Protein 4XAQ (pdb70)

InterPro domains:
  IPR000162 GPCR, family 3, metabotropic glutamate receptor [PR00593] (233-244)
  IPR000162 GPCR, family 3, metabotropic glutamate receptor [PR00593] (250-262)
  IPR000162 GPCR, family 3, metabotropic glutamate receptor [PR00593] (313-328)
  IPR000162 GPCR, family 3, metabotropic glutamate receptor [PR00593] (373-384)
  IPR000162 GPCR, family 3, metabotropic glutamate receptor [PR00593] (636-650)
  IPR000162 GPCR, family 3, metabotropic glutamate receptor [PR00593] (793-807)
  IPR000337 GPCR, family 3 [PR00248] (29-41)
  IPR000337 GPCR, family 3 [PR00248] (58-73)
  IPR000337 GPCR, family 3 [PR00248] (73-92)
  IPR000337 GPCR, family 3 [PR00248] (139-165)
  IPR000337 GPCR, family 3 [PR00248] (172-191)
  IPR000337 GPCR, family 3 [PR00248] (191-207)
  IPR000337 GPCR, family 3 [PR00248] (207-224)
  IPR000337 GPCR, family 3 [PR00248] (595-617)
  IPR000337 GPCR, family 3 [PR00248] (640-661)
  IPR000337 GPCR, family 3 [PR00248] (679-702)
  IPR000337 GPCR, family 3 [PR00248] (734-757)
  IPR000337 GPCR, family 3 [PR00248] (757-778)
  IPR001458 GPCR, family 3, metabotropic glutamate receptor 2 [PR01052] (3-19)
  IPR001458 GPCR, family 3, metabotropic glutamate receptor 2 [PR01052] (19-29)

Sequence (885 aa):
AKKVLTLEGDLVLGGLFPVHQKGGPAEDCGPVNEHRGIQRLEAMLFALDRINRDPHLLPGVRLGAHILDSCSKDTHALEQALDFVRASLTAITGVIGGSYSDVSIQVANLLRLFQIPQISYASTSAKLSDKSRYDYFARTVPPDFFQAKAMAEILRFFNWTYVSTVASEGDYGETGIEAFELEARARNISVATSEKVGRAMSRAAFEGVVRALLQKPSARVAVLFTRSEDARELLAASQRLNASFTWVASDGWGALEEVVAGSEGAAEGAITIELASYPISDFASYFQSLDPWNNSRNPWFREFWEQRFRCSFRQRDCAAHSLRAVPFEQESKIMFVVNAVYAMAHALHNMHRALCPNTTRLCDAMRPVNGRRLYKDFVLNVKFDAPFRPADTHNEVRFDRFGDGIGRYNIFTYLRAGSGRYRYQKVGYWAEGLTLDTSLIPWKKVLTLEGDLVLGGLFPVHQQKGGPAEDCGPVNEHRGIQRLEAMLFALDRRINRDPHLLPGVRLGAHILDSCSKDTHALEQALDFVRASLTAITGVIGGSYSDVSIQVANLLRLFQIPQISYASTSAKLSDKSRYDYFARTVPPDFFQAKAMAEILRFFNWTYVSTVASEGDYGETGIEAFELEARARNISVATSEKVGRAMSRAAFEGVVRALLQKPSARVAVLFTRSEDARELLAASQRLNASFTWVASDGWGALEEVVAGSEGAAEGAITIEELASYPISDFASYFQSLDPWNNNSRNPWFREFWEQRFRCSFRQRDCAAHSLRAVPFEQESKIMFVVNAVYAMAHALHNMHRALCPNTTRLCDAMRPVNGRRLYKDFVLNVKFDAPFRPAHNEVRFDRFGDGIGRYNIFTYLRAGSGRYRYQKVGYWAEGLTLDTSLIPWAS

CATH classification: 3.40.50.2300 (+1 more: 3.40.50.2300)

Foldseek 3Di:
DDDKQKFDWQAEEEEEFQQFAQPAPVDRGDAGDVARHVLLVVLLVVLLVVLCVDCLFLPATRYMYTYDHCSNPLVSLLVSLVVQCVVLCVHHQAYEDDAEQSNVLSSLQVCVVSLHAYEYLHYQFPVCLPCVRRVRYFYQAHHLLLVLLQLLVVCLVVVLAEAEEEFEPDRQGPRNVVSNQVNNVVSNHHYPYYYYHYPNDDLVNLLVVLVVRVVCVVHQEYEYRYALVSLLSNLVSCQVVVHAHAYEYEQNNAFDPSSCVPSLVNQANYKYKHFDDDQFPPSQVVVQQDAPPVPVSDVCVQSVLCVVQVHHCVVNPSRVDTSVPPDDDHRRSSLRSSLRSVLLSQLVRVVCVVQVVPDSHDDPCPVPDRSSCSRVVRSQPDWAQRPRGDPPDRDIGHADPSNRHASKMWIWGWHQDPVRRIGIDGAWIDHPDTDGDCVVRPD/DDKFKFDWQAEEEEEEQQFAQDAPPDRGDAGDVARGVLLVLLLVVLLVCLCVDCLFLPATRYMYIYDHCSNPQVSLLVRLVCACVVPCVHHQAYEDDAEQSNCLSSLQVCVVVLHAYEYLHYQQPVLLDCVRNVRYFYQAYHLLLVLLQLLVVCLVVVQQEAEEEFEPDRQGVSNVVSNQVNNVVSNRDYPYYHYDYPRDDLVVLLVRLVVRVVRVVHQEYEGSYALVSLQSNLVSCQVVVHEHAYEYEQNNAFDPSSCVPNLVNQALHKYKHFDDDDQVVSLVVVQQDDPVPPVSDVCVVSVQCVVVVDDVVVVPRVVDGSVPDDDDRRRSSLRSSLRSVLLSQLVRVVCCVQPVPDSHQDVSPVPPRSSCSRVPRSQADWAFRPSDPVGDIGHADPSSHHASKMWMWTWHQDPVRDIGIHTAWMDHPDTDGNQVPRVPRD

GO terms:
  GO:0005515 protein binding (F, IPI)
  GO:0008066 glutamate receptor activity (F, IDA)
  GO:0005886 plasma membrane (C, IDA)
  GO:0007216 G protein-coupled glutamate receptor signaling pathway (P, IDA)
  GO:0005886 plasma membrane (C, TAS)
  GO:0007194 negative regulation of adenylate cyclase activity (P, TAS)
  GO:0007268 chemical synaptic transmission (P, TAS)
  GO:0004930 G protein-coupled receptor activity (F, TAS)
  GO:0008066 glutamate receptor activity (F, TAS)

Radius of gyration: 29.21 Å; Cα contacts (8 Å, |Δi|>4): 1896; chains: 2; bounding box: 83×78×71 Å

Secondary structure (DSSP, 8-state):
----EEE--SEEEEEEE--EEE--TT-SEEEE-IIIIIIHHHHHHHHHHHHHH-TTSSTT--EEEEEEE-TT-HHHHHHHHHHHHTTT-----EEE--SSHHHHHHHHHHHGGGT--EEESS---GGGG-TTT-TTEEESS--HHHHHHHHHHHHHHHT--EEEEEEESSTTHHHHHHHHHHHHHHTT-EEEEEEEE-TT--HHHHHHHHHHHHT-TT--EEEEE--HHHHHHHHHHHHHTT---EEEE-TTTTT-HHHHTT-HHHHTT-EEEEES--PPTTHHHHHHT--TTT--S-TTHHHHHHHHTT--SSS---SS--TTTS-----TTHHHHHHHHHHHHHHHHHHHHHH--S-SS--GGGSS--HHHIIIIIGGG--EEPTTPPSS---EE---TTS-----EEEEEEEE-TTS-EEEEEEEEESSSEEE-GGGS--/---EEE--SEEEEEEE--EEE--SS-SEEEE-IIIIIIHHHHHHHHHHHHTT-TTS-TT--EEEEEEE-TT-HHHHHHHHGGGTGGG-----EEE--SSHHHHHHHHHHHGGGT--EEESS---GGGG-TTT-TTEEESS--HHHHHHHHHHHHHHHT--EEEEEEESSHHHHHHHHHHHHHHHTTTPEEEEEEEE-TT--HHHHHHHHHHHHT-TT--EEEEE--HHHHHHHHHHHHHTT---EEEE-TTTTT-HHHHTT-HHHHTT-EEEEES----HHHHHHHHT--TTT-TT-TTHHHHHHHHTT--TTTT-STT--SSSS-----TTHHHHHHHHHHHHHHHHHHHHHH-TT-SS--GGGSS--HHHIIIIIGGG-EEE-TT-----EEE--TTS-----EEEEEEEE-TTS-EEEEEEEEESSSEEE-GGGSTT--

Organism: Homo sapiens (NCBI:txid9606)

Nearest PDB structures (foldseek):
  4xaq-assembly1_A  TM=1.002E+00  e=2.263E-96  Homo sapiens
  4xaq-assembly1_B  TM=9.995E-01  e=1.687E-88  Homo sapiens
  5cnj-assembly1_B  TM=9.857E-01  e=2.260E-88  Homo sapiens
  8jd2-assembly1_2  TM=9.922E-01  e=3.685E-81  Homo sapiens
  7e9g-assembly1_S  TM=9.900E-01  e=4.554E-80  Homo sapiens

Structure (mmCIF, N/CA/C/O backbone):
data_4XAQ
#
_entry.id   4XAQ
#
_cell.length_a   81.644
_cell.length_b   159.652
_cell.length_c   93.880
_cell.angle_alpha   90.000
_cell.angle_beta   90.000
_cell.angle_gamma   90.000
#
_symmetry.space_group_name_H-M   'P 21 21 2'
#
loop_
_entity.id
_entity.type
_entity.pdbx_description
1 polymer 'Metabotropic glutamate receptor 2'
2 non-polymer '(1S,2S,5R,6S)-2-aminobicyclo[3.1.0]hexane-2,6-dicarboxylic acid'
3 non-polymer 'SULFATE ION'
4 non-polymer 'CHLORIDE ION'
5 water water
#
loop_
_atom_site.group_PDB
_atom_site.id
_atom_site.type_symbol
_atom_site.label_atom_id
_atom_site.label_alt_id
_atom_site.label_comp_id
_atom_site.label_asym_id
_atom_site.label_entity_id
_atom_site.label_seq_id
_atom_site.pdbx_PDB_ins_code
_atom_site.Cartn_x
_atom_site.Cartn_y
_atom_site.Cartn_z
_atom_site.occupancy
_atom_site.B_iso_or_equiv
_atom_site.auth_seq_id
_atom_site.auth_comp_id
_atom_site.auth_asym_id
_atom_site.auth_atom_id
_atom_site.pdbx_PDB_model_num
ATOM 1 N N . ALA A 1 24 ? 4.466 23.117 40.231 1.00 71.60 22 ALA A N 1
ATOM 2 C CA . ALA A 1 24 ? 4.026 21.762 40.550 1.00 71.34 22 ALA A CA 1
ATOM 3 C C . ALA A 1 24 ? 4.255 20.752 39.395 1.00 74.35 22 ALA A C 1
ATOM 4 O O . ALA A 1 24 ? 4.587 21.175 38.286 1.00 73.85 22 ALA A O 1
ATOM 6 N N . LYS A 1 25 ? 4.124 19.422 39.658 1.00 69.90 23 LYS A N 1
ATOM 7 C CA . LYS A 1 25 ? 4.444 18.414 38.633 1.00 68.51 23 LYS A CA 1
ATOM 8 C C . LYS A 1 25 ? 3.373 17.301 38.375 1.00 68.73 23 LYS A C 1
ATOM 9 O O . LYS A 1 25 ? 3.737 16.243 37.852 1.00 68.35 23 LYS A O 1
ATOM 15 N N . LYS A 1 26 ? 2.070 17.552 38.649 1.00 62.52 24 LYS A N 1
ATOM 16 C CA . LYS A 1 26 ? 1.028 16.558 38.322 1.00 60.88 24 LYS A CA 1
ATOM 17 C C . LYS A 1 26 ? 0.652 16.723 36.848 1.00 62.45 24 LYS A C 1
ATOM 18 O O . LYS A 1 26 ? 0.576 17.855 36.358 1.00 62.10 24 LYS A O 1
ATOM 24 N N . VAL A 1 27 ? 0.414 15.596 36.157 1.00 57.26 25 VAL A N 1
ATOM 25 C CA . VAL A 1 27 ? -0.014 15.505 34.750 1.00 56.21 25 VAL A CA 1
ATOM 26 C C . VAL A 1 27 ? -1.274 14.617 34.662 1.00 55.75 25 VAL A C 1
ATOM 27 O O . VAL A 1 27 ? -1.316 13.543 35.271 1.00 56.17 25 VAL A O 1
ATOM 31 N N . LEU A 1 28 ? -2.297 15.079 33.929 1.00 47.07 26 LEU A N 1
ATOM 32 C CA . LEU A 1 28 ? -3.500 14.303 33.725 1.00 44.88 26 LEU A CA 1
ATOM 33 C C . LEU A 1 28 ? -3.276 13.454 32.470 1.00 49.24 26 LEU A C 1
ATOM 34 O O . LEU A 1 28 ? -3.208 13.986 31.364 1.00 48.52 26 LEU A O 1
ATOM 39 N N . THR A 1 29 ? -3.152 12.134 32.654 1.00 46.83 27 THR A N 1
ATOM 40 C CA . THR A 1 29 ? -2.934 11.169 31.578 1.00 47.01 27 THR A CA 1
ATOM 41 C C . THR A 1 29 ? -4.126 10.220 31.424 1.00 51.88 27 THR A C 1
ATOM 42 O O . THR A 1 29 ? -4.664 9.734 32.422 1.00 51.98 27 THR A O 1
ATOM 46 N N . LEU A 1 30 ? -4.526 9.971 30.159 1.00 48.25 28 LEU A N 1
ATOM 47 C CA . LEU A 1 30 ? -5.545 9.015 29.720 1.00 46.70 28 LEU A CA 1
ATOM 48 C C . LEU A 1 30 ? -4.975 8.332 28.488 1.00 50.68 28 LEU A C 1
ATOM 49 O O . LEU A 1 30 ? -4.434 9.007 27.605 1.00 49.20 28 LEU A O 1
ATOM 54 N N . GLU A 1 31 ? -5.044 6.990 28.448 1.00 48.38 29 GLU A N 1
ATOM 55 C CA . GLU A 1 31 ? -4.534 6.184 27.335 1.00 47.96 29 GLU A CA 1
ATOM 56 C C . GLU A 1 31 ? -5.433 6.275 26.099 1.00 47.82 29 GLU A C 1
ATOM 57 O O . GLU A 1 31 ? -6.631 6.546 26.210 1.00 47.82 29 GLU A O 1
ATOM 63 N N . GLY A 1 32 ? -4.837 6.075 24.933 1.00 41.75 30 GLY A N 1
ATOM 64 C CA . GLY A 1 32 ? -5.547 6.104 23.663 1.00 40.63 30 GLY A CA 1
ATOM 65 C C . GLY A 1 32 ? -4.643 5.762 22.509 1.00 43.64 30 GLY A C 1
ATOM 66 O O . GLY A 1 32 ? -3.427 5.719 22.681 1.00 43.05 30 GLY A O 1
ATOM 67 N N . ASP A 1 33 ? -5.223 5.535 21.322 1.00 42.21 31 ASP A N 1
ATOM 68 C CA . ASP A 1 33 ? -4.460 5.230 20.100 1.00 43.53 31 ASP A CA 1
ATOM 69 C C . ASP A 1 33 ? -3.742 6.485 19.581 1.00 48.11 31 ASP A C 1
ATOM 70 O O . ASP A 1 33 ? -2.676 6.396 18.981 1.00 47.45 31 ASP A O 1
ATOM 75 N N . LEU A 1 34 ? -4.377 7.648 19.776 1.00 45.47 32 LEU A N 1
ATOM 76 C CA . LEU A 1 34 ? -3.841 8.960 19.426 1.00 44.49 32 LEU A CA 1
ATOM 77 C C . LEU A 1 34 ? -4.017 9.781 20.678 1.00 47.73 32 LEU A C 1
ATOM 78 O O . LEU A 1 34 ? -5.043 9.638 21.353 1.00 47.52 32 LEU A O 1
ATOM 83 N N . VAL A 1 35 ? -2.984 10.546 21.061 1.00 41.88 33 VAL A N 1
ATOM 84 C CA . VAL A 1 35 ? -3.059 11.330 22.297 1.00 40.20 33 VAL A CA 1
ATOM 85 C C . VAL A 1 35 ? -3.136 12.808 21.986 1.00 40.31 33 VAL A C 1
ATOM 86 O O . VAL A 1 35 ? -2.312 13.335 21.241 1.00 39.83 33 VAL A O 1
ATOM 90 N N . LEU A 1 36 ? -4.090 13.476 22.607 1.00 35.72 34 LEU A N 1
ATOM 91 C CA . LEU A 1 36 ? -4.251 14.901 22.475 1.00 35.22 34 LEU A CA 1
ATOM 92 C C . LEU A 1 36 ? -3.708 15.589 23.720 1.00 37.44 34 LEU A C 1
ATOM 93 O O . LEU A 1 36 ? -4.075 15.239 24.854 1.00 36.30 34 LEU A O 1
ATOM 98 N N . GLY A 1 37 ? -2.851 16.577 23.495 1.00 30.80 35 GLY A N 1
ATOM 99 C CA . GLY A 1 37 ? -2.337 17.392 24.581 1.00 29.50 35 GLY A CA 1
ATOM 100 C C . GLY A 1 37 ? -3.408 18.367 25.004 1.00 30.68 35 GLY A C 1
ATOM 101 O O . GLY A 1 37 ? -4.290 18.701 24.206 1.00 29.47 35 GLY A O 1
ATOM 102 N N . GLY A 1 38 ? -3.346 18.788 26.260 1.00 27.45 36 GLY A N 1
ATOM 103 C CA . GLY A 1 38 ? -4.276 19.752 26.830 1.00 26.80 36 GLY A CA 1
ATOM 104 C C . GLY A 1 38 ? -3.548 20.741 27.712 1.00 31.75 36 GLY A C 1
ATOM 105 O O . GLY A 1 38 ? -2.512 20.401 28.289 1.00 31.75 36 GLY A O 1
ATOM 106 N N . LEU A 1 39 ? -4.071 21.979 27.823 1.00 29.50 37 LEU A N 1
ATOM 107 C CA . LEU A 1 39 ? -3.416 23.030 28.606 1.00 29.64 37 LEU A CA 1
ATOM 108 C C . LEU A 1 39 ? -4.440 23.974 29.181 1.00 30.87 37 LEU A C 1
ATOM 109 O O . LEU A 1 39 ? -5.144 24.638 28.427 1.00 29.76 37 LEU A O 1
ATOM 114 N N . PHE A 1 40 ? -4.563 23.999 30.521 1.00 27.05 38 PHE A N 1
ATOM 115 C CA . PHE A 1 40 ? -5.563 24.807 31.221 1.00 25.91 38 PHE A CA 1
ATOM 116 C C . PHE A 1 40 ? -4.950 25.561 32.380 1.00 29.82 38 PHE A C 1
ATOM 117 O O . PHE A 1 40 ? -4.020 25.052 33.011 1.00 29.59 38 PHE A O 1
ATOM 125 N N . PRO A 1 41 ? -5.460 26.767 32.728 1.00 27.47 39 PRO A N 1
ATOM 126 C CA . PRO A 1 41 ? -4.937 27.444 33.927 1.00 28.09 39 PRO A CA 1
ATOM 127 C C . PRO A 1 41 ? -5.629 26.819 35.163 1.00 35.56 39 PRO A C 1
ATOM 128 O O . PRO A 1 41 ? -6.431 27.466 35.825 1.00 36.32 39 PRO A O 1
ATOM 132 N N . VAL A 1 42 ? -5.337 25.531 35.437 1.00 34.48 40 VAL A N 1
ATOM 133 C CA . VAL A 1 42 ? -5.899 24.756 36.553 1.00 34.70 40 VAL A CA 1
ATOM 134 C C . VAL A 1 42 ? -5.615 25.445 37.911 1.00 42.43 40 VAL A C 1
ATOM 135 O O . VAL A 1 42 ? -6.447 25.385 38.822 1.00 43.32 40 VAL A O 1
ATOM 139 N N . HIS A 1 43 ? -4.496 26.183 37.995 1.00 38.33 41 HIS A N 1
ATOM 140 C CA . HIS A 1 43 ? -4.177 27.004 39.148 1.00 37.46 41 HIS A CA 1
ATOM 141 C C . HIS A 1 43 ? -3.956 28.434 38.690 1.00 41.37 41 HIS A C 1
ATOM 142 O O . HIS A 1 43 ? -3.529 28.669 37.558 1.00 41.09 41 HIS A O 1
ATOM 149 N N . GLN A 1 44 ? -4.187 29.386 39.605 1.00 37.83 42 GLN A N 1
ATOM 150 C CA . GLN A 1 44 ? -3.878 30.798 39.445 1.00 38.01 42 GLN A CA 1
ATOM 151 C C . GLN A 1 44 ? -2.354 30.925 39.526 1.00 43.98 42 GLN A C 1
ATOM 152 O O . GLN A 1 44 ? -1.667 29.966 39.948 1.00 42.03 42 GLN A O 1
ATOM 158 N N . LYS A 1 45 ? -1.809 32.093 39.120 1.00 42.86 43 LYS A N 1
ATOM 159 C CA . LYS A 1 45 ? -0.371 32.305 39.263 1.00 43.89 43 LYS A CA 1
ATOM 160 C C . LYS A 1 45 ? -0.036 32.459 40.775 1.00 50.15 43 LYS A C 1
ATOM 161 O O . LYS A 1 45 ? -0.887 32.894 41.566 1.00 49.38 43 LYS A O 1
ATOM 167 N N . GLY A 1 46 ? 1.148 32.006 41.166 1.00 49.22 44 GLY A N 1
ATOM 168 C CA . GLY A 1 46 ? 1.572 32.073 42.558 1.00 50.30 44 GLY A CA 1
ATOM 169 C C . GLY A 1 46 ? 2.163 33.421 42.890 1.00 58.66 44 GLY A C 1
ATOM 170 O O . GLY A 1 46 ? 2.019 34.380 42.130 1.00 58.83 44 GLY A O 1
ATOM 171 N N . GLY A 1 47 ? 2.853 33.488 44.013 1.00 58.94 45 GLY A N 1
ATOM 172 C CA . GLY A 1 47 ? 3.545 34.699 44.430 1.00 60.00 45 GLY A CA 1
ATOM 173 C C . GLY A 1 47 ? 4.927 34.769 43.810 1.00 65.93 45 GLY A C 1
ATOM 174 O O . GLY A 1 47 ? 5.254 33.964 42.932 1.00 65.15 45 GLY A O 1
ATOM 175 N N . PRO A 1 48 ? 5.805 35.681 44.271 1.00 65.15 46 PRO A N 1
ATOM 176 C CA . PRO A 1 48 ? 7.159 35.745 43.689 1.00 65.59 46 PRO A CA 1
ATOM 177 C C . PRO A 1 48 ? 8.055 34.530 43.992 1.00 69.96 46 PRO A C 1
ATOM 178 O O . PRO A 1 48 ? 9.090 34.377 43.347 1.00 68.96 46 PRO A O 1
ATOM 182 N N . ALA A 1 49 ? 7.648 33.652 44.939 1.00 67.72 47 ALA A N 1
ATOM 183 C CA . ALA A 1 49 ? 8.428 32.461 45.318 1.00 68.02 47 ALA A CA 1
ATOM 184 C C . ALA A 1 49 ? 7.852 31.110 44.815 1.00 70.33 47 ALA A C 1
ATOM 185 O O . ALA A 1 49 ? 8.550 30.091 44.883 1.00 70.18 47 ALA A O 1
ATOM 187 N N . GLU A 1 50 ? 6.598 31.100 44.309 1.00 64.65 48 GLU A N 1
ATOM 188 C CA . GLU A 1 50 ? 5.975 29.878 43.799 1.00 63.52 48 GLU A CA 1
ATOM 189 C C . GLU A 1 50 ? 5.317 30.105 42.436 1.00 63.47 48 GLU A C 1
ATOM 190 O O . GLU A 1 50 ? 4.687 31.142 42.233 1.00 63.70 48 GLU A O 1
ATOM 196 N N . ASP A 1 51 ? 5.470 29.139 41.503 1.00 55.91 49 ASP A N 1
ATOM 197 C CA . ASP A 1 51 ? 4.894 29.230 40.150 1.00 53.47 49 ASP A CA 1
ATOM 198 C C . ASP A 1 51 ? 3.389 29.137 40.161 1.00 52.42 49 ASP A C 1
ATOM 199 O O . ASP A 1 51 ? 2.725 29.808 39.363 1.00 52.97 49 ASP A O 1
ATOM 204 N N . CYS A 1 52 ? 2.852 28.311 41.078 1.00 43.90 50 CYS A N 1
ATOM 205 C CA . CYS A 1 52 ? 1.430 28.010 41.168 1.00 40.94 50 CYS A CA 1
ATOM 206 C C . CYS A 1 52 ? 0.799 28.457 42.446 1.00 43.72 50 CYS A C 1
ATOM 207 O O . CYS A 1 52 ? 1.308 28.181 43.538 1.00 42.09 50 CYS A O 1
ATOM 210 N N . GLY A 1 53 ? -0.345 29.108 42.283 1.00 40.12 51 GLY A N 1
ATOM 211 C CA . GLY A 1 53 ? -1.158 29.621 43.364 1.00 39.03 51 GLY A CA 1
ATOM 212 C C . GLY A 1 53 ? -2.381 28.759 43.581 1.00 42.75 51 GLY A C 1
ATOM 213 O O . GLY A 1 53 ? -2.359 27.550 43.303 1.00 38.95 51 GLY A O 1
ATOM 214 N N . PRO A 1 54 ? -3.459 29.381 44.108 1.00 42.31 52 PRO A N 1
ATOM 215 C CA . PRO A 1 54 ? -4.695 28.620 44.372 1.00 43.22 52 PRO A CA 1
ATOM 216 C C . PRO A 1 54 ? -5.342 28.015 43.130 1.00 48.52 52 PRO A C 1
ATOM 217 O O . PRO A 1 54 ? -5.252 28.592 42.040 1.00 47.87 52 PRO A O 1
ATOM 221 N N . VAL A 1 55 ? -6.016 26.859 43.310 1.00 44.75 53 VAL A N 1
ATOM 222 C CA . VAL A 1 55 ? -6.786 26.162 42.278 1.00 44.07 53 VAL A CA 1
ATOM 223 C C . VAL A 1 55 ? -7.846 27.141 41.663 1.00 47.84 53 VAL A C 1
ATOM 224 O O . VAL A 1 55 ? -8.400 28.004 42.371 1.00 46.79 53 VAL A O 1
ATOM 228 N N . ASN A 1 56 ? -7.992 27.098 40.327 1.00 44.84 54 ASN A N 1
ATOM 229 C CA . ASN A 1 56 ? -8.860 27.986 39.535 1.00 44.38 54 ASN A CA 1
ATOM 230 C C . ASN A 1 56 ? -10.103 27.231 39.057 1.00 47.30 54 ASN A C 1
ATOM 231 O O . ASN A 1 56 ? -10.037 26.486 38.087 1.00 46.63 54 A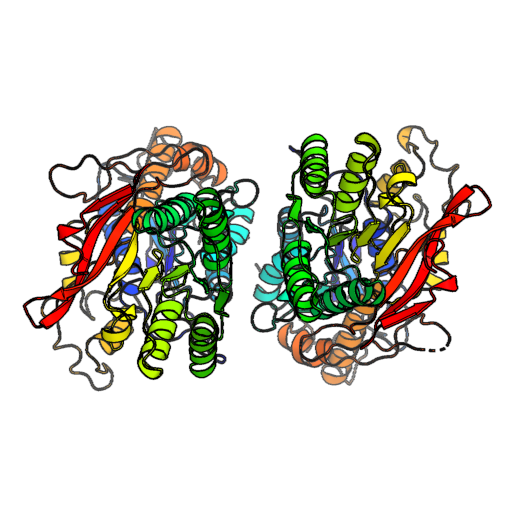SN A O 1
ATOM 236 N N . GLU A 1 57 ? -11.229 27.402 39.786 1.00 43.07 55 GLU A N 1
ATOM 237 C CA . GLU A 1 57 ? -12.498 26.699 39.562 1.00 42.22 55 GLU A CA 1
ATOM 238 C C . GLU A 1 57 ? -13.133 26.860 38.156 1.00 42.64 55 GLU A C 1
ATOM 239 O O . GLU A 1 57 ? -13.448 25.859 37.508 1.00 41.79 55 GLU A O 1
ATOM 245 N N . HIS A 1 58 ? -13.405 28.092 37.741 1.00 38.28 56 HIS A N 1
ATOM 246 C CA . HIS A 1 58 ? -14.181 28.366 36.529 1.00 38.70 56 HIS A CA 1
ATOM 247 C C . HIS A 1 58 ? -13.382 28.269 35.226 1.00 41.62 56 HIS A C 1
ATOM 248 O O . HIS A 1 58 ? -13.678 27.393 34.417 1.00 42.33 56 HIS A O 1
ATOM 255 N N . ARG A 1 59 ? -12.353 29.095 35.023 1.00 37.40 57 ARG A N 1
ATOM 256 C CA . ARG A 1 59 ? -11.572 28.973 33.780 1.00 36.30 57 ARG A CA 1
ATOM 257 C C . ARG A 1 59 ? -10.489 27.878 33.884 1.00 40.05 57 ARG A C 1
ATOM 258 O O . ARG A 1 59 ? -9.817 27.586 32.898 1.00 39.34 57 ARG A O 1
ATOM 266 N N . GLY A 1 60 ? -10.365 27.252 35.057 1.00 36.82 58 GLY A N 1
ATOM 267 C CA . GLY A 1 60 ? -9.421 26.162 35.270 1.00 36.55 58 GLY A CA 1
ATOM 268 C C . GLY A 1 60 ? -10.061 24.789 35.254 1.00 38.46 58 GLY A C 1
ATOM 269 O O . GLY A 1 60 ? -10.087 24.134 34.212 1.00 37.42 58 GLY A O 1
ATOM 270 N N . ILE A 1 61 ? -10.603 24.354 36.413 1.00 35.45 59 ILE A N 1
ATOM 271 C CA . ILE A 1 61 ? -11.269 23.047 36.635 1.00 34.96 59 ILE A CA 1
ATOM 272 C C . ILE A 1 61 ? -12.397 22.732 35.619 1.00 36.20 59 ILE A C 1
ATOM 273 O O . ILE A 1 61 ? -12.428 21.646 35.043 1.00 35.80 59 ILE A O 1
ATOM 278 N N . GLN A 1 62 ? -13.330 23.654 35.442 1.00 32.49 60 GLN A N 1
ATOM 279 C CA . GLN A 1 62 ? -14.462 23.448 34.556 1.00 33.58 60 GLN A CA 1
ATOM 280 C C . GLN A 1 62 ? -14.059 23.212 33.088 1.00 35.56 60 GLN A C 1
ATOM 281 O O . GLN A 1 62 ? -14.622 22.322 32.442 1.00 35.13 60 GLN A O 1
ATOM 287 N N . ARG A 1 63 ? -13.078 23.987 32.571 1.00 31.05 61 ARG A N 1
ATOM 288 C CA . ARG A 1 63 ? -12.600 23.842 31.172 1.00 30.47 61 ARG A CA 1
ATOM 289 C C . ARG A 1 63 ? -11.866 22.542 30.970 1.00 34.07 61 ARG A C 1
ATOM 290 O O . ARG A 1 63 ? -12.046 21.880 29.939 1.00 33.13 61 ARG A O 1
ATOM 298 N N . LEU A 1 64 ? -11.037 22.165 31.969 1.00 31.69 62 LEU A N 1
ATOM 299 C CA . LEU A 1 64 ? -10.312 20.902 31.975 1.00 32.09 62 LEU A CA 1
ATOM 300 C C . LEU A 1 64 ? -11.343 19.760 31.931 1.00 37.84 62 LEU A C 1
ATOM 301 O O . LEU A 1 64 ? -11.241 18.879 31.088 1.00 38.03 62 LEU A O 1
ATOM 306 N N . GLU A 1 65 ? -12.359 19.814 32.819 1.00 36.74 63 GLU A N 1
ATOM 307 C CA . GLU A 1 65 ? -13.425 18.821 32.880 1.00 37.06 63 GLU A CA 1
ATOM 308 C C . GLU A 1 65 ? -14.227 18.792 31.595 1.00 39.74 63 GLU A C 1
ATOM 309 O O . GLU A 1 65 ? -14.601 17.704 31.158 1.00 40.11 63 GLU A O 1
ATOM 315 N N . ALA A 1 66 ? -14.445 19.971 30.963 1.00 34.36 64 ALA A N 1
ATOM 316 C CA . ALA A 1 66 ? -15.144 20.063 29.671 1.00 34.22 64 ALA A CA 1
ATOM 317 C C . ALA A 1 66 ? -14.387 19.312 28.569 1.00 37.86 64 ALA A C 1
ATOM 318 O O . ALA A 1 66 ? -15.033 18.615 27.770 1.00 38.36 64 ALA A O 1
ATOM 320 N N . MET A 1 67 ? -13.026 19.357 28.585 1.00 33.12 65 MET A N 1
ATOM 321 C CA . MET A 1 67 ? -12.215 18.577 27.619 1.00 33.06 65 MET A CA 1
ATOM 322 C C . MET A 1 67 ? -12.390 17.066 27.885 1.00 40.54 65 MET A C 1
ATOM 323 O O . MET A 1 67 ? -12.586 16.297 26.941 1.00 41.58 65 MET A O 1
ATOM 328 N N . LEU A 1 68 ? -12.298 16.651 29.165 1.00 38.71 66 LEU A N 1
ATOM 329 C CA . LEU A 1 68 ? -12.491 15.249 29.578 1.00 38.57 66 LEU A CA 1
ATOM 330 C C . LEU A 1 68 ? -13.916 14.757 29.164 1.00 40.65 66 LEU A C 1
ATOM 331 O O . LEU A 1 68 ? -14.037 13.664 28.609 1.00 39.66 66 LEU A O 1
ATOM 336 N N . PHE A 1 69 ? -14.954 15.608 29.369 1.00 36.47 67 PHE A N 1
ATOM 337 C CA . PHE A 1 69 ? -16.342 15.381 28.964 1.00 37.72 67 PHE A CA 1
ATOM 338 C C . PHE A 1 69 ? -16.396 15.179 27.446 1.00 46.21 67 PHE A C 1
ATOM 339 O O . PHE A 1 69 ? -16.999 14.201 26.998 1.00 46.98 67 PHE A O 1
ATOM 347 N N . ALA A 1 70 ? -15.747 16.084 26.648 1.00 43.13 68 ALA A N 1
ATOM 348 C CA . ALA A 1 70 ? -15.731 15.948 25.185 1.00 42.28 68 ALA A CA 1
ATOM 349 C C . ALA A 1 70 ? -15.061 14.637 24.757 1.00 45.31 68 ALA A C 1
ATOM 350 O O . ALA A 1 70 ? -15.635 13.922 23.941 1.00 46.14 68 ALA A O 1
ATOM 352 N N . LEU A 1 71 ? -13.888 14.293 25.343 1.00 41.08 69 LEU A N 1
ATOM 353 C CA . LEU A 1 71 ? -13.160 13.056 25.019 1.00 40.93 69 LEU A CA 1
ATOM 354 C C . LEU A 1 71 ? -13.981 11.785 25.262 1.00 47.52 69 LEU A C 1
ATOM 355 O O . LEU A 1 71 ? -13.980 10.903 24.403 1.00 47.24 69 LEU A O 1
ATOM 360 N N . ASP A 1 72 ? -14.722 11.717 26.396 1.00 45.61 70 ASP A N 1
ATOM 361 C CA . ASP A 1 72 ? -15.589 10.573 26.710 1.00 44.98 70 ASP A CA 1
ATOM 362 C C . ASP A 1 72 ? -16.658 10.424 25.638 1.00 49.23 70 ASP A C 1
ATOM 363 O O . ASP A 1 72 ? -16.835 9.326 25.103 1.00 49.20 70 ASP A O 1
ATOM 368 N N . ARG A 1 73 ? -17.318 11.545 25.284 1.00 45.83 71 ARG A N 1
ATOM 369 C CA . ARG A 1 73 ? -18.375 11.565 24.283 1.00 45.74 71 ARG A CA 1
ATOM 370 C C . ARG A 1 73 ? -17.866 11.291 22.880 1.00 50.48 71 ARG A C 1
ATOM 371 O O . ARG A 1 73 ? -18.573 10.639 22.118 1.00 51.52 71 ARG A O 1
ATOM 379 N N . ILE A 1 74 ? -16.630 11.709 22.544 1.00 46.22 72 ILE A N 1
ATOM 380 C CA . ILE A 1 74 ? -16.068 11.384 21.230 1.00 44.67 72 ILE A CA 1
ATOM 381 C C . ILE A 1 74 ? -15.756 9.886 21.231 1.00 46.85 72 ILE A C 1
ATOM 382 O O . ILE A 1 74 ? -16.025 9.215 20.236 1.00 45.11 72 ILE A O 1
ATOM 387 N N . ASN A 1 75 ? -15.210 9.365 22.354 1.00 43.82 73 ASN A N 1
ATOM 388 C CA . ASN A 1 75 ? -14.804 7.960 22.450 1.00 44.82 73 ASN A CA 1
ATOM 389 C C . ASN A 1 75 ? -15.982 6.955 22.456 1.00 52.09 73 ASN A C 1
ATOM 390 O O . ASN A 1 75 ? -15.748 5.769 22.230 1.00 50.54 73 ASN A O 1
ATOM 395 N N . ARG A 1 76 ? -17.234 7.441 22.642 1.00 51.82 74 ARG A N 1
ATOM 396 C CA . ARG A 1 76 ? -18.463 6.638 22.571 1.00 53.39 74 ARG A CA 1
ATOM 397 C C . ARG A 1 76 ? -19.128 6.796 21.179 1.00 59.66 74 ARG A C 1
ATOM 398 O O . ARG A 1 76 ? -19.856 5.902 20.760 1.00 61.04 74 ARG A O 1
ATOM 406 N N . ASP A 1 77 ? -18.875 7.924 20.476 1.00 55.41 75 ASP A N 1
ATOM 407 C CA . ASP A 1 77 ? -19.431 8.253 19.152 1.00 54.50 75 ASP A CA 1
ATOM 408 C C . ASP A 1 77 ? -19.058 7.236 18.035 1.00 59.43 75 ASP A C 1
ATOM 409 O O . ASP A 1 77 ? -17.875 7.079 17.716 1.00 58.63 75 ASP A O 1
ATOM 414 N N . PRO A 1 78 ? -20.057 6.571 17.397 1.00 57.22 76 PRO A N 1
ATOM 415 C CA . PRO A 1 78 ? -19.732 5.609 16.320 1.00 57.15 76 PRO A CA 1
ATOM 416 C C . PRO A 1 78 ? -19.472 6.237 14.948 1.00 60.68 76 PRO A C 1
ATOM 417 O O . PRO A 1 78 ? -19.050 5.530 14.028 1.00 59.61 76 PRO A O 1
ATOM 421 N N . HIS A 1 79 ? -19.751 7.547 14.799 1.00 58.17 77 HIS A N 1
ATOM 422 C CA . HIS A 1 79 ? -19.557 8.270 13.537 1.00 58.81 77 HIS A CA 1
ATOM 423 C C . HIS A 1 79 ? -18.321 9.196 13.539 1.00 58.91 77 HIS A C 1
ATOM 424 O O . HIS A 1 79 ? -18.049 9.871 12.550 1.00 59.32 77 HIS A O 1
ATOM 431 N N . LEU A 1 80 ? -17.558 9.185 14.630 1.00 51.93 78 LEU A N 1
ATOM 432 C CA . LEU A 1 80 ? -16.356 9.985 14.801 1.00 50.02 78 LEU A CA 1
ATOM 433 C C . LEU A 1 80 ? -15.277 9.091 15.389 1.00 52.47 78 LEU A C 1
ATOM 434 O O . LEU A 1 80 ? -15.372 8.721 16.558 1.00 53.04 78 LEU A O 1
ATOM 439 N N . LEU A 1 81 ? -14.285 8.701 14.572 1.00 47.43 79 LEU A N 1
ATOM 440 C CA . LEU A 1 81 ? -13.175 7.805 14.936 1.00 47.62 79 LEU A CA 1
ATOM 441 C C . LEU A 1 81 ? -13.665 6.535 15.688 1.00 54.62 79 LEU A C 1
ATOM 442 O O . LEU A 1 81 ? -13.308 6.341 16.863 1.00 54.09 79 LEU A O 1
ATOM 447 N N . PRO A 1 82 ? -14.515 5.678 15.044 1.00 53.22 80 PRO A N 1
ATOM 448 C CA . PRO A 1 82 ? -15.058 4.504 15.761 1.00 52.69 80 PRO A CA 1
ATOM 449 C C . PRO A 1 82 ? -14.009 3.479 16.235 1.00 55.43 80 PRO A C 1
ATOM 450 O O . PRO A 1 82 ? -14.137 2.944 17.338 1.00 54.74 80 PRO A O 1
ATOM 454 N N . GLY A 1 83 ? -12.966 3.265 15.434 1.00 51.43 81 GLY A N 1
ATOM 455 C CA . GLY A 1 83 ? -11.874 2.355 15.762 1.00 51.22 81 GLY A CA 1
ATOM 456 C C . GLY A 1 83 ? -10.586 3.030 16.216 1.00 55.84 81 GLY A C 1
ATOM 457 O O . GLY A 1 83 ? -9.522 2.399 16.178 1.00 55.39 81 GLY A O 1
ATOM 458 N N . VAL A 1 84 ? -10.658 4.334 16.639 1.00 50.84 82 VAL A N 1
ATOM 459 C CA . VAL A 1 84 ? -9.497 5.107 17.113 1.00 49.04 82 VAL A CA 1
ATOM 460 C C . VAL A 1 84 ? -9.812 5.834 18.441 1.00 48.73 82 VAL A C 1
ATOM 461 O O . VAL A 1 84 ? -10.506 6.854 18.443 1.00 47.76 82 VAL A O 1
ATOM 465 N N . ARG A 1 85 ? -9.306 5.302 19.566 1.00 43.58 83 ARG A N 1
ATOM 466 C CA . ARG A 1 85 ? -9.491 5.916 20.887 1.00 43.76 83 ARG A CA 1
ATOM 467 C C . ARG A 1 85 ? -8.573 7.155 21.024 1.00 47.64 83 ARG A C 1
ATOM 468 O O . ARG A 1 85 ? -7.392 7.099 20.652 1.00 46.81 83 ARG A O 1
ATOM 476 N N . LEU A 1 86 ? -9.114 8.250 21.571 1.00 44.55 84 LEU A N 1
ATOM 477 C CA . LEU A 1 86 ? -8.319 9.452 21.775 1.00 44.78 84 LEU A CA 1
ATOM 478 C C . LEU A 1 86 ? -7.949 9.590 23.225 1.00 47.53 84 LEU A C 1
ATOM 479 O O . LEU A 1 86 ? -8.831 9.692 24.077 1.00 47.38 84 LEU A O 1
ATOM 484 N N . GLY A 1 87 ? -6.646 9.581 23.489 1.00 43.29 85 GLY A N 1
ATOM 485 C CA . GLY A 1 87 ? -6.086 9.792 24.817 1.00 42.46 85 GLY A CA 1
ATOM 486 C C . GLY A 1 87 ? -5.811 11.262 25.104 1.00 44.30 85 GLY A C 1
ATOM 487 O O . GLY A 1 87 ? -6.039 12.129 24.251 1.00 41.91 85 GLY A O 1
ATOM 488 N N . ALA A 1 88 ? -5.358 11.549 26.329 1.00 41.29 86 ALA A N 1
ATOM 489 C CA . ALA A 1 88 ? -5.043 12.893 26.795 1.00 41.05 86 ALA A CA 1
ATOM 490 C C . ALA A 1 88 ? -3.766 12.952 27.604 1.00 45.76 86 ALA A C 1
ATOM 491 O O . ALA A 1 88 ? -3.415 11.994 28.298 1.00 44.26 86 ALA A O 1
ATOM 493 N N . HIS A 1 89 ? -3.077 14.108 27.507 1.00 42.29 87 HIS A N 1
ATOM 494 C CA . HIS A 1 89 ? -1.884 14.467 28.248 1.00 41.21 87 HIS A CA 1
ATOM 495 C C . HIS A 1 89 ? -2.121 15.934 28.575 1.00 42.30 87 HIS A C 1
ATOM 496 O O . HIS A 1 89 ? -1.772 16.829 27.804 1.00 42.31 87 HIS A O 1
ATOM 503 N N . ILE A 1 90 ? -2.859 16.167 29.652 1.00 36.27 88 ILE A N 1
ATOM 504 C CA . ILE A 1 90 ? -3.293 17.499 30.019 1.00 34.33 88 ILE A CA 1
ATOM 505 C C . ILE A 1 90 ? -2.406 18.097 31.087 1.00 38.04 88 ILE A C 1
ATOM 506 O O . ILE A 1 90 ? -2.206 17.507 32.147 1.00 38.13 88 ILE A O 1
ATOM 511 N N . LEU A 1 91 ? -1.907 19.302 30.802 1.00 33.92 89 LEU A N 1
ATOM 512 C CA . LEU A 1 91 ? -1.010 20.033 31.675 1.00 33.08 89 LEU A CA 1
ATOM 513 C C . LEU A 1 91 ? -1.651 21.271 32.269 1.00 34.95 89 LEU A C 1
ATOM 514 O O . LEU A 1 91 ? -2.639 21.803 31.739 1.00 33.67 89 LEU A O 1
ATOM 519 N N . ASP A 1 92 ? -1.048 21.756 33.353 1.00 30.91 90 ASP A N 1
ATOM 520 C CA . ASP A 1 92 ? -1.507 22.949 34.040 1.00 31.15 90 ASP A CA 1
ATOM 521 C C . ASP A 1 92 ? -0.539 24.087 33.750 1.00 35.64 90 ASP A C 1
ATOM 522 O O . ASP A 1 92 ? 0.639 23.992 34.083 1.00 34.77 90 ASP A O 1
ATOM 527 N N . SER A 1 93 ? -1.048 25.186 33.183 1.00 32.47 91 SER A N 1
ATOM 528 C CA . SER A 1 93 ? -0.229 26.355 32.875 1.00 31.24 91 SER A CA 1
ATOM 529 C C . SER A 1 93 ? 0.114 27.176 34.113 1.00 36.03 91 SER A C 1
ATOM 530 O O . SER A 1 93 ? 1.016 28.018 34.043 1.00 34.60 91 SER A O 1
ATOM 533 N N . CYS A 1 94 ? -0.676 27.020 35.215 1.00 33.79 92 CYS A N 1
ATOM 534 C CA . CYS A 1 94 ? -0.575 27.845 36.419 1.00 35.17 92 CYS A CA 1
ATOM 535 C C . CYS A 1 94 ? -0.690 29.347 36.076 1.00 35.86 92 CYS A C 1
ATOM 536 O O . CYS A 1 94 ? -0.120 30.183 36.784 1.00 36.34 92 CYS A O 1
ATOM 539 N N . SER A 1 95 ? -1.428 29.681 34.960 1.00 28.67 93 SER A N 1
ATOM 540 C CA . SER A 1 95 ? -1.682 31.054 34.481 1.00 27.88 93 SER A CA 1
ATOM 541 C C . SER A 1 95 ? -0.390 31.852 34.233 1.00 32.06 93 SER A C 1
ATOM 542 O O . SER A 1 95 ? -0.382 33.078 34.376 1.00 32.44 93 SER A O 1
ATOM 545 N N . LYS A 1 96 ? 0.697 31.148 33.844 1.00 28.11 94 LYS A N 1
ATOM 546 C CA . LYS A 1 96 ? 2.024 31.713 33.673 1.00 27.86 94 LYS A CA 1
ATOM 547 C C . LYS A 1 96 ? 2.651 31.142 32.435 1.00 33.42 94 LYS A C 1
ATOM 548 O O . LYS A 1 96 ? 2.734 29.915 32.281 1.00 32.02 94 LYS A O 1
ATOM 554 N N . ASP A 1 97 ? 3.076 32.030 31.523 1.00 31.81 95 ASP A N 1
ATOM 555 C CA . ASP A 1 97 ? 3.635 31.579 30.246 1.00 31.87 95 ASP A CA 1
ATOM 556 C C . ASP A 1 97 ? 4.946 30.778 30.417 1.00 35.15 95 ASP A C 1
ATOM 557 O O . ASP A 1 97 ? 5.092 29.754 29.772 1.00 35.49 95 ASP A O 1
ATOM 562 N N . THR A 1 98 ? 5.823 31.158 31.354 1.00 32.27 96 THR A N 1
ATOM 563 C CA . THR A 1 98 ? 7.065 30.410 31.612 1.00 31.62 96 THR A CA 1
ATOM 564 C C . THR A 1 98 ? 6.770 29.019 32.153 1.00 34.73 96 THR A C 1
ATOM 565 O O . THR A 1 98 ? 7.414 28.065 31.730 1.00 34.30 96 THR A O 1
ATOM 569 N N . HIS A 1 99 ? 5.807 28.898 33.091 1.00 32.34 97 HIS A N 1
ATOM 570 C CA . HIS A 1 99 ? 5.420 27.599 33.663 1.00 32.57 97 HIS A CA 1
ATOM 571 C C . HIS A 1 99 ? 4.807 26.696 32.594 1.00 35.83 97 HIS A C 1
ATOM 572 O O . HIS A 1 99 ? 5.212 25.535 32.469 1.00 36.56 97 HIS A O 1
ATOM 579 N N . ALA A 1 100 ? 3.839 27.235 31.816 1.00 31.33 98 ALA A N 1
ATOM 580 C CA . ALA A 1 100 ? 3.191 26.519 30.709 1.00 29.90 98 ALA A CA 1
ATOM 581 C C . ALA A 1 100 ? 4.220 25.907 29.753 1.00 32.60 98 ALA A C 1
ATOM 582 O O . ALA A 1 100 ? 4.086 24.732 29.403 1.00 32.06 98 ALA A O 1
ATOM 584 N N . LEU A 1 101 ? 5.248 26.690 29.352 1.00 28.13 99 LEU A N 1
ATOM 585 C CA . LEU A 1 101 ? 6.280 26.237 28.420 1.00 28.96 99 LEU A CA 1
ATOM 586 C C . LEU A 1 101 ? 7.166 25.119 29.008 1.00 32.69 99 LEU A C 1
ATOM 587 O O . LEU A 1 101 ? 7.520 24.195 28.273 1.00 28.85 99 LEU A O 1
ATOM 592 N N . GLU A 1 102 ? 7.489 25.184 30.337 1.00 31.86 100 GLU A N 1
ATOM 593 C CA . GLU A 1 102 ? 8.262 24.118 31.005 1.00 32.03 100 GLU A CA 1
ATOM 594 C C . GLU A 1 102 ? 7.464 22.827 30.889 1.00 36.46 100 GLU A C 1
ATOM 595 O O . GLU A 1 102 ? 8.006 21.802 30.490 1.00 36.10 100 GLU A O 1
ATOM 601 N N . GLN A 1 103 ? 6.143 22.916 31.167 1.00 33.47 101 GLN A N 1
ATOM 602 C CA . GLN A 1 103 ? 5.195 21.806 31.091 1.00 32.20 101 GLN A CA 1
ATOM 603 C C . GLN A 1 103 ? 5.058 21.290 29.685 1.00 36.12 101 GLN A C 1
ATOM 604 O O . GLN A 1 103 ? 5.098 20.070 29.496 1.00 36.64 101 GLN A O 1
ATOM 610 N N . ALA A 1 104 ? 4.974 22.204 28.685 1.00 30.54 102 ALA A N 1
ATOM 611 C CA . ALA A 1 104 ? 4.776 21.853 27.267 1.00 29.50 102 ALA A CA 1
ATOM 612 C C . ALA A 1 104 ? 5.912 21.041 26.646 1.00 34.92 102 ALA A C 1
ATOM 613 O O . ALA A 1 104 ? 5.696 20.432 25.595 1.00 34.92 102 ALA A O 1
ATOM 615 N N . LEU A 1 105 ? 7.099 20.994 27.285 1.00 33.38 103 LEU A N 1
ATOM 616 C CA . LEU A 1 105 ? 8.221 20.158 26.812 1.00 34.25 103 LEU A CA 1
ATOM 617 C C . LEU A 1 105 ? 7.765 18.698 26.722 1.00 39.69 103 LEU A C 1
ATOM 618 O O . LEU A 1 105 ? 8.195 17.982 25.818 1.00 40.73 103 LEU A O 1
ATOM 623 N N . ASP A 1 106 ? 6.811 18.289 27.596 1.00 36.36 104 ASP A N 1
ATOM 624 C CA . ASP A 1 106 ? 6.214 16.965 27.558 1.00 36.56 104 ASP A CA 1
ATOM 625 C C . ASP A 1 106 ? 5.629 16.680 26.209 1.00 40.16 104 ASP A C 1
ATOM 626 O O . ASP A 1 106 ? 5.730 15.543 25.755 1.00 41.19 104 ASP A O 1
ATOM 631 N N . PHE A 1 107 ? 5.018 17.702 25.554 1.00 34.88 105 PHE A N 1
ATOM 632 C CA . PHE A 1 107 ? 4.409 17.509 24.240 1.00 34.19 105 PHE A CA 1
ATOM 633 C C . PHE A 1 107 ? 5.407 17.239 23.142 1.00 36.15 105 PHE A C 1
ATOM 634 O O . PHE A 1 107 ? 5.027 16.701 22.121 1.00 37.04 105 PHE A O 1
ATOM 642 N N . VAL A 1 108 ? 6.662 17.655 23.311 1.00 33.67 106 VAL A N 1
ATOM 643 C CA . VAL A 1 108 ? 7.672 17.525 22.258 1.00 34.07 106 VAL A CA 1
ATOM 644 C C . VAL A 1 108 ? 8.823 16.570 22.601 1.00 44.66 106 VAL A C 1
ATOM 645 O O . VAL A 1 108 ? 9.634 16.301 21.708 1.00 45.67 106 VAL A O 1
ATOM 649 N N . ARG A 1 109 ? 8.913 16.077 23.862 1.00 46.01 107 ARG A N 1
ATOM 650 C CA . ARG A 1 109 ? 10.023 15.210 24.299 1.00 48.88 107 ARG A CA 1
ATOM 651 C C . ARG A 1 109 ? 10.123 13.900 23.508 1.00 58.46 107 ARG A C 1
ATOM 652 O O . ARG A 1 109 ? 11.237 13.417 23.300 1.00 59.22 107 ARG A O 1
ATOM 660 N N . ALA A 1 110 ? 8.998 13.370 22.998 1.00 59.06 108 ALA A N 1
ATOM 661 C CA . ALA A 1 110 ? 9.067 12.181 22.155 1.00 61.55 108 ALA A CA 1
ATOM 662 C C . ALA A 1 110 ? 9.707 12.584 20.814 1.00 70.81 108 ALA A C 1
ATOM 663 O O . ALA A 1 110 ? 10.829 12.153 20.528 1.00 71.39 108 ALA A O 1
ATOM 665 N N . SER A 1 111 ? 9.045 13.515 20.075 1.00 69.28 109 SER A N 1
ATOM 666 C CA . SER A 1 111 ? 9.423 14.061 18.761 1.00 70.18 109 SER A CA 1
ATOM 667 C C . SER A 1 111 ? 10.853 14.662 18.665 1.00 75.67 109 SER A C 1
ATOM 668 O O . SER A 1 111 ? 11.313 14.934 17.548 1.00 75.62 109 SER A O 1
ATOM 671 N N . LEU A 1 112 ? 11.540 14.863 19.825 1.00 72.94 110 LEU A N 1
ATOM 672 C CA . LEU A 1 112 ? 12.887 15.443 19.986 1.00 94.70 110 LEU A CA 1
ATOM 673 C C . LEU A 1 112 ? 13.934 14.950 18.990 1.00 122.71 110 LEU A C 1
ATOM 674 O O . LEU A 1 112 ? 14.788 15.729 18.566 1.00 83.49 110 LEU A O 1
ATOM 676 N N . THR A 1 136 ? 5.501 9.705 25.333 1.00 59.46 134 THR A N 1
ATOM 677 C CA . THR A 1 136 ? 4.624 9.278 24.229 1.00 59.30 134 THR A CA 1
ATOM 678 C C . THR A 1 136 ? 4.308 10.436 23.259 1.00 59.88 134 THR A C 1
ATOM 679 O O . THR A 1 136 ? 4.313 11.602 23.668 1.00 59.17 134 THR A O 1
ATOM 683 N N . ALA A 1 137 ? 3.997 10.086 21.986 1.00 53.03 135 ALA A N 1
ATOM 684 C CA . ALA A 1 137 ? 3.679 10.995 20.884 1.00 50.31 135 ALA A CA 1
ATOM 685 C C . ALA A 1 137 ? 2.360 11.750 21.065 1.00 49.61 135 ALA A C 1
ATOM 686 O O . ALA A 1 137 ? 1.325 11.147 21.386 1.00 48.72 135 ALA A O 1
ATOM 688 N N . ILE A 1 138 ? 2.411 13.085 20.856 1.00 41.69 136 ILE A N 1
ATOM 689 C CA . ILE A 1 138 ? 1.255 13.986 20.923 1.00 39.48 136 ILE A CA 1
ATOM 690 C C . ILE A 1 138 ? 0.875 14.317 19.480 1.00 41.09 136 ILE A C 1
ATOM 691 O O . ILE A 1 138 ? 1.747 14.682 18.686 1.00 40.53 136 ILE A O 1
ATOM 696 N N . THR A 1 139 ? -0.406 14.106 19.118 1.00 35.96 137 THR A N 1
ATOM 697 C CA . THR A 1 139 ? -0.870 14.334 17.746 1.00 34.86 137 THR A CA 1
ATOM 698 C C . THR A 1 139 ? -1.260 15.801 17.531 1.00 35.47 137 THR A C 1
ATOM 699 O O . THR A 1 139 ? -0.980 16.359 16.482 1.00 35.18 137 THR A O 1
ATOM 703 N N . GLY A 1 140 ? -1.877 16.394 18.537 1.00 29.95 138 GLY A N 1
ATOM 704 C CA . GLY A 1 140 ? -2.324 17.774 18.516 1.00 29.44 138 GLY A CA 1
ATOM 705 C C . GLY A 1 140 ? -2.528 18.229 19.934 1.00 33.19 138 GLY A C 1
ATOM 706 O O . GLY A 1 140 ? -2.530 17.404 20.856 1.00 35.17 138 GLY A O 1
ATOM 707 N N . VAL A 1 141 ? -2.707 19.538 20.116 1.00 26.37 139 VAL A N 1
ATOM 708 C CA . VAL A 1 141 ? -2.828 20.162 21.423 1.00 24.58 139 VAL A CA 1
ATOM 709 C C . VAL A 1 141 ? -4.039 21.080 21.472 1.00 29.41 139 VAL A C 1
ATOM 710 O O . VAL A 1 141 ? -4.276 21.835 20.531 1.00 30.57 139 VAL A O 1
ATOM 714 N N . ILE A 1 142 ? -4.778 21.038 22.591 1.00 25.65 140 ILE A N 1
ATOM 715 C CA . ILE A 1 142 ? -5.950 21.867 22.866 1.00 25.67 140 ILE A CA 1
ATOM 716 C C . ILE A 1 142 ? -5.539 22.878 23.940 1.00 32.54 140 ILE A C 1
ATOM 717 O O . ILE A 1 142 ? -5.189 22.488 25.054 1.00 32.90 140 ILE A O 1
ATOM 722 N N . GLY A 1 143 ? -5.584 24.159 23.600 1.00 29.90 141 GLY A N 1
ATOM 723 C CA . GLY A 1 143 ? -5.248 25.224 24.539 1.00 29.10 141 GLY A CA 1
ATOM 724 C C . GLY A 1 143 ? -4.187 26.187 24.027 1.00 31.08 141 GLY A C 1
ATOM 725 O O . GLY A 1 143 ? -3.824 26.131 22.852 1.00 29.75 141 GLY A O 1
ATOM 726 N N . GLY A 1 144 ? -3.666 27.050 24.899 1.00 25.89 142 GLY A N 1
ATOM 727 C CA . GLY A 1 144 ? -4.113 27.225 26.276 1.00 24.12 142 GLY A CA 1
ATOM 728 C C . GLY A 1 144 ? -5.221 28.263 26.331 1.00 27.98 142 GLY A C 1
ATOM 729 O O . GLY A 1 144 ? -5.965 28.438 25.350 1.00 28.24 142 GLY A O 1
ATOM 730 N N . SER A 1 145 ? -5.324 28.971 27.467 1.00 22.76 143 SER A N 1
ATOM 731 C CA . SER A 1 145 ? -6.337 29.988 27.721 1.00 23.38 143 SER A CA 1
ATOM 732 C C . SER A 1 145 ? -5.776 31.382 27.426 1.00 29.48 143 SER A C 1
ATOM 733 O O . SER A 1 145 ? -6.206 32.049 26.480 1.00 27.93 143 SER A O 1
ATOM 736 N N . TYR A 1 146 ? -4.778 31.787 28.211 1.00 27.64 144 TYR A N 1
ATOM 737 C CA . TYR A 1 146 ? -4.099 33.066 28.043 1.00 27.67 144 TYR A CA 1
ATOM 738 C C . TYR A 1 146 ? -3.319 33.118 26.755 1.00 29.55 144 TYR A C 1
ATOM 739 O O . TYR A 1 146 ? -2.672 32.138 26.389 1.00 29.53 144 TYR A O 1
ATOM 748 N N . SER A 1 147 ? -3.369 34.270 26.082 1.00 23.79 145 SER A N 1
ATOM 749 C CA . SER A 1 147 ? -2.684 34.473 24.809 1.00 23.01 145 SER A CA 1
ATOM 750 C C . SER A 1 147 ? -1.179 34.260 24.886 1.00 27.57 145 SER A C 1
ATOM 751 O O . SER A 1 147 ? -0.603 33.607 23.995 1.00 27.08 145 SER A O 1
ATOM 754 N N . ASP A 1 148 ? -0.551 34.781 25.975 1.00 25.23 146 ASP A N 1
ATOM 755 C CA . ASP A 1 148 ? 0.889 34.690 26.220 1.00 24.51 146 ASP A CA 1
ATOM 756 C C . ASP A 1 148 ? 1.319 33.243 26.372 1.00 26.48 146 ASP A C 1
ATOM 757 O O . ASP A 1 148 ? 2.312 32.857 25.777 1.00 28.22 146 ASP A O 1
ATOM 762 N N . VAL A 1 149 ? 0.514 32.424 27.053 1.00 22.83 147 VAL A N 1
ATOM 763 C CA . VAL A 1 149 ? 0.715 30.974 27.197 1.00 23.01 147 VAL A CA 1
ATOM 764 C C . VAL A 1 149 ? 0.653 30.338 25.807 1.00 28.76 147 VAL A C 1
ATOM 765 O O . VAL A 1 149 ? 1.547 29.568 25.437 1.00 28.12 147 VAL A O 1
ATOM 769 N N . SER A 1 150 ? -0.432 30.633 25.047 1.00 26.20 148 SER A N 1
ATOM 770 C CA . SER A 1 150 ? -0.656 30.064 23.712 1.00 25.16 148 SER A CA 1
ATOM 771 C C . SER A 1 150 ? 0.436 30.393 22.722 1.00 25.45 148 SER A C 1
ATOM 772 O O . SER A 1 150 ? 0.856 29.519 21.991 1.00 24.51 148 SER A O 1
ATOM 775 N N . ILE A 1 151 ? 0.897 31.646 22.705 1.00 23.20 149 ILE A N 1
ATOM 776 C CA . ILE A 1 151 ? 1.997 32.089 21.850 1.00 23.82 149 ILE A CA 1
ATOM 777 C C . ILE A 1 151 ? 3.302 31.338 22.210 1.00 27.57 149 ILE A C 1
ATOM 778 O O . ILE A 1 151 ? 3.972 30.841 21.318 1.00 26.00 149 ILE A O 1
ATOM 783 N N . GLN A 1 152 ? 3.649 31.272 23.504 1.00 25.96 150 GLN A N 1
ATOM 784 C CA . GLN A 1 152 ? 4.881 30.627 23.968 1.00 26.35 150 GLN A CA 1
ATOM 785 C C . GLN A 1 152 ? 4.927 29.158 23.566 1.00 29.61 150 GLN A C 1
ATOM 786 O O . GLN A 1 152 ? 5.952 28.667 23.075 1.00 30.12 150 GLN A O 1
ATOM 792 N N . VAL A 1 153 ? 3.791 28.483 23.715 1.00 24.75 151 VAL A N 1
ATOM 793 C CA . VAL A 1 153 ? 3.637 27.068 23.352 1.00 23.92 151 VAL A CA 1
ATOM 794 C C . VAL A 1 153 ? 3.627 26.910 21.841 1.00 26.96 151 VAL A C 1
ATOM 795 O O . VAL A 1 153 ? 4.317 26.017 21.344 1.00 28.86 151 VAL A O 1
ATOM 799 N N . ALA A 1 154 ? 2.914 27.789 21.097 1.00 21.98 152 ALA A N 1
ATOM 800 C CA . ALA A 1 154 ? 2.909 27.712 19.634 1.00 21.72 152 ALA A CA 1
ATOM 801 C C . ALA A 1 154 ? 4.332 27.838 19.065 1.00 25.05 152 ALA A C 1
ATOM 802 O O . ALA A 1 154 ? 4.659 27.126 18.129 1.00 24.64 152 ALA A O 1
ATOM 804 N N . ASN A 1 155 ? 5.177 28.708 19.638 1.00 23.61 153 ASN A N 1
ATOM 805 C CA . ASN A 1 155 ? 6.582 28.886 19.199 1.00 24.16 153 ASN A CA 1
ATOM 806 C C . ASN A 1 155 ? 7.337 27.566 19.262 1.00 28.96 153 ASN A C 1
ATOM 807 O O . ASN A 1 155 ? 8.041 27.218 18.321 1.00 27.69 153 ASN A O 1
ATOM 812 N N . LEU A 1 156 ? 7.100 26.794 20.337 1.00 27.87 154 LEU A N 1
ATOM 813 C CA . LEU A 1 156 ? 7.687 25.468 20.548 1.00 27.99 154 LEU A CA 1
ATOM 814 C C . LEU A 1 156 ? 7.071 24.391 19.639 1.00 30.28 154 LEU A C 1
ATOM 815 O O . LEU A 1 156 ? 7.803 23.687 18.946 1.00 29.83 154 LEU A O 1
ATOM 820 N N . LEU A 1 157 ? 5.733 24.274 19.633 1.00 26.45 155 LEU A N 1
ATOM 821 C CA . LEU A 1 157 ? 5.015 23.239 18.853 1.00 24.44 155 LEU A CA 1
ATOM 822 C C . LEU A 1 157 ? 5.246 23.290 17.356 1.00 30.15 155 LEU A C 1
ATOM 823 O O . LEU A 1 157 ? 5.304 22.224 16.711 1.00 29.94 155 LEU A O 1
ATOM 828 N N . ARG A 1 158 ? 5.400 24.511 16.786 1.00 26.88 156 ARG A N 1
ATOM 829 C CA . ARG A 1 158 ? 5.624 24.604 15.352 1.00 26.85 156 ARG A CA 1
ATOM 830 C C . ARG A 1 158 ? 6.954 23.963 14.937 1.00 29.89 156 ARG A C 1
ATOM 831 O O . ARG A 1 158 ? 7.041 23.487 13.802 1.00 30.77 156 ARG A O 1
ATOM 839 N N . LEU A 1 159 ? 7.959 23.931 15.847 1.00 26.29 157 LEU A N 1
ATOM 840 C CA . LEU A 1 159 ? 9.291 23.330 15.608 1.00 26.38 157 LEU A CA 1
ATOM 841 C C . LEU A 1 159 ? 9.192 21.819 15.367 1.00 33.04 157 LEU A C 1
ATOM 842 O O . LEU A 1 159 ? 10.103 21.218 14.805 1.00 32.84 157 LEU A O 1
ATOM 847 N N . PHE A 1 160 ? 8.077 21.213 15.813 1.00 31.80 158 PHE A N 1
ATOM 848 C CA . PHE A 1 160 ? 7.805 19.778 15.749 1.00 30.59 158 PHE A CA 1
ATOM 849 C C . PHE A 1 160 ? 6.526 19.521 14.959 1.00 34.71 158 PHE A C 1
ATOM 850 O O . PHE A 1 160 ? 6.046 18.390 14.903 1.00 36.19 158 PHE A O 1
ATOM 858 N N . GLN A 1 161 ? 6.038 20.549 14.238 1.00 30.53 159 GLN A N 1
ATOM 859 C CA . GLN A 1 161 ? 4.852 20.460 13.379 1.00 28.96 159 GLN A CA 1
ATOM 860 C C . GLN A 1 161 ? 3.626 19.881 14.164 1.00 33.56 159 GLN A C 1
ATOM 861 O O . GLN A 1 161 ? 2.930 18.970 13.691 1.00 34.21 159 GLN A O 1
ATOM 867 N N . ILE A 1 162 ? 3.421 20.381 15.385 1.00 27.39 160 ILE A N 1
ATOM 868 C CA . ILE A 1 162 ? 2.327 19.941 16.226 1.00 27.40 160 ILE A CA 1
ATOM 869 C C . ILE A 1 162 ? 1.145 20.922 16.154 1.00 30.86 160 ILE A C 1
ATOM 870 O O . ILE A 1 162 ? 1.226 22.007 16.726 1.00 29.58 160 ILE A O 1
ATOM 875 N N . PRO A 1 163 ? 0.008 20.514 15.531 1.00 27.29 161 PRO A N 1
ATOM 876 C CA . PRO A 1 163 ? -1.176 21.392 15.505 1.00 25.46 161 PRO A CA 1
ATOM 877 C C . PRO A 1 163 ? -1.718 21.719 16.898 1.00 29.01 161 PRO A C 1
ATOM 878 O O . PRO A 1 163 ? -1.690 20.910 17.813 1.00 31.18 161 PRO A O 1
ATOM 882 N N . GLN A 1 164 ? -2.158 22.947 17.058 1.00 23.11 162 GLN A N 1
ATOM 883 C CA . GLN A 1 164 ? -2.646 23.478 18.295 1.00 23.09 162 GLN A CA 1
ATOM 884 C C . GLN A 1 164 ? -3.934 24.225 18.022 1.00 28.04 162 GLN A C 1
ATOM 885 O O . GLN A 1 164 ? -4.046 24.918 17.009 1.00 27.19 162 GLN A O 1
ATOM 891 N N . ILE A 1 165 ? -4.910 24.082 18.886 1.00 26.16 163 ILE A N 1
ATOM 892 C CA . ILE A 1 165 ? -6.163 24.787 18.788 1.00 26.02 163 ILE A CA 1
ATOM 893 C C . ILE A 1 165 ? -6.520 25.369 20.132 1.00 31.35 163 ILE A C 1
ATOM 894 O O . ILE A 1 165 ? -6.725 24.646 21.061 1.00 31.73 163 ILE A O 1
ATOM 899 N N . SER A 1 166 ? -6.578 26.682 20.220 1.00 27.02 164 SER A N 1
ATOM 900 C CA . SER A 1 166 ? -6.973 27.356 21.457 1.00 26.07 164 SER A CA 1
ATOM 901 C C . SER A 1 166 ? -8.478 27.558 21.522 1.00 30.93 164 SER A C 1
ATOM 902 O O . SER A 1 166 ? -9.135 27.713 20.490 1.00 29.95 164 SER A O 1
ATOM 905 N N . TYR A 1 167 ? -9.022 27.591 22.751 1.00 28.54 165 TYR A N 1
ATOM 906 C CA . TYR A 1 167 ? -10.453 27.753 23.008 1.00 28.73 165 TYR A CA 1
ATOM 907 C C . TYR A 1 167 ? -10.692 29.087 23.700 1.00 33.23 165 TYR A C 1
ATOM 908 O O . TYR A 1 167 ? -11.824 29.348 24.085 1.00 34.35 165 TYR A O 1
ATOM 917 N N . ALA A 1 168 ? -9.639 29.908 23.918 1.00 28.55 166 ALA A N 1
ATOM 918 C CA . ALA A 1 168 ? -9.797 31.192 24.621 1.00 28.21 166 ALA A CA 1
ATOM 919 C C . ALA A 1 168 ? -8.811 32.292 24.233 1.00 30.51 166 ALA A C 1
ATOM 920 O O . ALA A 1 168 ? -9.074 33.429 24.574 1.00 29.43 166 ALA A O 1
ATOM 922 N N . SER A 1 169 ? -7.671 31.977 23.588 1.00 27.44 167 SER A N 1
ATOM 923 C CA . SER A 1 169 ? -6.651 32.997 23.246 1.00 26.66 167 SER A CA 1
ATOM 924 C C . SER A 1 169 ? -7.107 33.784 22.047 1.00 29.67 167 SER A C 1
ATOM 925 O O . SER A 1 169 ? -7.203 33.246 20.955 1.00 27.77 167 SER A O 1
ATOM 928 N N . THR A 1 170 ? -7.360 35.066 22.258 1.00 27.39 168 THR A N 1
ATOM 929 C CA . THR A 1 170 ? -7.966 35.956 21.287 1.00 27.25 168 THR A CA 1
ATOM 930 C C . THR A 1 170 ? -7.022 36.995 20.692 1.00 29.33 168 THR A C 1
ATOM 931 O O . THR A 1 170 ? -7.462 37.750 19.833 1.00 28.37 168 THR A O 1
ATOM 935 N N . SER A 1 171 ? -5.750 37.036 21.123 1.00 25.63 169 SER A N 1
ATOM 936 C CA . SER A 1 171 ? -4.771 37.996 20.602 1.00 26.46 169 SER A CA 1
ATOM 937 C C . SER A 1 171 ? -4.661 37.975 19.087 1.00 31.48 169 SER A C 1
ATOM 938 O O . SER A 1 171 ? -4.512 36.900 18.497 1.00 32.06 169 SER A O 1
ATOM 941 N N . ALA A 1 172 ? -4.669 39.161 18.464 1.00 29.23 170 ALA A N 1
ATOM 942 C CA . ALA A 1 172 ? -4.507 39.274 17.003 1.00 29.34 170 ALA A CA 1
ATOM 943 C C . ALA A 1 172 ? -3.168 38.694 16.518 1.00 29.93 170 ALA A C 1
ATOM 944 O O . ALA A 1 172 ? -3.125 38.219 15.395 1.00 28.06 170 ALA A O 1
ATOM 946 N N . LYS A 1 173 ? -2.092 38.727 17.340 1.00 27.38 171 LYS A N 1
ATOM 947 C CA . LYS A 1 173 ? -0.750 38.201 16.960 1.00 27.65 171 LYS A CA 1
ATOM 948 C C . LYS A 1 173 ? -0.827 36.748 16.451 1.00 29.14 171 LYS A C 1
ATOM 949 O O . LYS A 1 173 ? -0.140 36.376 15.503 1.00 27.04 171 LYS A O 1
ATOM 955 N N . LEU A 1 174 ? -1.685 35.939 17.082 1.00 24.90 172 LEU A N 1
ATOM 956 C CA . LEU A 1 174 ? -1.846 34.524 16.760 1.00 23.64 172 LEU A CA 1
ATOM 957 C C . LEU A 1 174 ? -2.375 34.265 15.345 1.00 27.68 172 LEU A C 1
ATOM 958 O O . LEU A 1 174 ? -2.176 33.180 14.830 1.00 27.81 172 LEU A O 1
ATOM 963 N N . SER A 1 175 ? -2.973 35.274 14.698 1.00 23.74 173 SER A N 1
ATOM 964 C CA . SER A 1 175 ? -3.424 35.201 13.303 1.00 22.90 173 SER A CA 1
ATOM 965 C C . SER A 1 175 ? -2.253 35.177 12.300 1.00 26.85 173 SER A C 1
ATOM 966 O O . SER A 1 175 ? -2.449 34.856 11.122 1.00 25.10 173 SER A O 1
ATOM 969 N N . ASP A 1 176 ? -1.064 35.589 12.733 1.00 27.08 174 ASP A N 1
ATOM 970 C CA . ASP A 1 176 ? 0.096 35.638 11.841 1.00 28.00 174 ASP A CA 1
ATOM 971 C C . ASP A 1 176 ? 0.635 34.229 11.569 1.00 30.62 174 ASP A C 1
ATOM 972 O O . ASP A 1 176 ? 1.339 33.654 12.402 1.00 30.15 174 ASP A O 1
ATOM 977 N N . LYS A 1 177 ? 0.296 33.678 10.398 1.00 27.85 175 LYS A N 1
ATOM 978 C CA . LYS A 1 177 ? 0.720 32.321 10.023 1.00 27.57 175 LYS A CA 1
ATOM 979 C C . LYS A 1 177 ? 2.184 32.214 9.598 1.00 33.76 175 LYS A C 1
ATOM 980 O O . LYS A 1 177 ? 2.643 31.103 9.395 1.00 34.56 175 LYS A O 1
ATOM 986 N N . SER A 1 178 ? 2.938 33.325 9.535 1.00 31.31 176 SER A N 1
ATOM 987 C CA . SER A 1 178 ? 4.374 33.246 9.247 1.00 31.42 176 SER A CA 1
ATOM 988 C C . SER A 1 178 ? 5.066 32.851 10.539 1.00 33.84 176 SER A C 1
ATOM 989 O O . SER A 1 178 ? 6.145 32.284 10.513 1.00 35.32 176 SER A O 1
ATOM 992 N N . ARG A 1 179 ? 4.419 33.131 11.668 1.00 29.58 177 ARG A N 1
ATOM 993 C CA . ARG A 1 179 ? 4.928 32.822 13.000 1.00 28.96 177 ARG A CA 1
ATOM 994 C C . ARG A 1 179 ? 4.187 31.676 13.704 1.00 30.02 177 ARG A C 1
ATOM 995 O O . ARG A 1 179 ? 4.811 30.943 14.471 1.00 27.28 177 ARG A O 1
ATOM 1003 N N . TYR A 1 180 ? 2.856 31.539 13.479 1.00 26.52 178 TYR A N 1
ATOM 1004 C CA . TYR A 1 180 ? 2.024 30.522 14.161 1.00 24.66 178 TYR A CA 1
ATOM 1005 C C . TYR A 1 180 ? 1.282 29.662 13.150 1.00 30.05 178 TYR A C 1
ATOM 1006 O O . TYR A 1 180 ? 0.065 29.520 13.148 1.00 28.52 178 TYR A O 1
ATOM 1015 N N . ASP A 1 181 ? 2.072 29.035 12.303 1.00 30.77 179 ASP A N 1
ATOM 1016 C CA . ASP A 1 181 ? 1.589 28.234 11.197 1.00 30.72 179 ASP A CA 1
ATOM 1017 C C . ASP A 1 181 ? 0.948 26.908 11.628 1.00 30.78 179 ASP A C 1
ATOM 1018 O O . ASP A 1 181 ? 0.292 26.307 10.818 1.00 29.63 179 ASP A O 1
ATOM 1023 N N . TYR A 1 182 ? 1.044 26.504 12.893 1.00 29.12 180 TYR A N 1
ATOM 1024 C CA . TYR A 1 182 ? 0.402 25.251 13.366 1.00 29.00 180 TYR A CA 1
ATOM 1025 C C . TYR A 1 182 ? -0.750 25.532 14.341 1.00 30.98 180 TYR A C 1
ATOM 1026 O O . TYR A 1 182 ? -1.364 24.609 14.861 1.00 30.43 180 TYR A O 1
ATOM 1035 N N . PHE A 1 183 ? -1.072 26.815 14.523 1.00 24.53 181 PHE A N 1
ATOM 1036 C CA . PHE A 1 183 ? -2.098 27.272 15.427 1.00 23.20 181 PHE A CA 1
ATOM 1037 C C . PHE A 1 183 ? -3.415 27.599 14.715 1.00 26.74 181 PHE A C 1
ATOM 1038 O O . PHE A 1 183 ? -3.426 28.203 13.651 1.00 24.61 181 PHE A O 1
ATOM 1046 N N . ALA A 1 184 ? -4.521 27.220 15.353 1.00 25.02 182 ALA A N 1
ATOM 1047 C CA . ALA A 1 184 ? -5.889 27.572 14.991 1.00 25.79 182 ALA A CA 1
ATOM 1048 C C . ALA A 1 184 ? -6.609 27.805 16.311 1.00 29.24 182 ALA A C 1
ATOM 1049 O O . ALA A 1 184 ? -6.041 27.554 17.375 1.00 28.26 182 ALA A O 1
ATOM 1051 N N . ARG A 1 185 ? -7.825 28.331 16.253 1.00 26.20 183 ARG A N 1
ATOM 1052 C CA . ARG A 1 185 ? -8.629 28.635 17.428 1.00 25.95 183 ARG A CA 1
ATOM 1053 C C . ARG A 1 185 ? -10.133 28.664 17.093 1.00 29.85 183 ARG A C 1
ATOM 1054 O O . ARG A 1 185 ? -10.518 29.015 15.960 1.00 26.16 183 ARG A O 1
ATOM 1062 N N . THR A 1 186 ? -10.978 28.326 18.114 1.00 26.54 184 THR A N 1
ATOM 1063 C CA . THR A 1 186 ? -12.449 28.311 17.991 1.00 26.39 184 THR A CA 1
ATOM 1064 C C . THR A 1 186 ? -13.029 29.671 18.338 1.00 32.30 184 THR A C 1
ATOM 1065 O O . THR A 1 186 ? -14.243 29.866 18.297 1.00 34.18 184 THR A O 1
ATOM 1069 N N . VAL A 1 187 ? -12.141 30.631 18.630 1.00 27.10 185 VAL A N 1
ATOM 1070 C CA . VAL A 1 187 ? -12.487 31.984 19.038 1.00 26.85 185 VAL A CA 1
ATOM 1071 C C . VAL A 1 187 ? -11.973 33.033 18.014 1.00 28.87 185 VAL A C 1
ATOM 1072 O O . VAL A 1 187 ? -10.970 32.789 17.348 1.00 27.22 185 VAL A O 1
ATOM 1076 N N . PRO A 1 188 ? -12.632 34.208 17.899 1.00 26.50 186 PRO A N 1
ATOM 1077 C CA . PRO A 1 188 ? -12.153 35.216 16.937 1.00 25.60 186 PRO A CA 1
ATOM 1078 C C . PRO A 1 188 ? -10.952 36.014 17.430 1.00 30.97 186 PRO A C 1
ATOM 1079 O O . PRO A 1 188 ? -10.756 36.103 18.638 1.00 29.72 186 PRO A O 1
ATOM 1083 N N . PRO A 1 189 ? -10.198 36.687 16.522 1.00 29.46 187 PRO A N 1
ATOM 1084 C CA . PRO A 1 189 ? -9.118 37.569 16.986 1.00 29.72 187 PRO A CA 1
ATOM 1085 C C . PRO A 1 189 ? -9.691 38.893 17.529 1.00 35.43 187 PRO A C 1
ATOM 1086 O O . PRO A 1 189 ? -10.814 39.287 17.174 1.00 33.50 187 PRO A O 1
ATOM 1090 N N . ASP A 1 190 ? -8.922 39.586 18.392 1.00 33.01 188 ASP A N 1
ATOM 1091 C CA . ASP A 1 190 ? -9.402 40.765 19.108 1.00 32.67 188 ASP A CA 1
ATOM 1092 C C . ASP A 1 190 ? -9.578 42.035 18.296 1.00 39.40 188 ASP A C 1
ATOM 1093 O O . ASP A 1 190 ? -10.047 43.003 18.880 1.00 39.32 188 ASP A O 1
ATOM 1098 N N . PHE A 1 191 ? -9.348 42.044 16.975 1.00 39.09 189 PHE A N 1
ATOM 1099 C CA . PHE A 1 191 ? -9.697 43.247 16.200 1.00 39.98 189 PHE A CA 1
ATOM 1100 C C . PHE A 1 191 ? -11.194 43.523 16.383 1.00 41.71 189 PHE A C 1
ATOM 1101 O O . PHE A 1 191 ? -11.588 44.671 16.593 1.00 41.97 189 PHE A O 1
ATOM 1109 N N . PHE A 1 192 ? -12.019 42.458 16.299 1.00 36.20 190 PHE A N 1
ATOM 1110 C CA . PHE A 1 192 ? -13.463 42.549 16.384 1.00 35.80 190 PHE A CA 1
ATOM 1111 C C . PHE A 1 192 ? -13.938 43.000 17.759 1.00 42.84 190 PHE A C 1
ATOM 1112 O O . PHE A 1 192 ? -14.811 43.873 17.854 1.00 43.48 190 PHE A O 1
ATOM 1120 N N . GLN A 1 193 ? -13.332 42.455 18.823 1.00 39.50 191 GLN A N 1
ATOM 1121 C CA . GLN A 1 193 ? -13.663 42.842 20.196 1.00 38.28 191 GLN A CA 1
ATOM 1122 C C . GLN A 1 193 ? -13.328 44.323 20.412 1.00 40.90 191 GLN A C 1
ATOM 1123 O O . GLN A 1 193 ? -14.143 45.053 20.969 1.00 41.02 191 GLN A O 1
ATOM 1129 N N . ALA A 1 194 ? -12.165 44.757 19.933 1.00 36.46 192 ALA A N 1
ATOM 1130 C CA . ALA A 1 194 ? -11.702 46.133 20.079 1.00 36.72 192 ALA A CA 1
ATOM 1131 C C . ALA A 1 194 ? -12.591 47.123 19.285 1.00 43.64 192 ALA A C 1
ATOM 1132 O O . ALA A 1 194 ? -12.845 48.223 19.775 1.00 43.00 192 ALA A O 1
ATOM 1134 N N . LYS A 1 195 ? -13.080 46.714 18.081 1.00 41.52 193 LYS A N 1
ATOM 1135 C CA . LYS A 1 195 ? -13.978 47.511 17.236 1.00 40.60 193 LYS A CA 1
ATOM 1136 C C . LYS A 1 195 ? -15.326 47.622 17.928 1.00 43.94 193 LYS A C 1
ATOM 1137 O O . LYS A 1 195 ? -15.875 48.715 18.000 1.00 44.05 193 LYS A O 1
ATOM 1143 N N . ALA A 1 196 ? -15.840 46.498 18.463 1.00 40.41 194 ALA A N 1
ATOM 1144 C CA . ALA A 1 196 ? -17.088 46.462 19.214 1.00 40.88 194 ALA A CA 1
ATOM 1145 C C . ALA A 1 196 ? -17.051 47.440 20.418 1.00 46.82 194 ALA A C 1
ATOM 1146 O O . ALA A 1 196 ? -18.036 48.149 20.673 1.00 47.07 194 ALA A O 1
ATOM 1148 N N . MET A 1 197 ? -15.908 47.495 21.123 1.00 41.40 195 MET A N 1
ATOM 1149 C CA . MET A 1 197 ? -15.734 48.359 22.289 1.00 40.76 195 MET A CA 1
ATOM 1150 C C . MET A 1 197 ? -15.742 49.857 21.929 1.00 44.45 195 MET A C 1
ATOM 1151 O O . MET A 1 197 ? -16.391 50.637 22.626 1.00 41.55 195 MET A O 1
ATOM 1156 N N . ALA A 1 198 ? -15.055 50.236 20.818 1.00 42.26 196 ALA A N 1
ATOM 1157 C CA . ALA A 1 198 ? -14.992 51.607 20.319 1.00 42.87 196 ALA A CA 1
ATOM 1158 C C . ALA A 1 198 ? -16.355 52.068 19.802 1.00 51.49 196 ALA A C 1
ATOM 1159 O O . ALA A 1 198 ? -16.650 53.267 19.851 1.00 52.26 196 ALA A O 1
ATOM 1161 N N . GLU A 1 199 ? -17.189 51.109 19.343 1.00 48.85 197 GLU A N 1
ATOM 1162 C CA . GLU A 1 199 ? -18.532 51.362 18.839 1.00 48.89 197 GLU A CA 1
ATOM 1163 C C . GLU A 1 199 ? -19.484 51.579 19.977 1.00 55.85 197 GLU A C 1
ATOM 1164 O O . GLU A 1 199 ? -20.408 52.381 19.819 1.00 57.73 197 GLU A O 1
ATOM 1170 N N . ILE A 1 200 ? -19.283 50.861 21.121 1.00 52.00 198 ILE A N 1
ATOM 1171 C CA . ILE A 1 200 ? -20.118 51.005 22.325 1.00 50.50 198 ILE A CA 1
ATOM 1172 C C . ILE A 1 200 ? -19.964 52.431 22.841 1.00 54.78 198 ILE A C 1
ATOM 1173 O O . ILE A 1 200 ? -20.972 53.080 23.117 1.00 55.91 198 ILE A O 1
ATOM 1178 N N . LEU A 1 201 ? -18.710 52.929 22.908 1.00 49.66 199 LEU A N 1
ATOM 1179 C CA . LEU A 1 201 ? -18.383 54.281 23.370 1.00 48.93 199 LEU A CA 1
ATOM 1180 C C . LEU A 1 201 ? -19.042 55.319 22.480 1.00 55.46 199 LEU A C 1
ATOM 1181 O O . LEU A 1 201 ? -19.713 56.206 23.000 1.00 55.27 199 LEU A O 1
ATOM 1186 N N . ARG A 1 202 ? -18.827 55.208 21.144 1.00 53.26 200 ARG A N 1
ATOM 1187 C CA . ARG A 1 202 ? -19.360 56.100 20.109 1.00 52.78 200 ARG A CA 1
ATOM 1188 C C . ARG A 1 202 ? -20.882 56.193 20.145 1.00 55.71 200 ARG A C 1
ATOM 1189 O O . ARG A 1 202 ? -21.427 57.261 19.871 1.00 55.96 200 ARG A O 1
ATOM 1197 N N . PHE A 1 203 ? -21.549 55.086 20.494 1.00 51.21 201 PHE A N 1
ATOM 1198 C CA . PHE A 1 203 ? -22.995 54.993 20.642 1.00 51.55 201 PHE A CA 1
ATOM 1199 C C . PHE A 1 203 ? -23.485 55.934 21.776 1.00 57.75 201 PHE A C 1
ATOM 1200 O O . PHE A 1 203 ? -24.494 56.620 21.591 1.00 58.57 201 PHE A O 1
ATOM 1208 N N . PHE A 1 204 ? -22.790 55.933 22.950 1.00 52.77 202 PHE A N 1
ATOM 1209 C CA . PHE A 1 204 ? -23.126 56.752 24.124 1.00 51.80 202 PHE A CA 1
ATOM 1210 C C . PHE A 1 204 ? -22.412 58.110 24.126 1.00 58.20 202 PHE A C 1
ATOM 1211 O O . PHE A 1 204 ? -22.590 58.895 25.064 1.00 59.43 202 PHE A O 1
ATOM 1219 N N . ASN A 1 205 ? -21.633 58.393 23.064 1.00 54.23 203 ASN A N 1
ATOM 1220 C CA . ASN A 1 205 ? -20.872 59.632 22.849 1.00 54.52 203 ASN A CA 1
ATOM 1221 C C . ASN A 1 205 ? -19.776 59.851 23.911 1.00 58.92 203 ASN A C 1
ATOM 1222 O O . ASN A 1 205 ? -19.359 60.992 24.161 1.00 58.92 203 ASN A O 1
ATOM 1227 N N . TRP A 1 206 ? -19.251 58.724 24.461 1.00 53.65 204 TRP A N 1
ATOM 1228 C CA . TRP A 1 206 ? -18.139 58.674 25.414 1.00 51.02 204 TRP A CA 1
ATOM 1229 C C . TRP A 1 206 ? -16.868 58.942 24.596 1.00 53.54 204 TRP A C 1
ATOM 1230 O O . TRP A 1 206 ? -16.265 58.020 24.051 1.00 54.99 204 TRP A O 1
ATOM 1241 N N . THR A 1 207 ? -16.499 60.227 24.480 1.00 48.53 205 THR A N 1
ATOM 1242 C CA . THR A 1 207 ? -15.454 60.771 23.609 1.00 48.53 205 THR A CA 1
ATOM 1243 C C . THR A 1 207 ? -14.093 61.104 24.286 1.00 51.81 205 THR A C 1
ATOM 1244 O O . THR A 1 207 ? -13.124 61.358 23.568 1.00 51.23 205 THR A O 1
ATOM 1248 N N . TYR A 1 208 ? -14.023 61.158 25.634 1.00 48.57 206 TYR A N 1
ATOM 1249 C CA . TYR A 1 208 ? -12.772 61.425 26.373 1.00 47.79 206 TYR A CA 1
ATOM 1250 C C . TYR A 1 208 ? -12.691 60.305 27.395 1.00 53.20 206 TYR A C 1
ATOM 1251 O O . TYR A 1 208 ? -13.459 60.303 28.375 1.00 54.83 206 TYR A O 1
ATOM 1260 N N . VAL A 1 209 ? -11.872 59.270 27.084 1.00 46.54 207 VAL A N 1
ATOM 1261 C CA . VAL A 1 209 ? -11.823 58.052 27.896 1.00 44.84 207 VAL A CA 1
ATOM 1262 C C . VAL A 1 209 ? -10.407 57.656 28.338 1.00 45.52 207 VAL A C 1
ATOM 1263 O O . VAL A 1 209 ? -9.414 58.210 27.877 1.00 45.10 207 VAL A O 1
ATOM 1267 N N . SER A 1 210 ? -10.338 56.694 29.250 1.00 40.21 208 SER A N 1
ATOM 1268 C CA . SER A 1 210 ? -9.076 56.192 29.752 1.00 39.88 208 SER A CA 1
ATOM 1269 C C . SER A 1 210 ? -8.955 54.736 29.386 1.00 42.38 208 SER A C 1
ATOM 1270 O O . SER A 1 210 ? -9.964 54.070 29.211 1.00 39.80 208 SER A O 1
ATOM 1273 N N . THR A 1 211 ? -7.728 54.235 29.262 1.00 40.39 209 THR A N 1
ATOM 1274 C CA . THR A 1 211 ? -7.525 52.821 28.953 1.00 39.79 209 THR A CA 1
ATOM 1275 C C . THR A 1 211 ? -6.625 52.155 30.000 1.00 43.14 209 THR A C 1
ATOM 1276 O O . THR A 1 211 ? -5.673 52.769 30.510 1.00 43.18 209 THR A O 1
ATOM 1280 N N . VAL A 1 212 ? -6.924 50.890 30.302 1.00 37.92 210 VAL A N 1
ATOM 1281 C CA . VAL A 1 212 ? -6.110 50.087 31.203 1.00 36.62 210 VAL A CA 1
ATOM 1282 C C . VAL A 1 212 ? -5.865 48.750 30.502 1.00 38.23 210 VAL A C 1
ATOM 1283 O O . VAL A 1 212 ? -6.810 48.055 30.138 1.00 36.74 210 VAL A O 1
ATOM 1287 N N . ALA A 1 213 ? -4.589 48.398 30.315 1.00 33.58 211 ALA A N 1
ATOM 1288 C CA . ALA A 1 213 ? -4.238 47.144 29.663 1.00 32.43 211 ALA A CA 1
ATOM 1289 C C . ALA A 1 213 ? -3.385 46.257 30.554 1.00 34.85 211 ALA A C 1
ATOM 1290 O O . ALA A 1 213 ? -2.438 46.744 31.178 1.00 33.83 211 ALA A O 1
ATOM 1292 N N . SER A 1 214 ? -3.658 44.939 30.553 1.00 30.58 212 SER A N 1
ATOM 1293 C CA . SER A 1 214 ? -2.748 43.988 31.195 1.00 29.58 212 SER A CA 1
ATOM 1294 C C . SER A 1 214 ? -1.533 43.945 30.248 1.00 34.57 212 SER A C 1
ATOM 1295 O O . SER A 1 214 ? -1.709 43.845 29.033 1.00 33.12 212 SER A O 1
ATOM 1298 N N . GLU A 1 215 ? -0.317 44.042 30.783 1.00 33.09 213 GLU A N 1
ATOM 1299 C CA . GLU A 1 215 ? 0.929 43.961 29.999 1.00 33.25 213 GLU A CA 1
ATOM 1300 C C . GLU A 1 215 ? 0.934 42.662 29.141 1.00 35.26 213 GLU A C 1
ATOM 1301 O O . GLU A 1 215 ? 0.356 41.658 29.550 1.00 33.96 213 GLU A O 1
ATOM 1307 N N . GLY A 1 216 ? 1.513 42.715 27.951 1.00 32.89 214 GLY A N 1
ATOM 1308 C CA . GLY A 1 216 ? 1.599 41.547 27.075 1.00 33.12 214 GLY A CA 1
ATOM 1309 C C . GLY A 1 216 ? 0.747 41.605 25.824 1.00 38.09 214 GLY A C 1
ATOM 1310 O O . GLY A 1 216 ? 0.057 42.599 25.587 1.00 36.57 214 GLY A O 1
ATOM 1311 N N . ASP A 1 217 ? 0.753 40.495 25.043 1.00 36.16 215 ASP A N 1
ATOM 1312 C CA . ASP A 1 217 ? 0.091 40.403 23.730 1.00 36.70 215 ASP A CA 1
ATOM 1313 C C . ASP A 1 217 ? -1.432 40.378 23.716 1.00 40.50 215 ASP A C 1
ATOM 1314 O O . ASP A 1 217 ? -2.007 40.395 22.630 1.00 43.79 215 ASP A O 1
ATOM 1319 N N . TYR A 1 218 ? -2.083 40.317 24.863 1.00 31.96 216 TYR A N 1
ATOM 1320 C CA . TYR A 1 218 ? -3.540 40.350 24.879 1.00 29.16 216 TYR A CA 1
ATOM 1321 C C . TYR A 1 218 ? -3.996 41.778 25.184 1.00 31.93 216 TYR A C 1
ATOM 1322 O O . TYR A 1 218 ? -4.801 42.327 24.449 1.00 29.88 216 TYR A O 1
ATOM 1331 N N . GLY A 1 219 ? -3.477 42.347 26.269 1.00 29.42 217 GLY A N 1
ATOM 1332 C CA . GLY A 1 219 ? -3.885 43.658 26.744 1.00 30.64 217 GLY A CA 1
ATOM 1333 C C . GLY A 1 219 ? -3.443 44.832 25.913 1.00 37.90 217 GLY A C 1
ATOM 1334 O O . GLY A 1 219 ? -4.271 45.659 25.509 1.00 38.60 217 GLY A O 1
ATOM 1335 N N . GLU A 1 220 ? -2.135 44.924 25.691 1.00 35.49 218 GLU A N 1
ATOM 1336 C CA . GLU A 1 220 ? -1.508 46.030 24.979 1.00 36.08 218 GLU A CA 1
ATOM 1337 C C . GLU A 1 220 ? -1.944 46.127 23.519 1.00 39.62 218 GLU A C 1
ATOM 1338 O O . GLU A 1 220 ? -2.308 47.220 23.067 1.00 40.68 218 GLU A O 1
ATOM 1344 N N . THR A 1 221 ? -1.967 44.995 22.809 1.00 34.94 219 THR A N 1
ATOM 1345 C CA . THR A 1 221 ? -2.395 44.953 21.409 1.00 34.30 219 THR A CA 1
ATOM 1346 C C . THR A 1 221 ? -3.917 45.129 21.281 1.00 37.46 219 THR A C 1
ATOM 1347 O O . THR A 1 221 ? -4.371 45.721 20.310 1.00 39.46 219 THR A O 1
ATOM 1351 N N . GLY A 1 222 ? -4.676 44.688 22.278 1.00 33.12 220 GLY A N 1
ATOM 1352 C CA . GLY A 1 222 ? -6.122 44.878 22.322 1.00 33.36 220 GLY A CA 1
ATOM 1353 C C . GLY A 1 222 ? -6.489 46.352 22.428 1.00 37.56 220 GLY A C 1
ATOM 1354 O O . GLY A 1 222 ? -7.282 46.858 21.631 1.00 38.01 220 GLY A O 1
ATOM 1355 N N . ILE A 1 223 ? -5.857 47.061 23.368 1.00 34.06 221 ILE A N 1
ATOM 1356 C CA . ILE A 1 223 ? -6.019 48.499 23.593 1.00 34.26 221 ILE A CA 1
ATOM 1357 C C . ILE A 1 223 ? -5.505 49.302 22.391 1.00 36.25 221 ILE A C 1
ATOM 1358 O O . ILE A 1 223 ? -6.154 50.269 21.997 1.00 35.65 221 ILE A O 1
ATOM 1363 N N . GLU A 1 224 ? -4.342 48.920 21.840 1.00 32.48 222 GLU A N 1
ATOM 1364 C CA . GLU A 1 224 ? -3.772 49.556 20.644 1.00 33.51 222 GLU A CA 1
ATOM 1365 C C . GLU A 1 224 ? -4.763 49.473 19.453 1.00 39.77 222 GLU A C 1
ATOM 1366 O O . GLU A 1 224 ? -4.900 50.443 18.717 1.00 40.02 222 GLU A O 1
ATOM 1372 N N . ALA A 1 225 ? -5.465 48.332 19.289 1.00 36.24 223 ALA A N 1
ATOM 1373 C CA . ALA A 1 225 ? -6.430 48.182 18.197 1.00 34.36 223 ALA A CA 1
ATOM 1374 C C . ALA A 1 225 ? -7.657 49.032 18.502 1.00 40.88 223 ALA A C 1
ATOM 1375 O O . ALA A 1 225 ? -8.152 49.727 17.605 1.00 40.48 223 ALA A O 1
ATOM 1377 N N . PHE A 1 226 ? -8.124 49.001 19.781 1.00 38.68 224 PHE A N 1
ATOM 1378 C CA . PHE A 1 226 ? -9.295 49.746 20.259 1.00 38.26 224 PHE A CA 1
ATOM 1379 C C . PHE A 1 226 ? -9.170 51.249 20.002 1.00 43.79 224 PHE A C 1
ATOM 1380 O O . PHE A 1 226 ? -10.154 51.895 19.652 1.00 44.74 224 PHE A O 1
ATOM 1388 N N . GLU A 1 227 ? -7.976 51.783 20.264 1.00 40.70 225 GLU A N 1
ATOM 1389 C CA . GLU A 1 227 ? -7.564 53.170 20.174 1.00 42.26 225 GLU A CA 1
ATOM 1390 C C . GLU A 1 227 ? -7.617 53.694 18.736 1.00 46.43 225 GLU A C 1
ATOM 1391 O O . GLU A 1 227 ? -8.017 54.836 18.531 1.00 44.62 225 GLU A O 1
ATOM 1397 N N . LEU A 1 228 ? -7.188 52.874 17.757 1.00 43.90 226 LEU A N 1
ATOM 1398 C CA . LEU A 1 228 ? -7.221 53.234 16.337 1.00 43.96 226 LEU A CA 1
ATOM 1399 C C . LEU A 1 228 ? -8.660 53.315 15.844 1.00 48.73 226 LEU A C 1
ATOM 1400 O O . LEU A 1 228 ? -8.976 54.190 15.046 1.00 50.26 226 LEU A O 1
ATOM 1405 N N . GLU A 1 229 ? -9.535 52.447 16.368 1.00 44.74 227 GLU A N 1
ATOM 1406 C CA . GLU A 1 229 ? -10.953 52.412 16.042 1.00 44.86 227 GLU A CA 1
ATOM 1407 C C . GLU A 1 229 ? -11.700 53.559 16.685 1.00 51.58 227 GLU A C 1
ATOM 1408 O O . GLU A 1 229 ? -12.627 54.108 16.075 1.00 52.74 227 GLU A O 1
ATOM 1414 N N . ALA A 1 230 ? -11.305 53.908 17.928 1.00 47.93 228 ALA A N 1
ATOM 1415 C CA . ALA A 1 230 ? -11.857 55.005 18.712 1.00 46.70 228 ALA A CA 1
ATOM 1416 C C . ALA A 1 230 ? -11.460 56.340 18.075 1.00 49.71 228 ALA A C 1
ATOM 1417 O O . ALA A 1 230 ? -12.320 57.211 17.936 1.00 50.00 228 ALA A O 1
ATOM 1419 N N . ARG A 1 231 ? -10.189 56.481 17.633 1.00 45.66 229 ARG A N 1
ATOM 1420 C CA . ARG A 1 231 ? -9.678 57.697 16.988 1.00 46.22 229 ARG A CA 1
ATOM 1421 C C . ARG A 1 231 ? -10.524 58.083 15.774 1.00 55.18 229 ARG A C 1
ATOM 1422 O O . ARG A 1 231 ? -11.040 59.201 15.729 1.00 56.61 229 ARG A O 1
ATOM 1430 N N . ALA A 1 232 ? -10.730 57.132 14.840 1.00 52.74 230 ALA A N 1
ATOM 1431 C CA . ALA A 1 232 ? -11.547 57.291 13.636 1.00 52.40 230 ALA A CA 1
ATOM 1432 C C . ALA A 1 232 ? -12.988 57.677 13.977 1.00 56.73 230 ALA A C 1
ATOM 1433 O O . ALA A 1 232 ? -13.653 58.339 13.170 1.00 58.52 230 ALA A O 1
ATOM 1435 N N . ARG A 1 233 ? -13.460 57.296 15.178 1.00 50.64 231 ARG A N 1
ATOM 1436 C CA . ARG A 1 233 ? -14.803 57.645 15.637 1.00 49.89 231 ARG A CA 1
ATOM 1437 C C . ARG A 1 233 ? -14.783 58.895 16.556 1.00 52.93 231 ARG A C 1
ATOM 1438 O O . ARG A 1 233 ? -15.710 59.120 17.340 1.00 52.08 231 ARG A O 1
ATOM 1446 N N . ASN A 1 234 ? -13.723 59.710 16.423 1.00 50.70 232 ASN A N 1
ATOM 1447 C CA . ASN A 1 234 ? -13.471 60.960 17.157 1.00 51.74 232 ASN A CA 1
ATOM 1448 C C . ASN A 1 234 ? -13.470 60.777 18.702 1.00 54.54 232 ASN A C 1
ATOM 1449 O O . ASN A 1 234 ? -13.966 61.639 19.425 1.00 56.09 232 ASN A O 1
ATOM 1454 N N . ILE A 1 235 ? -12.889 59.660 19.192 1.00 47.82 233 ILE A N 1
ATOM 1455 C CA . ILE A 1 235 ? -12.743 59.346 20.619 1.00 45.83 233 ILE A CA 1
ATOM 1456 C C . ILE A 1 235 ? -11.277 59.560 21.039 1.00 51.76 233 ILE A C 1
ATOM 1457 O O . ILE A 1 235 ? -10.350 59.002 20.434 1.00 51.20 233 ILE A O 1
ATOM 1462 N N . SER A 1 236 ? -11.082 60.428 22.041 1.00 49.33 234 SER A N 1
ATOM 1463 C CA . SER A 1 236 ? -9.772 60.774 22.570 1.00 49.78 234 SER A CA 1
ATOM 1464 C C . SER A 1 236 ? -9.452 59.940 23.809 1.00 51.26 234 SER A C 1
ATOM 1465 O O . SER A 1 236 ? -10.362 59.461 24.501 1.00 49.32 234 SER A O 1
ATOM 1468 N N . VAL A 1 237 ? -8.154 59.778 24.073 1.00 47.93 235 VAL A N 1
ATOM 1469 C CA . VAL A 1 237 ? -7.635 59.036 25.217 1.00 47.90 235 VAL A CA 1
ATOM 1470 C C . VAL A 1 237 ? -6.978 60.024 26.184 1.00 50.84 235 VAL A C 1
ATOM 1471 O O . VAL A 1 237 ? -5.994 60.676 25.837 1.00 49.21 235 VAL A O 1
ATOM 1475 N N . ALA A 1 238 ? -7.531 60.106 27.408 1.00 47.74 236 ALA A N 1
ATOM 1476 C CA . ALA A 1 238 ? -7.042 60.948 28.503 1.00 46.42 236 ALA A CA 1
ATOM 1477 C C . ALA A 1 238 ? -5.741 60.387 29.020 1.00 50.05 236 ALA A C 1
ATOM 1478 O O . ALA A 1 238 ? -4.713 61.070 28.964 1.00 51.46 236 ALA A O 1
ATOM 1480 N N . THR A 1 239 ? -5.771 59.124 29.493 1.00 44.37 237 THR A N 1
ATOM 1481 C CA . THR A 1 239 ? -4.585 58.436 30.012 1.00 43.53 237 THR A CA 1
ATOM 1482 C C . THR A 1 239 ? -4.607 56.936 29.670 1.00 44.13 237 THR A C 1
ATOM 1483 O O . THR A 1 239 ? -5.686 56.321 29.588 1.00 42.20 237 THR A O 1
ATOM 1487 N N . SER A 1 240 ? -3.406 56.362 29.489 1.00 40.06 238 SER A N 1
ATOM 1488 C CA . SER A 1 240 ? -3.224 54.939 29.208 1.00 40.68 238 SER A CA 1
ATOM 1489 C C . SER A 1 240 ? -2.321 54.309 30.255 1.00 42.52 238 SER A C 1
ATOM 1490 O O . SER A 1 240 ? -1.133 54.631 30.351 1.00 41.84 238 SER A O 1
ATOM 1493 N N . GLU A 1 241 ? -2.905 53.419 31.053 1.00 38.56 239 GLU A N 1
ATOM 1494 C CA . GLU A 1 241 ? -2.198 52.744 32.135 1.00 37.98 239 GLU A CA 1
ATOM 1495 C C . GLU A 1 241 ? -1.945 51.282 31.799 1.00 40.08 239 GLU A C 1
ATOM 1496 O O . GLU A 1 241 ? -2.765 50.650 31.132 1.00 39.41 239 GLU A O 1
ATOM 1502 N N . LYS A 1 242 ? -0.811 50.753 32.268 1.00 36.48 240 LYS A N 1
ATOM 1503 C CA . LYS A 1 242 ? -0.439 49.354 32.089 1.00 37.01 240 LYS A CA 1
ATOM 1504 C C . LYS A 1 242 ? -0.445 48.641 33.446 1.00 42.32 240 LYS A C 1
ATOM 1505 O O . LYS A 1 242 ? -0.014 49.222 34.448 1.00 41.56 240 LYS A O 1
ATOM 1511 N N . VAL A 1 243 ? -0.958 47.397 33.480 1.00 37.89 241 VAL A N 1
ATOM 1512 C CA . VAL A 1 243 ? -0.927 46.542 34.657 1.00 36.79 241 VAL A CA 1
ATOM 1513 C C . VAL A 1 243 ? 0.206 45.540 34.415 1.00 42.83 241 VAL A C 1
ATOM 1514 O O . VAL A 1 243 ? 0.094 44.669 33.540 1.00 42.24 241 VAL A O 1
ATOM 1518 N N . GLY A 1 244 ? 1.272 45.652 35.211 1.00 39.93 242 GLY A N 1
ATOM 1519 C CA . GLY A 1 244 ? 2.422 44.752 35.134 1.00 38.77 242 GLY A CA 1
ATOM 1520 C C . GLY A 1 244 ? 2.084 43.357 35.607 1.00 43.52 242 GLY A C 1
ATOM 1521 O O . GLY A 1 244 ? 1.065 43.174 36.263 1.00 41.94 242 GLY A O 1
ATOM 1522 N N . ARG A 1 245 ? 2.926 42.359 35.294 1.00 43.36 243 ARG A N 1
ATOM 1523 C CA . ARG A 1 245 ? 2.684 40.959 35.694 1.00 44.82 243 ARG A CA 1
ATOM 1524 C C . ARG A 1 245 ? 2.783 40.712 37.203 1.00 49.66 243 ARG A C 1
ATOM 1525 O O . ARG A 1 245 ? 2.245 39.710 37.671 1.00 49.44 243 ARG A O 1
ATOM 1533 N N . ALA A 1 246 ? 3.525 41.552 37.946 1.00 47.07 244 ALA A N 1
ATOM 1534 C CA . ALA A 1 246 ? 3.735 41.331 39.388 1.00 47.80 244 ALA A CA 1
ATOM 1535 C C . ALA A 1 246 ? 3.329 42.551 40.216 1.00 53.32 244 ALA A C 1
ATOM 1536 O O . ALA A 1 246 ? 4.079 43.018 41.078 1.00 53.76 244 ALA A O 1
ATOM 1538 N N . MET A 1 247 ? 2.131 43.063 39.938 1.00 50.05 245 MET A N 1
ATOM 1539 C CA . MET A 1 247 ? 1.547 44.238 40.588 1.00 50.08 245 MET A CA 1
ATOM 1540 C C . MET A 1 247 ? 1.136 43.960 42.018 1.00 52.52 245 MET A C 1
ATOM 1541 O O . MET A 1 247 ? 0.558 42.903 42.281 1.00 53.42 245 MET A O 1
ATOM 1546 N N . SER A 1 248 ? 1.368 44.928 42.929 1.00 47.45 246 SER A N 1
ATOM 1547 C CA . SER A 1 248 ? 0.926 44.842 44.336 1.00 46.03 246 SER A CA 1
ATOM 1548 C C . SER A 1 248 ? -0.402 45.620 44.522 1.00 48.34 246 SER A C 1
ATOM 1549 O O . SER A 1 248 ? -0.803 46.344 43.609 1.00 48.21 246 SER A O 1
ATOM 1552 N N . ARG A 1 249 ? -1.075 45.468 45.690 1.00 44.56 247 ARG A N 1
ATOM 1553 C CA . ARG A 1 249 ? -2.327 46.155 46.070 1.00 44.03 247 ARG A CA 1
ATOM 1554 C C . ARG A 1 249 ? -2.142 47.687 45.974 1.00 48.35 247 ARG A C 1
ATOM 1555 O O . ARG A 1 249 ? -3.042 48.401 45.518 1.00 48.86 247 ARG A O 1
ATOM 1563 N N . ALA A 1 250 ? -0.958 48.172 46.405 1.00 44.10 248 ALA A N 1
ATOM 1564 C CA . ALA A 1 250 ? -0.558 49.577 46.379 1.00 43.63 248 ALA A CA 1
ATOM 1565 C C . ALA A 1 250 ? -0.404 50.058 44.936 1.00 45.69 248 ALA A C 1
ATOM 1566 O O . ALA A 1 250 ? -0.823 51.180 44.622 1.00 44.80 248 ALA A O 1
ATOM 1568 N N . ALA A 1 251 ? 0.221 49.215 44.071 1.00 40.13 249 ALA A N 1
ATOM 1569 C CA . ALA A 1 251 ? 0.418 49.525 42.646 1.00 38.83 249 ALA A CA 1
ATOM 1570 C C . ALA A 1 251 ? -0.942 49.633 41.912 1.00 40.74 249 ALA A C 1
ATOM 1571 O O . ALA A 1 251 ? -1.083 50.521 41.072 1.00 41.35 249 ALA A O 1
ATOM 1573 N N . PHE A 1 252 ? -1.956 48.796 42.280 1.00 34.99 250 PHE A N 1
ATOM 1574 C CA . PHE A 1 252 ? -3.290 48.896 41.680 1.00 35.37 250 PHE A CA 1
ATOM 1575 C C . PHE A 1 252 ? -3.944 50.212 42.064 1.00 42.78 250 PHE A C 1
ATOM 1576 O O . PHE A 1 252 ? -4.528 50.862 41.197 1.00 42.55 250 PHE A O 1
ATOM 1584 N N . GLU A 1 253 ? -3.779 50.636 43.350 1.00 40.87 251 GLU A N 1
ATOM 1585 C CA . GLU A 1 253 ? -4.257 51.917 43.899 1.00 40.80 251 GLU A CA 1
ATOM 1586 C C . GLU A 1 253 ? -3.625 53.101 43.135 1.00 44.40 251 GLU A C 1
ATOM 1587 O O . GLU A 1 253 ? -4.294 54.112 42.892 1.00 43.52 251 GLU A O 1
ATOM 1593 N N . GLY A 1 254 ? -2.347 52.949 42.767 1.00 41.79 252 GLY A N 1
ATOM 1594 C CA . GLY A 1 254 ? -1.599 53.919 41.972 1.00 41.65 252 GLY A CA 1
ATOM 1595 C C . GLY A 1 254 ? -2.213 54.094 40.589 1.00 47.08 252 GLY A C 1
ATOM 1596 O O . GLY A 1 254 ? -2.278 55.218 40.078 1.00 46.92 252 GLY A O 1
ATOM 1597 N N . VAL A 1 255 ? -2.715 52.980 39.986 1.00 43.40 253 VAL A N 1
ATOM 1598 C CA . VAL A 1 255 ? -3.389 52.992 38.676 1.00 42.87 253 VAL A CA 1
ATOM 1599 C C . VAL A 1 255 ? -4.706 53.751 38.803 1.00 45.48 253 VAL A C 1
ATOM 1600 O O . VAL A 1 255 ? -4.984 54.621 37.981 1.00 44.49 253 VAL A O 1
ATOM 1604 N N . VAL A 1 256 ? -5.484 53.454 39.863 1.00 41.47 254 VAL A N 1
ATOM 1605 C CA . VAL A 1 256 ? -6.743 54.138 40.140 1.00 40.96 254 VAL A CA 1
ATOM 1606 C C . VAL A 1 256 ? -6.499 55.659 40.287 1.00 46.24 254 VAL A C 1
ATOM 1607 O O . VAL A 1 256 ? -7.220 56.441 39.663 1.00 46.81 254 VAL A O 1
ATOM 1611 N N . ARG A 1 257 ? -5.440 56.069 41.028 1.00 41.50 255 ARG A N 1
ATOM 1612 C CA . ARG A 1 257 ? -5.118 57.491 41.185 1.00 40.97 255 ARG A CA 1
ATOM 1613 C C . ARG A 1 257 ? -4.653 58.120 39.881 1.00 45.30 255 ARG A C 1
ATOM 1614 O O . ARG A 1 257 ? -4.911 59.308 39.666 1.00 45.83 255 ARG A O 1
ATOM 1622 N N . ALA A 1 258 ? -3.977 57.336 39.008 1.00 40.49 256 ALA A N 1
ATOM 1623 C CA . ALA A 1 258 ? -3.532 57.839 37.706 1.00 39.92 256 ALA A CA 1
ATOM 1624 C C . ALA A 1 258 ? -4.768 58.172 36.860 1.00 43.74 256 ALA A C 1
ATOM 1625 O O . ALA A 1 258 ? -4.811 59.241 36.251 1.00 43.39 256 ALA A O 1
ATOM 1627 N N . LEU A 1 259 ? -5.817 57.318 36.937 1.00 40.15 257 LEU A N 1
ATOM 1628 C CA . LEU A 1 259 ? -7.100 57.521 36.262 1.00 40.16 257 LEU A CA 1
ATOM 1629 C C . LEU A 1 259 ? -7.860 58.702 36.855 1.00 47.38 257 LEU A C 1
ATOM 1630 O O . LEU A 1 259 ? -8.590 59.384 36.134 1.00 48.10 257 LEU A O 1
ATOM 1635 N N . LEU A 1 260 ? -7.713 58.937 38.177 1.00 44.98 258 LEU A N 1
ATOM 1636 C CA . LEU A 1 260 ? -8.392 60.045 38.846 1.00 43.89 258 LEU A CA 1
ATOM 1637 C C . LEU A 1 260 ? -7.777 61.394 38.500 1.00 52.59 258 LEU A C 1
ATOM 1638 O O . LEU A 1 260 ? -8.502 62.387 38.505 1.00 53.25 258 LEU A O 1
ATOM 1643 N N . GLN A 1 261 ? -6.474 61.424 38.109 1.00 51.78 259 GLN A N 1
ATOM 1644 C CA . GLN A 1 261 ? -5.766 62.635 37.676 1.00 53.14 259 GLN A CA 1
ATOM 1645 C C . GLN A 1 261 ? -6.419 63.300 36.423 1.00 62.98 259 GLN A C 1
ATOM 1646 O O . GLN A 1 261 ? -6.039 64.410 36.030 1.00 63.59 259 GLN A O 1
ATOM 1649 N N . LYS A 1 262 ? -7.400 62.609 35.813 1.00 61.99 260 LYS A N 1
ATOM 1650 C CA . LYS A 1 262 ? -8.198 63.070 34.674 1.00 62.68 260 LYS A CA 1
ATOM 1651 C C . LYS A 1 262 ? -9.688 62.923 35.063 1.00 68.23 260 LYS A C 1
ATOM 1652 O O . LYS A 1 262 ? -10.321 61.915 34.727 1.00 67.94 260 LYS A O 1
ATOM 1658 N N . PRO A 1 263 ? -10.244 63.889 35.843 1.00 66.31 261 PRO A N 1
ATOM 1659 C CA . PRO A 1 263 ? -11.652 63.762 36.284 1.00 66.68 261 PRO A CA 1
ATOM 1660 C C . PRO A 1 263 ? -12.697 63.853 35.173 1.00 70.75 261 PRO A C 1
ATOM 1661 O O . PRO A 1 263 ? -13.826 63.387 35.359 1.00 69.96 261 PRO A O 1
ATOM 1665 N N . SER A 1 264 ? -12.317 64.454 34.024 1.00 68.34 262 SER A N 1
ATOM 1666 C CA . SER A 1 264 ? -13.170 64.621 32.844 1.00 68.78 262 SER A CA 1
ATOM 1667 C C . SER A 1 264 ? -13.469 63.256 32.187 1.00 72.71 262 SER A C 1
ATOM 1668 O O . SER A 1 264 ? -14.565 63.070 31.640 1.00 73.38 262 SER A O 1
ATOM 1671 N N . ALA A 1 265 ? -12.503 62.297 32.270 1.00 66.79 263 ALA A N 1
ATOM 1672 C CA . ALA A 1 265 ? -12.643 60.941 31.726 1.00 64.52 263 ALA A CA 1
ATOM 1673 C C . ALA A 1 265 ? -13.117 59.943 32.787 1.00 62.75 263 ALA A C 1
ATOM 1674 O O . ALA A 1 265 ? -12.311 59.398 33.544 1.00 60.47 263 ALA A O 1
ATOM 1676 N N . ARG A 1 266 ? -14.441 59.733 32.846 1.00 57.63 264 ARG A N 1
ATOM 1677 C CA . ARG A 1 266 ? -15.099 58.813 33.772 1.00 57.25 264 ARG A CA 1
ATOM 1678 C C . ARG A 1 266 ? -15.203 57.409 33.188 1.00 59.74 264 ARG A C 1
ATOM 1679 O O . ARG A 1 266 ? -15.458 56.458 33.928 1.00 59.21 264 ARG A O 1
ATOM 1687 N N . VAL A 1 267 ? -15.048 57.278 31.853 1.00 55.36 265 VAL A N 1
ATOM 1688 C CA . VAL A 1 267 ? -15.095 55.979 31.179 1.00 53.35 265 VAL A CA 1
ATOM 1689 C C . VAL A 1 267 ? -13.660 55.437 31.059 1.00 52.49 265 VAL A C 1
ATOM 1690 O O . VAL A 1 267 ? -12.755 56.138 30.588 1.00 51.05 265 VAL A O 1
ATOM 1694 N N . ALA A 1 268 ? -13.463 54.206 31.565 1.00 46.67 266 ALA A N 1
ATOM 1695 C CA . ALA A 1 268 ? -12.190 53.479 31.560 1.00 44.70 266 ALA A CA 1
ATOM 1696 C C . ALA A 1 268 ? -12.389 52.202 30.773 1.00 42.15 266 ALA A C 1
ATOM 1697 O O . ALA A 1 268 ? -13.258 51.384 31.105 1.00 38.07 266 ALA A O 1
ATOM 1699 N N . VAL A 1 269 ? -11.625 52.078 29.682 1.00 38.26 267 VAL A N 1
ATOM 1700 C CA . VAL A 1 269 ? -11.666 50.931 28.772 1.00 37.78 267 VAL A CA 1
ATOM 1701 C C . VAL A 1 269 ? -10.615 49.920 29.193 1.00 39.14 267 VAL A C 1
ATOM 1702 O O . VAL A 1 269 ? -9.421 50.237 29.178 1.00 38.49 267 VAL A O 1
ATOM 1706 N N . LEU A 1 270 ? -11.067 48.704 29.581 1.00 34.02 268 LEU A N 1
ATOM 1707 C CA . LEU A 1 270 ? -10.160 47.638 30.023 1.00 33.77 268 LEU A CA 1
ATOM 1708 C C . LEU A 1 270 ? -10.000 46.497 29.043 1.00 35.50 268 LEU A C 1
ATOM 1709 O O . LEU A 1 270 ? -10.989 45.875 28.631 1.00 34.80 268 LEU A O 1
ATOM 1714 N N . PHE A 1 271 ? -8.735 46.195 28.713 1.00 31.34 269 PHE A N 1
ATOM 1715 C CA . PHE A 1 271 ? -8.337 44.992 27.984 1.00 29.97 269 PHE A CA 1
ATOM 1716 C C . PHE A 1 271 ? -7.442 44.293 29.003 1.00 32.63 269 PHE A C 1
ATOM 1717 O O . PHE A 1 271 ? -6.224 44.457 29.000 1.00 31.64 269 PHE A O 1
ATOM 1725 N N . THR A 1 272 ? -8.069 43.648 29.989 1.00 30.92 270 THR A N 1
ATOM 1726 C CA . THR A 1 272 ? -7.315 43.072 31.111 1.00 29.98 270 THR A CA 1
ATOM 1727 C C . THR A 1 272 ? -7.639 41.626 31.374 1.00 32.94 270 THR A C 1
ATOM 1728 O O . THR A 1 272 ? -8.774 41.210 31.173 1.00 32.71 270 THR A O 1
ATOM 1732 N N . ARG A 1 273 ? -6.647 40.877 31.901 1.00 30.00 271 ARG A N 1
ATOM 1733 C CA . ARG A 1 273 ? -6.777 39.503 32.403 1.00 30.48 271 ARG A CA 1
ATOM 1734 C C . ARG A 1 273 ? -7.760 39.600 33.598 1.00 32.29 271 ARG A C 1
ATOM 1735 O O . ARG A 1 273 ? -7.843 40.668 34.230 1.00 30.18 271 ARG A O 1
ATOM 1743 N N . SER A 1 274 ? -8.508 38.522 33.888 1.00 28.61 272 SER A N 1
ATOM 1744 C CA . SER A 1 274 ? -9.498 38.546 34.983 1.00 29.29 272 SER A CA 1
ATOM 1745 C C . SER A 1 274 ? -8.961 39.005 36.349 1.00 36.84 272 SER A C 1
ATOM 1746 O O . SER A 1 274 ? -9.666 39.729 37.061 1.00 36.94 272 SER A O 1
ATOM 1749 N N . GLU A 1 275 ? -7.724 38.610 36.709 1.00 33.27 273 GLU A N 1
ATOM 1750 C CA . GLU A 1 275 ? -7.178 38.992 38.005 1.00 32.61 273 GLU A CA 1
ATOM 1751 C C . GLU A 1 275 ? -6.835 40.439 38.072 1.00 36.35 273 GLU A C 1
ATOM 1752 O O . GLU A 1 275 ? -6.983 41.035 39.134 1.00 35.54 273 GLU A O 1
ATOM 1758 N N . ASP A 1 276 ? -6.399 41.025 36.940 1.00 33.78 274 ASP A N 1
ATOM 1759 C CA . ASP A 1 276 ? -6.049 42.449 36.889 1.00 32.71 274 ASP A CA 1
ATOM 1760 C C . ASP A 1 276 ? -7.303 43.296 37.065 1.00 38.54 274 ASP A C 1
ATOM 1761 O O . ASP A 1 276 ? -7.310 44.196 37.904 1.00 39.98 274 ASP A O 1
ATOM 1766 N N . ALA A 1 277 ? -8.399 42.918 36.379 1.00 34.77 275 ALA A N 1
ATOM 1767 C CA . ALA A 1 277 ? -9.691 43.582 36.513 1.00 34.37 275 ALA A CA 1
ATOM 1768 C C . ALA A 1 277 ? -10.217 43.415 37.943 1.00 40.02 275 ALA A C 1
ATOM 1769 O O . ALA A 1 277 ? -10.687 44.397 38.514 1.00 40.66 275 ALA A O 1
ATOM 1771 N N . ARG A 1 278 ? -10.072 42.203 38.542 1.00 36.47 276 ARG A N 1
ATOM 1772 C CA . ARG A 1 278 ? -10.517 41.925 39.915 1.00 36.03 276 ARG A CA 1
ATOM 1773 C C . ARG A 1 278 ? -9.809 42.844 40.907 1.00 37.58 276 ARG A C 1
ATOM 1774 O O . ARG A 1 278 ? -10.457 43.473 41.751 1.00 37.32 276 ARG A O 1
ATOM 1782 N N . GLU A 1 279 ? -8.500 42.979 40.741 1.00 33.02 277 GLU A N 1
ATOM 1783 C CA . GLU A 1 279 ? -7.672 43.810 41.609 1.00 32.73 277 GLU A CA 1
ATOM 1784 C C . GLU A 1 279 ? -7.862 45.292 41.378 1.00 40.75 277 GLU A C 1
ATOM 1785 O O . GLU A 1 279 ? -7.749 46.063 42.332 1.00 41.22 277 GLU A O 1
ATOM 1791 N N . LEU A 1 280 ? -8.156 45.703 40.125 1.00 39.37 278 LEU A N 1
ATOM 1792 C CA . LEU A 1 280 ? -8.389 47.104 39.825 1.00 39.90 278 LEU A CA 1
ATOM 1793 C C . LEU A 1 280 ? -9.732 47.559 40.450 1.00 42.50 278 LEU A C 1
ATOM 1794 O O . LEU A 1 280 ? -9.815 48.665 40.976 1.00 41.98 278 LEU A O 1
ATOM 1799 N N . LEU A 1 281 ? -10.754 46.690 40.422 1.00 39.85 279 LEU A N 1
ATOM 1800 C CA . LEU A 1 281 ? -12.066 46.946 41.012 1.00 40.62 279 LEU A CA 1
ATOM 1801 C C . LEU A 1 281 ? -11.953 47.030 42.539 1.00 43.89 279 LEU A C 1
ATOM 1802 O O . LEU A 1 281 ? -12.605 47.867 43.163 1.00 43.00 279 LEU A O 1
ATOM 1807 N N . ALA A 1 282 ? -11.124 46.145 43.129 1.00 40.89 280 ALA A N 1
ATOM 1808 C CA . ALA A 1 282 ? -10.874 46.057 44.568 1.00 39.75 280 ALA A CA 1
ATOM 1809 C C . ALA A 1 282 ? -10.223 47.332 45.073 1.00 41.49 280 ALA A C 1
ATOM 1810 O O . ALA A 1 282 ? -10.633 47.847 46.105 1.00 41.65 280 ALA A O 1
ATOM 1812 N N . ALA A 1 283 ? -9.261 47.865 44.310 1.00 37.42 281 ALA A N 1
ATOM 1813 C CA . ALA A 1 283 ? -8.545 49.115 44.583 1.00 36.99 281 ALA A CA 1
ATOM 1814 C C . ALA A 1 283 ? -9.477 50.330 44.437 1.00 42.24 281 ALA A C 1
ATOM 1815 O O . ALA A 1 283 ? -9.315 51.317 45.157 1.00 43.87 281 ALA A O 1
ATOM 1817 N N . SER A 1 284 ? -10.419 50.266 43.474 1.00 36.04 282 SER A N 1
ATOM 1818 C CA . SER A 1 284 ? -11.383 51.321 43.199 1.00 34.70 282 SER A CA 1
ATOM 1819 C C . SER A 1 284 ? -12.358 51.340 44.340 1.00 36.80 282 SER A C 1
ATOM 1820 O O . SER A 1 284 ? -12.717 52.416 44.786 1.00 36.83 282 SER A O 1
ATOM 1823 N N . GLN A 1 285 ? -12.757 50.156 44.840 1.00 33.35 283 GLN A N 1
ATOM 1824 C CA . GLN A 1 285 ? -13.670 50.047 45.969 1.00 33.29 283 GLN A CA 1
ATOM 1825 C C . GLN A 1 285 ? -13.021 50.665 47.223 1.00 40.48 283 GLN A C 1
ATOM 1826 O O . GLN A 1 285 ? -13.666 51.457 47.912 1.00 40.54 283 GLN A O 1
ATOM 1832 N N . ARG A 1 286 ? -11.725 50.359 47.456 1.00 37.07 284 ARG A N 1
ATOM 1833 C CA . ARG A 1 286 ? -10.948 50.884 48.571 1.00 36.37 284 ARG A CA 1
ATOM 1834 C C . ARG A 1 286 ? -10.805 52.405 48.530 1.00 41.76 284 ARG A C 1
ATOM 1835 O O . ARG A 1 286 ? -10.816 53.038 49.591 1.00 40.89 284 ARG A O 1
ATOM 1843 N N . LEU A 1 287 ? -10.656 52.988 47.315 1.00 37.88 285 LEU A N 1
ATOM 1844 C CA . LEU A 1 287 ? -10.446 54.424 47.156 1.00 37.78 285 LEU A CA 1
ATOM 1845 C C . LEU A 1 287 ? -11.742 55.177 46.908 1.00 42.37 285 LEU A C 1
ATOM 1846 O O . LEU A 1 287 ? -11.691 56.383 46.659 1.00 41.64 285 LEU A O 1
ATOM 1851 N N . ASN A 1 288 ? -12.905 54.483 47.006 1.00 40.03 286 ASN A N 1
ATOM 1852 C CA . ASN A 1 288 ? -14.227 55.059 46.749 1.00 41.30 286 ASN A CA 1
ATOM 1853 C C . ASN A 1 288 ? -14.225 55.756 45.355 1.00 46.84 286 ASN A C 1
ATOM 1854 O O . ASN A 1 288 ? -14.766 56.858 45.192 1.00 45.97 286 ASN A O 1
ATOM 1859 N N . ALA A 1 289 ? -13.544 55.123 44.368 1.00 44.30 287 ALA A N 1
ATOM 1860 C CA . ALA A 1 289 ? -13.420 55.638 43.006 1.00 43.97 287 ALA A CA 1
ATOM 1861 C C . ALA A 1 289 ? -14.601 55.170 42.157 1.00 48.46 287 ALA A C 1
ATOM 1862 O O . ALA A 1 289 ? -14.973 53.996 42.222 1.00 48.14 287 ALA A O 1
ATOM 1864 N N . SER A 1 290 ? -15.223 56.098 41.417 1.00 46.12 288 SER A N 1
ATOM 1865 C CA . SER A 1 290 ? -16.365 55.805 40.534 1.00 46.74 288 SER A CA 1
ATOM 1866 C C . SER A 1 290 ? -15.972 55.904 39.069 1.00 50.25 288 SER A C 1
ATOM 1867 O O . SER A 1 290 ? -15.506 56.959 38.610 1.00 50.11 288 SER A O 1
ATOM 1870 N N . PHE A 1 291 ? -16.123 54.778 38.344 1.00 45.56 289 PHE A N 1
ATOM 1871 C CA . PHE A 1 291 ? -15.811 54.698 36.919 1.00 43.09 289 PHE A CA 1
ATOM 1872 C C . PHE A 1 291 ? -16.858 53.961 36.148 1.00 45.72 289 PHE A C 1
ATOM 1873 O O . PHE A 1 291 ? -17.454 53.011 36.664 1.00 45.14 289 PHE A O 1
ATOM 1881 N N . THR A 1 292 ? -17.034 54.352 34.870 1.00 43.50 290 THR A N 1
ATOM 1882 C CA . THR A 1 292 ? -17.900 53.626 33.934 1.00 43.84 290 THR A CA 1
ATOM 1883 C C . THR A 1 292 ? -16.956 52.633 33.206 1.00 44.21 290 THR A C 1
ATOM 1884 O O . THR A 1 292 ? -16.126 53.050 32.389 1.00 40.09 290 THR A O 1
ATOM 1888 N N . TRP A 1 293 ? -17.013 51.347 33.610 1.00 42.46 291 TRP A N 1
ATOM 1889 C CA . TRP A 1 293 ? -16.111 50.318 33.084 1.00 42.96 291 TRP A CA 1
ATOM 1890 C C . TRP A 1 293 ? -16.593 49.756 31.770 1.00 48.09 291 TRP A C 1
ATOM 1891 O O . TRP A 1 293 ? -17.748 49.351 31.670 1.00 49.15 291 TRP A O 1
ATOM 1902 N N . VAL A 1 294 ? -15.709 49.710 30.767 1.00 43.59 292 VAL A N 1
ATOM 1903 C CA . VAL A 1 294 ? -15.991 49.061 29.485 1.00 43.11 292 VAL A CA 1
ATOM 1904 C C . VAL A 1 294 ? -14.894 47.993 29.351 1.00 41.59 292 VAL A C 1
ATOM 1905 O O . VAL A 1 294 ? -13.757 48.330 29.069 1.00 40.35 292 VAL A O 1
ATOM 1909 N N . ALA A 1 295 ? -15.232 46.729 29.634 1.00 36.02 293 ALA A N 1
ATOM 1910 C CA . ALA A 1 295 ? -14.244 45.661 29.713 1.00 36.06 293 ALA A CA 1
ATOM 1911 C C . ALA A 1 295 ? -14.369 44.525 28.714 1.00 40.47 293 ALA A C 1
ATOM 1912 O O . ALA A 1 295 ? -15.454 44.001 28.485 1.00 41.36 293 ALA A O 1
ATOM 1914 N N . SER A 1 296 ? -13.198 44.062 28.233 1.00 35.67 294 SER A N 1
ATOM 1915 C CA . SER A 1 296 ? -13.048 42.931 27.314 1.00 33.71 294 SER A CA 1
ATOM 1916 C C . SER A 1 296 ? -13.366 41.598 27.993 1.00 34.39 294 SER A C 1
ATOM 1917 O O . SER A 1 296 ? -13.672 41.565 29.182 1.00 35.07 294 SER A O 1
ATOM 1920 N N . ASP A 1 297 ? -13.308 40.499 27.229 1.00 29.10 295 ASP A N 1
ATOM 1921 C CA . ASP A 1 297 ? -13.659 39.136 27.653 1.00 27.83 295 ASP A CA 1
ATOM 1922 C C . ASP A 1 297 ? -12.876 38.605 28.884 1.00 30.70 295 ASP A C 1
ATOM 1923 O O . ASP A 1 297 ? -13.317 37.637 29.509 1.00 29.62 295 ASP A O 1
ATOM 1928 N N . GLY A 1 298 ? -11.717 39.208 29.165 1.00 29.78 296 GLY A N 1
ATOM 1929 C CA . GLY A 1 298 ? -10.850 38.889 30.297 1.00 31.80 296 GLY A CA 1
ATOM 1930 C C . GLY A 1 298 ? -11.627 38.996 31.588 1.00 36.99 296 GLY A C 1
ATOM 1931 O O . GLY A 1 298 ? -11.610 38.070 32.411 1.00 35.32 296 GLY A O 1
ATOM 1932 N N . TRP A 1 299 ? -12.410 40.091 31.706 1.00 35.03 297 TRP A N 1
ATOM 1933 C CA . TRP A 1 299 ? -13.353 40.291 32.816 1.00 35.32 297 TRP A CA 1
ATOM 1934 C C . TRP A 1 299 ? -14.619 39.505 32.441 1.00 39.00 297 TRP A C 1
ATOM 1935 O O . TRP A 1 299 ? -15.017 38.618 33.190 1.00 39.09 297 TRP A O 1
ATOM 1946 N N . GLY A 1 300 ? -15.192 39.782 31.261 1.00 36.39 298 GLY A N 1
ATOM 1947 C CA . GLY A 1 300 ? -16.398 39.112 30.763 1.00 35.56 298 GLY A CA 1
ATOM 1948 C C . GLY A 1 300 ? -17.561 39.152 31.743 1.00 38.54 298 GLY A C 1
ATOM 1949 O O . GLY A 1 300 ? -17.877 40.209 32.283 1.00 38.68 298 GLY A O 1
ATOM 1950 N N . ALA A 1 301 ? -18.183 38.004 32.002 1.00 33.64 299 ALA A N 1
ATOM 1951 C CA . ALA A 1 301 ? -19.280 37.905 32.955 1.00 34.37 299 ALA A CA 1
ATOM 1952 C C . ALA A 1 301 ? -18.843 37.017 34.123 1.00 37.50 299 ALA A C 1
ATOM 1953 O O . ALA A 1 301 ? -19.631 36.213 34.624 1.00 37.17 299 ALA A O 1
ATOM 1955 N N . LEU A 1 302 ? -17.576 37.139 34.544 1.00 34.90 300 LEU A N 1
ATOM 1956 C CA . LEU A 1 302 ? -17.066 36.346 35.670 1.00 35.24 300 LEU A CA 1
ATOM 1957 C C . LEU A 1 302 ? -17.581 36.906 36.998 1.00 39.67 300 LEU A C 1
ATOM 1958 O O . LEU A 1 302 ? -17.495 38.115 37.200 1.00 38.21 300 LEU A O 1
ATOM 1963 N N . GLU A 1 303 ? -18.082 36.034 37.913 1.00 38.67 301 GLU A N 1
ATOM 1964 C CA . GLU A 1 303 ? -18.489 36.457 39.266 1.00 39.76 301 GLU A CA 1
ATOM 1965 C C . GLU A 1 303 ? -17.267 36.858 40.114 1.00 45.15 301 GLU A C 1
ATOM 1966 O O . GLU A 1 303 ? -17.306 37.884 40.792 1.00 46.70 301 GLU A O 1
ATOM 1972 N N . GLU A 1 304 ? -16.166 36.075 40.039 1.00 39.98 302 GLU A N 1
ATOM 1973 C CA . GLU A 1 304 ? -14.939 36.282 40.834 1.00 38.86 302 GLU A CA 1
ATOM 1974 C C . GLU A 1 304 ? -14.333 37.661 40.699 1.00 41.29 302 GLU A C 1
ATOM 1975 O O . GLU A 1 304 ? -13.678 38.125 41.633 1.00 42.09 302 GLU A O 1
ATOM 1981 N N . VAL A 1 305 ? -14.537 38.314 39.541 1.00 35.17 303 VAL A N 1
ATOM 1982 C CA . VAL A 1 305 ? -13.985 39.647 39.238 1.00 32.89 303 VAL A CA 1
ATOM 1983 C C . VAL A 1 305 ? -14.747 40.706 40.042 1.00 38.45 303 VAL A C 1
ATOM 1984 O O . VAL A 1 305 ? -14.171 41.726 40.449 1.00 38.02 303 VAL A O 1
ATOM 1988 N N . VAL A 1 306 ? -16.061 40.483 40.214 1.00 37.02 304 VAL A N 1
ATOM 1989 C CA . VAL A 1 306 ? -16.938 41.451 40.879 1.00 37.02 304 VAL A CA 1
ATOM 1990 C C . VAL A 1 306 ? -17.122 41.190 42.401 1.00 40.79 304 VAL A C 1
ATOM 1991 O O . VAL A 1 306 ? -17.264 42.166 43.142 1.00 41.37 304 VAL A O 1
ATOM 1995 N N . ALA A 1 307 ? -17.071 39.920 42.854 1.00 37.18 305 ALA A N 1
ATOM 1996 C CA . ALA A 1 307 ? -17.224 39.530 44.269 1.00 38.40 305 ALA A CA 1
ATOM 1997 C C . ALA A 1 307 ? -16.462 40.439 45.274 1.00 43.26 305 ALA A C 1
ATOM 1998 O O . ALA A 1 307 ? -15.243 40.527 45.219 1.00 42.52 305 ALA A O 1
ATOM 2000 N N . GLY A 1 308 ? -17.207 41.152 46.122 1.00 41.61 306 GLY A N 1
ATOM 2001 C CA . GLY A 1 308 ? -16.644 42.068 47.116 1.00 41.76 306 GLY A CA 1
ATOM 2002 C C . GLY A 1 308 ? -16.417 43.492 46.634 1.00 48.28 306 GLY A C 1
ATOM 2003 O O . GLY A 1 308 ? -16.076 44.373 47.431 1.00 49.21 306 GLY A O 1
ATOM 2004 N N . SER A 1 309 ? -16.575 43.740 45.322 1.00 45.09 307 SER A N 1
ATOM 2005 C CA . SER A 1 309 ? -16.378 45.078 44.759 1.00 44.26 307 SER A CA 1
ATOM 2006 C C . SER A 1 309 ? -17.570 45.501 43.891 1.00 49.03 307 SER A C 1
ATOM 2007 O O . SER A 1 309 ? -17.424 46.360 43.020 1.00 49.39 307 SER A O 1
ATOM 2010 N N . GLU A 1 310 ? -18.751 44.920 44.161 1.00 47.72 308 GLU A N 1
ATOM 2011 C CA . GLU A 1 310 ? -20.053 45.157 43.482 1.00 48.51 308 GLU A CA 1
ATOM 2012 C C . GLU A 1 310 ? -20.368 46.640 43.276 1.00 55.80 308 GLU A C 1
ATOM 2013 O O . GLU A 1 310 ? -20.757 47.024 42.177 1.00 57.29 308 GLU A O 1
ATOM 2019 N N . GLY A 1 311 ? -20.151 47.449 44.318 1.00 52.58 309 GLY A N 1
ATOM 2020 C CA . GLY A 1 311 ? -20.363 48.893 44.308 1.00 52.06 309 GLY A CA 1
ATOM 2021 C C . GLY A 1 311 ? -19.476 49.638 43.336 1.00 55.04 309 GLY A C 1
ATOM 2022 O O . GLY A 1 311 ? -19.957 50.511 42.608 1.00 54.77 309 GLY A O 1
ATOM 2023 N N . ALA A 1 312 ? -18.174 49.291 43.299 1.00 51.47 310 ALA A N 1
ATOM 2024 C CA . ALA A 1 312 ? -17.228 49.908 42.369 1.00 51.15 310 ALA A CA 1
ATOM 2025 C C . ALA A 1 312 ? -17.476 49.406 40.918 1.00 55.49 310 ALA A C 1
ATOM 2026 O O . ALA A 1 312 ? -17.148 50.114 39.963 1.00 55.76 310 ALA A O 1
ATOM 2028 N N . ALA A 1 313 ? -18.091 48.211 40.781 1.00 50.95 311 ALA A N 1
ATOM 2029 C CA . ALA A 1 313 ? -18.394 47.540 39.523 1.00 51.26 311 ALA A CA 1
ATOM 2030 C C . ALA A 1 313 ? -19.718 47.952 38.869 1.00 57.80 311 ALA A C 1
ATOM 2031 O O . ALA A 1 313 ? -19.794 47.950 37.642 1.00 56.32 311 ALA A O 1
ATOM 2033 N N . GLU A 1 314 ? -20.765 48.271 39.674 1.00 56.58 312 GLU A N 1
ATOM 2034 C CA . GLU A 1 314 ? -22.116 48.641 39.204 1.00 56.03 312 GLU A CA 1
ATOM 2035 C C . GLU A 1 314 ? -22.110 49.606 38.008 1.00 57.15 312 GLU A C 1
ATOM 2036 O O . GLU A 1 314 ? -21.442 50.642 38.051 1.00 56.28 312 GLU A O 1
ATOM 2042 N N . GLY A 1 315 ? -22.833 49.223 36.953 1.00 53.62 313 GLY A N 1
ATOM 2043 C CA . GLY A 1 315 ? -22.962 50.001 35.722 1.00 53.44 313 GLY A CA 1
ATOM 2044 C C . GLY A 1 315 ? -21.946 49.667 34.641 1.00 56.70 313 GLY A C 1
ATOM 2045 O O . GLY A 1 315 ? -21.889 50.352 33.612 1.00 56.31 313 GLY A O 1
ATOM 2046 N N . ALA A 1 316 ? -21.137 48.607 34.868 1.00 51.38 314 ALA A N 1
ATOM 2047 C CA . ALA A 1 316 ? -20.090 48.158 33.947 1.00 49.66 314 ALA A CA 1
ATOM 2048 C C . ALA A 1 316 ? -20.620 47.546 32.654 1.00 48.94 314 ALA A C 1
ATOM 2049 O O . ALA A 1 316 ? -21.503 46.688 32.683 1.00 46.18 314 ALA A O 1
ATOM 2051 N N . ILE A 1 317 ? -20.023 47.936 31.533 1.00 45.25 315 ILE A N 1
ATOM 2052 C CA . ILE A 1 317 ? -20.308 47.290 30.250 1.00 45.27 315 ILE A CA 1
ATOM 2053 C C . ILE A 1 317 ? -19.161 46.284 30.019 1.00 46.34 315 ILE A C 1
ATOM 2054 O O . ILE A 1 317 ? -18.002 46.685 29.924 1.00 45.23 315 ILE A O 1
ATOM 2059 N N . THR A 1 318 ? -19.487 44.983 30.011 1.00 42.63 316 THR A N 1
ATOM 2060 C CA . THR A 1 318 ? -18.498 43.937 29.754 1.00 42.64 316 THR A CA 1
ATOM 2061 C C . THR A 1 318 ? -18.829 43.150 28.465 1.00 46.71 316 THR A C 1
ATOM 2062 O O . THR A 1 318 ? -19.989 43.084 28.045 1.00 46.99 316 THR A O 1
ATOM 2066 N N . ILE A 1 319 ? -17.827 42.574 27.848 1.00 41.78 317 ILE A N 1
ATOM 2067 C CA . ILE A 1 319 ? -18.019 41.772 26.672 1.00 41.45 317 ILE A CA 1
ATOM 2068 C C . ILE A 1 319 ? -17.616 40.331 26.922 1.00 44.72 317 ILE A C 1
ATOM 2069 O O . ILE A 1 319 ? -16.686 40.071 27.651 1.00 43.90 317 ILE A O 1
ATOM 2074 N N . GLU A 1 320 ? -18.330 39.403 26.318 1.00 40.17 318 GLU A N 1
ATOM 2075 C CA . GLU A 1 320 ? -17.882 38.018 26.182 1.00 38.96 318 GLU A CA 1
ATOM 2076 C C . GLU A 1 320 ? -18.157 37.499 24.787 1.00 43.04 318 GLU A C 1
ATOM 2077 O O . GLU A 1 320 ? -19.036 37.957 24.127 1.00 41.41 318 GLU A O 1
ATOM 2083 N N . LEU A 1 321 ? -17.360 36.540 24.355 1.00 39.44 319 LEU A N 1
ATOM 2084 C CA . LEU A 1 321 ? -17.489 35.931 23.029 1.00 37.89 319 LEU A CA 1
ATOM 2085 C C . LEU A 1 321 ? -18.848 35.211 23.046 1.00 41.43 319 LEU A C 1
ATOM 2086 O O . LEU A 1 321 ? -19.219 34.635 24.082 1.00 40.32 319 LEU A O 1
ATOM 2091 N N . ALA A 1 322 ? -19.625 35.333 21.942 1.00 37.24 320 ALA A N 1
ATOM 2092 C CA . ALA A 1 322 ? -20.982 34.765 21.830 1.00 36.02 320 ALA A CA 1
ATOM 2093 C C . ALA A 1 322 ? -20.965 33.246 22.005 1.00 38.39 320 ALA A C 1
ATOM 2094 O O . ALA A 1 322 ? -20.209 32.547 21.336 1.00 35.86 320 ALA A O 1
ATOM 2096 N N . SER A 1 323 ? -21.729 32.759 22.975 1.00 36.33 321 SER A N 1
ATOM 2097 C CA . SER A 1 323 ? -21.783 31.336 23.283 1.00 36.75 321 SER A CA 1
ATOM 2098 C C . SER A 1 323 ? -23.063 30.973 24.018 1.00 42.62 321 SER A C 1
ATOM 2099 O O . SER A 1 323 ? -23.840 31.845 24.411 1.00 41.46 321 SER A O 1
ATOM 2102 N N . TYR A 1 324 ? -23.243 29.680 24.235 1.00 41.79 322 TYR A N 1
ATOM 2103 C CA . TYR A 1 324 ? -24.372 29.141 24.960 1.00 42.83 322 TYR A CA 1
ATOM 2104 C C . TYR A 1 324 ? -23.872 28.118 25.957 1.00 49.22 322 TYR A C 1
ATOM 2105 O O . TYR A 1 324 ? -22.893 27.435 25.670 1.00 47.23 322 TYR A O 1
ATOM 2114 N N . PRO A 1 325 ? -24.555 27.913 27.098 1.00 49.97 323 PRO A N 1
ATOM 2115 C CA . PRO A 1 325 ? -24.164 26.796 27.965 1.00 50.64 323 PRO A CA 1
ATOM 2116 C C . PRO A 1 325 ? -24.481 25.520 27.174 1.00 55.79 323 PRO A C 1
ATOM 2117 O O . PRO A 1 325 ? -25.509 25.456 26.500 1.00 53.88 323 PRO A O 1
ATOM 2121 N N . ILE A 1 326 ? -23.554 24.559 27.159 1.00 54.90 324 ILE A N 1
ATOM 2122 C CA . ILE A 1 326 ? -23.764 23.326 26.406 1.00 54.99 324 ILE A CA 1
ATOM 2123 C C . ILE A 1 326 ? -24.574 22.336 27.214 1.00 60.56 324 ILE A C 1
ATOM 2124 O O . ILE A 1 326 ? -24.538 22.356 28.450 1.00 60.40 324 ILE A O 1
ATOM 2129 N N . SER A 1 327 ? -25.294 21.459 26.504 1.00 58.33 325 SER A N 1
ATOM 2130 C CA . SER A 1 327 ? -26.117 20.401 27.080 1.00 58.31 325 SER A CA 1
ATOM 2131 C C . SER A 1 327 ? -25.214 19.307 27.663 1.00 62.02 325 SER A C 1
ATOM 2132 O O . SER A 1 327 ? -24.045 19.195 27.261 1.00 62.64 325 SER A O 1
ATOM 2135 N N . ASP A 1 328 ? -25.754 18.522 28.625 1.00 55.60 326 ASP A N 1
ATOM 2136 C CA . ASP A 1 328 ? -25.118 17.366 29.258 1.00 53.95 326 ASP A CA 1
ATOM 2137 C C . ASP A 1 328 ? -23.904 17.667 30.157 1.00 55.87 326 ASP A C 1
ATOM 2138 O O . ASP A 1 328 ? -23.624 16.854 31.040 1.00 56.12 326 ASP A O 1
ATOM 2143 N N . PHE A 1 329 ? -23.166 18.782 29.925 1.00 48.99 327 PHE A N 1
ATOM 2144 C CA . PHE A 1 329 ? -21.993 19.110 30.738 1.00 46.60 327 PHE A CA 1
ATOM 2145 C C . PHE A 1 329 ? -22.365 19.542 32.152 1.00 51.16 327 PHE A C 1
ATOM 2146 O O . PHE A 1 329 ? -21.656 19.157 33.068 1.00 50.84 327 PHE A O 1
ATOM 2154 N N . ALA A 1 330 ? -23.465 20.310 32.341 1.00 50.21 328 ALA A N 1
ATOM 2155 C CA . ALA A 1 330 ? -23.954 20.748 33.669 1.00 50.54 328 ALA A CA 1
ATOM 2156 C C . ALA A 1 330 ? -24.242 19.553 34.566 1.00 53.70 328 ALA A C 1
ATOM 2157 O O . ALA A 1 330 ? -23.846 19.542 35.735 1.00 51.87 328 ALA A O 1
ATOM 2159 N N . SER A 1 331 ? -24.855 18.511 33.979 1.00 51.94 329 SER A N 1
ATOM 2160 C CA . SER A 1 331 ? -25.176 17.252 34.639 1.00 52.53 329 SER A CA 1
ATOM 2161 C C . SER A 1 331 ? -23.882 16.481 34.894 1.00 55.62 329 SER A C 1
ATOM 2162 O O . SER A 1 331 ? -23.696 15.954 35.995 1.00 55.34 329 SER A O 1
ATOM 2165 N N . TYR A 1 332 ? -22.962 16.472 33.904 1.00 51.41 330 TYR A N 1
ATOM 2166 C CA . TYR A 1 332 ? -21.658 15.808 34.019 1.00 50.97 330 TYR A CA 1
ATOM 2167 C C . TYR A 1 332 ? -20.833 16.386 35.192 1.00 54.70 330 TYR A C 1
ATOM 2168 O O . TYR A 1 332 ? -20.362 15.623 36.051 1.00 53.74 330 TYR A O 1
ATOM 2177 N N . PHE A 1 333 ? -20.680 17.740 35.222 1.00 50.94 331 PHE A N 1
ATOM 2178 C CA . PHE A 1 333 ? -19.898 18.453 36.230 1.00 50.08 331 PHE A CA 1
ATOM 2179 C C . PHE A 1 333 ? -20.451 18.306 37.654 1.00 55.77 331 PHE A C 1
ATOM 2180 O O . PHE A 1 333 ? -19.666 18.056 38.569 1.00 55.13 331 PHE A O 1
ATOM 2188 N N . GLN A 1 334 ? -21.775 18.475 37.840 1.00 54.16 332 GLN A N 1
ATOM 2189 C CA . GLN A 1 334 ? -22.456 18.380 39.142 1.00 54.30 332 GLN A CA 1
ATOM 2190 C C . GLN A 1 334 ? -22.384 16.987 39.793 1.00 59.59 332 GLN A C 1
ATOM 2191 O O . GLN A 1 334 ? -22.401 16.886 41.024 1.00 59.64 332 GLN A O 1
ATOM 2197 N N . SER A 1 335 ? -22.263 15.928 38.968 1.00 56.53 333 SER A N 1
ATOM 2198 C CA . SER A 1 335 ? -22.172 14.538 39.413 1.00 56.53 333 SER A CA 1
ATOM 2199 C C . SER A 1 335 ? -20.741 14.126 39.800 1.00 62.32 333 SER A C 1
ATOM 2200 O O . SER A 1 335 ? -20.513 12.957 40.150 1.00 62.24 333 SER A O 1
ATOM 2203 N N . LEU A 1 336 ? -19.773 15.068 39.723 1.00 59.16 334 LEU A N 1
ATOM 2204 C CA . LEU A 1 336 ? -18.380 14.761 40.056 1.00 59.22 334 LEU A CA 1
ATOM 2205 C C . LEU A 1 336 ? -18.175 14.705 41.564 1.00 65.15 334 LEU A C 1
ATOM 2206 O O . LEU A 1 336 ? -18.593 15.622 42.282 1.00 65.14 334 LEU A O 1
ATOM 2211 N N . ASP A 1 337 ? -17.546 13.617 42.040 1.00 62.99 335 ASP A N 1
ATOM 2212 C CA . ASP A 1 337 ? -17.281 13.374 43.461 1.00 63.87 335 ASP A CA 1
ATOM 2213 C C . ASP A 1 337 ? -15.798 13.025 43.733 1.00 68.73 335 ASP A C 1
ATOM 2214 O O . ASP A 1 337 ? -15.155 12.428 42.869 1.00 67.11 335 ASP A O 1
ATOM 2219 N N . PRO A 1 338 ? -15.259 13.297 44.949 1.00 68.03 336 PRO A N 1
ATOM 2220 C CA . PRO A 1 338 ? -13.838 12.978 45.206 1.00 68.69 336 PRO A CA 1
ATOM 2221 C C . PRO A 1 338 ? -13.444 11.487 45.194 1.00 74.40 336 PRO A C 1
ATOM 2222 O O . PRO A 1 338 ? -12.270 11.191 45.438 1.00 74.55 336 PRO A O 1
ATOM 2226 N N . TRP A 1 339 ? -14.377 10.559 44.853 1.00 71.79 337 TRP A N 1
ATOM 2227 C CA . TRP A 1 339 ? -14.097 9.116 44.752 1.00 71.76 337 TRP A CA 1
ATOM 2228 C C . TRP A 1 339 ? -14.243 8.555 43.350 1.00 70.83 337 TRP A C 1
ATOM 2229 O O . TRP A 1 339 ? -13.525 7.619 42.992 1.00 70.25 337 TRP A O 1
ATOM 2240 N N . ASN A 1 340 ? -15.174 9.105 42.564 1.00 64.62 338 ASN A N 1
ATOM 2241 C CA . ASN A 1 340 ? -15.373 8.671 41.187 1.00 63.63 338 ASN A CA 1
ATOM 2242 C C . ASN A 1 340 ? -14.408 9.377 40.222 1.00 65.44 338 ASN A C 1
ATOM 2243 O O . ASN A 1 340 ? -14.020 8.794 39.202 1.00 65.32 338 ASN A O 1
ATOM 2248 N N . ASN A 1 341 ? -14.022 10.635 40.560 1.00 59.14 339 ASN A N 1
ATOM 2249 C CA . ASN A 1 341 ? -13.156 11.485 39.748 1.00 57.36 339 ASN A CA 1
ATOM 2250 C C . ASN A 1 341 ? -11.666 11.426 40.146 1.00 57.93 339 ASN A C 1
ATOM 2251 O O . ASN A 1 341 ? -11.057 12.448 40.497 1.00 56.88 339 ASN A O 1
ATOM 2256 N N . SER A 1 342 ? -11.069 10.224 40.035 1.00 51.85 340 SER A N 1
ATOM 2257 C CA . SER A 1 342 ? -9.663 10.029 40.363 1.00 50.20 340 SER A CA 1
ATOM 2258 C C . SER A 1 342 ? -8.776 10.384 39.174 1.00 51.44 340 SER A C 1
ATOM 2259 O O . SER A 1 342 ? -7.576 10.631 39.361 1.00 50.52 340 SER A O 1
ATOM 2262 N N . ARG A 1 343 ? -9.364 10.402 37.948 1.00 45.96 341 ARG A N 1
ATOM 2263 C CA . ARG A 1 343 ? -8.633 10.705 36.715 1.00 44.79 341 ARG A CA 1
ATOM 2264 C C . ARG A 1 343 ? -8.083 12.140 36.678 1.00 47.54 341 ARG A C 1
ATOM 2265 O O . ARG A 1 343 ? -7.037 12.348 36.080 1.00 47.82 341 ARG A O 1
ATOM 2273 N N . ASN A 1 344 ? -8.748 13.086 37.370 1.00 43.07 342 ASN A N 1
ATOM 2274 C CA . ASN A 1 344 ? -8.346 14.482 37.502 1.00 42.35 342 ASN A CA 1
ATOM 2275 C C . ASN A 1 344 ? -7.576 14.656 38.838 1.00 46.04 342 ASN A C 1
ATOM 2276 O O . ASN A 1 344 ? -8.209 14.707 39.894 1.00 45.33 342 ASN A O 1
ATOM 2281 N N . PRO A 1 345 ? -6.219 14.778 38.797 1.00 42.11 343 PRO A N 1
ATOM 2282 C CA . PRO A 1 345 ? -5.442 14.887 40.053 1.00 41.28 343 PRO A CA 1
ATOM 2283 C C . PRO A 1 345 ? -5.617 16.183 40.843 1.00 46.35 343 PRO A C 1
ATOM 2284 O O . PRO A 1 345 ? -5.151 16.279 41.987 1.00 47.60 343 PRO A O 1
ATOM 2288 N N . TRP A 1 346 ? -6.304 17.162 40.261 1.00 41.85 344 TRP A N 1
ATOM 2289 C CA . TRP A 1 346 ? -6.528 18.457 40.896 1.00 41.44 344 TRP A CA 1
ATOM 2290 C C . TRP A 1 346 ? -7.928 18.607 41.489 1.00 44.95 344 TRP A C 1
ATOM 2291 O O . TRP A 1 346 ? -8.195 19.614 42.149 1.00 44.51 344 TRP A O 1
ATOM 2302 N N . PHE A 1 347 ? -8.803 17.605 41.299 1.00 43.74 345 PHE A N 1
ATOM 2303 C CA . PHE A 1 347 ? -10.190 17.672 41.774 1.00 45.37 345 PHE A CA 1
ATOM 2304 C C . PHE A 1 347 ? -10.341 17.747 43.311 1.00 48.65 345 PHE A C 1
ATOM 2305 O O . PHE A 1 347 ? -11.135 18.561 43.797 1.00 46.03 345 PHE A O 1
ATOM 2313 N N . ARG A 1 348 ? -9.564 16.936 44.062 1.00 48.46 346 ARG A N 1
ATOM 2314 C CA . ARG A 1 348 ? -9.586 16.926 45.544 1.00 48.91 346 ARG A CA 1
ATOM 2315 C C . ARG A 1 348 ? -9.250 18.306 46.094 1.00 53.21 346 ARG A C 1
ATOM 2316 O O . ARG A 1 348 ? -9.971 18.798 46.962 1.00 53.50 346 ARG A O 1
ATOM 2324 N N . GLU A 1 349 ? -8.238 18.973 45.499 1.00 49.70 347 GLU A N 1
ATOM 2325 C CA . GLU A 1 349 ? -7.837 20.337 45.847 1.00 49.19 347 GLU A CA 1
ATOM 2326 C C . GLU A 1 349 ? -8.923 21.364 45.482 1.00 52.18 347 GLU A C 1
ATOM 2327 O O . GLU A 1 349 ? -9.105 22.343 46.212 1.00 52.26 347 GLU A O 1
ATOM 2333 N N . PHE A 1 350 ? -9.643 21.142 44.362 1.00 47.02 348 PHE A N 1
ATOM 2334 C CA . PHE A 1 350 ? -10.747 22.013 43.970 1.00 46.23 348 PHE A CA 1
ATOM 2335 C C . PHE A 1 350 ? -11.877 21.871 45.023 1.00 52.37 348 PHE A C 1
ATOM 2336 O O . PHE A 1 350 ? -12.393 22.890 45.500 1.00 50.97 348 PHE A O 1
ATOM 2344 N N . TRP A 1 351 ? -12.233 20.611 45.378 1.00 51.95 349 TRP A N 1
ATOM 2345 C CA . TRP A 1 351 ? -13.247 20.275 46.392 1.00 54.20 349 TRP A CA 1
ATOM 2346 C C . TRP A 1 351 ? -12.949 20.964 47.724 1.00 57.59 349 TRP A C 1
ATOM 2347 O O . TRP A 1 351 ? -13.841 21.592 48.298 1.00 57.91 349 TRP A O 1
ATOM 2358 N N . GLU A 1 352 ? -11.697 20.849 48.202 1.00 53.27 350 GLU A N 1
ATOM 2359 C CA . GLU A 1 352 ? -11.239 21.453 49.453 1.00 53.38 350 GLU A CA 1
ATOM 2360 C C . GLU A 1 352 ? -11.470 22.959 49.445 1.00 59.96 350 GLU A C 1
ATOM 2361 O O . GLU A 1 352 ? -12.000 23.503 50.421 1.00 60.28 350 GLU A O 1
ATOM 2367 N N . GLN A 1 353 ? -11.132 23.622 48.315 1.00 56.73 351 GLN A N 1
ATOM 2368 C CA . GLN A 1 353 ? -11.334 25.055 48.149 1.00 55.99 351 GLN A CA 1
ATOM 2369 C C . GLN A 1 353 ? -12.820 25.399 48.091 1.00 58.54 351 GLN A C 1
ATOM 2370 O O . GLN A 1 353 ? -13.241 26.343 48.760 1.00 58.26 351 GLN A O 1
ATOM 2376 N N . ARG A 1 354 ? -13.605 24.640 47.296 1.00 54.56 352 ARG A N 1
ATOM 2377 C CA . ARG A 1 354 ? -15.035 24.887 47.097 1.00 54.70 352 ARG A CA 1
ATOM 2378 C C . ARG A 1 354 ? -15.863 24.829 48.400 1.00 60.76 352 ARG A C 1
ATOM 2379 O O . ARG A 1 354 ? -16.634 25.757 48.673 1.00 60.36 352 ARG A O 1
ATOM 2387 N N . PHE A 1 355 ? -15.690 23.763 49.193 1.00 58.08 353 PHE A N 1
ATOM 2388 C CA . PHE A 1 355 ? -16.465 23.577 50.411 1.00 58.81 353 PHE A CA 1
ATOM 2389 C C . PHE A 1 355 ? -15.736 24.067 51.684 1.00 68.62 353 PHE A C 1
ATOM 2390 O O . PHE A 1 355 ? -16.235 23.858 52.794 1.00 68.73 353 PHE A O 1
ATOM 2398 N N . ARG A 1 356 ? -14.616 24.817 51.502 1.00 68.49 354 ARG A N 1
ATOM 2399 C CA . ARG A 1 356 ? -13.817 25.462 52.556 1.00 69.63 354 ARG A CA 1
ATOM 2400 C C . ARG A 1 356 ? -13.484 24.484 53.696 1.00 77.91 354 ARG A C 1
ATOM 2401 O O . ARG A 1 356 ? -13.586 24.829 54.879 1.00 78.21 354 ARG A O 1
ATOM 2409 N N . CYS A 1 357 ? -13.089 23.256 53.320 1.00 77.30 355 CYS A N 1
ATOM 2410 C CA . CYS A 1 357 ? -12.786 22.164 54.240 1.00 78.57 355 CYS A CA 1
ATOM 2411 C C . CYS A 1 357 ? -11.510 21.382 53.851 1.00 82.13 355 CYS A C 1
ATOM 2412 O O . CYS A 1 357 ? -10.895 21.693 52.831 1.00 80.53 355 CYS A O 1
ATOM 2415 N N . SER A 1 358 ? -11.116 20.371 54.664 1.00 80.16 356 SER A N 1
ATOM 2416 C CA . SER A 1 358 ? -9.934 19.534 54.410 1.00 80.73 356 SER A CA 1
ATOM 2417 C C . SER A 1 358 ? -10.273 18.040 54.491 1.00 87.65 356 SER A C 1
ATOM 2418 O O . SER A 1 358 ? -11.061 17.642 55.352 1.00 87.33 356 SER A O 1
ATOM 2421 N N . PHE A 1 359 ? -9.700 17.226 53.575 1.00 86.63 357 PHE A N 1
ATOM 2422 C CA . PHE A 1 359 ? -9.901 15.774 53.524 1.00 87.96 357 PHE A CA 1
ATOM 2423 C C . PHE A 1 359 ? -9.102 15.060 54.598 1.00 96.47 357 PHE A C 1
ATOM 2424 O O . PHE A 1 359 ? -9.512 13.982 55.034 1.00 96.33 357 PHE A O 1
ATOM 2432 N N . ARG A 1 360 ? -7.946 15.646 55.007 1.00 96.30 358 ARG A N 1
ATOM 2433 C CA . ARG A 1 360 ? -7.065 15.133 56.069 1.00 97.56 358 ARG A CA 1
ATOM 2434 C C . ARG A 1 360 ? -7.859 15.104 57.388 1.00 102.65 358 ARG A C 1
ATOM 2435 O O . ARG A 1 360 ? -7.804 14.120 58.129 1.00 103.11 358 ARG A O 1
ATOM 2443 N N . GLN A 1 361 ? -8.649 16.165 57.622 1.00 98.96 359 GLN A N 1
ATOM 2444 C CA . GLN A 1 361 ? -9.541 16.339 58.764 1.00 98.76 359 GLN A CA 1
ATOM 2445 C C . GLN A 1 361 ? -10.893 15.639 58.504 1.00 101.98 359 GLN A C 1
ATOM 2446 O O . GLN A 1 361 ? -11.694 15.504 59.429 1.00 101.98 359 GLN A O 1
ATOM 2452 N N . ARG A 1 362 ? -11.140 15.209 57.239 1.00 97.88 360 ARG A N 1
ATOM 2453 C CA . ARG A 1 362 ? -12.341 14.508 56.738 1.00 97.14 360 ARG A CA 1
ATOM 2454 C C . ARG A 1 362 ? -13.633 15.370 56.822 1.00 98.66 360 ARG A C 1
ATOM 2455 O O . ARG A 1 362 ? -13.558 16.554 57.169 1.00 98.20 360 ARG A O 1
ATOM 2463 N N . ASP A 1 363 ? -14.802 14.775 56.437 1.00 93.32 361 ASP A N 1
ATOM 2464 C CA . ASP A 1 363 ? -16.165 15.353 56.379 1.00 91.75 361 ASP A CA 1
ATOM 2465 C C . ASP A 1 363 ? -16.349 16.368 55.198 1.00 90.95 361 ASP A C 1
ATOM 2466 O O . ASP A 1 363 ? -17.395 17.026 55.092 1.00 89.34 361 ASP A O 1
ATOM 2471 N N . CYS A 1 364 ? -15.354 16.428 54.275 1.00 84.72 362 CYS A N 1
ATOM 2472 C CA . CYS A 1 364 ? -15.426 17.213 53.033 1.00 82.89 362 CYS A CA 1
ATOM 2473 C C . CYS A 1 364 ? -16.375 16.440 52.125 1.00 86.69 362 CYS A C 1
ATOM 2474 O O . CYS A 1 364 ? -17.131 17.029 51.357 1.00 86.09 362 CYS A O 1
ATOM 2477 N N . ALA A 1 365 ? -16.303 15.098 52.232 1.00 83.26 363 ALA A N 1
ATOM 2478 C CA . ALA A 1 365 ? -17.090 14.088 51.543 1.00 83.21 363 ALA A CA 1
ATOM 2479 C C . ALA A 1 365 ? -18.591 14.405 51.547 1.00 86.43 363 ALA A C 1
ATOM 2480 O O . ALA A 1 365 ? -19.243 14.281 50.505 1.00 86.63 363 ALA A O 1
ATOM 2482 N N . ALA A 1 366 ? -19.130 14.817 52.723 1.00 81.48 364 ALA A N 1
ATOM 2483 C CA . ALA A 1 366 ? -20.538 15.162 52.946 1.00 80.25 364 ALA A CA 1
ATOM 2484 C C . ALA A 1 366 ? -20.908 16.530 52.345 1.00 81.08 364 ALA A C 1
ATOM 2485 O O . ALA A 1 366 ? -21.416 17.432 53.026 1.00 81.23 364 ALA A O 1
ATOM 2487 N N . HIS A 1 367 ? -20.628 16.659 51.049 1.00 74.15 365 HIS A N 1
ATOM 2488 C CA . HIS A 1 367 ? -20.925 17.804 50.204 1.00 72.02 365 HIS A CA 1
ATOM 2489 C C . HIS A 1 367 ? -21.223 17.252 48.812 1.00 72.74 365 HIS A C 1
ATOM 2490 O O . HIS A 1 367 ? -20.842 16.116 48.503 1.00 70.65 365 HIS A O 1
ATOM 2497 N N . SER A 1 368 ? -21.939 18.034 47.992 1.00 69.27 366 SER A N 1
ATOM 2498 C CA . SER A 1 368 ? -22.275 17.656 46.621 1.00 69.27 366 SER A CA 1
ATOM 2499 C C . SER A 1 368 ? -22.368 18.883 45.724 1.00 72.91 366 SER A C 1
ATOM 2500 O O . SER A 1 368 ? -22.981 19.889 46.109 1.00 72.75 366 SER A O 1
ATOM 2503 N N . LEU A 1 369 ? -21.768 18.794 44.517 1.00 68.17 367 LEU A N 1
ATOM 2504 C CA . LEU A 1 369 ? -21.808 19.869 43.515 1.00 67.38 367 LEU A CA 1
ATOM 2505 C C . LEU A 1 369 ? -23.245 20.072 43.007 1.00 71.50 367 LEU A C 1
ATOM 2506 O O . LEU A 1 369 ? -23.580 21.153 42.524 1.00 71.28 367 LEU A O 1
ATOM 2511 N N . ARG A 1 370 ? -24.098 19.038 43.175 1.00 68.53 368 ARG A N 1
ATOM 2512 C CA . ARG A 1 370 ? -25.526 19.036 42.851 1.00 68.37 368 ARG A CA 1
ATOM 2513 C C . ARG A 1 370 ? -26.287 19.985 43.791 1.00 72.27 368 ARG A C 1
ATOM 2514 O O . ARG A 1 370 ? -27.250 20.622 43.358 1.00 71.96 368 ARG A O 1
ATOM 2522 N N . ALA A 1 371 ? -25.851 20.076 45.072 1.00 69.05 369 ALA A N 1
ATOM 2523 C CA . ALA A 1 371 ? -26.472 20.921 46.103 1.00 68.77 369 ALA A CA 1
ATOM 2524 C C . ALA A 1 371 ? -26.208 22.404 45.857 1.00 72.97 369 ALA A C 1
ATOM 2525 O O . ALA A 1 371 ? -27.120 23.225 45.987 1.00 73.99 369 ALA A O 1
ATOM 2527 N N . VAL A 1 372 ? -24.970 22.740 45.479 1.00 67.63 370 VAL A N 1
ATOM 2528 C CA . VAL A 1 372 ? -24.559 24.108 45.192 1.00 66.31 370 VAL A CA 1
ATOM 2529 C C . VAL A 1 372 ? -25.041 24.519 43.784 1.00 68.08 370 VAL A C 1
ATOM 2530 O O . VAL A 1 372 ? -25.268 23.635 42.946 1.00 67.42 370 VAL A O 1
ATOM 2532 N N . PRO A 1 373 ? -25.202 25.834 43.484 1.00 63.77 371 PRO A N 1
ATOM 2533 C CA . PRO A 1 373 ? -25.595 26.227 42.111 1.00 63.68 371 PRO A CA 1
ATOM 2534 C C . PRO A 1 373 ? -24.473 25.978 41.080 1.00 65.97 371 PRO A C 1
ATOM 2535 O O . PRO A 1 373 ? -23.308 25.776 41.454 1.00 64.67 371 PRO A O 1
ATOM 2539 N N . PHE A 1 374 ? -24.831 25.972 39.785 1.00 61.48 372 PHE A N 1
ATOM 2540 C CA . PHE A 1 374 ? -23.876 25.743 38.702 1.00 60.14 372 PHE A CA 1
ATOM 2541 C C . PHE A 1 374 ? -24.017 26.755 37.576 1.00 60.88 372 PHE A C 1
ATOM 2542 O O . PHE A 1 374 ? -25.002 26.736 36.832 1.00 61.55 372 PHE A O 1
ATOM 2550 N N . GLU A 1 375 ? -23.017 27.631 37.450 1.00 53.84 373 GLU A N 1
ATOM 2551 C CA . GLU A 1 375 ? -22.945 28.617 36.386 1.00 52.33 373 GLU A CA 1
ATOM 2552 C C . GLU A 1 375 ? -21.805 28.166 35.470 1.00 52.91 373 GLU A C 1
ATOM 2553 O O . GLU A 1 375 ? -20.638 28.153 35.876 1.00 52.28 373 GLU A O 1
ATOM 2555 N N . GLN A 1 376 ? -22.175 27.682 34.275 1.00 46.85 374 GLN A N 1
ATOM 2556 C CA . GLN A 1 376 ? -21.256 27.181 33.265 1.00 44.81 374 GLN A CA 1
ATOM 2557 C C . GLN A 1 376 ? -20.421 28.314 32.703 1.00 43.81 374 GLN A C 1
ATOM 2558 O O . GLN A 1 376 ? -20.963 29.317 32.229 1.00 42.62 374 GLN A O 1
ATOM 2564 N N . GLU A 1 377 ? -19.091 28.167 32.807 1.00 38.82 375 GLU A N 1
ATOM 2565 C CA . GLU A 1 377 ? -18.132 29.155 32.310 1.00 36.73 375 GLU A CA 1
ATOM 2566 C C . GLU A 1 377 ? -18.432 29.442 30.845 1.00 36.12 375 GLU A C 1
ATOM 2567 O O . GLU A 1 377 ? -18.636 28.533 30.042 1.00 33.23 375 GLU A O 1
ATOM 2573 N N . SER A 1 378 ? -18.501 30.723 30.534 1.00 34.33 376 SER A N 1
ATOM 2574 C CA . SER A 1 378 ? -18.823 31.267 29.227 1.00 35.43 376 SER A CA 1
ATOM 2575 C C . SER A 1 378 ? -18.091 30.581 28.046 1.00 41.02 376 SER A C 1
ATOM 2576 O O . SER A 1 378 ? -18.689 30.421 26.988 1.00 42.12 376 SER A O 1
ATOM 2579 N N . LYS A 1 379 ? -16.831 30.149 28.217 1.00 35.67 377 LYS A N 1
ATOM 2580 C CA . LYS A 1 379 ? -16.114 29.572 27.069 1.00 34.66 377 LYS A CA 1
ATOM 2581 C C . LYS A 1 379 ? -16.109 28.043 27.013 1.00 38.29 377 LYS A C 1
ATOM 2582 O O . LYS A 1 379 ? -15.405 27.477 26.171 1.00 37.72 377 LYS A O 1
ATOM 2588 N N . ILE A 1 380 ? -16.946 27.372 27.828 1.00 35.40 378 ILE A N 1
ATOM 2589 C CA . ILE A 1 380 ? -17.009 25.888 27.835 1.00 34.91 378 ILE A CA 1
ATOM 2590 C C . ILE A 1 380 ? -17.301 25.337 26.427 1.00 36.57 378 ILE A C 1
ATOM 2591 O O . ILE A 1 380 ? -16.678 24.342 26.016 1.00 36.41 378 ILE A O 1
ATOM 2596 N N . MET A 1 381 ? -18.216 26.008 25.688 1.00 31.50 379 MET A N 1
ATOM 2597 C CA . MET A 1 381 ? -18.576 25.679 24.306 1.00 31.46 379 MET A CA 1
ATOM 2598 C C . MET A 1 381 ? -17.327 25.711 23.391 1.00 33.05 379 MET A C 1
ATOM 2599 O O . MET A 1 381 ? -17.147 24.829 22.548 1.00 31.48 379 MET A O 1
ATOM 2604 N N . PHE A 1 382 ? -16.456 26.713 23.587 1.00 31.39 380 PHE A N 1
ATOM 2605 C CA . PHE A 1 382 ? -15.230 26.835 22.775 1.00 31.23 380 PHE A CA 1
ATOM 2606 C C . PHE A 1 382 ? -14.272 25.688 23.029 1.00 32.30 380 PHE A C 1
ATOM 2607 O O . PHE A 1 382 ? -13.659 25.204 22.086 1.00 31.19 380 PHE A O 1
ATOM 2615 N N . VAL A 1 383 ? -14.243 25.172 24.282 1.00 28.57 381 VAL A N 1
ATOM 2616 C CA . VAL A 1 383 ? -13.401 24.031 24.679 1.00 29.07 381 VAL A CA 1
ATOM 2617 C C . VAL A 1 383 ? -13.846 22.784 23.948 1.00 34.90 381 VAL A C 1
ATOM 2618 O O . VAL A 1 383 ? -13.051 22.157 23.251 1.00 34.25 381 VAL A O 1
ATOM 2622 N N . VAL A 1 384 ? -15.148 22.465 24.064 1.00 34.49 382 VAL A N 1
ATOM 2623 C CA . VAL A 1 384 ? -15.790 21.305 23.424 1.00 33.19 382 VAL A CA 1
ATOM 2624 C C . VAL A 1 384 ? -15.645 21.397 21.901 1.00 33.32 382 VAL A C 1
ATOM 2625 O O . VAL A 1 384 ? -15.228 20.414 21.293 1.00 31.13 382 VAL A O 1
ATOM 2629 N N . ASN A 1 385 ? -15.891 22.604 21.305 1.00 30.06 383 ASN A N 1
ATOM 2630 C CA . ASN A 1 385 ? -15.708 22.846 19.860 1.00 29.39 383 ASN A CA 1
ATOM 2631 C C . ASN A 1 385 ? -14.280 22.566 19.433 1.00 34.07 383 ASN A C 1
ATOM 2632 O O . ASN A 1 385 ? -14.093 21.881 18.430 1.00 34.86 383 ASN A O 1
ATOM 2637 N N . ALA A 1 386 ? -13.276 23.032 20.217 1.00 29.78 384 ALA A N 1
ATOM 2638 C CA . ALA A 1 386 ? -11.847 22.793 19.920 1.00 28.89 384 ALA A CA 1
ATOM 2639 C C . ALA A 1 386 ? -11.493 21.312 19.921 1.00 30.61 384 ALA A C 1
ATOM 2640 O O . ALA A 1 386 ? -10.790 20.862 19.030 1.00 28.72 384 ALA A O 1
ATOM 2642 N N . VAL A 1 387 ? -11.985 20.552 20.914 1.00 30.31 385 VAL A N 1
ATOM 2643 C CA . VAL A 1 387 ? -11.713 19.104 21.014 1.00 30.70 385 VAL A CA 1
ATOM 2644 C C . VAL A 1 387 ? -12.354 18.381 19.840 1.00 35.61 385 VAL A C 1
ATOM 2645 O O . VAL A 1 387 ? -11.673 17.616 19.158 1.00 35.02 385 VAL A O 1
ATOM 2649 N N . TYR A 1 388 ? -13.632 18.705 19.545 1.00 34.77 386 TYR A N 1
ATOM 2650 C CA . TYR A 1 388 ? -14.361 18.129 18.407 1.00 35.83 386 TYR A CA 1
ATOM 2651 C C . TYR A 1 388 ? -13.733 18.490 17.067 1.00 36.11 386 TYR A C 1
ATOM 2652 O O . TYR A 1 388 ? -13.667 17.652 16.178 1.00 34.09 386 TYR A O 1
ATOM 2661 N N . ALA A 1 389 ? -13.206 19.709 16.944 1.00 33.22 387 ALA A N 1
ATOM 2662 C CA . ALA A 1 389 ? -12.530 20.147 15.714 1.00 32.40 387 ALA A CA 1
ATOM 2663 C C . ALA A 1 389 ? -11.341 19.236 15.389 1.00 34.41 387 ALA A C 1
ATOM 2664 O O . ALA A 1 389 ? -11.182 18.833 14.242 1.00 33.41 387 ALA A O 1
ATOM 2666 N N . MET A 1 390 ? -10.558 18.857 16.416 1.00 32.06 388 MET A N 1
ATOM 2667 C CA . MET A 1 390 ? -9.400 17.984 16.283 1.00 31.67 388 MET A CA 1
ATOM 2668 C C . MET A 1 390 ? -9.844 16.566 15.922 1.00 37.31 388 MET A C 1
ATOM 2669 O O . MET A 1 390 ? -9.310 15.990 14.973 1.00 37.13 388 MET A O 1
ATOM 2674 N N . ALA A 1 391 ? -10.861 16.023 16.639 1.00 35.85 389 ALA A N 1
ATOM 2675 C CA . ALA A 1 391 ? -11.402 14.685 16.357 1.00 36.16 389 ALA A CA 1
ATOM 2676 C C . ALA A 1 391 ? -11.914 14.581 14.930 1.00 37.90 389 ALA A C 1
ATOM 2677 O O . ALA A 1 391 ? -11.534 13.637 14.244 1.00 37.31 389 ALA A O 1
ATOM 2679 N N . HIS A 1 392 ? -12.699 15.585 14.454 1.00 34.43 390 HIS A N 1
ATOM 2680 C CA . HIS A 1 392 ? -13.221 15.639 13.082 1.00 35.73 390 HIS A CA 1
ATOM 2681 C C . HIS A 1 392 ? -12.097 15.721 12.047 1.00 38.53 390 HIS A C 1
ATOM 2682 O O . HIS A 1 392 ? -12.160 15.023 11.038 1.00 37.61 390 HIS A O 1
ATOM 2689 N N . ALA A 1 393 ? -11.050 16.547 12.304 1.00 34.45 391 ALA A N 1
ATOM 2690 C CA . ALA A 1 393 ? -9.895 16.655 11.401 1.00 34.12 391 ALA A CA 1
ATOM 2691 C C . ALA A 1 393 ? -9.180 15.299 11.338 1.00 37.23 391 ALA A C 1
ATOM 2692 O O . ALA A 1 393 ? -8.802 14.861 10.252 1.00 35.87 391 ALA A O 1
ATOM 2694 N N . LEU A 1 394 ? -9.014 14.632 12.510 1.00 34.81 392 LEU A N 1
ATOM 2695 C CA . LEU A 1 394 ? -8.418 13.290 12.581 1.00 35.08 392 LEU A CA 1
ATOM 2696 C C . LEU A 1 394 ? -9.283 12.254 11.858 1.00 41.10 392 LEU A C 1
ATOM 2697 O O . LEU A 1 394 ? -8.747 11.462 11.086 1.00 40.34 392 LEU A O 1
ATOM 2702 N N . HIS A 1 395 ? -10.619 12.350 12.020 1.00 39.58 393 HIS A N 1
ATOM 2703 C CA . HIS A 1 395 ? -11.613 11.479 11.382 1.00 40.69 393 HIS A CA 1
ATOM 2704 C C . HIS A 1 395 ? -11.543 11.616 9.865 1.00 44.75 393 HIS A C 1
ATOM 2705 O O . HIS A 1 395 ? -11.391 10.610 9.175 1.00 45.21 393 HIS A O 1
ATOM 2712 N N . ASN A 1 396 ? -11.571 12.864 9.355 1.00 40.32 394 ASN A N 1
ATOM 2713 C CA . ASN A 1 396 ? -11.485 13.158 7.923 1.00 39.44 394 ASN A CA 1
ATOM 2714 C C . ASN A 1 396 ? -10.165 12.714 7.307 1.00 42.25 394 ASN A C 1
ATOM 2715 O O . ASN A 1 396 ? -10.143 12.290 6.154 1.00 42.78 394 ASN A O 1
ATOM 2720 N N . MET A 1 397 ? -9.070 12.804 8.069 1.00 37.32 395 MET A N 1
ATOM 2721 C CA . MET A 1 397 ? -7.757 12.382 7.598 1.00 36.12 395 MET A CA 1
ATOM 2722 C C . MET A 1 397 ? -7.746 10.859 7.543 1.00 40.19 395 MET A C 1
ATOM 2723 O O . MET A 1 397 ? -7.213 10.288 6.603 1.00 38.90 395 MET A O 1
ATOM 2728 N N . HIS A 1 398 ? -8.341 10.217 8.555 1.00 39.37 396 HIS A N 1
ATOM 2729 C CA . HIS A 1 398 ? -8.443 8.770 8.625 1.00 40.35 396 HIS A CA 1
ATOM 2730 C C . HIS A 1 398 ? -9.231 8.222 7.411 1.00 44.87 396 HIS A C 1
ATOM 2731 O O . HIS A 1 398 ? -8.745 7.315 6.744 1.00 44.43 396 HIS A O 1
ATOM 2738 N N . ARG A 1 399 ? -10.372 8.841 7.084 1.00 42.62 397 ARG A N 1
ATOM 2739 C CA . ARG A 1 399 ? -11.231 8.516 5.936 1.00 43.90 397 ARG A CA 1
ATOM 2740 C C . ARG A 1 399 ? -10.451 8.546 4.600 1.00 49.89 397 ARG A C 1
ATOM 2741 O O . ARG A 1 399 ? -10.653 7.679 3.749 1.00 50.18 397 ARG A O 1
ATOM 2749 N N . ALA A 1 400 ? -9.523 9.512 4.449 1.00 46.53 398 ALA A N 1
ATOM 2750 C CA . ALA A 1 400 ? -8.718 9.681 3.237 1.00 45.57 398 ALA A CA 1
ATOM 2751 C C . ALA A 1 400 ? -7.489 8.791 3.176 1.00 48.65 398 ALA A C 1
ATOM 2752 O O . ALA A 1 400 ? -7.214 8.223 2.121 1.00 48.71 398 ALA A O 1
ATOM 2754 N N . LEU A 1 401 ? -6.723 8.703 4.289 1.00 44.25 399 LEU A N 1
ATOM 2755 C CA . LEU A 1 401 ? -5.445 7.991 4.325 1.00 44.01 399 LEU A CA 1
ATOM 2756 C C . LEU A 1 401 ? -5.542 6.505 4.730 1.00 47.92 399 LEU A C 1
ATOM 2757 O O . LEU A 1 401 ? -4.674 5.715 4.349 1.00 45.99 399 LEU A O 1
ATOM 2762 N N . CYS A 1 402 ? -6.585 6.133 5.489 1.00 46.10 400 CYS A N 1
ATOM 2763 C CA . CYS A 1 402 ? -6.794 4.749 5.949 1.00 46.46 400 CYS A CA 1
ATOM 2764 C C . CYS A 1 402 ? -8.175 4.272 5.453 1.00 51.06 400 CYS A C 1
ATOM 2765 O O . CYS A 1 402 ? -9.112 4.168 6.252 1.00 50.58 400 CYS A O 1
ATOM 2768 N N . PRO A 1 403 ? -8.363 4.073 4.126 1.00 48.65 401 PRO A N 1
ATOM 2769 C CA . PRO A 1 403 ? -9.703 3.711 3.650 1.00 50.38 401 PRO A CA 1
ATOM 2770 C C . PRO A 1 403 ? -10.092 2.251 3.891 1.00 59.39 401 PRO A C 1
ATOM 2771 O O . PRO A 1 403 ? -11.282 1.956 4.026 1.00 60.21 401 PRO A O 1
ATOM 2775 N N . ASN A 1 404 ? -9.096 1.352 3.963 1.00 57.97 402 ASN A N 1
ATOM 277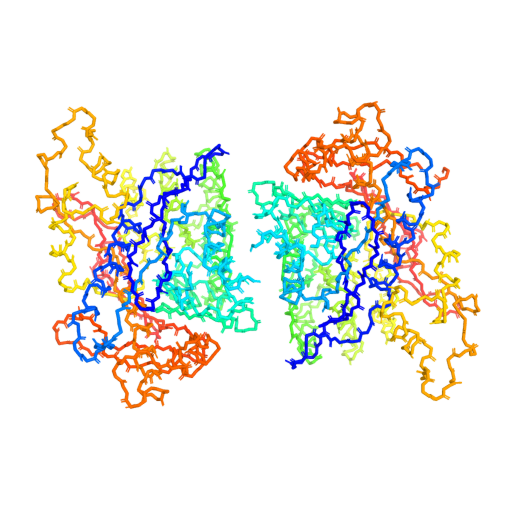6 C CA . ASN A 1 404 ? -9.301 -0.091 4.112 1.00 59.36 402 ASN A CA 1
ATOM 2777 C C . ASN A 1 404 ? -9.561 -0.584 5.559 1.00 64.08 402 ASN A C 1
ATOM 2778 O O . ASN A 1 404 ? -9.885 -1.761 5.739 1.00 64.29 402 ASN A O 1
ATOM 2783 N N . THR A 1 405 ? -9.443 0.298 6.572 1.00 59.19 403 THR A N 1
ATOM 2784 C CA . THR A 1 405 ? -9.627 -0.080 7.974 1.00 58.25 403 THR A CA 1
ATOM 2785 C C . THR A 1 405 ? -10.192 1.042 8.844 1.00 61.86 403 THR A C 1
ATOM 2786 O O . THR A 1 405 ? -9.961 2.211 8.538 1.00 62.43 403 THR A O 1
ATOM 2790 N N . THR A 1 406 ? -10.873 0.678 9.964 1.00 55.96 404 THR A N 1
ATOM 2791 C CA . THR A 1 406 ? -11.409 1.627 10.951 1.00 55.10 404 THR A CA 1
ATOM 2792 C C . THR A 1 406 ? -10.306 1.947 11.976 1.00 56.34 404 THR A C 1
ATOM 2793 O O . THR A 1 406 ? -10.464 2.840 12.808 1.00 56.75 404 THR A O 1
ATOM 2797 N N . ARG A 1 407 ? -9.217 1.179 11.925 1.00 49.94 405 ARG A N 1
ATOM 2798 C CA . ARG A 1 407 ? -8.062 1.273 12.804 1.00 49.55 405 ARG A CA 1
ATOM 2799 C C . ARG A 1 407 ? -7.005 2.206 12.197 1.00 52.10 405 ARG A C 1
ATOM 2800 O O . ARG A 1 407 ? -7.088 2.532 11.009 1.00 50.95 405 ARG A O 1
ATOM 2808 N N . LEU A 1 408 ? -6.001 2.608 13.002 1.00 47.82 406 LEU A N 1
ATOM 2809 C CA . LEU A 1 408 ? -4.915 3.472 12.544 1.00 47.28 406 LEU A CA 1
ATOM 2810 C C . LEU A 1 408 ? -3.978 2.759 11.589 1.00 49.06 406 LEU A C 1
ATOM 2811 O O . LEU A 1 408 ? -3.189 1.920 12.013 1.00 49.46 406 LEU A O 1
ATOM 2816 N N . CYS A 1 409 ? -4.011 3.141 10.319 1.00 44.14 407 CYS A N 1
ATOM 2817 C CA . CYS A 1 409 ? -3.123 2.564 9.318 1.00 44.57 407 CYS A CA 1
ATOM 2818 C C . CYS A 1 409 ? -1.715 3.192 9.376 1.00 46.62 407 CYS A C 1
ATOM 2819 O O . CYS A 1 409 ? -1.474 4.105 10.174 1.00 44.73 407 CYS A O 1
ATOM 2822 N N . ASP A 1 410 ? -0.792 2.694 8.543 1.00 44.42 408 ASP A N 1
ATOM 2823 C CA . ASP A 1 410 ? 0.599 3.148 8.467 1.00 45.70 408 ASP A CA 1
ATOM 2824 C C . ASP A 1 410 ? 0.762 4.622 8.111 1.00 50.00 408 ASP A C 1
ATOM 2825 O O . ASP A 1 410 ? 1.652 5.282 8.659 1.00 50.34 408 ASP A O 1
ATOM 2830 N N . ALA A 1 411 ? -0.072 5.118 7.169 1.00 45.62 409 ALA A N 1
ATOM 2831 C CA . ALA A 1 411 ? -0.089 6.498 6.672 1.00 45.12 409 ALA A CA 1
ATOM 2832 C C . ALA A 1 411 ? -0.237 7.526 7.803 1.00 46.99 409 ALA A C 1
ATOM 2833 O O . ALA A 1 411 ? 0.162 8.673 7.632 1.00 46.94 409 ALA A O 1
ATOM 2835 N N . MET A 1 412 ? -0.798 7.097 8.954 1.00 40.94 410 MET A N 1
ATOM 2836 C CA . MET A 1 412 ? -0.993 7.875 10.173 1.00 38.36 410 MET A CA 1
ATOM 2837 C C . MET A 1 412 ? -0.222 7.270 11.328 1.00 41.64 410 MET A C 1
ATOM 2838 O O . MET A 1 412 ? -0.635 7.391 12.474 1.00 40.14 410 MET A O 1
ATOM 2843 N N . ARG A 1 413 ? 0.905 6.614 11.030 1.00 41.73 411 ARG A N 1
ATOM 2844 C CA . ARG A 1 413 ? 1.803 6.023 12.035 1.00 42.95 411 ARG A CA 1
ATOM 2845 C C . ARG A 1 413 ? 3.219 6.538 11.769 1.00 47.31 411 ARG A C 1
ATOM 2846 O O . ARG A 1 413 ? 3.987 5.828 11.124 1.00 47.99 411 ARG A O 1
ATOM 2854 N N . PRO A 1 414 ? 3.583 7.781 12.202 1.00 43.86 412 PRO A N 1
ATOM 2855 C CA . PRO A 1 414 ? 2.774 8.746 12.968 1.00 43.07 412 PRO A CA 1
ATOM 2856 C C . PRO A 1 414 ? 1.925 9.636 12.066 1.00 44.77 412 PRO A C 1
ATOM 2857 O O . PRO A 1 414 ? 2.088 9.627 10.834 1.00 44.07 412 PRO A O 1
ATOM 2861 N N . VAL A 1 415 ? 1.045 10.434 12.685 1.00 40.27 413 VAL A N 1
ATOM 2862 C CA . VAL A 1 415 ? 0.235 11.417 11.958 1.00 39.10 413 VAL A CA 1
ATOM 2863 C C . VAL A 1 415 ? 1.167 12.559 11.517 1.00 43.89 413 VAL A C 1
ATOM 2864 O O . VAL A 1 415 ? 1.934 13.095 12.332 1.00 45.05 413 VAL A O 1
ATOM 2868 N N . ASN A 1 416 ? 1.122 12.906 10.236 1.00 39.21 414 ASN A N 1
ATOM 2869 C CA . ASN A 1 416 ? 1.898 14.029 9.715 1.00 38.71 414 ASN A CA 1
ATOM 2870 C C . ASN A 1 416 ? 1.155 15.343 10.126 1.00 39.06 414 ASN A C 1
ATOM 2871 O O . ASN A 1 416 ? 0.083 15.627 9.595 1.00 36.57 414 ASN A O 1
ATOM 2876 N N . GLY A 1 417 ? 1.739 16.088 11.075 1.00 33.47 415 GLY A N 1
ATOM 2877 C CA . GLY A 1 417 ? 1.211 17.348 11.599 1.00 32.74 415 GLY A CA 1
ATOM 2878 C C . GLY A 1 417 ? 0.944 18.428 10.571 1.00 34.91 415 GLY A C 1
ATOM 2879 O O . GLY A 1 417 ? -0.106 19.081 10.617 1.00 34.46 415 GLY A O 1
ATOM 2880 N N . ARG A 1 418 ? 1.865 18.602 9.615 1.00 31.57 416 ARG A N 1
ATOM 2881 C CA . ARG A 1 418 ? 1.690 19.561 8.516 1.00 31.94 416 ARG A CA 1
ATOM 2882 C C . ARG A 1 418 ? 0.418 19.264 7.690 1.00 35.67 416 ARG A C 1
ATOM 2883 O O . ARG A 1 418 ? -0.373 20.173 7.434 1.00 35.94 416 ARG A O 1
ATOM 2891 N N . ARG A 1 419 ? 0.223 18.002 7.284 1.00 32.32 417 ARG A N 1
ATOM 2892 C CA . ARG A 1 419 ? -0.962 17.600 6.516 1.00 31.63 417 ARG A CA 1
ATOM 2893 C C . ARG A 1 419 ? -2.208 17.669 7.392 1.00 34.26 417 ARG A C 1
ATOM 2894 O O . ARG A 1 419 ? -3.258 18.112 6.924 1.00 34.31 417 ARG A O 1
ATOM 2902 N N . LEU A 1 420 ? -2.083 17.277 8.681 1.00 30.45 418 LEU A N 1
ATOM 2903 C CA . LEU A 1 420 ? -3.205 17.334 9.611 1.00 30.44 418 LEU A CA 1
ATOM 2904 C C . LEU A 1 420 ? -3.746 18.767 9.693 1.00 35.55 418 LEU A C 1
ATOM 2905 O O . LEU A 1 420 ? -4.928 18.992 9.429 1.00 35.72 418 LEU A O 1
ATOM 2910 N N . TYR A 1 421 ? -2.850 19.727 9.965 1.00 31.79 419 TYR A N 1
ATOM 2911 C CA . TYR A 1 421 ? -3.167 21.142 10.056 1.00 29.68 419 TYR A CA 1
ATOM 2912 C C . TYR A 1 421 ? -3.726 21.724 8.764 1.00 32.70 419 TYR A C 1
ATOM 2913 O O . TYR A 1 421 ? -4.873 22.148 8.759 1.00 31.70 419 TYR A O 1
ATOM 2922 N N . LYS A 1 422 ? -2.917 21.752 7.683 1.00 31.85 420 LYS A N 1
ATOM 2923 C CA . LYS A 1 422 ? -3.231 22.375 6.384 1.00 31.62 420 LYS A CA 1
ATOM 2924 C C . LYS A 1 422 ? -4.388 21.763 5.645 1.00 37.05 420 LYS A C 1
ATOM 2925 O O . LYS A 1 422 ? -5.270 22.484 5.165 1.00 37.23 420 LYS A O 1
ATOM 2928 N N . ASP A 1 423 ? -4.392 20.432 5.537 1.00 34.39 421 ASP A N 1
ATOM 2929 C CA . ASP A 1 423 ? -5.403 19.732 4.754 1.00 32.96 421 ASP A CA 1
ATOM 2930 C C . ASP A 1 423 ? -6.656 19.362 5.516 1.00 36.26 421 ASP A C 1
ATOM 2931 O O . ASP A 1 423 ? -7.685 19.201 4.878 1.00 37.85 421 ASP A O 1
ATOM 2936 N N . PHE A 1 424 ? -6.603 19.223 6.847 1.00 32.09 422 PHE A N 1
ATOM 2937 C CA . PHE A 1 424 ? -7.793 18.766 7.570 1.00 31.75 422 PHE A CA 1
ATOM 2938 C C . PHE A 1 424 ? -8.307 19.737 8.631 1.00 35.90 422 PHE A C 1
ATOM 2939 O O . PHE A 1 424 ? -9.492 20.078 8.566 1.00 36.59 422 PHE A O 1
ATOM 2947 N N . VAL A 1 425 ? -7.458 20.191 9.582 1.00 29.98 423 VAL A N 1
ATOM 2948 C CA . VAL A 1 425 ? -7.892 21.143 10.621 1.00 29.06 423 VAL A CA 1
ATOM 2949 C C . VAL A 1 425 ? -8.512 22.406 10.006 1.00 34.68 423 VAL A C 1
ATOM 2950 O O . VAL A 1 425 ? -9.620 22.786 10.386 1.00 35.06 423 VAL A O 1
ATOM 2954 N N . LEU A 1 426 ? -7.837 23.021 9.017 1.00 31.72 424 LEU A N 1
ATOM 2955 C CA . LEU A 1 426 ? -8.354 24.248 8.388 1.00 31.04 424 LEU A CA 1
ATOM 2956 C C . LEU A 1 426 ? -9.659 24.058 7.589 1.00 36.86 424 LEU A C 1
ATOM 2957 O O . LEU A 1 426 ? -10.419 25.018 7.414 1.00 36.70 424 LEU A O 1
ATOM 2962 N N . ASN A 1 427 ? -9.943 22.816 7.169 1.00 34.14 425 ASN A N 1
ATOM 2963 C CA . ASN A 1 427 ? -11.133 22.494 6.380 1.00 34.66 425 ASN A CA 1
ATOM 2964 C C . ASN A 1 427 ? -12.279 21.829 7.162 1.00 38.17 425 ASN A C 1
ATOM 2965 O O . ASN A 1 427 ? -13.287 21.523 6.538 1.00 38.47 425 ASN A O 1
ATOM 2970 N N . VAL A 1 428 ? -12.191 21.677 8.500 1.00 34.22 426 VAL A N 1
ATOM 2971 C CA . VAL A 1 428 ? -13.322 21.106 9.248 1.00 34.35 426 VAL A CA 1
ATOM 2972 C C . VAL A 1 428 ? -14.527 22.022 9.149 1.00 39.67 426 VAL A C 1
ATOM 2973 O O . VAL A 1 428 ? -14.361 23.232 9.130 1.00 41.45 426 VAL A O 1
ATOM 2977 N N . LYS A 1 429 ? -15.729 21.446 9.086 1.00 35.65 427 LYS A N 1
ATOM 2978 C CA . LYS A 1 429 ? -17.001 22.156 9.046 1.00 35.30 427 LYS A CA 1
ATOM 2979 C C . LYS A 1 429 ? -18.058 21.157 9.501 1.00 39.91 427 LYS A C 1
ATOM 2980 O O . LYS A 1 429 ? -18.342 20.174 8.802 1.00 40.24 427 LYS A O 1
ATOM 2986 N N . PHE A 1 430 ? -18.584 21.364 10.702 1.00 36.08 428 PHE A N 1
ATOM 2987 C CA . PHE A 1 430 ? -19.543 20.431 11.297 1.00 36.93 428 PHE A CA 1
ATOM 2988 C C . PHE A 1 430 ? -20.431 21.145 12.258 1.00 44.20 428 PHE A C 1
ATOM 2989 O O . PHE A 1 430 ? -20.074 22.225 12.749 1.00 43.96 428 PHE A O 1
ATOM 2997 N N . ASP A 1 431 ? -21.596 20.546 12.541 1.00 43.19 429 ASP A N 1
ATOM 2998 C CA . ASP A 1 431 ? -22.551 21.126 13.474 1.00 44.65 429 ASP A CA 1
ATOM 2999 C C . ASP A 1 431 ? -21.939 21.071 14.863 1.00 46.94 429 ASP A C 1
ATOM 3000 O O . ASP A 1 431 ? -21.387 20.039 15.256 1.00 46.34 429 ASP A O 1
ATOM 3005 N N . ALA A 1 432 ? -21.962 22.207 15.558 1.00 43.91 430 ALA A N 1
ATOM 3006 C CA . ALA A 1 432 ? -21.408 22.361 16.894 1.00 44.56 430 ALA A CA 1
ATOM 3007 C C . ALA A 1 432 ? -22.047 21.340 17.835 1.00 52.77 430 ALA A C 1
ATOM 3008 O O . ALA A 1 432 ? -23.279 21.296 17.932 1.00 54.17 430 ALA A O 1
ATOM 3010 N N . PRO A 1 433 ? -21.244 20.451 18.469 1.00 50.24 431 PRO A N 1
ATOM 3011 C CA . PRO A 1 433 ? -21.830 19.427 19.358 1.00 49.64 431 PRO A CA 1
ATOM 3012 C C . PRO A 1 433 ? -22.509 20.004 20.597 1.00 51.06 431 PRO A C 1
ATOM 3013 O O . PRO A 1 433 ? -22.107 21.066 21.065 1.00 49.89 431 PRO A O 1
ATOM 3017 N N . PHE A 1 434 ? -23.551 19.304 21.115 1.00 47.57 432 PHE A N 1
ATOM 3018 C CA . PHE A 1 434 ? -24.330 19.688 22.307 1.00 47.18 432 PHE A CA 1
ATOM 3019 C C . PHE A 1 434 ? -24.930 21.098 22.212 1.00 51.73 432 PHE A C 1
ATOM 3020 O O . PHE A 1 434 ? -25.120 21.762 23.238 1.00 51.66 432 PHE A O 1
ATOM 3028 N N . ARG A 1 435 ? -25.240 21.554 20.983 1.00 50.46 433 ARG A N 1
ATOM 3029 C CA . ARG A 1 435 ? -25.813 22.892 20.759 1.00 51.85 433 ARG A CA 1
ATOM 3030 C C . ARG A 1 435 ? -27.263 22.980 21.312 1.00 59.52 433 ARG A C 1
ATOM 3031 O O . ARG A 1 435 ? -27.881 21.929 21.513 1.00 59.37 433 ARG A O 1
ATOM 3039 N N . PRO A 1 436 ? -27.807 24.165 21.678 1.00 59.33 434 PRO A N 1
ATOM 3040 C CA . PRO A 1 436 ? -29.179 24.180 22.224 1.00 60.52 434 PRO A CA 1
ATOM 3041 C C . PRO A 1 436 ? -30.217 23.862 21.158 1.00 68.84 434 PRO A C 1
ATOM 3042 O O . PRO A 1 436 ? -29.880 23.781 19.970 1.00 68.85 434 PRO A O 1
ATOM 3046 N N . ALA A 1 437 ? -31.473 23.635 21.588 1.00 68.03 435 ALA A N 1
ATOM 3047 C CA . ALA A 1 437 ? -32.583 23.325 20.686 1.00 68.32 435 ALA A CA 1
ATOM 3048 C C . ALA A 1 437 ? -32.846 24.486 19.721 1.00 72.02 435 ALA A C 1
ATOM 3049 O O . ALA A 1 437 ? -32.809 25.652 20.135 1.00 70.03 435 ALA A O 1
ATOM 3051 N N . ASP A 1 438 ? -33.079 24.148 18.429 1.00 70.42 436 ASP A N 1
ATOM 3052 C CA . ASP A 1 438 ? -33.376 25.058 17.314 1.00 71.39 436 ASP A CA 1
ATOM 3053 C C . ASP A 1 438 ? -32.280 26.114 17.106 1.00 76.59 436 ASP A C 1
ATOM 3054 O O . ASP A 1 438 ? -32.522 27.320 17.221 1.00 75.97 436 ASP A O 1
ATOM 3056 N N . THR A 1 439 ? -31.053 25.624 16.830 1.00 74.51 437 THR A N 1
ATOM 3057 C CA . THR A 1 439 ? -29.829 26.401 16.557 1.00 74.07 437 THR A CA 1
ATOM 3058 C C . THR A 1 439 ? -29.094 25.747 15.371 1.00 77.52 437 THR A C 1
ATOM 3059 O O . THR A 1 439 ? -29.147 24.522 15.227 1.00 77.08 437 THR A O 1
ATOM 3063 N N . HIS A 1 440 ? -28.422 26.552 14.529 1.00 74.33 438 HIS A N 1
ATOM 3064 C CA . HIS A 1 440 ? -27.689 26.030 13.364 1.00 74.83 438 HIS A CA 1
ATOM 3065 C C . HIS A 1 440 ? -26.172 26.310 13.439 1.00 75.41 438 HIS A C 1
ATOM 3066 O O . HIS A 1 440 ? -25.521 26.454 12.391 1.00 75.63 438 HIS A O 1
ATOM 3073 N N . ASN A 1 441 ? -25.611 26.356 14.678 1.00 67.40 439 ASN A N 1
ATOM 3074 C CA . ASN A 1 441 ? -24.192 26.643 14.933 1.00 65.32 439 ASN A CA 1
ATOM 3075 C C . ASN A 1 441 ? -23.224 25.632 14.332 1.00 63.72 439 ASN A C 1
ATOM 3076 O O . ASN A 1 441 ? -23.314 24.432 14.590 1.00 63.10 439 ASN A O 1
ATOM 3081 N N . GLU A 1 442 ? -22.303 26.132 13.518 1.00 56.50 440 GLU A N 1
ATOM 3082 C CA . GLU A 1 442 ? -21.274 25.311 12.902 1.00 54.67 440 GLU A CA 1
ATOM 3083 C C . GLU A 1 442 ? -19.856 25.672 13.417 1.00 50.94 440 GLU A C 1
ATOM 3084 O O . GLU A 1 442 ? -19.603 26.805 13.839 1.00 49.02 440 GLU A O 1
ATOM 3090 N N . VAL A 1 443 ? -18.959 24.684 13.407 1.00 42.84 441 VAL A N 1
ATOM 3091 C CA . VAL A 1 443 ? -17.560 24.843 13.795 1.00 40.12 441 VAL A CA 1
ATOM 3092 C C . VAL A 1 443 ? -16.710 24.764 12.530 1.00 40.71 441 VAL A C 1
ATOM 3093 O O . VAL A 1 443 ? -16.790 23.804 11.776 1.00 38.81 441 VAL A O 1
ATOM 3097 N N . ARG A 1 444 ? -15.931 25.807 12.286 1.00 38.63 442 ARG A N 1
ATOM 3098 C CA . ARG A 1 444 ? -15.022 25.928 11.146 1.00 38.46 442 ARG A CA 1
ATOM 3099 C C . ARG A 1 444 ? -13.945 26.951 11.471 1.00 40.31 442 ARG A C 1
ATOM 3100 O O . ARG A 1 444 ? -14.027 27.608 12.500 1.00 41.72 442 ARG A O 1
ATOM 3108 N N . PHE A 1 445 ? -12.975 27.122 10.579 1.00 34.88 443 PHE A N 1
ATOM 3109 C CA . PHE A 1 445 ? -11.914 28.121 10.711 1.00 33.45 443 PHE A CA 1
ATOM 3110 C C . PHE A 1 445 ? -11.825 28.902 9.410 1.00 33.41 443 PHE A C 1
ATOM 3111 O O . PHE A 1 445 ? -12.027 28.327 8.337 1.00 31.94 443 PHE A O 1
ATOM 3119 N N . ASP A 1 446 ? -11.421 30.164 9.483 1.00 28.83 444 ASP A N 1
ATOM 3120 C CA . ASP A 1 446 ? -11.158 30.957 8.280 1.00 28.27 444 ASP A CA 1
ATOM 3121 C C . ASP A 1 446 ? -9.746 30.556 7.738 1.00 34.15 444 ASP A C 1
ATOM 3122 O O . ASP A 1 446 ? -9.096 29.694 8.344 1.00 32.51 444 ASP A O 1
ATOM 3127 N N . ARG A 1 447 ? -9.266 31.190 6.637 1.00 34.45 445 ARG A N 1
ATOM 3128 C CA . ARG A 1 447 ? -7.935 30.946 6.020 1.00 35.87 445 ARG A CA 1
ATOM 3129 C C . ARG A 1 447 ? -6.759 30.848 7.034 1.00 36.75 445 ARG A C 1
ATOM 3130 O O . ARG A 1 447 ? -5.795 30.100 6.823 1.00 36.66 445 ARG A O 1
ATOM 3138 N N . PHE A 1 448 ? -6.828 31.666 8.090 1.00 30.01 446 PHE A N 1
ATOM 3139 C CA . PHE A 1 448 ? -5.770 31.848 9.079 1.00 27.74 446 PHE A CA 1
ATOM 3140 C C . PHE A 1 448 ? -5.955 31.062 10.394 1.00 28.87 446 PHE A C 1
ATOM 3141 O O . PHE A 1 448 ? -5.154 31.221 11.316 1.00 26.35 446 PHE A O 1
ATOM 3149 N N . GLY A 1 449 ? -6.969 30.195 10.445 1.00 26.50 447 GLY A N 1
ATOM 3150 C CA . GLY A 1 449 ? -7.283 29.376 11.608 1.00 25.74 447 GLY A CA 1
ATOM 3151 C C . GLY A 1 449 ? -8.071 30.092 12.682 1.00 30.20 447 GLY A C 1
ATOM 3152 O O . GLY A 1 449 ? -8.118 29.632 13.819 1.00 29.48 447 GLY A O 1
ATOM 3153 N N . ASP A 1 450 ? -8.678 31.226 12.358 1.00 27.87 448 ASP A N 1
ATOM 3154 C CA . ASP A 1 450 ? -9.427 32.003 13.364 1.00 27.35 448 ASP A CA 1
ATOM 3155 C C . ASP A 1 450 ? -10.915 31.718 13.374 1.00 30.88 448 ASP A C 1
ATOM 3156 O O . ASP A 1 450 ? -11.457 31.280 12.365 1.00 28.14 448 ASP A O 1
ATOM 3161 N N . GLY A 1 451 ? -11.557 31.972 14.517 1.00 30.86 449 GLY A N 1
ATOM 3162 C CA . GLY A 1 451 ? -13.001 31.860 14.701 1.00 31.40 449 GLY A CA 1
ATOM 3163 C C . GLY A 1 451 ? -13.697 33.117 14.204 1.00 40.03 449 GLY A C 1
ATOM 3164 O O . GLY A 1 451 ? -13.023 34.048 13.745 1.00 39.56 449 GLY A O 1
ATOM 3165 N N . ILE A 1 452 ? -15.045 33.183 14.319 1.00 41.23 450 ILE A N 1
ATOM 3166 C CA . ILE A 1 452 ? -15.859 34.321 13.826 1.00 43.10 450 ILE A CA 1
ATOM 3167 C C . ILE A 1 452 ? -16.159 35.387 14.917 1.00 48.37 450 ILE A C 1
ATOM 3168 O O . ILE A 1 452 ? -16.595 35.054 16.020 1.00 48.93 450 ILE A O 1
ATOM 3173 N N . GLY A 1 453 ? -15.940 36.655 14.560 1.00 44.47 451 GLY A N 1
ATOM 3174 C CA . GLY A 1 453 ? -16.154 37.808 15.431 1.00 44.34 451 GLY A CA 1
ATOM 3175 C C . GLY A 1 453 ? -17.582 38.093 15.877 1.00 47.28 451 GLY A C 1
ATOM 3176 O O . GLY A 1 453 ? -18.165 39.095 15.458 1.00 46.98 451 GLY A O 1
ATOM 3177 N N . ARG A 1 454 ? -18.137 37.254 16.770 1.00 43.15 452 ARG A N 1
ATOM 3178 C CA . ARG A 1 454 ? -19.486 37.444 17.335 1.00 42.77 452 ARG A CA 1
ATOM 3179 C C . ARG A 1 454 ? -19.385 37.590 18.865 1.00 44.56 452 ARG A C 1
ATOM 3180 O O . ARG A 1 454 ? -18.855 36.690 19.528 1.00 43.71 452 ARG A O 1
ATOM 3188 N N . TYR A 1 455 ? -19.901 38.703 19.423 1.00 38.52 453 TYR A N 1
ATOM 3189 C CA . TYR A 1 455 ? -19.818 38.958 20.873 1.00 37.05 453 TYR A CA 1
ATOM 3190 C C . TYR A 1 455 ? -21.131 39.297 21.528 1.00 41.96 453 TYR A C 1
ATOM 3191 O O . TYR A 1 455 ? -21.947 39.965 20.918 1.00 40.22 453 TYR A O 1
ATOM 3200 N N . ASN A 1 456 ? -21.284 38.928 22.815 1.00 41.72 454 ASN A N 1
ATOM 3201 C CA . ASN A 1 456 ? -22.420 39.304 23.663 1.00 42.28 454 ASN A CA 1
ATOM 3202 C C . ASN A 1 456 ? -22.003 40.444 24.576 1.00 46.92 454 ASN A C 1
ATOM 3203 O O . ASN A 1 456 ? -20.839 40.501 25.000 1.00 45.79 454 ASN A O 1
ATOM 3208 N N . ILE A 1 457 ? -22.923 41.415 24.784 1.00 42.89 455 ILE A N 1
ATOM 3209 C CA . ILE A 1 457 ? -22.676 42.596 25.615 1.00 42.30 455 ILE A CA 1
ATOM 3210 C C . ILE A 1 457 ? -23.494 42.512 26.896 1.00 46.10 455 ILE A C 1
ATOM 3211 O O . ILE A 1 457 ? -24.678 42.162 26.866 1.00 44.57 455 ILE A O 1
ATOM 3216 N N . PHE A 1 458 ? -22.830 42.771 28.036 1.00 42.77 456 PHE A N 1
ATOM 3217 C CA . PHE A 1 458 ? -23.450 42.662 29.350 1.00 40.61 456 PHE A CA 1
ATOM 3218 C C . PHE A 1 458 ? -23.313 43.910 30.133 1.00 46.61 456 PHE A C 1
ATOM 3219 O O . PHE A 1 458 ? -22.422 44.727 29.882 1.00 47.93 456 PHE A O 1
ATOM 3227 N N . THR A 1 459 ? -24.202 44.053 31.110 1.00 43.60 457 THR A N 1
ATOM 3228 C CA . THR A 1 459 ? -24.145 45.141 32.069 1.00 43.21 457 THR A CA 1
ATOM 3229 C C . THR A 1 459 ? -24.174 44.522 33.448 1.00 45.84 457 THR A C 1
ATOM 3230 O O . THR A 1 459 ? -24.825 43.484 33.663 1.00 44.36 457 THR A O 1
ATOM 3234 N N . TYR A 1 460 ? -23.419 45.123 34.365 1.00 42.47 458 TYR A N 1
ATOM 3235 C CA . TYR A 1 460 ? -23.417 44.648 35.734 1.00 41.53 458 TYR A CA 1
ATOM 3236 C C . TYR A 1 460 ? -24.367 45.531 36.547 1.00 50.10 458 TYR A C 1
ATOM 3237 O O . TYR A 1 460 ? -24.110 46.732 36.710 1.00 48.84 458 TYR A O 1
ATOM 3246 N N . LEU A 1 461 ? -25.465 44.923 37.039 1.00 51.93 459 LEU A N 1
ATOM 3247 C CA . LEU A 1 461 ? -26.561 45.602 37.757 1.00 53.59 459 LEU A CA 1
ATOM 3248 C C . LEU A 1 461 ? -27.015 44.935 39.059 1.00 62.23 459 LEU A C 1
ATOM 3249 O O . LEU A 1 461 ? -26.848 43.724 39.225 1.00 61.01 459 LEU A O 1
ATOM 3254 N N . ARG A 1 462 ? -27.706 45.715 39.920 1.00 63.65 460 ARG A N 1
ATOM 3255 C CA . ARG A 1 462 ? -28.327 45.197 41.138 1.00 65.51 460 ARG A CA 1
ATOM 3256 C C . ARG A 1 462 ? -29.787 44.835 40.797 1.00 72.18 460 ARG A C 1
ATOM 3257 O O . ARG A 1 462 ? -30.569 45.707 40.388 1.00 71.18 460 ARG A O 1
ATOM 3265 N N . ALA A 1 463 ? -30.123 43.537 40.919 1.00 71.29 461 ALA A N 1
ATOM 3266 C CA . ALA A 1 463 ? -31.452 42.998 40.624 1.00 72.64 461 ALA A CA 1
ATOM 3267 C C . ALA A 1 463 ? -32.454 43.255 41.765 1.00 80.56 461 ALA A C 1
ATOM 3268 O O . ALA A 1 463 ? -32.043 43.569 42.886 1.00 80.29 461 ALA A O 1
ATOM 3270 N N . GLY A 1 464 ? -33.751 43.118 41.456 1.00 79.79 462 GLY A N 1
ATOM 3271 C CA . GLY A 1 464 ? -34.864 43.321 42.386 1.00 80.50 462 GLY A CA 1
ATOM 3272 C C . GLY A 1 464 ? -34.746 42.597 43.716 1.00 85.75 462 GLY A C 1
ATOM 3273 O O . GLY A 1 464 ? -35.177 43.128 44.745 1.00 86.06 462 GLY A O 1
ATOM 3274 N N . SER A 1 465 ? -34.125 41.391 43.709 1.00 81.94 463 SER A N 1
ATOM 3275 C CA . SER A 1 465 ? -33.893 40.574 44.907 1.00 81.41 463 SER A CA 1
ATOM 3276 C C . SER A 1 465 ? -32.733 41.110 45.780 1.00 83.67 463 SER A C 1
ATOM 3277 O O . SER A 1 465 ? -32.399 40.506 46.805 1.00 82.97 463 SER A O 1
ATOM 3280 N N . GLY A 1 466 ? -32.153 42.241 45.368 1.00 79.26 464 GLY A N 1
ATOM 3281 C CA . GLY A 1 466 ? -31.037 42.888 46.049 1.00 78.58 464 GLY A CA 1
ATOM 3282 C C . GLY A 1 466 ? -29.673 42.389 45.604 1.00 80.41 464 GLY A C 1
ATOM 3283 O O . GLY A 1 466 ? -28.666 43.059 45.841 1.00 80.31 464 GLY A O 1
ATOM 3284 N N . ARG A 1 467 ? -29.628 41.195 44.971 1.00 74.49 465 ARG A N 1
ATOM 3285 C CA . ARG A 1 467 ? -28.401 40.563 44.479 1.00 73.23 465 ARG A CA 1
ATOM 3286 C C . ARG A 1 467 ? -27.835 41.280 43.250 1.00 73.04 465 ARG A C 1
ATOM 3287 O O . ARG A 1 467 ? -28.597 41.757 42.404 1.00 73.22 465 ARG A O 1
ATOM 3289 N N . TYR A 1 468 ? -26.498 41.369 43.161 1.00 65.33 466 TYR A N 1
ATOM 3290 C CA . TYR A 1 468 ? -25.840 41.975 42.006 1.00 62.36 466 TYR A CA 1
ATOM 3291 C C . TYR A 1 468 ? -25.646 40.879 40.969 1.00 63.25 466 TYR A C 1
ATOM 3292 O O . TYR A 1 468 ? -25.414 39.724 41.350 1.00 62.23 466 TYR A O 1
ATOM 3301 N N . ARG A 1 469 ? -25.801 41.220 39.661 1.00 58.08 467 ARG A N 1
ATOM 3302 C CA . ARG A 1 469 ? -25.677 40.268 38.536 1.00 56.90 467 ARG A CA 1
ATOM 3303 C C . ARG A 1 469 ? -25.417 40.919 37.144 1.00 55.21 467 ARG A C 1
ATOM 3304 O O . ARG A 1 469 ? -25.604 42.133 36.952 1.00 53.51 467 ARG A O 1
ATOM 3312 N N . TYR A 1 470 ? -24.978 40.072 36.190 1.00 47.96 468 TYR A N 1
ATOM 3313 C CA . TYR A 1 470 ? -24.710 40.432 34.792 1.00 46.51 468 TYR A CA 1
ATOM 3314 C C . TYR A 1 470 ? -25.974 40.177 33.956 1.00 50.92 468 TYR A C 1
ATOM 3315 O O . TYR A 1 470 ? -26.593 39.107 34.088 1.00 49.89 468 TYR A O 1
ATOM 3324 N N . GLN A 1 471 ? -26.323 41.122 33.063 1.00 48.25 469 GLN A N 1
ATOM 3325 C CA . GLN A 1 471 ? -27.483 40.949 32.173 1.00 48.26 469 GLN A CA 1
ATOM 3326 C C . GLN A 1 471 ? -27.093 41.151 30.724 1.00 47.76 469 GLN A C 1
ATOM 3327 O O . GLN A 1 471 ? -26.438 42.143 30.412 1.00 44.36 469 GLN A O 1
ATOM 3333 N N . LYS A 1 472 ? -27.552 40.255 29.831 1.00 46.62 470 LYS A N 1
ATOM 3334 C CA . LYS A 1 472 ? -27.341 40.384 28.383 1.00 47.23 470 LYS A CA 1
ATOM 3335 C C . LYS A 1 472 ? -28.149 41.623 27.899 1.00 52.90 470 LYS A C 1
ATOM 3336 O O . LYS A 1 472 ? -29.365 41.653 28.079 1.00 53.59 470 LYS A O 1
ATOM 3342 N N . VAL A 1 473 ? -27.461 42.678 27.402 1.00 50.45 471 VAL A N 1
ATOM 3343 C CA . VAL A 1 473 ? -28.061 43.958 26.959 1.00 50.70 471 VAL A CA 1
ATOM 3344 C C . VAL A 1 473 ? -27.755 44.316 25.494 1.00 55.02 471 VAL A C 1
ATOM 3345 O O . VAL A 1 473 ? -28.123 45.411 25.028 1.00 55.02 471 VAL A O 1
ATOM 3349 N N . GLY A 1 474 ? -27.041 43.429 24.813 1.00 50.18 472 GLY A N 1
ATOM 3350 C CA . GLY A 1 474 ? -26.641 43.643 23.436 1.00 49.89 472 GLY A CA 1
ATOM 3351 C C . GLY A 1 474 ? -25.737 42.564 22.880 1.00 53.66 472 GLY A C 1
ATOM 3352 O O . GLY A 1 474 ? -25.530 41.513 23.503 1.00 53.09 472 GLY A O 1
ATOM 3353 N N . TYR A 1 475 ? -25.228 42.821 21.674 1.00 49.47 473 TYR A N 1
ATOM 3354 C CA . TYR A 1 475 ? -24.345 41.935 20.926 1.00 49.79 473 TYR A CA 1
ATOM 3355 C C . TYR A 1 475 ? -23.717 42.687 19.776 1.00 49.49 473 TYR A C 1
ATOM 3356 O O . TYR A 1 475 ? -24.186 43.774 19.416 1.00 48.21 473 TYR A O 1
ATOM 3365 N N . TRP A 1 476 ? -22.638 42.115 19.219 1.00 43.50 474 TRP A N 1
ATOM 3366 C CA . TRP A 1 476 ? -21.917 42.664 18.081 1.00 42.92 474 TRP A CA 1
ATOM 3367 C C . TRP A 1 476 ? -21.592 41.500 17.170 1.00 48.79 474 TRP A C 1
ATOM 3368 O O . TRP A 1 476 ? -21.122 40.458 17.635 1.00 48.68 474 TRP A O 1
ATOM 3379 N N . ALA A 1 477 ? -21.911 41.661 15.880 1.00 46.32 475 ALA A N 1
ATOM 3380 C CA . ALA A 1 477 ? -21.684 40.701 14.808 1.00 46.52 475 ALA A CA 1
ATOM 3381 C C . ALA A 1 477 ? -21.781 41.525 13.551 1.00 53.93 475 ALA A C 1
ATOM 3382 O O . ALA A 1 477 ? -22.842 41.598 12.930 1.00 55.63 475 ALA A O 1
ATOM 3384 N N . GLU A 1 478 ? -20.677 42.206 13.212 1.00 51.50 476 GLU A N 1
ATOM 3385 C CA . GLU A 1 478 ? -20.561 43.138 12.084 1.00 52.84 476 GLU A CA 1
ATOM 3386 C C . GLU A 1 478 ? -21.597 44.231 12.269 1.00 57.38 476 GLU A C 1
ATOM 3387 O O . GLU A 1 478 ? -22.535 44.365 11.476 1.00 58.21 476 GLU A O 1
ATOM 3393 N N . GLY A 1 479 ? -21.454 44.933 13.392 1.00 51.39 477 GLY A N 1
ATOM 3394 C CA . GLY A 1 479 ? -22.346 46.000 13.791 1.00 49.63 477 GLY A CA 1
ATOM 3395 C C . GLY A 1 479 ? -22.891 45.805 15.184 1.00 52.72 477 GLY A C 1
ATOM 3396 O O . GLY A 1 479 ? -23.166 44.678 15.628 1.00 50.02 477 GLY A O 1
ATOM 3397 N N . LEU A 1 480 ? -23.082 46.935 15.860 1.00 50.75 478 LEU A N 1
ATOM 3398 C CA . LEU A 1 480 ? -23.572 46.991 17.220 1.00 50.29 478 LEU A CA 1
ATOM 3399 C C . LEU A 1 480 ? -25.093 47.005 17.317 1.00 56.62 478 LEU A C 1
ATOM 3400 O O . LEU A 1 480 ? -25.757 47.799 16.653 1.00 57.79 478 LEU A O 1
ATOM 3405 N N . THR A 1 481 ? -25.625 46.148 18.183 1.00 53.90 479 THR A N 1
ATOM 3406 C CA . THR A 1 481 ? -27.028 46.097 18.525 1.00 54.71 479 THR A CA 1
ATOM 3407 C C . THR A 1 481 ? -27.123 46.039 20.046 1.00 61.80 479 THR A C 1
ATOM 3408 O O . THR A 1 481 ? -26.733 45.037 20.651 1.00 61.89 479 THR A O 1
ATOM 3412 N N . LEU A 1 482 ? -27.629 47.106 20.662 1.00 59.63 480 LEU A N 1
ATOM 3413 C CA . LEU A 1 482 ? -27.864 47.106 22.101 1.00 60.36 480 LEU A CA 1
ATOM 3414 C C . LEU A 1 482 ? -29.202 47.734 22.423 1.00 64.93 480 LEU A C 1
ATOM 3415 O O . LEU A 1 482 ? -29.674 48.589 21.667 1.00 65.08 480 LEU A O 1
ATOM 3420 N N . ASP A 1 483 ? -29.833 47.297 23.512 1.00 61.36 481 ASP A N 1
ATOM 3421 C CA . ASP A 1 483 ? -31.079 47.919 23.897 1.00 61.78 481 ASP A CA 1
ATOM 3422 C C . ASP A 1 483 ? -30.949 48.560 25.265 1.00 64.30 481 ASP A C 1
ATOM 3423 O O . ASP A 1 483 ? -30.789 47.872 26.276 1.00 63.36 481 ASP A O 1
ATOM 3428 N N . THR A 1 484 ? -30.990 49.906 25.264 1.00 61.07 482 THR A N 1
ATOM 3429 C CA . THR A 1 484 ? -30.929 50.809 26.412 1.00 61.11 482 THR A CA 1
ATOM 3430 C C . THR A 1 484 ? -31.888 50.404 27.539 1.00 67.27 482 THR A C 1
ATOM 3431 O O . THR A 1 484 ? -31.555 50.561 28.717 1.00 66.65 482 THR A O 1
ATOM 3433 N N . SER A 1 485 ? -33.063 49.859 27.174 1.00 65.85 483 SER A N 1
ATOM 3434 C CA . SER A 1 485 ? -34.113 49.428 28.095 1.00 66.44 483 SER A CA 1
ATOM 3435 C C . SER A 1 485 ? -33.634 48.529 29.232 1.00 70.14 483 SER A C 1
ATOM 3436 O O . SER A 1 485 ? -34.098 48.701 30.361 1.00 69.81 483 SER A O 1
ATOM 3439 N N . LEU A 1 486 ? -32.734 47.561 28.938 1.00 66.01 484 LEU A N 1
ATOM 3440 C CA . LEU A 1 486 ? -32.244 46.608 29.944 1.00 65.34 484 LEU A CA 1
ATOM 3441 C C . LEU A 1 486 ? -31.086 47.148 30.785 1.00 67.97 484 LEU A C 1
ATOM 3442 O O . LEU A 1 486 ? -30.719 46.530 31.785 1.00 66.86 484 LEU A O 1
ATOM 3447 N N . ILE A 1 487 ? -30.529 48.301 30.382 1.00 64.53 485 ILE A N 1
ATOM 3448 C CA . ILE A 1 487 ? -29.443 48.986 31.078 1.00 64.60 485 ILE A CA 1
ATOM 3449 C C . ILE A 1 487 ? -30.073 49.975 32.107 1.00 68.75 485 ILE A C 1
ATOM 3450 O O . ILE A 1 487 ? -30.613 51.000 31.684 1.00 67.57 485 ILE A O 1
ATOM 3455 N N . PRO A 1 488 ? -29.973 49.713 33.442 1.00 66.31 486 PRO A N 1
ATOM 3456 C CA . PRO A 1 488 ? -30.601 50.618 34.436 1.00 66.19 486 PRO A CA 1
ATOM 3457 C C . PRO A 1 488 ? -30.257 52.107 34.338 1.00 70.06 486 PRO A C 1
ATOM 3458 O O . PRO A 1 488 ? -31.146 52.930 34.567 1.00 70.70 486 PRO A O 1
ATOM 3462 N N . TRP A 1 489 ? -29.012 52.461 33.975 1.00 65.26 487 TRP A N 1
ATOM 3463 C CA . TRP A 1 489 ? -28.605 53.859 33.811 1.00 71.08 487 TRP A CA 1
ATOM 3464 C C . TRP A 1 489 ? -28.956 54.319 32.393 1.00 91.92 487 TRP A C 1
ATOM 3465 O O . TRP A 1 489 ? -28.581 55.407 31.961 1.00 59.88 487 TRP A O 1
ATOM 3476 N N . LYS B 1 25 ? 20.738 23.099 7.349 1.00 54.49 23 LYS B N 1
ATOM 3477 C CA . LYS B 1 25 ? 21.636 24.268 7.336 1.00 52.73 23 LYS B CA 1
ATOM 3478 C C . LYS B 1 25 ? 23.003 23.914 7.907 1.00 54.77 23 LYS B C 1
ATOM 3479 O O . LYS B 1 25 ? 23.106 22.963 8.695 1.00 53.60 23 LYS B O 1
ATOM 3485 N N . LYS B 1 26 ? 24.061 24.670 7.511 1.00 50.15 24 LYS B N 1
ATOM 3486 C CA . LYS B 1 26 ? 25.404 24.371 8.027 1.00 48.22 24 LYS B CA 1
ATOM 3487 C C . LYS B 1 26 ? 25.644 25.008 9.377 1.00 48.68 24 LYS B C 1
ATOM 3488 O O . LYS B 1 26 ? 24.921 25.909 9.809 1.00 47.55 24 LYS B O 1
ATOM 3494 N N . VAL B 1 27 ? 26.606 24.441 10.083 1.00 44.70 25 VAL B N 1
ATOM 3495 C CA . VAL B 1 27 ? 26.976 24.835 11.436 1.00 43.94 25 VAL B CA 1
ATOM 3496 C C . VAL B 1 27 ? 28.514 24.926 11.513 1.00 41.85 25 VAL B C 1
ATOM 3497 O O . VAL B 1 27 ? 29.232 24.271 10.760 1.00 40.86 25 VAL B O 1
ATOM 3501 N N . LEU B 1 28 ? 28.991 25.764 12.425 1.00 34.13 26 LEU B N 1
ATOM 3502 C CA . LEU B 1 28 ? 30.390 25.946 12.699 1.00 30.57 26 LEU B CA 1
ATOM 3503 C C . LEU B 1 28 ? 30.628 25.234 14.017 1.00 34.42 26 LEU B C 1
ATOM 3504 O O . LEU B 1 28 ? 29.988 25.561 15.016 1.00 33.33 26 LEU B O 1
ATOM 3509 N N . THR B 1 29 ? 31.502 24.226 14.019 1.00 33.84 27 THR B N 1
ATOM 3510 C CA . THR B 1 29 ? 31.834 23.473 15.234 1.00 34.11 27 THR B CA 1
ATOM 3511 C C . THR B 1 29 ? 33.317 23.444 15.457 1.00 39.25 27 THR B C 1
ATOM 3512 O O . THR B 1 29 ? 34.069 23.274 14.503 1.00 41.67 27 THR B O 1
ATOM 3516 N N . LEU B 1 30 ? 33.737 23.700 16.702 1.00 34.09 28 LEU B N 1
ATOM 3517 C CA . LEU B 1 30 ? 35.125 23.652 17.162 1.00 33.67 28 LEU B CA 1
ATOM 3518 C C . LEU B 1 30 ? 35.126 22.798 18.386 1.00 39.48 28 LEU B C 1
ATOM 3519 O O . LEU B 1 30 ? 34.249 22.936 19.247 1.00 40.51 28 LEU B O 1
ATOM 3524 N N . GLU B 1 31 ? 36.063 21.871 18.442 1.00 37.65 29 GLU B N 1
ATOM 3525 C CA . GLU B 1 31 ? 36.218 20.928 19.549 1.00 37.05 29 GLU B CA 1
ATOM 3526 C C . GLU B 1 31 ? 36.770 21.617 20.794 1.00 37.16 29 GLU B C 1
ATOM 3527 O O . GLU B 1 31 ? 37.614 22.515 20.710 1.00 36.29 29 GLU B O 1
ATOM 3530 N N . GLY B 1 32 ? 36.287 21.160 21.932 1.00 32.98 30 GLY B N 1
ATOM 3531 C CA . GLY B 1 32 ? 36.746 21.587 23.240 1.00 32.63 30 GLY B CA 1
ATOM 3532 C C . GLY B 1 32 ? 36.235 20.668 24.321 1.00 36.15 30 GLY B C 1
ATOM 3533 O O . GLY B 1 32 ? 35.362 19.829 24.071 1.00 33.25 30 GLY B O 1
ATOM 3534 N N . ASP B 1 33 ? 36.737 20.876 25.558 1.00 34.13 31 ASP B N 1
ATOM 3535 C CA . ASP B 1 33 ? 36.306 20.168 26.767 1.00 32.75 31 ASP B CA 1
ATOM 3536 C C . ASP B 1 33 ? 34.907 20.665 27.150 1.00 35.87 31 ASP B C 1
ATOM 3537 O O . ASP B 1 33 ? 34.066 19.896 27.599 1.00 36.66 31 ASP B O 1
ATOM 3542 N N . LEU B 1 34 ? 34.671 21.955 26.949 1.00 32.03 32 LEU B N 1
ATOM 3543 C CA . LEU B 1 34 ? 33.377 22.601 27.137 1.00 30.92 32 LEU B CA 1
ATOM 3544 C C . LEU B 1 34 ? 33.120 23.363 25.860 1.00 33.25 32 LEU B C 1
ATOM 3545 O O . LEU B 1 34 ? 34.055 23.937 25.282 1.00 32.10 32 LEU B O 1
ATOM 3550 N N . VAL B 1 35 ? 31.876 23.293 25.377 1.00 30.27 33 VAL B N 1
ATOM 3551 C CA . VAL B 1 35 ? 31.468 23.896 24.109 1.00 29.99 33 VAL B CA 1
ATOM 3552 C C . VAL B 1 35 ? 30.518 25.076 24.323 1.00 32.22 33 VAL B C 1
ATOM 3553 O O . VAL B 1 35 ? 29.447 24.905 24.908 1.00 30.27 33 VAL B O 1
ATOM 3557 N N . LEU B 1 36 ? 30.886 26.251 23.761 1.00 28.03 34 LEU B N 1
ATOM 3558 C CA . LEU B 1 36 ? 30.056 27.438 23.822 1.00 26.27 34 LEU B CA 1
ATOM 3559 C C . LEU B 1 36 ? 29.261 27.611 22.562 1.00 29.66 34 LEU B C 1
ATOM 3560 O O . LEU B 1 36 ? 29.817 27.726 21.461 1.00 29.38 34 LEU B O 1
ATOM 3565 N N . GLY B 1 37 ? 27.965 27.721 22.747 1.00 24.58 35 GLY B N 1
ATOM 3566 C CA . GLY B 1 37 ? 27.057 28.035 21.657 1.00 24.58 35 GLY B CA 1
ATOM 3567 C C . GLY B 1 37 ? 27.237 29.483 21.238 1.00 26.21 35 GLY B C 1
ATOM 3568 O O . GLY B 1 37 ? 27.640 30.336 22.034 1.00 25.16 35 GLY B O 1
ATOM 3569 N N . GLY B 1 38 ? 27.019 29.740 19.972 1.00 23.61 36 GLY B N 1
ATOM 3570 C CA . GLY B 1 38 ? 27.129 31.081 19.428 1.00 23.71 36 GLY B CA 1
ATOM 3571 C C . GLY B 1 38 ? 25.954 31.340 18.527 1.00 28.50 36 GLY B C 1
ATOM 3572 O O . GLY B 1 38 ? 25.462 30.401 17.901 1.00 27.83 36 GLY B O 1
ATOM 3573 N N . LEU B 1 39 ? 25.480 32.607 18.459 1.00 25.49 37 LEU B N 1
ATOM 3574 C CA . LEU B 1 39 ? 24.369 32.948 17.587 1.00 23.53 37 LEU B CA 1
ATOM 3575 C C . LEU B 1 39 ? 24.608 34.293 16.922 1.00 24.36 37 LEU B C 1
ATOM 3576 O O . LEU B 1 39 ? 24.816 35.282 17.610 1.00 24.76 37 LEU B O 1
ATOM 3581 N N . PHE B 1 40 ? 24.597 34.339 15.584 1.00 19.24 38 PHE B N 1
ATOM 3582 C CA . PHE B 1 40 ? 24.889 35.591 14.894 1.00 20.15 38 PHE B CA 1
ATOM 3583 C C . PHE B 1 40 ? 24.025 35.764 13.669 1.00 25.43 38 PHE B C 1
ATOM 3584 O O . PHE B 1 40 ? 23.652 34.755 13.080 1.00 23.35 38 PHE B O 1
ATOM 3592 N N . PRO B 1 41 ? 23.773 37.020 13.203 1.00 22.29 39 PRO B N 1
ATOM 3593 C CA . PRO B 1 41 ? 23.006 37.192 11.952 1.00 22.09 39 PRO B CA 1
ATOM 3594 C C . PRO B 1 41 ? 23.949 37.118 10.751 1.00 25.19 39 PRO B C 1
ATOM 3595 O O . PRO B 1 41 ? 24.194 38.127 10.060 1.00 22.86 39 PRO B O 1
ATOM 3599 N N . VAL B 1 42 ? 24.503 35.926 10.518 1.00 22.04 40 VAL B N 1
ATOM 3600 C CA . VAL B 1 42 ? 25.459 35.662 9.427 1.00 22.09 40 VAL B CA 1
ATOM 3601 C C . VAL B 1 42 ? 24.830 36.069 8.077 1.00 25.09 40 VAL B C 1
ATOM 3602 O O . VAL B 1 42 ? 25.485 36.671 7.238 1.00 24.01 40 VAL B O 1
ATOM 3606 N N . HIS B 1 43 ? 23.539 35.841 7.931 1.00 22.39 41 HIS B N 1
ATOM 3607 C CA . HIS B 1 43 ? 22.840 36.294 6.747 1.00 21.97 41 HIS B CA 1
ATOM 3608 C C . HIS B 1 43 ? 21.749 37.237 7.107 1.00 27.25 41 HIS B C 1
ATOM 3609 O O . HIS B 1 43 ? 21.202 37.173 8.220 1.00 25.53 41 HIS B O 1
ATOM 3616 N N A GLN B 1 44 ? 21.362 38.076 6.146 0.50 25.13 42 GLN B N 1
ATOM 3617 N N B GLN B 1 44 ? 21.355 38.071 6.121 0.50 25.07 42 GLN B N 1
ATOM 3618 C CA A GLN B 1 44 ? 20.207 38.955 6.268 0.50 25.44 42 GLN B CA 1
ATOM 3619 C CA B GLN B 1 44 ? 20.188 38.954 6.159 0.50 25.36 42 GLN B CA 1
ATOM 3620 C C A GLN B 1 44 ? 18.947 38.058 6.182 0.50 27.87 42 GLN B C 1
ATOM 3621 C C B GLN B 1 44 ? 18.942 38.042 6.195 0.50 27.80 42 GLN B C 1
ATOM 3622 O O A GLN B 1 44 ? 19.056 36.865 5.858 0.50 25.24 42 GLN B O 1
ATOM 3623 O O B GLN B 1 44 ? 19.044 36.838 5.916 0.50 25.15 42 GLN B O 1
ATOM 3634 N N . LYS B 1 45 ? 17.766 38.642 6.445 1.00 25.80 43 LYS B N 1
ATOM 3635 C CA . LYS B 1 45 ? 16.460 37.975 6.356 1.00 30.04 43 LYS B CA 1
ATOM 3636 C C . LYS B 1 45 ? 16.236 37.729 4.849 1.00 37.16 43 LYS B C 1
ATOM 3637 O O . LYS B 1 45 ? 16.677 38.531 4.017 1.00 37.05 43 LYS B O 1
ATOM 3643 N N . GLY B 1 46 ? 15.590 36.632 4.512 1.00 37.29 44 GLY B N 1
ATOM 3644 C CA . GLY B 1 46 ? 15.333 36.320 3.111 1.00 39.91 44 GLY B CA 1
ATOM 3645 C C . GLY B 1 46 ? 14.110 37.020 2.552 1.00 49.18 44 GLY B C 1
ATOM 3646 O O . GLY B 1 46 ? 13.500 37.864 3.216 1.00 48.01 44 GLY B O 1
ATOM 3647 N N . GLY B 1 47 ? 13.750 36.661 1.331 1.00 51.16 45 GLY B N 1
ATOM 3648 C CA . GLY B 1 47 ? 12.575 37.209 0.663 1.00 53.48 45 GLY B CA 1
ATOM 3649 C C . GLY B 1 47 ? 11.266 36.614 1.164 1.00 62.31 45 GLY B C 1
ATOM 3650 O O . GLY B 1 47 ? 11.177 36.179 2.318 1.00 60.12 45 GLY B O 1
ATOM 3651 N N . PRO B 1 48 ? 10.209 36.580 0.315 1.00 64.23 46 PRO B N 1
ATOM 3652 C CA . PRO B 1 48 ? 8.921 36.024 0.776 1.00 64.80 46 PRO B CA 1
ATOM 3653 C C . PRO B 1 48 ? 8.913 34.502 0.922 1.00 67.57 46 PRO B C 1
ATOM 3654 O O . PRO B 1 48 ? 8.176 33.982 1.764 1.00 67.06 46 PRO B O 1
ATOM 3658 N N . ALA B 1 49 ? 9.750 33.795 0.140 1.00 63.26 47 ALA B N 1
ATOM 3659 C CA . ALA B 1 49 ? 9.829 32.337 0.185 1.00 63.04 47 ALA B CA 1
ATOM 3660 C C . ALA B 1 49 ? 10.852 31.798 1.182 1.00 66.95 47 ALA B C 1
ATOM 3661 O O . ALA B 1 49 ? 10.507 30.930 1.994 1.00 68.05 47 ALA B O 1
ATOM 3663 N N . GLU B 1 50 ? 12.113 32.307 1.101 1.00 60.44 48 GLU B N 1
ATOM 3664 C CA . GLU B 1 50 ? 13.315 31.898 1.855 1.00 57.56 48 GLU B CA 1
ATOM 3665 C C . GLU B 1 50 ? 13.503 32.592 3.201 1.00 53.56 48 GLU B C 1
ATOM 3666 O O . GLU B 1 50 ? 13.217 33.781 3.315 1.00 52.92 48 GLU B O 1
ATOM 3672 N N . ASP B 1 51 ? 14.056 31.871 4.204 1.00 44.73 49 ASP B N 1
ATOM 3673 C CA . ASP B 1 51 ? 14.348 32.456 5.521 1.00 41.76 49 ASP B CA 1
ATOM 3674 C C . ASP B 1 51 ? 15.590 33.331 5.461 1.00 41.37 49 ASP B C 1
ATOM 3675 O O . ASP B 1 51 ? 15.668 34.353 6.154 1.00 40.52 49 ASP B O 1
ATOM 3680 N N . CYS B 1 52 ? 16.569 32.908 4.647 1.00 34.65 50 CYS B N 1
ATOM 3681 C CA . CYS B 1 52 ? 17.887 33.513 4.570 1.00 33.25 50 CYS B CA 1
ATOM 3682 C C . CYS B 1 52 ? 18.168 34.222 3.262 1.00 36.13 50 CYS B C 1
ATOM 3683 O O . CYS B 1 52 ? 17.942 33.665 2.199 1.00 36.52 50 CYS B O 1
ATOM 3686 N N . GLY B 1 53 ? 18.674 35.442 3.372 1.00 31.05 51 GLY B N 1
ATOM 3687 C CA . GLY B 1 53 ? 19.067 36.266 2.247 1.00 29.99 51 GLY B CA 1
ATOM 3688 C C . GLY B 1 53 ? 20.576 36.404 2.141 1.00 31.78 51 GLY B C 1
ATOM 3689 O O . GLY B 1 53 ? 21.317 35.485 2.489 1.00 30.85 51 GLY B O 1
ATOM 3690 N N . PRO B 1 54 ? 21.070 37.550 1.645 1.00 27.51 52 PRO B N 1
ATOM 3691 C CA . PRO B 1 54 ? 22.526 37.709 1.480 1.00 27.42 52 PRO B CA 1
ATOM 3692 C C . PRO B 1 54 ? 23.349 37.702 2.766 1.00 30.43 52 PRO B C 1
ATOM 3693 O O . PRO B 1 54 ? 22.834 37.976 3.846 1.00 28.08 52 PRO B O 1
ATOM 3697 N N . VAL B 1 55 ? 24.648 37.420 2.624 1.00 27.14 53 VAL B N 1
ATOM 3698 C CA . VAL B 1 55 ? 25.627 37.451 3.708 1.00 26.74 53 VAL B CA 1
ATOM 3699 C C . VAL B 1 55 ? 25.657 38.851 4.304 1.00 31.34 53 VAL B C 1
ATOM 3700 O O . VAL B 1 55 ? 25.630 39.860 3.584 1.00 29.82 53 VAL B O 1
ATOM 3704 N N . ASN B 1 56 ? 25.627 38.889 5.623 1.00 29.60 54 ASN B N 1
ATOM 3705 C CA . ASN B 1 56 ? 25.682 40.081 6.440 1.00 29.66 54 ASN B CA 1
ATOM 3706 C C . ASN B 1 56 ? 27.160 40.239 6.915 1.00 32.29 54 ASN B C 1
ATOM 3707 O O . ASN B 1 56 ? 27.593 39.615 7.880 1.00 30.25 54 ASN B O 1
ATOM 3712 N N . GLU B 1 57 ? 27.930 41.021 6.171 1.00 30.25 55 GLU B N 1
ATOM 3713 C CA . GLU B 1 57 ? 29.366 41.238 6.385 1.00 30.22 55 GLU B CA 1
ATOM 3714 C C . GLU B 1 57 ? 29.755 41.826 7.757 1.00 33.49 55 GLU B C 1
ATOM 3715 O O . GLU B 1 57 ? 30.626 41.271 8.401 1.00 33.84 55 GLU B O 1
ATOM 3721 N N . HIS B 1 58 ? 29.205 42.970 8.156 1.00 32.10 56 HIS B N 1
ATOM 3722 C CA . HIS B 1 58 ? 29.671 43.667 9.360 1.00 33.88 56 HIS B CA 1
ATOM 3723 C C . HIS B 1 58 ? 29.146 43.100 10.663 1.00 35.67 56 HIS B C 1
ATOM 3724 O O . HIS B 1 58 ? 29.949 42.635 11.475 1.00 33.96 56 HIS B O 1
ATOM 3731 N N . ARG B 1 59 ? 27.811 43.100 10.855 1.00 29.76 57 ARG B N 1
ATOM 3732 C CA . ARG B 1 59 ? 27.213 42.595 12.087 1.00 28.62 57 ARG B CA 1
ATOM 3733 C C . ARG B 1 59 ? 27.050 41.069 12.102 1.00 30.73 57 ARG B C 1
ATOM 3734 O O . ARG B 1 59 ? 26.638 40.500 13.131 1.00 31.09 57 ARG B O 1
ATOM 3742 N N . GLY B 1 60 ? 27.410 40.415 10.991 1.00 23.83 58 GLY B N 1
ATOM 3743 C CA . GLY B 1 60 ? 27.326 38.968 10.891 1.00 22.91 58 GLY B CA 1
ATOM 3744 C C . GLY B 1 60 ? 28.700 38.337 10.979 1.00 26.14 58 GLY B C 1
ATOM 3745 O O . GLY B 1 60 ? 29.123 37.897 12.057 1.00 24.38 58 GLY B O 1
ATOM 3746 N N . ILE B 1 61 ? 29.410 38.392 9.866 1.00 23.29 59 ILE B N 1
ATOM 3747 C CA . ILE B 1 61 ? 30.728 37.821 9.674 1.00 23.67 59 ILE B CA 1
ATOM 3748 C C . ILE B 1 61 ? 31.808 38.352 10.636 1.00 27.61 59 ILE B C 1
ATOM 3749 O O . ILE B 1 61 ? 32.524 37.605 11.204 1.00 26.01 59 ILE B O 1
ATOM 3754 N N . GLN B 1 62 ? 31.910 39.649 10.777 1.00 25.34 60 GLN B N 1
ATOM 3755 C CA . GLN B 1 62 ? 32.904 40.198 11.701 1.00 26.38 60 GLN B CA 1
ATOM 3756 C C . GLN B 1 62 ? 32.638 39.761 13.148 1.00 28.20 60 GLN B C 1
ATOM 3757 O O . GLN B 1 62 ? 33.572 39.364 13.840 1.00 26.46 60 GLN B O 1
ATOM 3763 N N . ARG B 1 63 ? 31.370 39.844 13.596 1.00 24.15 61 ARG B N 1
ATOM 3764 C CA . ARG B 1 63 ? 31.006 39.453 14.970 1.00 24.45 61 ARG B CA 1
ATOM 3765 C C . ARG B 1 63 ? 31.266 37.977 15.219 1.00 27.87 61 ARG B C 1
ATOM 3766 O O . ARG B 1 63 ? 31.853 37.623 16.243 1.00 28.41 61 ARG B O 1
ATOM 3774 N N . LEU B 1 64 ? 30.935 37.130 14.247 1.00 25.06 62 LEU B N 1
ATOM 3775 C CA . LEU B 1 64 ? 31.204 35.685 14.355 1.00 25.54 62 LEU B CA 1
ATOM 3776 C C . LEU B 1 64 ? 32.732 35.446 14.514 1.00 27.62 62 LEU B C 1
ATOM 3777 O O . LEU B 1 64 ? 33.149 34.628 15.334 1.00 27.60 62 LEU B O 1
ATOM 3782 N N . GLU B 1 65 ? 33.524 36.090 13.658 1.00 23.06 63 GLU B N 1
ATOM 3783 C CA . GLU B 1 65 ? 34.986 35.992 13.658 1.00 22.39 63 GLU B CA 1
ATOM 3784 C C . GLU B 1 65 ? 35.565 36.571 14.938 1.00 27.14 63 GLU B C 1
ATOM 3785 O O . GLU B 1 65 ? 36.614 36.094 15.369 1.00 28.09 63 GLU B O 1
ATOM 3791 N N . ALA B 1 66 ? 34.881 37.575 15.562 1.00 22.39 64 ALA B N 1
ATOM 3792 C CA . ALA B 1 66 ? 35.312 38.128 16.859 1.00 22.16 64 ALA B CA 1
ATOM 3793 C C . ALA B 1 66 ? 35.182 37.072 17.952 1.00 26.01 64 ALA B C 1
ATOM 3794 O O . ALA B 1 66 ? 36.092 36.923 18.762 1.00 27.10 64 ALA B O 1
ATOM 3796 N N . MET B 1 67 ? 34.105 36.262 17.917 1.00 22.08 65 MET B N 1
ATOM 3797 C CA . MET B 1 67 ? 33.936 35.182 18.875 1.00 20.51 65 MET B CA 1
ATOM 3798 C C . MET B 1 67 ? 35.028 34.118 18.678 1.00 26.26 65 MET B C 1
ATOM 3799 O O . MET B 1 67 ? 35.569 33.620 19.661 1.00 27.97 65 MET B O 1
ATOM 3804 N N . LEU B 1 68 ? 35.387 33.818 17.433 1.00 24.61 66 LEU B N 1
ATOM 3805 C CA . LEU B 1 68 ? 36.455 32.852 17.112 1.00 25.23 66 LEU B CA 1
ATOM 3806 C C . LEU B 1 68 ? 37.847 33.358 17.588 1.00 29.54 66 LEU B C 1
ATOM 3807 O O . LEU B 1 68 ? 38.584 32.609 18.228 1.00 27.81 66 LEU B O 1
ATOM 3812 N N . PHE B 1 69 ? 38.140 34.653 17.321 1.00 27.26 67 PHE B N 1
ATOM 3813 C CA . PHE B 1 69 ? 39.337 35.384 17.743 1.00 27.25 67 PHE B CA 1
ATOM 3814 C C . PHE B 1 69 ? 39.455 35.322 19.292 1.00 32.51 67 PHE B C 1
ATOM 3815 O O . PHE B 1 69 ? 40.522 34.992 19.814 1.00 31.37 67 PHE B O 1
ATOM 3823 N N . ALA B 1 70 ? 38.349 35.622 20.010 1.00 29.70 68 ALA B N 1
ATOM 3824 C CA . ALA B 1 70 ? 38.298 35.612 21.486 1.00 29.09 68 ALA B CA 1
ATOM 3825 C C . ALA B 1 70 ? 38.598 34.222 22.034 1.00 31.87 68 ALA B C 1
ATOM 3826 O O . ALA B 1 70 ? 39.377 34.089 22.966 1.00 29.23 68 ALA B O 1
ATOM 3828 N N . LEU B 1 71 ? 37.996 33.190 21.427 1.00 30.82 69 LEU B N 1
ATOM 3829 C CA . LEU B 1 71 ? 38.180 31.784 21.800 1.00 30.04 69 LEU B CA 1
ATOM 3830 C C . LEU B 1 71 ? 39.615 31.353 21.604 1.00 35.46 69 LEU B C 1
ATOM 3831 O O . LEU B 1 71 ? 40.172 30.723 22.499 1.00 36.04 69 LEU B O 1
ATOM 3836 N N . ASP B 1 72 ? 40.240 31.756 20.474 1.00 32.85 70 ASP B N 1
ATOM 3837 C CA . ASP B 1 72 ? 41.654 31.474 20.186 1.00 31.79 70 ASP B CA 1
ATOM 3838 C C . ASP B 1 72 ? 42.569 32.047 21.264 1.00 37.28 70 ASP B C 1
ATOM 3839 O O . ASP B 1 72 ? 43.446 31.333 21.742 1.00 38.44 70 ASP B O 1
ATOM 3844 N N A ARG B 1 73 ? 42.359 33.325 21.647 0.50 33.44 71 ARG B N 1
ATOM 3845 N N B ARG B 1 73 ? 42.349 33.322 21.648 0.50 33.31 71 ARG B N 1
ATOM 3846 C CA A ARG B 1 73 ? 43.147 34.022 22.661 0.50 33.57 71 ARG B CA 1
ATOM 3847 C CA B ARG B 1 73 ? 43.121 34.040 22.658 0.50 33.36 71 ARG B CA 1
ATOM 3848 C C A ARG B 1 73 ? 42.956 33.418 24.069 0.50 37.86 71 ARG B C 1
ATOM 3849 C C B ARG B 1 73 ? 42.947 33.435 24.068 0.50 37.77 71 ARG B C 1
ATOM 3850 O O A ARG B 1 73 ? 43.945 33.214 24.773 0.50 38.22 71 ARG B O 1
ATOM 3851 O O B ARG B 1 73 ? 43.939 33.246 24.770 0.50 38.15 71 ARG B O 1
ATOM 3866 N N . ILE B 1 74 ? 41.706 33.079 24.454 1.00 33.75 72 ILE B N 1
ATOM 3867 C CA . ILE B 1 74 ? 41.389 32.444 25.754 1.00 32.75 72 ILE B CA 1
ATOM 3868 C C . ILE B 1 74 ? 42.127 31.073 25.846 1.00 39.47 72 ILE B C 1
ATOM 3869 O O . ILE B 1 74 ? 42.701 30.741 26.894 1.00 38.52 72 ILE B O 1
ATOM 3874 N N . ASN B 1 75 ? 42.084 30.294 24.725 1.00 36.20 73 ASN B N 1
ATOM 3875 C CA . ASN B 1 75 ? 42.675 28.966 24.595 1.00 36.11 73 ASN B CA 1
ATOM 3876 C C . ASN B 1 75 ? 44.207 28.968 24.643 1.00 42.28 73 ASN B C 1
ATOM 3877 O O . ASN B 1 75 ? 44.784 27.909 24.828 1.00 42.90 73 ASN B O 1
ATOM 3882 N N . ARG B 1 76 ? 44.845 30.141 24.540 1.00 40.71 74 ARG B N 1
ATOM 3883 C CA . ARG B 1 76 ? 46.296 30.327 24.642 1.00 42.03 74 ARG B CA 1
ATOM 3884 C C . ARG B 1 76 ? 46.643 31.142 25.903 1.00 47.38 74 ARG B C 1
ATOM 3885 O O . ARG B 1 76 ? 47.815 31.434 26.134 1.00 46.87 74 ARG B O 1
ATOM 3893 N N . ASP B 1 77 ? 45.620 31.535 26.694 1.00 44.81 75 ASP B N 1
ATOM 3894 C CA . ASP B 1 77 ? 45.790 32.312 27.916 1.00 44.92 75 ASP B CA 1
ATOM 3895 C C . ASP B 1 77 ? 46.163 31.380 29.080 1.00 49.76 75 ASP B C 1
ATOM 3896 O O . ASP B 1 77 ? 45.373 30.503 29.457 1.00 48.43 75 ASP B O 1
ATOM 3901 N N . PRO B 1 78 ? 47.383 31.523 29.646 1.00 47.76 76 PRO B N 1
ATOM 3902 C CA . PRO B 1 78 ? 47.761 30.649 30.781 1.00 48.02 76 PRO B CA 1
ATOM 3903 C C . PRO B 1 78 ? 47.005 30.970 32.085 1.00 52.00 76 PRO B C 1
ATOM 3904 O O . PRO B 1 78 ? 46.867 30.090 32.930 1.00 51.44 76 PRO B O 1
ATOM 3908 N N . HIS B 1 79 ? 46.471 32.207 32.219 1.00 49.26 77 HIS B N 1
ATOM 3909 C CA . HIS B 1 79 ? 45.711 32.691 33.380 1.00 49.81 77 HIS B CA 1
ATOM 3910 C C . HIS B 1 79 ? 44.178 32.511 33.263 1.00 50.36 77 HIS B C 1
ATOM 3911 O O . HIS B 1 79 ? 43.441 32.906 34.174 1.00 50.34 77 HIS B O 1
ATOM 3918 N N . LEU B 1 80 ? 43.699 31.924 32.154 1.00 43.14 78 LEU B N 1
ATOM 3919 C CA . LEU B 1 80 ? 42.275 31.719 31.952 1.00 41.65 78 LEU B CA 1
ATOM 3920 C C . LEU B 1 80 ? 42.029 30.315 31.392 1.00 43.30 78 LEU B C 1
ATOM 3921 O O . LEU B 1 80 ? 42.432 30.029 30.263 1.00 43.75 78 LEU B O 1
ATOM 3926 N N . LEU B 1 81 ? 41.404 29.423 32.204 1.00 36.79 79 LEU B N 1
ATOM 3927 C CA . LEU B 1 81 ? 41.125 28.017 31.844 1.00 35.97 79 LEU B CA 1
ATOM 3928 C C . LEU B 1 81 ? 42.386 27.285 31.226 1.00 40.81 79 LEU B C 1
ATOM 3929 O O . LEU B 1 81 ? 42.281 26.703 30.134 1.00 39.41 79 LEU B O 1
ATOM 3934 N N . PRO B 1 82 ? 43.581 27.294 31.899 1.00 37.90 80 PRO B N 1
ATOM 3935 C CA . PRO B 1 82 ? 44.765 26.627 31.304 1.00 36.67 80 PRO B CA 1
ATOM 3936 C C . PRO B 1 82 ? 44.596 25.153 30.928 1.00 39.42 80 PRO B C 1
ATOM 3937 O O . PRO B 1 82 ? 45.235 24.704 29.975 1.00 39.37 80 PRO B O 1
ATOM 3941 N N . GLY B 1 83 ? 43.738 24.419 31.632 1.00 35.99 81 GLY B N 1
ATOM 3942 C CA . GLY B 1 83 ? 43.528 22.995 31.353 1.00 35.73 81 GLY B CA 1
ATOM 3943 C C . GLY B 1 83 ? 42.194 22.622 30.741 1.00 39.51 81 GLY B C 1
ATOM 3944 O O . GLY B 1 83 ? 41.848 21.435 30.675 1.00 37.63 81 GLY B O 1
ATOM 3945 N N . VAL B 1 84 ? 41.406 23.640 30.326 1.00 37.39 82 VAL B N 1
ATOM 3946 C CA . VAL B 1 84 ? 40.065 23.434 29.761 1.00 35.90 82 VAL B CA 1
ATOM 3947 C C . VAL B 1 84 ? 39.977 24.173 28.441 1.00 37.94 82 VAL B C 1
ATOM 3948 O O . VAL B 1 84 ? 39.891 25.406 28.421 1.00 36.30 82 VAL B O 1
ATOM 3952 N N . ARG B 1 85 ? 39.992 23.415 27.335 1.00 34.98 83 ARG B N 1
ATOM 3953 C CA . ARG B 1 85 ? 39.846 23.978 25.988 1.00 34.31 83 ARG B CA 1
ATOM 3954 C C . ARG B 1 85 ? 38.380 24.374 25.753 1.00 35.84 83 ARG B C 1
ATOM 3955 O O . ARG B 1 85 ? 37.484 23.576 26.031 1.00 34.04 83 ARG B O 1
ATOM 3963 N N . LEU B 1 86 ? 38.156 25.598 25.234 1.00 32.23 84 LEU B N 1
ATOM 3964 C CA . LEU B 1 86 ? 36.814 26.053 24.886 1.00 32.57 84 LEU B CA 1
ATOM 3965 C C . LEU B 1 86 ? 36.507 25.829 23.406 1.00 34.62 84 LEU B C 1
ATOM 3966 O O . LEU B 1 86 ? 37.114 26.479 22.554 1.00 32.70 84 LEU B O 1
ATOM 3971 N N . GLY B 1 87 ? 35.538 24.957 23.132 1.00 29.37 85 GLY B N 1
ATOM 3972 C CA . GLY B 1 87 ? 35.057 24.721 21.784 1.00 28.59 85 GLY B CA 1
ATOM 3973 C C . GLY B 1 87 ? 33.882 25.632 21.476 1.00 33.36 85 GLY B C 1
ATOM 3974 O O . GLY B 1 87 ? 33.487 26.452 22.316 1.00 30.99 85 GLY B O 1
ATOM 3975 N N . ALA B 1 88 ? 33.285 25.465 20.282 1.00 30.24 86 ALA B N 1
ATOM 3976 C CA . ALA B 1 88 ? 32.149 26.264 19.826 1.00 29.64 86 ALA B CA 1
ATOM 3977 C C . ALA B 1 88 ? 31.158 25.491 18.954 1.00 33.42 86 ALA B C 1
ATOM 3978 O O . ALA B 1 88 ? 31.531 24.531 18.278 1.00 32.36 86 ALA B O 1
ATOM 3980 N N . HIS B 1 89 ? 29.882 25.929 18.987 1.00 30.08 87 HIS B N 1
ATOM 3981 C CA . HIS B 1 89 ? 28.774 25.452 18.169 1.00 29.92 87 HIS B CA 1
ATOM 3982 C C . HIS B 1 89 ? 28.040 26.744 17.807 1.00 32.85 87 HIS B C 1
ATOM 3983 O O . HIS B 1 89 ? 27.270 27.290 18.603 1.00 31.70 87 HIS B O 1
ATOM 3990 N N . ILE B 1 90 ? 28.417 27.305 16.654 1.00 28.13 88 ILE B N 1
ATOM 3991 C CA . ILE B 1 90 ? 27.910 28.582 16.194 1.00 26.84 88 ILE B CA 1
ATOM 3992 C C . ILE B 1 90 ? 26.872 28.393 15.101 1.00 30.24 88 ILE B C 1
ATOM 3993 O O . ILE B 1 90 ? 27.116 27.732 14.084 1.00 28.37 88 ILE B O 1
ATOM 3998 N N . LEU B 1 91 ? 25.708 28.998 15.343 1.00 25.58 89 LEU B N 1
ATOM 3999 C CA . LEU B 1 91 ? 24.559 28.969 14.463 1.00 25.35 89 LEU B CA 1
ATOM 4000 C C . LEU B 1 91 ? 24.282 30.365 13.904 1.00 27.04 89 LEU B C 1
ATOM 4001 O O . LEU B 1 91 ? 24.629 31.361 14.534 1.00 24.32 89 LEU B O 1
ATOM 4006 N N . ASP B 1 92 ? 23.580 30.409 12.754 1.00 23.80 90 ASP B N 1
ATOM 4007 C CA . ASP B 1 92 ? 23.152 31.590 12.015 1.00 22.92 90 ASP B CA 1
ATOM 4008 C C . ASP B 1 92 ? 21.662 31.825 12.295 1.00 28.97 90 ASP B C 1
ATOM 4009 O O . ASP B 1 92 ? 20.823 30.923 12.098 1.00 28.71 90 ASP B O 1
ATOM 4014 N N . SER B 1 93 ? 21.327 33.054 12.715 1.00 24.55 91 SER B N 1
ATOM 4015 C CA . SER B 1 93 ? 19.936 33.398 13.012 1.00 24.42 91 SER B CA 1
ATOM 4016 C C . SER B 1 93 ? 19.150 33.813 11.750 1.00 28.60 91 SER B C 1
ATOM 4017 O O . SER B 1 93 ? 17.922 33.925 11.804 1.00 26.15 91 SER B O 1
ATOM 4020 N N . CYS B 1 94 ? 19.876 34.119 10.641 1.00 27.06 92 CYS B N 1
ATOM 4021 C CA . CYS B 1 94 ? 19.331 34.678 9.394 1.00 27.52 92 CYS B CA 1
ATOM 4022 C C . CYS B 1 94 ? 18.487 35.916 9.682 1.00 27.69 92 CYS B C 1
ATOM 4023 O O . CYS B 1 94 ? 17.569 36.241 8.923 1.00 24.38 92 CYS B O 1
ATOM 4026 N N . SER B 1 95 ? 18.854 36.630 10.795 1.00 22.15 93 SER B N 1
ATOM 4027 C CA . SER B 1 95 ? 18.224 37.881 11.220 1.00 22.48 93 SER B CA 1
ATOM 4028 C C . SER B 1 95 ? 16.704 37.706 11.484 1.00 24.02 93 SER B C 1
ATOM 4029 O O . SER B 1 95 ? 15.930 38.635 11.351 1.00 22.48 93 SER B O 1
ATOM 4032 N N . LYS B 1 96 ? 16.302 36.512 11.858 1.00 21.56 94 LYS B N 1
ATOM 4033 C CA . LYS B 1 96 ? 14.893 36.193 11.996 1.00 22.33 94 LYS B CA 1
ATOM 4034 C C . LYS B 1 96 ? 14.707 35.305 13.206 1.00 26.64 94 LYS B C 1
ATOM 4035 O O . LYS B 1 96 ? 15.347 34.258 13.316 1.00 27.84 94 LYS B O 1
ATOM 4041 N N . ASP B 1 97 ? 13.862 35.734 14.134 1.00 23.86 95 ASP B N 1
ATOM 4042 C CA . ASP B 1 97 ? 13.667 35.004 15.384 1.00 24.58 95 ASP B CA 1
ATOM 4043 C C . ASP B 1 97 ? 13.179 33.565 15.205 1.00 30.15 95 ASP B C 1
ATOM 4044 O O . ASP B 1 97 ? 13.711 32.692 15.895 1.00 30.07 95 ASP B O 1
ATOM 4049 N N . THR B 1 98 ? 12.212 33.304 14.271 1.00 27.06 96 THR B N 1
ATOM 4050 C CA . THR B 1 98 ? 11.718 31.937 14.030 1.00 26.59 96 THR B CA 1
ATOM 4051 C C . THR B 1 98 ? 12.827 31.055 13.477 1.00 26.61 96 THR B C 1
ATOM 4052 O O . THR B 1 98 ? 12.948 29.901 13.878 1.00 26.67 96 THR B O 1
ATOM 4056 N N . HIS B 1 99 ? 13.654 31.596 12.588 1.00 22.15 97 HIS B N 1
ATOM 4057 C CA . HIS B 1 99 ? 14.769 30.820 12.047 1.00 21.61 97 HIS B CA 1
ATOM 4058 C C . HIS B 1 99 ? 15.815 30.540 13.171 1.00 26.54 97 HIS B C 1
ATOM 4059 O O . HIS B 1 99 ? 16.316 29.421 13.288 1.00 26.23 97 HIS B O 1
ATOM 4066 N N . ALA B 1 100 ? 16.068 31.535 14.031 1.00 24.83 98 ALA B N 1
ATOM 4067 C CA . ALA B 1 100 ? 17.003 31.392 15.159 1.00 25.99 98 ALA B CA 1
ATOM 4068 C C . ALA B 1 100 ? 16.525 30.298 16.119 1.00 26.97 98 ALA B C 1
ATOM 4069 O O . ALA B 1 100 ? 17.338 29.531 16.617 1.00 25.29 98 ALA B O 1
ATOM 4071 N N . LEU B 1 101 ? 15.220 30.251 16.386 1.00 23.43 99 LEU B N 1
ATOM 4072 C CA . LEU B 1 101 ? 14.649 29.255 17.287 1.00 24.14 99 LEU B CA 1
ATOM 4073 C C . LEU B 1 101 ? 14.796 27.837 16.745 1.00 26.94 99 LEU B C 1
ATOM 4074 O O . LEU B 1 101 ? 15.181 26.952 17.495 1.00 25.02 99 LEU B O 1
ATOM 4079 N N . GLU B 1 102 ? 14.550 27.645 15.437 1.00 27.64 100 GLU B N 1
ATOM 4080 C CA . GLU B 1 102 ? 14.729 26.369 14.735 1.00 27.99 100 GLU B CA 1
ATOM 4081 C C . GLU B 1 102 ? 16.175 25.909 14.851 1.00 32.00 100 GLU B C 1
ATOM 4082 O O . GLU B 1 102 ? 16.422 24.730 15.120 1.00 31.90 100 GLU B O 1
ATOM 4088 N N . GLN B 1 103 ? 17.143 26.839 14.637 1.00 27.65 101 GLN B N 1
ATOM 4089 C CA . GLN B 1 103 ? 18.579 26.516 14.758 1.00 25.61 101 GLN B CA 1
ATOM 4090 C C . GLN B 1 103 ? 18.948 26.205 16.198 1.00 31.21 101 GLN B C 1
ATOM 4091 O O . GLN B 1 103 ? 19.689 25.242 16.454 1.00 29.29 101 GLN B O 1
ATOM 4097 N N . ALA B 1 104 ? 18.384 26.993 17.148 1.00 29.91 102 ALA B N 1
ATOM 4098 C CA . ALA B 1 104 ? 18.653 26.882 18.590 1.00 30.62 102 ALA B CA 1
ATOM 4099 C C . ALA B 1 104 ? 18.279 25.535 19.200 1.00 33.62 102 ALA B C 1
ATOM 4100 O O . ALA B 1 104 ? 18.787 25.233 20.283 1.00 32.24 102 ALA B O 1
ATOM 4102 N N . LEU B 1 105 ? 17.493 24.684 18.468 1.00 30.92 103 LEU B N 1
ATOM 4103 C CA . LEU B 1 105 ? 17.195 23.299 18.874 1.00 31.21 103 LEU B CA 1
ATOM 4104 C C . LEU B 1 105 ? 18.459 22.454 19.004 1.00 36.14 103 LEU B C 1
ATOM 4105 O O . LEU B 1 105 ? 18.504 21.564 19.862 1.00 36.84 103 LEU B O 1
ATOM 4110 N N . ASP B 1 106 ? 19.496 22.741 18.192 1.00 32.68 104 ASP B N 1
ATOM 4111 C CA . ASP B 1 106 ? 20.791 22.040 18.317 1.00 34.04 104 ASP B CA 1
ATOM 4112 C C . ASP B 1 106 ? 21.396 22.218 19.701 1.00 38.08 104 ASP B C 1
ATOM 4113 O O . ASP B 1 106 ? 22.184 21.370 20.134 1.00 39.93 104 ASP B O 1
ATOM 4118 N N . PHE B 1 107 ? 21.077 23.346 20.380 1.00 32.05 105 PHE B N 1
ATOM 4119 C CA . PHE B 1 107 ? 21.664 23.654 21.693 1.00 31.23 105 PHE B CA 1
ATOM 4120 C C . PHE B 1 107 ? 21.067 22.824 22.806 1.00 38.55 105 PHE B C 1
ATOM 4121 O O . PHE B 1 107 ? 21.698 22.650 23.847 1.00 40.39 105 PHE B O 1
ATOM 4129 N N . VAL B 1 108 ? 19.850 22.325 22.594 1.00 35.65 106 VAL B N 1
ATOM 4130 C CA . VAL B 1 108 ? 19.083 21.628 23.614 1.00 36.36 106 VAL B CA 1
ATOM 4131 C C . VAL B 1 108 ? 18.839 20.145 23.306 1.00 46.42 106 VAL B C 1
ATOM 4132 O O . VAL B 1 108 ? 18.457 19.429 24.224 1.00 46.65 106 VAL B O 1
ATOM 4136 N N . ARG B 1 109 ? 19.001 19.690 22.036 1.00 47.14 107 ARG B N 1
ATOM 4137 C CA . ARG B 1 109 ? 18.677 18.299 21.675 1.00 49.22 107 ARG B CA 1
ATOM 4138 C C . ARG B 1 109 ? 19.548 17.274 22.461 1.00 60.77 107 ARG B C 1
ATOM 4139 O O . ARG B 1 109 ? 19.052 16.197 22.799 1.00 61.43 107 ARG B O 1
ATOM 4147 N N . ALA B 1 110 ? 20.765 17.677 22.895 1.00 61.49 108 ALA B N 1
ATOM 4148 C CA . ALA B 1 110 ? 21.644 16.856 23.739 1.00 62.70 108 ALA B CA 1
ATOM 4149 C C . ALA B 1 110 ? 21.142 16.836 25.203 1.00 68.56 108 ALA B C 1
ATOM 4150 O O . ALA B 1 110 ? 21.953 16.756 26.130 1.00 68.51 108 ALA B O 1
ATOM 4152 N N . SER B 1 111 ? 19.800 16.921 25.395 1.00 66.30 109 SER B N 1
ATOM 4153 C CA . SER B 1 111 ? 19.086 16.937 26.679 1.00 66.61 109 SER B CA 1
ATOM 4154 C C . SER B 1 111 ? 17.566 16.694 26.515 1.00 71.41 109 SER B C 1
ATOM 4155 O O . SER B 1 111 ? 16.866 16.553 27.522 1.00 71.68 109 SER B O 1
ATOM 4158 N N . LEU B 1 112 ? 17.073 16.618 25.247 1.00 67.77 110 LEU B N 1
ATOM 4159 C CA . LEU B 1 112 ? 15.679 16.393 24.828 1.00 89.77 110 LEU B CA 1
ATOM 4160 C C . LEU B 1 112 ? 14.757 17.574 25.126 1.00 115.73 110 LEU B C 1
ATOM 4161 O O . LEU B 1 112 ? 13.925 17.932 24.290 1.00 75.76 110 LEU B O 1
ATOM 4163 N N . THR B 1 136 ? 25.914 16.503 22.041 1.00 66.47 134 THR B N 1
ATOM 4164 C CA . THR B 1 136 ? 26.424 17.837 21.705 1.00 65.79 134 THR B CA 1
ATOM 4165 C C . THR B 1 136 ? 26.971 18.590 22.930 1.00 65.90 134 THR B C 1
ATOM 4166 O O . THR B 1 136 ? 28.121 19.035 22.903 1.00 66.27 134 THR B O 1
ATOM 4168 N N . ALA B 1 137 ? 26.145 18.706 23.995 1.00 58.57 135 ALA B N 1
ATOM 4169 C CA . ALA B 1 137 ? 26.392 19.380 25.290 1.00 55.96 135 ALA B CA 1
ATOM 4170 C C . ALA B 1 137 ? 26.873 20.857 25.160 1.00 53.29 135 ALA B C 1
ATOM 4171 O O . ALA B 1 137 ? 28.032 21.126 24.834 1.00 51.88 135 ALA B O 1
ATOM 4173 N N . ILE B 1 138 ? 25.945 21.803 25.389 1.00 45.32 136 ILE B N 1
ATOM 4174 C CA . ILE B 1 138 ? 26.219 23.239 25.316 1.00 42.52 136 ILE B CA 1
ATOM 4175 C C . ILE B 1 138 ? 26.273 23.804 26.718 1.00 42.94 136 ILE B C 1
ATOM 4176 O O . ILE B 1 138 ? 25.300 23.710 27.457 1.00 42.10 136 ILE B O 1
ATOM 4181 N N . THR B 1 139 ? 27.419 24.391 27.084 1.00 38.14 137 THR B N 1
ATOM 4182 C CA . THR B 1 139 ? 27.632 24.946 28.426 1.00 36.82 137 THR B CA 1
ATOM 4183 C C . THR B 1 139 ? 26.954 26.334 28.587 1.00 39.73 137 THR B C 1
ATOM 4184 O O . THR B 1 139 ? 26.372 26.624 29.637 1.00 40.73 137 THR B O 1
ATOM 4188 N N . GLY B 1 140 ? 27.091 27.179 27.573 1.00 32.11 138 GLY B N 1
ATOM 4189 C CA . GLY B 1 140 ? 26.493 28.507 27.547 1.00 29.74 138 GLY B CA 1
ATOM 4190 C C . GLY B 1 140 ? 26.360 28.968 26.114 1.00 29.44 138 GLY B C 1
ATOM 4191 O O . GLY B 1 140 ? 26.947 28.354 25.214 1.00 26.47 138 GLY B O 1
ATOM 4192 N N . VAL B 1 141 ? 25.541 30.009 25.885 1.00 25.05 139 VAL B N 1
ATOM 4193 C CA . VAL B 1 141 ? 25.332 30.564 24.542 1.00 23.71 139 VAL B CA 1
ATOM 4194 C C . VAL B 1 141 ? 25.698 32.066 24.517 1.00 26.43 139 VAL B C 1
ATOM 4195 O O . VAL B 1 141 ? 25.300 32.815 25.403 1.00 25.46 139 VAL B O 1
ATOM 4199 N N . ILE B 1 142 ? 26.422 32.483 23.469 1.00 22.70 140 ILE B N 1
ATOM 4200 C CA . ILE B 1 142 ? 26.811 33.863 23.178 1.00 20.88 140 ILE B CA 1
ATOM 4201 C C . ILE B 1 142 ? 25.915 34.291 22.001 1.00 25.45 140 ILE B C 1
ATOM 4202 O O . ILE B 1 142 ? 26.020 33.735 20.917 1.00 25.35 140 ILE B O 1
ATOM 4207 N N . GLY B 1 143 ? 25.033 35.252 22.239 1.00 21.72 141 GLY B N 1
ATOM 4208 C CA . GLY B 1 143 ? 24.122 35.769 21.233 1.00 20.66 141 GLY B CA 1
ATOM 4209 C C . GLY B 1 143 ? 22.713 35.956 21.768 1.00 25.03 141 GLY B C 1
ATOM 4210 O O . GLY B 1 143 ? 22.461 35.730 22.956 1.00 24.81 141 GLY B O 1
ATOM 4211 N N . GLY B 1 144 ? 21.788 36.372 20.909 1.00 21.61 142 GLY B N 1
ATOM 4212 C CA . GLY B 1 144 ? 22.046 36.747 19.519 1.00 21.84 142 GLY B CA 1
ATOM 4213 C C . GLY B 1 144 ? 22.303 38.237 19.427 1.00 24.14 142 GLY B C 1
ATOM 4214 O O . GLY B 1 144 ? 22.728 38.855 20.410 1.00 21.44 142 GLY B O 1
ATOM 4215 N N . SER B 1 145 ? 22.092 38.806 18.243 1.00 23.04 143 SER B N 1
ATOM 4216 C CA . SER B 1 145 ? 22.235 40.252 17.991 1.00 22.46 143 SER B CA 1
ATOM 4217 C C . SER B 1 145 ? 20.921 40.956 18.201 1.00 25.87 143 SER B C 1
ATOM 4218 O O . SER B 1 145 ? 20.824 41.777 19.101 1.00 26.70 143 SER B O 1
ATOM 4221 N N . TYR B 1 146 ? 19.906 40.634 17.378 1.00 22.00 144 TYR B N 1
ATOM 4222 C CA . TYR B 1 146 ? 18.577 41.243 17.446 1.00 21.91 144 TYR B CA 1
ATOM 4223 C C . TYR B 1 146 ? 17.853 40.861 18.720 1.00 24.84 144 TYR B C 1
ATOM 4224 O O . TYR B 1 146 ? 17.881 39.705 19.097 1.00 27.05 144 TYR B O 1
ATOM 4233 N N . SER B 1 147 ? 17.206 41.825 19.370 1.00 21.60 145 SER B N 1
ATOM 4234 C CA . SER B 1 147 ? 16.449 41.611 20.612 1.00 21.62 145 SER B CA 1
ATOM 4235 C C . SER B 1 147 ? 15.364 40.536 20.487 1.00 26.05 145 SER B C 1
ATOM 4236 O O . SER B 1 147 ? 15.262 39.710 21.379 1.00 24.74 145 SER B O 1
ATOM 4239 N N . ASP B 1 148 ? 14.602 40.513 19.369 1.00 24.39 146 ASP B N 1
ATOM 4240 C CA . ASP B 1 148 ? 13.558 39.507 19.121 1.00 25.33 146 ASP B CA 1
ATOM 4241 C C . ASP B 1 148 ? 14.151 38.089 19.043 1.00 28.06 146 ASP B C 1
ATOM 4242 O O . ASP B 1 148 ? 13.623 37.169 19.661 1.00 29.46 146 ASP B O 1
ATOM 4247 N N . VAL B 1 149 ? 15.328 37.950 18.431 1.00 24.00 147 VAL B N 1
ATOM 4248 C CA . VAL B 1 149 ? 16.048 36.665 18.353 1.00 21.51 147 VAL B CA 1
ATOM 4249 C C . VAL B 1 149 ? 16.454 36.239 19.790 1.00 26.51 147 VAL B C 1
ATOM 4250 O O . VAL B 1 149 ? 16.164 35.116 20.183 1.00 26.79 147 VAL B O 1
ATOM 4254 N N . SER B 1 150 ? 17.087 37.148 20.575 1.00 23.17 148 SER B N 1
ATOM 4255 C CA . SER B 1 150 ? 17.552 36.848 21.933 1.00 23.08 148 SER B CA 1
ATOM 4256 C C . SER B 1 150 ? 16.420 36.466 22.865 1.00 25.54 148 SER B C 1
ATOM 4257 O O . SER B 1 150 ? 16.596 35.522 23.628 1.00 24.62 148 SER B O 1
ATOM 4260 N N . ILE B 1 151 ? 15.268 37.165 22.782 1.00 20.45 149 ILE B N 1
ATOM 4261 C CA . ILE B 1 151 ? 14.062 36.844 23.570 1.00 22.04 149 ILE B CA 1
ATOM 4262 C C . ILE B 1 151 ? 13.513 35.448 23.203 1.00 28.55 149 ILE B C 1
ATOM 4263 O O . ILE B 1 151 ? 13.304 34.638 24.104 1.00 30.36 149 ILE B O 1
ATOM 4268 N N . GLN B 1 152 ? 13.307 35.156 21.893 1.00 27.53 150 GLN B N 1
ATOM 4269 C CA . GLN B 1 152 ? 12.792 33.849 21.418 1.00 27.21 150 GLN B CA 1
ATOM 4270 C C . GLN B 1 152 ? 13.716 32.712 21.860 1.00 30.32 150 GLN B C 1
ATOM 4271 O O . GLN B 1 152 ? 13.240 31.669 22.314 1.00 31.24 150 GLN B O 1
ATOM 4277 N N . VAL B 1 153 ? 15.038 32.927 21.721 1.00 23.95 151 VAL B N 1
ATOM 4278 C CA . VAL B 1 153 ? 16.058 31.942 22.093 1.00 22.63 151 VAL B CA 1
ATOM 4279 C C . VAL B 1 153 ? 16.131 31.779 23.601 1.00 26.97 151 VAL B C 1
ATOM 4280 O O . VAL B 1 153 ? 16.179 30.636 24.086 1.00 27.71 151 VAL B O 1
ATOM 4284 N N . ALA B 1 154 ? 16.085 32.894 24.345 1.00 24.21 152 ALA B N 1
ATOM 4285 C CA . ALA B 1 154 ? 16.114 32.856 25.822 1.00 25.86 152 ALA B CA 1
ATOM 4286 C C . ALA B 1 154 ? 14.987 31.997 26.382 1.00 31.24 152 ALA B C 1
ATOM 4287 O O . ALA B 1 154 ? 15.225 31.254 27.326 1.00 32.87 152 ALA B O 1
ATOM 4289 N N . ASN B 1 155 ? 13.778 32.063 25.776 1.00 27.84 153 ASN B N 1
ATOM 4290 C CA . ASN B 1 155 ? 12.616 31.313 26.269 1.00 27.13 153 ASN B CA 1
ATOM 4291 C C . ASN B 1 155 ? 12.761 29.820 26.086 1.00 32.85 153 ASN B C 1
ATOM 4292 O O . ASN B 1 155 ? 12.171 29.062 26.854 1.00 33.58 153 ASN B O 1
ATOM 4297 N N . LEU B 1 156 ? 13.602 29.393 25.125 1.00 29.76 154 LEU B N 1
ATOM 4298 C CA . LEU B 1 156 ? 13.935 27.995 24.914 1.00 28.92 154 LEU B CA 1
ATOM 4299 C C . LEU B 1 156 ? 15.115 27.589 25.842 1.00 32.07 154 LEU B C 1
ATOM 4300 O O . LEU B 1 156 ? 15.051 26.533 26.470 1.00 31.53 154 LEU B O 1
ATOM 4305 N N . LEU B 1 157 ? 16.188 28.402 25.902 1.00 28.42 155 LEU B N 1
ATOM 4306 C CA . LEU B 1 157 ? 17.394 28.068 26.679 1.00 27.73 155 LEU B CA 1
ATOM 4307 C C . LEU B 1 157 ? 17.152 27.887 28.183 1.00 32.52 155 LEU B C 1
ATOM 4308 O O . LEU B 1 157 ? 17.696 26.956 28.775 1.00 31.55 155 LEU B O 1
ATOM 4313 N N . ARG B 1 158 ? 16.309 28.751 28.782 1.00 29.02 156 ARG B N 1
ATOM 4314 C CA . ARG B 1 158 ? 15.981 28.712 30.208 1.00 28.24 156 ARG B CA 1
ATOM 4315 C C . ARG B 1 158 ? 15.320 27.392 30.626 1.00 31.86 156 ARG B C 1
ATOM 4316 O O . ARG B 1 158 ? 15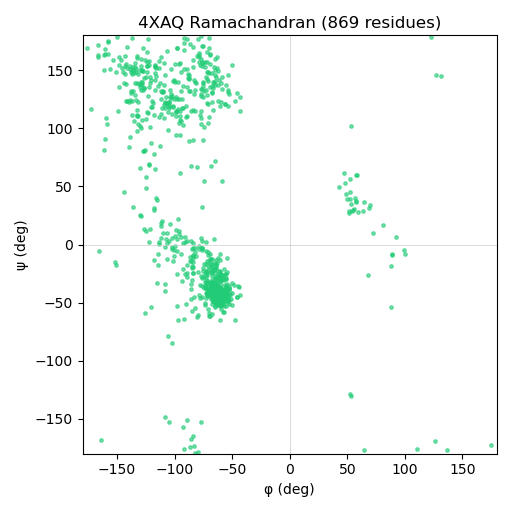.457 26.991 31.779 1.00 32.31 156 ARG B O 1
ATOM 4324 N N . LEU B 1 159 ? 14.670 26.701 29.680 1.00 28.39 157 LEU B N 1
ATOM 4325 C CA . LEU B 1 159 ? 14.002 25.418 29.910 1.00 29.01 157 LEU B CA 1
ATOM 4326 C C . LEU B 1 159 ? 14.994 24.302 30.177 1.00 35.95 157 LEU B C 1
ATOM 4327 O O . LEU B 1 159 ? 14.592 23.233 30.630 1.00 38.44 157 LEU B O 1
ATOM 4332 N N . PHE B 1 160 ? 16.270 24.525 29.831 1.00 31.08 158 PHE B N 1
ATOM 4333 C CA . PHE B 1 160 ? 17.346 23.543 29.958 1.00 30.11 158 PHE B CA 1
ATOM 4334 C C . PHE B 1 160 ? 18.451 24.155 30.782 1.00 33.49 158 PHE B C 1
ATOM 4335 O O . PHE B 1 160 ? 19.516 23.588 30.857 1.00 33.24 158 PHE B O 1
ATOM 4343 N N . GLN B 1 161 ? 18.179 25.309 31.429 1.00 31.05 159 GLN B N 1
ATOM 4344 C CA . GLN B 1 161 ? 19.100 26.027 32.324 1.00 30.75 159 GLN B CA 1
ATOM 4345 C C . GLN B 1 161 ? 20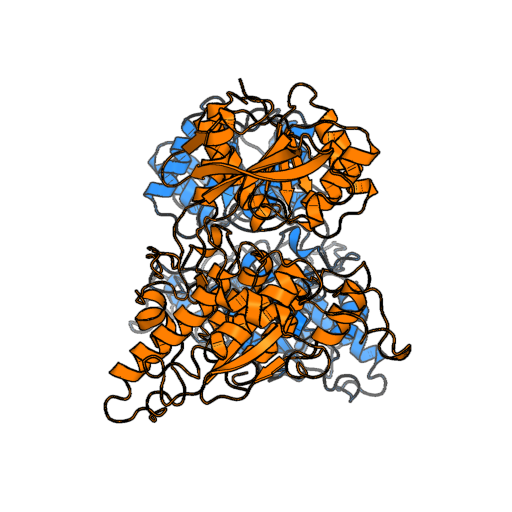.414 26.401 31.625 1.00 33.92 159 GLN B C 1
ATOM 4346 O O . GLN B 1 161 ? 21.486 26.358 32.259 1.00 33.99 159 GLN B O 1
ATOM 4352 N N . ILE B 1 162 ? 20.348 26.766 30.326 1.00 26.97 160 ILE B N 1
ATOM 4353 C CA . ILE B 1 162 ? 21.573 27.136 29.622 1.00 24.65 160 ILE B CA 1
ATOM 4354 C C . ILE B 1 162 ? 21.795 28.641 29.767 1.00 27.12 160 ILE B C 1
ATOM 4355 O O . ILE B 1 162 ? 21.000 29.405 29.229 1.00 26.78 160 ILE B O 1
ATOM 4360 N N . PRO B 1 163 ? 22.918 29.093 30.384 1.00 24.12 161 PRO B N 1
ATOM 4361 C CA . PRO B 1 163 ? 23.178 30.531 30.487 1.00 23.78 161 PRO B CA 1
ATOM 4362 C C . PRO B 1 163 ? 23.397 31.188 29.119 1.00 27.75 161 PRO B C 1
ATOM 4363 O O . PRO B 1 163 ? 23.922 30.572 28.205 1.00 27.62 161 PRO B O 1
ATOM 4367 N N . GLN B 1 164 ? 22.956 32.436 28.970 1.00 24.62 162 GLN B N 1
ATOM 4368 C CA . GLN B 1 164 ? 23.050 33.137 27.704 1.00 23.58 162 GLN B CA 1
ATOM 4369 C C . GLN B 1 164 ? 23.531 34.544 27.917 1.00 28.58 162 GLN B C 1
ATOM 4370 O O . GLN B 1 164 ? 23.014 35.241 28.792 1.00 29.81 162 GLN B O 1
ATOM 4376 N N . ILE B 1 165 ? 24.530 34.965 27.123 1.00 23.69 163 ILE B N 1
ATOM 4377 C CA . ILE B 1 165 ? 25.067 36.341 27.180 1.00 21.97 163 ILE B CA 1
ATOM 4378 C C . ILE B 1 165 ? 24.976 36.987 25.788 1.00 25.73 163 ILE B C 1
ATOM 4379 O O . ILE B 1 165 ? 25.708 36.584 24.870 1.00 25.54 163 ILE B O 1
ATOM 4384 N N . SER B 1 166 ? 24.142 38.041 25.649 1.00 22.18 164 SER B N 1
ATOM 4385 C CA . SER B 1 166 ? 24.059 38.788 24.379 1.00 21.45 164 SER B CA 1
ATOM 4386 C C . SER B 1 166 ? 25.069 39.913 24.334 1.00 27.06 164 SER B C 1
ATOM 4387 O O . SER B 1 166 ? 25.360 40.545 25.352 1.00 27.17 164 SER B O 1
ATOM 4390 N N . TYR B 1 167 ? 25.577 40.189 23.139 1.00 23.30 165 TYR B N 1
ATOM 4391 C CA . TYR B 1 167 ? 26.557 41.245 22.896 1.00 22.64 165 TYR B CA 1
ATOM 4392 C C . TYR B 1 167 ? 25.901 42.440 22.167 1.00 25.28 165 TYR B C 1
ATOM 4393 O O . TYR B 1 167 ? 26.626 43.346 21.784 1.00 24.72 165 TYR B O 1
ATOM 4402 N N . ALA B 1 168 ? 24.566 42.406 21.878 1.00 22.39 166 ALA B N 1
ATOM 4403 C CA . ALA B 1 168 ? 23.936 43.468 21.089 1.00 23.24 166 ALA B CA 1
ATOM 4404 C C . ALA B 1 168 ? 22.458 43.724 21.371 1.00 25.11 166 ALA B C 1
ATOM 4405 O O . ALA B 1 168 ? 21.954 44.749 20.927 1.00 24.09 166 ALA B O 1
ATOM 4407 N N . SER B 1 169 ? 21.761 42.806 22.051 1.00 20.25 167 SER B N 1
ATOM 4408 C CA . SER B 1 169 ? 20.330 42.959 22.305 1.00 20.66 167 SER B CA 1
ATOM 4409 C C . SER B 1 169 ? 20.097 43.948 23.436 1.00 26.33 167 SER B C 1
ATOM 4410 O O . SER B 1 169 ? 20.387 43.641 24.587 1.00 24.13 167 SER B O 1
ATOM 4413 N N . THR B 1 170 ? 19.531 45.112 23.096 1.00 25.69 168 THR B N 1
ATOM 4414 C CA . THR B 1 170 ? 19.326 46.243 24.007 1.00 26.72 168 THR B CA 1
ATOM 4415 C C . THR B 1 170 ? 17.883 46.414 24.551 1.00 30.98 168 THR B C 1
ATOM 4416 O O . THR B 1 170 ? 17.670 47.265 25.426 1.00 30.90 168 THR B O 1
ATOM 4420 N N . SER B 1 171 ? 16.926 45.570 24.130 1.00 27.74 169 SER B N 1
ATOM 4421 C CA . SER B 1 171 ? 15.548 45.670 24.628 1.00 28.24 169 SER B CA 1
ATOM 4422 C C . SER B 1 171 ? 15.470 45.677 26.153 1.00 31.91 169 SER B C 1
ATOM 4423 O O . SER B 1 171 ? 16.041 44.809 26.821 1.00 28.56 169 SER B O 1
ATOM 4426 N N . ALA B 1 172 ? 14.746 46.660 26.696 1.00 31.95 170 ALA B N 1
ATOM 4427 C CA . ALA B 1 172 ? 14.533 46.819 28.151 1.00 31.54 170 ALA B CA 1
ATOM 4428 C C . ALA B 1 172 ? 13.821 45.597 28.759 1.00 32.28 170 ALA B C 1
ATOM 4429 O O . ALA B 1 172 ? 14.140 45.223 29.879 1.00 32.29 170 ALA B O 1
ATOM 4431 N N . LYS B 1 173 ? 12.952 44.916 28.003 1.00 28.40 171 LYS B N 1
ATOM 4432 C CA . LYS B 1 173 ? 12.259 43.691 28.499 1.00 29.52 171 LYS B CA 1
ATOM 4433 C C . LYS B 1 173 ? 13.237 42.657 29.053 1.00 33.78 171 LYS B C 1
ATOM 4434 O O . LYS B 1 173 ? 12.935 42.006 30.066 1.00 33.92 171 LYS B O 1
ATOM 4440 N N . LEU B 1 174 ? 14.428 42.526 28.399 1.00 27.31 172 LEU B N 1
ATOM 4441 C CA . LEU B 1 174 ? 15.425 41.527 28.788 1.00 26.34 172 LEU B CA 1
ATOM 4442 C C . LEU B 1 174 ? 16.006 41.742 30.190 1.00 30.08 172 LEU B C 1
ATOM 4443 O O . LEU B 1 174 ? 16.595 40.821 30.729 1.00 29.34 172 LEU B O 1
ATOM 4448 N N . SER B 1 175 ? 15.776 42.914 30.806 1.00 29.24 173 SER B N 1
ATOM 4449 C CA . SER B 1 175 ? 16.214 43.220 32.186 1.00 29.00 173 SER B CA 1
ATOM 4450 C C . SER B 1 175 ? 15.370 42.475 33.230 1.00 33.27 173 SER B C 1
ATOM 4451 O O . SER B 1 175 ? 15.805 42.351 34.370 1.00 34.12 173 SER B O 1
ATOM 4454 N N . ASP B 1 176 ? 14.198 41.959 32.839 1.00 29.81 174 ASP B N 1
ATOM 4455 C CA . ASP B 1 176 ? 13.282 41.229 33.749 1.00 29.73 174 ASP B CA 1
ATOM 4456 C C . ASP B 1 176 ? 13.754 39.799 34.018 1.00 33.21 174 ASP B C 1
ATOM 4457 O O . ASP B 1 176 ? 13.538 38.915 33.192 1.00 32.30 174 ASP B O 1
ATOM 4462 N N . LYS B 1 177 ? 14.330 39.563 35.211 1.00 30.43 175 LYS B N 1
ATOM 4463 C CA . LYS B 1 177 ? 14.875 38.257 35.579 1.00 29.40 175 LYS B CA 1
ATOM 4464 C C . LYS B 1 177 ? 13.829 37.262 36.013 1.00 35.55 175 LYS B C 1
ATOM 4465 O O . LYS B 1 177 ? 14.153 36.088 36.173 1.00 37.09 175 LYS B O 1
ATOM 4471 N N . SER B 1 178 ? 12.562 37.663 36.093 1.00 31.99 176 SER B N 1
ATOM 4472 C CA . SER B 1 178 ? 11.522 36.696 36.420 1.00 31.34 176 SER B CA 1
ATOM 4473 C C . SER B 1 178 ? 11.108 35.992 35.140 1.00 35.70 176 SER B C 1
ATOM 4474 O O . SER B 1 178 ? 10.540 34.914 35.210 1.00 37.75 176 SER B O 1
ATOM 4477 N N . ARG B 1 179 ? 11.405 36.594 33.970 1.00 30.53 177 ARG B N 1
ATOM 4478 C CA . ARG B 1 179 ? 11.079 36.031 32.653 1.00 30.29 177 ARG B CA 1
ATOM 4479 C C . ARG B 1 179 ? 12.349 35.532 31.945 1.00 32.16 177 ARG B C 1
ATOM 4480 O O . ARG B 1 179 ? 12.285 34.515 31.251 1.00 30.67 177 ARG B O 1
ATOM 4488 N N . TYR B 1 180 ? 13.473 36.296 32.057 1.00 27.36 178 TYR B N 1
ATOM 4489 C CA . TYR B 1 180 ? 14.742 35.963 31.384 1.00 26.85 178 TYR B CA 1
ATOM 4490 C C . TYR B 1 180 ? 15.822 35.707 32.434 1.00 29.11 178 TYR B C 1
ATOM 4491 O O . TYR B 1 180 ? 16.803 36.430 32.562 1.00 28.62 178 TYR B O 1
ATOM 4500 N N . ASP B 1 181 ? 15.587 34.647 33.194 1.00 27.71 179 ASP B N 1
ATOM 4501 C CA . ASP B 1 181 ? 16.343 34.177 34.355 1.00 28.92 179 ASP B CA 1
ATOM 4502 C C . ASP B 1 181 ? 17.644 33.472 34.005 1.00 32.84 179 ASP B C 1
ATOM 4503 O O . ASP B 1 181 ? 18.386 33.113 34.906 1.00 31.64 179 ASP B O 1
ATOM 4508 N N . TYR B 1 182 ? 17.934 33.302 32.702 1.00 30.00 180 TYR B N 1
ATOM 4509 C CA . TYR B 1 182 ? 19.176 32.687 32.231 1.00 28.67 180 TYR B CA 1
ATOM 4510 C C . TYR B 1 182 ? 19.860 33.589 31.249 1.00 28.79 180 TYR B C 1
ATOM 4511 O O . TYR B 1 182 ? 20.790 33.179 30.572 1.00 27.82 180 TYR B O 1
ATOM 4520 N N . PHE B 1 183 ? 19.406 34.846 31.195 1.00 25.58 181 PHE B N 1
ATOM 4521 C CA . PHE B 1 183 ? 19.923 35.852 30.275 1.00 24.61 181 PHE B CA 1
ATOM 4522 C C . PHE B 1 183 ? 20.731 36.930 30.970 1.00 28.52 181 PHE B C 1
ATOM 4523 O O . PHE B 1 183 ? 20.338 37.465 32.002 1.00 29.78 181 PHE B O 1
ATOM 4531 N N . ALA B 1 184 ? 21.837 37.279 30.353 1.00 25.40 182 ALA B N 1
ATOM 4532 C CA . ALA B 1 184 ? 22.727 38.373 30.740 1.00 25.84 182 ALA B CA 1
ATOM 4533 C C . ALA B 1 184 ? 23.211 38.962 29.417 1.00 29.08 182 ALA B C 1
ATOM 4534 O O . ALA B 1 184 ? 23.044 38.332 28.369 1.00 27.84 182 ALA B O 1
ATOM 4536 N N . ARG B 1 185 ? 23.743 40.185 29.458 1.00 26.73 183 ARG B N 1
ATOM 4537 C CA . ARG B 1 185 ? 24.233 40.894 28.301 1.00 26.81 183 ARG B CA 1
ATOM 4538 C C . ARG B 1 185 ? 25.348 41.855 28.663 1.00 30.19 183 ARG B C 1
ATOM 4539 O O . ARG B 1 185 ? 25.322 42.394 29.752 1.00 30.93 183 ARG B O 1
ATOM 4547 N N . THR B 1 186 ? 26.307 42.084 27.738 1.00 25.45 184 THR B N 1
ATOM 4548 C CA . THR B 1 186 ? 27.416 43.022 27.926 1.00 25.93 184 THR B CA 1
ATOM 4549 C C . THR B 1 186 ? 27.000 44.442 27.520 1.00 30.48 184 THR B C 1
ATOM 4550 O O . THR B 1 186 ? 27.800 45.367 27.570 1.00 31.34 184 THR B O 1
ATOM 4554 N N . VAL B 1 187 ? 25.738 44.611 27.132 1.00 26.38 185 VAL B N 1
ATOM 4555 C CA . VAL B 1 187 ? 25.193 45.886 26.680 1.00 25.01 185 VAL B CA 1
ATOM 4556 C C . VAL B 1 187 ? 24.088 46.414 27.620 1.00 30.20 185 VAL B C 1
ATOM 4557 O O . VAL B 1 187 ? 23.406 45.606 28.254 1.00 30.82 185 VAL B O 1
ATOM 4561 N N . PRO B 1 188 ? 23.877 47.750 27.715 1.00 27.43 186 PRO B N 1
ATOM 4562 C CA . PRO B 1 188 ? 22.799 48.265 28.587 1.00 27.43 186 PRO B CA 1
ATOM 4563 C C . PRO B 1 188 ? 21.384 48.165 27.985 1.00 31.82 186 PRO B C 1
ATOM 4564 O O . PRO B 1 188 ? 21.252 48.079 26.758 1.00 31.72 186 PRO B O 1
ATOM 4568 N N . PRO B 1 189 ? 20.318 48.311 28.816 1.00 27.77 187 PRO B N 1
ATOM 4569 C CA . PRO B 1 189 ? 18.951 48.341 28.263 1.00 28.16 187 PRO B CA 1
ATOM 4570 C C . PRO B 1 189 ? 18.623 49.699 27.613 1.00 33.92 187 PRO B C 1
ATOM 4571 O O . PRO B 1 189 ? 19.237 50.728 27.927 1.00 32.20 187 PRO B O 1
ATOM 4575 N N . ASP B 1 190 ? 17.617 49.710 26.735 1.00 31.14 188 ASP B N 1
ATOM 4576 C CA . ASP B 1 190 ? 17.231 50.922 26.020 1.00 30.45 188 ASP B CA 1
ATOM 4577 C C . ASP B 1 190 ? 16.429 51.919 26.865 1.00 35.55 188 ASP B C 1
ATOM 4578 O O . ASP B 1 190 ? 16.054 52.978 26.367 1.00 33.57 188 ASP B O 1
ATOM 4583 N N . PHE B 1 191 ? 16.277 51.631 28.165 1.00 34.68 189 PHE B N 1
ATOM 4584 C CA . PHE B 1 191 ? 15.711 52.553 29.135 1.00 34.73 189 PHE B CA 1
ATOM 4585 C C . PHE B 1 191 ? 16.623 53.798 29.121 1.00 36.36 189 PHE B C 1
ATOM 4586 O O . PHE B 1 191 ? 16.122 54.926 29.102 1.00 34.63 189 PHE B O 1
ATOM 4594 N N . PHE B 1 192 ? 17.963 53.566 29.072 1.00 31.17 190 PHE B N 1
ATOM 4595 C CA . PHE B 1 192 ? 18.981 54.614 29.010 1.00 31.02 190 PHE B CA 1
ATOM 4596 C C . PHE B 1 192 ? 19.115 55.259 27.624 1.00 35.09 190 PHE B C 1
ATOM 4597 O O . PHE B 1 192 ? 19.175 56.494 27.544 1.00 35.87 190 PHE B O 1
ATOM 4605 N N . GLN B 1 193 ? 19.148 54.443 26.538 1.00 29.41 191 GLN B N 1
ATOM 4606 C CA . GLN B 1 193 ? 19.285 54.970 25.182 1.00 29.12 191 GLN B CA 1
ATOM 4607 C C . GLN B 1 193 ? 18.179 56.006 24.831 1.00 33.87 191 GLN B C 1
ATOM 4608 O O . GLN B 1 193 ? 18.476 57.069 24.262 1.00 33.01 191 GLN B O 1
ATOM 4614 N N . ALA B 1 194 ? 16.936 55.692 25.208 1.00 31.80 192 ALA B N 1
ATOM 4615 C CA . ALA B 1 194 ? 15.759 56.543 25.034 1.00 33.21 192 ALA B CA 1
ATOM 4616 C C . ALA B 1 194 ? 15.908 57.894 25.752 1.00 39.77 192 ALA B C 1
ATOM 4617 O O . ALA B 1 194 ? 15.478 58.895 25.197 1.00 41.92 192 ALA B O 1
ATOM 4619 N N . LYS B 1 195 ? 16.533 57.932 26.959 1.00 36.80 193 LYS B N 1
ATOM 4620 C CA . LYS B 1 195 ? 16.798 59.185 27.693 1.00 36.01 193 LYS B CA 1
ATOM 4621 C C . LYS B 1 195 ? 17.799 60.002 26.908 1.00 41.22 193 LYS B C 1
ATOM 4622 O O . LYS B 1 195 ? 17.601 61.200 26.736 1.00 42.74 193 LYS B O 1
ATOM 4628 N N . ALA B 1 196 ? 18.899 59.364 26.455 1.00 38.05 194 ALA B N 1
ATOM 4629 C CA . ALA B 1 196 ? 19.948 60.034 25.672 1.00 37.70 194 ALA B CA 1
ATOM 4630 C C . ALA B 1 196 ? 19.358 60.739 24.435 1.00 39.99 194 ALA B C 1
ATOM 4631 O O . ALA B 1 196 ? 19.743 61.861 24.136 1.00 40.20 194 ALA B O 1
ATOM 4633 N N . MET B 1 197 ? 18.415 60.081 23.743 1.00 35.54 195 MET B N 1
ATOM 4634 C CA . MET B 1 197 ? 17.772 60.624 22.547 1.00 34.66 195 MET B CA 1
ATOM 4635 C C . MET B 1 197 ? 16.789 61.749 22.871 1.00 39.63 195 MET B C 1
ATOM 4636 O O . MET B 1 197 ? 16.702 62.701 22.104 1.00 40.78 195 MET B O 1
ATOM 4641 N N . ALA B 1 198 ? 16.052 61.647 23.985 1.00 36.36 196 ALA B N 1
ATOM 4642 C CA . ALA B 1 198 ? 15.110 62.691 24.411 1.00 37.93 196 ALA B CA 1
ATOM 4643 C C . ALA B 1 198 ? 15.882 63.977 24.770 1.00 43.95 196 ALA B C 1
ATOM 4644 O O . ALA B 1 198 ? 15.463 65.066 24.402 1.00 43.62 196 ALA B O 1
ATOM 4646 N N . GLU B 1 199 ? 17.022 63.817 25.467 1.00 40.71 197 GLU B N 1
ATOM 4647 C CA . GLU B 1 199 ? 17.904 64.870 25.908 1.00 41.37 197 GLU B CA 1
ATOM 4648 C C . GLU B 1 199 ? 18.611 65.570 24.765 1.00 47.33 197 GLU B C 1
ATOM 4649 O O . GLU B 1 199 ? 18.894 66.756 24.907 1.00 47.88 197 GLU B O 1
ATOM 4655 N N . ILE B 1 200 ? 18.893 64.853 23.631 1.00 42.89 198 ILE B N 1
ATOM 4656 C CA . ILE B 1 200 ? 19.493 65.470 22.441 1.00 40.98 198 ILE B CA 1
ATOM 4657 C C . ILE B 1 200 ? 18.461 66.470 21.900 1.00 45.80 198 ILE B C 1
ATOM 4658 O O . ILE B 1 200 ? 18.824 67.624 21.635 1.00 44.99 198 ILE B O 1
ATOM 4663 N N . LEU B 1 201 ? 17.175 66.024 21.786 1.00 42.67 199 LEU B N 1
ATOM 4664 C CA . LEU B 1 201 ? 16.068 66.843 21.284 1.00 43.43 199 LEU B CA 1
ATOM 4665 C C . LEU B 1 201 ? 15.849 68.046 22.185 1.00 50.36 199 LEU B C 1
ATOM 4666 O O . LEU B 1 201 ? 15.651 69.144 21.676 1.00 50.93 199 LEU B O 1
ATOM 4671 N N . ARG B 1 202 ? 15.880 67.828 23.518 1.00 48.01 200 ARG B N 1
ATOM 4672 C CA . ARG B 1 202 ? 15.708 68.860 24.536 1.00 48.17 200 ARG B CA 1
ATOM 4673 C C . ARG B 1 202 ? 16.788 69.953 24.429 1.00 52.49 200 ARG B C 1
ATOM 4674 O O . ARG B 1 202 ? 16.442 71.137 24.398 1.00 53.40 200 ARG B O 1
ATOM 4682 N N . PHE B 1 203 ? 18.059 69.560 24.278 1.00 47.74 201 PHE B N 1
ATOM 4683 C CA . PHE B 1 203 ? 19.179 70.489 24.103 1.00 47.57 201 PHE B CA 1
ATOM 4684 C C . PHE B 1 203 ? 18.996 71.412 22.864 1.00 53.38 201 PHE B C 1
ATOM 4685 O O . PHE B 1 203 ? 19.255 72.609 22.959 1.00 52.43 201 PHE B O 1
ATOM 4693 N N . PHE B 1 204 ? 18.561 70.854 21.712 1.00 51.38 202 PHE B N 1
ATOM 4694 C CA . PHE B 1 204 ? 18.351 71.612 20.466 1.00 50.25 202 PHE B CA 1
ATOM 4695 C C . PHE B 1 204 ? 16.973 72.287 20.388 1.00 55.33 202 PHE B C 1
ATOM 4696 O O . PHE B 1 204 ? 16.697 73.028 19.433 1.00 55.39 202 PHE B O 1
ATOM 4704 N N . ASN B 1 205 ? 16.128 72.038 21.410 1.00 51.23 203 ASN B N 1
ATOM 4705 C CA . ASN B 1 205 ? 14.765 72.550 21.583 1.00 51.34 203 ASN B CA 1
ATOM 4706 C C . ASN B 1 205 ? 13.832 72.035 20.479 1.00 56.08 203 ASN B C 1
ATOM 4707 O O . ASN B 1 205 ? 12.914 72.735 20.043 1.00 56.56 203 ASN B O 1
ATOM 4712 N N . TRP B 1 206 ? 14.048 70.777 20.066 1.00 52.43 204 TRP B N 1
ATOM 4713 C CA . TRP B 1 206 ? 13.205 70.101 19.077 1.00 51.96 204 TRP B CA 1
ATOM 4714 C C . TRP B 1 206 ? 12.018 69.541 19.861 1.00 56.11 204 TRP B C 1
ATOM 4715 O O . TRP B 1 206 ? 12.085 68.430 20.406 1.00 56.85 204 TRP B O 1
ATOM 4726 N N . THR B 1 207 ? 10.954 70.357 19.976 1.00 50.65 205 THR B N 1
ATOM 4727 C CA . THR B 1 207 ? 9.766 70.051 20.780 1.00 49.83 205 THR B CA 1
ATOM 4728 C C . THR B 1 207 ? 8.580 69.482 19.996 1.00 51.08 205 THR B C 1
ATOM 4729 O O . THR B 1 207 ? 7.567 69.105 20.600 1.00 49.84 205 THR B O 1
ATOM 4733 N N . TYR B 1 208 ? 8.693 69.428 18.665 1.00 47.33 206 TYR B N 1
ATOM 4734 C CA . TYR B 1 208 ? 7.644 68.886 17.805 1.00 46.90 206 TYR B CA 1
ATOM 4735 C C . TYR B 1 208 ? 8.288 67.936 16.807 1.00 52.97 206 TYR B C 1
ATOM 4736 O O . TYR B 1 208 ? 8.881 68.367 15.809 1.00 54.28 206 TYR B O 1
ATOM 4745 N N . VAL B 1 209 ? 8.236 66.627 17.132 1.00 48.35 207 VAL B N 1
ATOM 4746 C CA . VAL B 1 209 ? 8.919 65.566 16.371 1.00 46.51 207 VAL B CA 1
ATOM 4747 C C . VAL B 1 209 ? 8.014 64.387 15.974 1.00 48.96 207 VAL B C 1
ATOM 4748 O O . VAL B 1 209 ? 6.984 64.143 16.606 1.00 47.60 207 VAL B O 1
ATOM 4752 N N . SER B 1 210 ? 8.453 63.626 14.952 1.00 44.60 208 SER B N 1
ATOM 4753 C CA . SER B 1 210 ? 7.796 62.401 14.522 1.00 44.17 208 SER B CA 1
ATOM 4754 C C . SER B 1 210 ? 8.685 61.192 14.903 1.00 44.47 208 SER B C 1
ATOM 4755 O O . SER B 1 210 ? 9.900 61.341 15.090 1.00 43.19 208 SER B O 1
ATOM 4758 N N . THR B 1 211 ? 8.079 60.009 15.048 1.00 38.05 209 THR B N 1
ATOM 4759 C CA . THR B 1 211 ? 8.833 58.811 15.402 1.00 36.61 209 THR B CA 1
ATOM 4760 C C . THR B 1 211 ? 8.569 57.657 14.422 1.00 40.64 209 THR B C 1
ATOM 4761 O O . THR B 1 211 ? 7.467 57.567 13.853 1.00 39.35 209 THR B O 1
ATOM 4765 N N . VAL B 1 212 ? 9.592 56.783 14.222 1.00 34.58 210 VAL B N 1
ATOM 4766 C CA . VAL B 1 212 ? 9.484 55.579 13.406 1.00 34.16 210 VAL B CA 1
ATOM 4767 C C . VAL B 1 212 ? 10.105 54.439 14.192 1.00 37.16 210 VAL B C 1
ATOM 4768 O O . VAL B 1 212 ? 11.253 54.547 14.601 1.00 34.79 210 VAL B O 1
ATOM 4772 N N . ALA B 1 213 ? 9.340 53.360 14.414 1.00 34.60 211 ALA B N 1
ATOM 4773 C CA . ALA B 1 213 ? 9.825 52.217 15.167 1.00 34.91 211 ALA B CA 1
ATOM 4774 C C . ALA B 1 213 ? 9.764 50.951 14.336 1.00 39.27 211 ALA B C 1
ATOM 4775 O O . ALA B 1 213 ? 8.835 50.771 13.545 1.00 38.26 211 ALA B O 1
ATOM 4777 N N . SER B 1 214 ? 10.748 50.066 14.526 1.00 35.41 212 SER B N 1
ATOM 4778 C CA . SER B 1 214 ? 10.746 48.752 13.885 1.00 34.04 212 SER B CA 1
ATOM 4779 C C . SER B 1 214 ? 9.742 47.943 14.655 1.00 38.02 212 SER B C 1
ATOM 4780 O O . SER B 1 214 ? 9.692 48.056 15.874 1.00 35.60 212 SER B O 1
ATOM 4783 N N . GLU B 1 215 ? 8.926 47.144 13.963 1.00 39.16 213 GLU B N 1
ATOM 4784 C CA . GLU B 1 215 ? 7.960 46.268 14.639 1.00 40.40 213 GLU B CA 1
ATOM 4785 C C . GLU B 1 215 ? 8.805 45.262 15.430 1.00 44.17 213 GLU B C 1
ATOM 4786 O O . GLU B 1 215 ? 9.873 44.864 14.964 1.00 43.08 213 GLU B O 1
ATOM 4792 N N . GLY B 1 216 ? 8.362 44.939 16.635 1.00 41.20 214 GLY B N 1
ATOM 4793 C CA . GLY B 1 216 ? 9.069 44.009 17.499 1.00 40.56 214 GLY B CA 1
ATOM 4794 C C . GLY B 1 216 ? 9.425 44.630 18.826 1.00 40.88 214 GLY B C 1
ATOM 4795 O O . GLY B 1 216 ? 9.150 45.808 19.055 1.00 40.10 214 GLY B O 1
ATOM 4796 N N . ASP B 1 217 ? 10.050 43.843 19.694 1.00 35.87 215 ASP B N 1
ATOM 4797 C CA . ASP B 1 217 ? 10.458 44.294 21.005 1.00 36.80 215 ASP B CA 1
ATOM 4798 C C . ASP B 1 217 ? 11.367 45.503 20.954 1.00 41.43 215 ASP B C 1
ATOM 4799 O O . ASP B 1 217 ? 10.937 46.560 21.407 1.00 44.39 215 ASP B O 1
ATOM 4804 N N . TYR B 1 218 ? 12.519 45.408 20.263 1.00 32.98 216 TYR B N 1
ATOM 4805 C CA . TYR B 1 218 ? 13.468 46.518 20.143 1.00 30.29 216 TYR B CA 1
ATOM 4806 C C . TYR B 1 218 ? 12.845 47.879 19.757 1.00 33.29 216 TYR B C 1
ATOM 4807 O O . TYR B 1 218 ? 12.958 48.832 20.531 1.00 31.65 216 TYR B O 1
ATOM 4816 N N . GLY B 1 219 ? 12.287 47.973 18.546 1.00 29.34 217 GLY B N 1
ATOM 4817 C CA . GLY B 1 219 ? 11.757 49.226 18.036 1.00 29.88 217 GLY B CA 1
ATOM 4818 C C . GLY B 1 219 ? 10.615 49.840 18.825 1.00 35.59 217 GLY B C 1
ATOM 4819 O O . GLY B 1 219 ? 10.673 51.025 19.179 1.00 33.64 217 GLY B O 1
ATOM 4820 N N . GLU B 1 220 ? 9.576 49.023 19.107 1.00 34.96 218 GLU B N 1
ATOM 4821 C CA . GLU B 1 220 ? 8.351 49.444 19.797 1.00 36.03 218 GLU B CA 1
ATOM 4822 C C . GLU B 1 220 ? 8.573 49.825 21.249 1.00 40.47 218 GLU B C 1
ATOM 4823 O O . GLU B 1 220 ? 8.152 50.898 21.657 1.00 39.92 218 GLU B O 1
ATOM 4829 N N . THR B 1 221 ? 9.232 48.969 22.026 1.00 38.98 219 THR B N 1
ATOM 4830 C CA . THR B 1 221 ? 9.471 49.270 23.435 1.00 38.64 219 THR B CA 1
ATOM 4831 C C . THR B 1 221 ? 10.523 50.383 23.569 1.00 40.71 219 THR B C 1
ATOM 4832 O O . THR B 1 221 ? 10.512 51.096 24.564 1.00 40.85 219 THR B O 1
ATOM 4836 N N . GLY B 1 222 ? 11.383 50.542 22.556 1.00 35.77 220 GLY B N 1
ATOM 4837 C CA . GLY B 1 222 ? 12.371 51.614 22.510 1.00 34.54 220 GLY B CA 1
ATOM 4838 C C . GLY B 1 222 ? 11.686 52.946 22.232 1.00 37.70 220 GLY B C 1
ATOM 4839 O O . GLY B 1 222 ? 11.960 53.943 22.900 1.00 35.37 220 GLY B O 1
ATOM 4840 N N . ILE B 1 223 ? 10.766 52.970 21.246 1.00 35.12 221 ILE B N 1
ATOM 4841 C CA . ILE B 1 223 ? 10.043 54.190 20.927 1.00 35.08 221 ILE B CA 1
ATOM 4842 C C . ILE B 1 223 ? 9.068 54.572 22.084 1.00 39.81 221 ILE B C 1
ATOM 4843 O O . ILE B 1 223 ? 9.005 55.748 22.417 1.00 40.24 221 ILE B O 1
ATOM 4848 N N . GLU B 1 224 ? 8.429 53.585 22.755 1.00 36.01 222 GLU B N 1
ATOM 4849 C CA . GLU B 1 224 ? 7.550 53.785 23.916 1.00 36.59 222 GLU B CA 1
ATOM 4850 C C . GLU B 1 224 ? 8.320 54.490 25.046 1.00 40.43 222 GLU B C 1
ATOM 4851 O O . GLU B 1 224 ? 7.776 55.427 25.645 1.00 40.09 222 GLU B O 1
ATOM 4857 N N . ALA B 1 225 ? 9.591 54.049 25.309 1.00 34.83 223 ALA B N 1
ATOM 4858 C CA . ALA B 1 225 ? 10.467 54.653 26.305 1.00 34.03 223 ALA B CA 1
ATOM 4859 C C . ALA B 1 225 ? 10.887 56.035 25.857 1.00 38.27 223 ALA B C 1
ATOM 4860 O O . ALA B 1 225 ? 10.926 56.942 26.683 1.00 38.46 223 ALA B O 1
ATOM 4862 N N . PHE B 1 226 ? 11.190 56.207 24.556 1.00 35.55 224 PHE B N 1
ATOM 4863 C CA . PHE B 1 226 ? 11.572 57.507 24.023 1.00 36.37 224 PHE B CA 1
ATOM 4864 C C . PHE B 1 226 ? 10.444 58.531 24.208 1.00 40.74 224 PHE B C 1
ATOM 4865 O O . PHE B 1 226 ? 10.716 59.662 24.602 1.00 38.83 224 PHE B O 1
ATOM 4873 N N . GLU B 1 227 ? 9.209 58.142 23.848 1.00 40.58 225 GLU B N 1
ATOM 4874 C CA . GLU B 1 227 ? 8.014 58.986 23.893 1.00 42.36 225 GLU B CA 1
ATOM 4875 C C . GLU B 1 227 ? 7.670 59.397 25.321 1.00 49.23 225 GLU B C 1
ATOM 4876 O O . GLU B 1 227 ? 7.321 60.551 25.533 1.00 49.78 225 GLU B O 1
ATOM 4882 N N . LEU B 1 228 ? 7.891 58.508 26.299 1.00 48.28 226 LEU B N 1
ATOM 4883 C CA . LEU B 1 228 ? 7.694 58.770 27.735 1.00 48.58 226 LEU B CA 1
ATOM 4884 C C . LEU B 1 228 ? 8.717 59.816 28.169 1.00 52.61 226 LEU B C 1
ATOM 4885 O O . LEU B 1 228 ? 8.358 60.797 28.823 1.00 52.81 226 LEU B O 1
ATOM 4890 N N . GLU B 1 229 ? 9.985 59.600 27.800 1.00 49.24 227 GLU B N 1
ATOM 4891 C CA . GLU B 1 229 ? 11.097 60.489 28.131 1.00 49.09 227 GLU B CA 1
ATOM 4892 C C . GLU B 1 229 ? 10.978 61.856 27.454 1.00 54.38 227 GLU B C 1
ATOM 4893 O O . GLU B 1 229 ? 11.408 62.846 28.035 1.00 54.60 227 GLU B O 1
ATOM 4899 N N . ALA B 1 230 ? 10.417 61.910 26.232 1.00 51.93 228 ALA B N 1
ATOM 4900 C CA . ALA B 1 230 ? 10.243 63.160 25.485 1.00 52.61 228 ALA B CA 1
ATOM 4901 C C . ALA B 1 230 ? 9.137 64.022 26.110 1.00 57.63 228 ALA B C 1
ATOM 4902 O O . ALA B 1 230 ? 9.350 65.220 26.285 1.00 57.62 228 ALA B O 1
ATOM 4904 N N . ARG B 1 231 ? 7.993 63.409 26.490 1.00 54.24 229 ARG B N 1
ATOM 4905 C CA . ARG B 1 231 ? 6.871 64.110 27.128 1.00 54.91 229 ARG B CA 1
ATOM 4906 C C . ARG B 1 231 ? 7.269 64.722 28.492 1.00 60.03 229 ARG B C 1
ATOM 4907 O O . ARG B 1 231 ? 6.848 65.844 28.795 1.00 60.81 229 ARG B O 1
ATOM 4915 N N . ALA B 1 232 ? 8.165 64.037 29.247 1.00 54.73 230 ALA B N 1
ATOM 4916 C CA . ALA B 1 232 ? 8.723 64.491 30.528 1.00 53.69 230 ALA B CA 1
ATOM 4917 C C . ALA B 1 232 ? 9.594 65.744 30.346 1.00 57.69 230 ALA B C 1
ATOM 4918 O O . ALA B 1 232 ? 9.842 66.471 31.313 1.00 58.35 230 ALA B O 1
ATOM 4920 N N . ARG B 1 233 ? 10.073 65.980 29.113 1.00 53.02 231 ARG B N 1
ATOM 4921 C CA . ARG B 1 233 ? 10.884 67.140 28.747 1.00 52.34 231 ARG B CA 1
ATOM 4922 C C . ARG B 1 233 ? 10.072 68.067 27.822 1.00 56.30 231 ARG B C 1
ATOM 4923 O O . ARG B 1 233 ? 10.645 68.897 27.114 1.00 56.41 231 ARG B O 1
ATOM 4931 N N . ASN B 1 234 ? 8.723 67.923 27.848 1.00 52.89 232 ASN B N 1
ATOM 4932 C CA . ASN B 1 234 ? 7.755 68.725 27.090 1.00 53.04 232 ASN B CA 1
ATOM 4933 C C . ASN B 1 234 ? 7.979 68.697 25.567 1.00 57.24 232 ASN B C 1
ATOM 4934 O O . ASN B 1 234 ? 7.776 69.709 24.882 1.00 56.92 232 ASN B O 1
ATOM 4939 N N . ILE B 1 235 ? 8.382 67.521 25.042 1.00 53.13 233 ILE B N 1
ATOM 4940 C CA . ILE B 1 235 ? 8.542 67.274 23.607 1.00 51.61 233 ILE B CA 1
ATOM 4941 C C . ILE B 1 235 ? 7.279 66.516 23.182 1.00 53.32 233 ILE B C 1
ATOM 4942 O O . ILE B 1 235 ? 6.934 65.512 23.808 1.00 52.48 233 ILE B O 1
ATOM 4947 N N . SER B 1 236 ? 6.558 67.029 22.176 1.00 49.05 234 SER B N 1
ATOM 4948 C CA . SER B 1 236 ? 5.335 66.369 21.719 1.00 48.94 234 SER B CA 1
ATOM 4949 C C . SER B 1 236 ? 5.545 65.588 20.414 1.00 51.09 234 SER B C 1
ATOM 4950 O O . SER B 1 236 ? 6.401 65.927 19.588 1.00 49.68 234 SER B O 1
ATOM 4953 N N . VAL B 1 237 ? 4.767 64.528 20.245 1.00 48.27 235 VAL B N 1
ATOM 4954 C CA . VAL B 1 237 ? 4.889 63.682 19.072 1.00 48.49 235 VAL B CA 1
ATOM 4955 C C . VAL B 1 237 ? 3.795 63.976 18.039 1.00 54.14 235 VAL B C 1
ATOM 4956 O O . VAL B 1 237 ? 2.608 63.792 18.317 1.00 54.85 235 VAL B O 1
ATOM 4960 N N . ALA B 1 238 ? 4.220 64.405 16.832 1.00 50.39 236 ALA B N 1
ATOM 4961 C CA . ALA B 1 238 ? 3.350 64.693 15.697 1.00 49.47 236 ALA B CA 1
ATOM 4962 C C . ALA B 1 238 ? 2.719 63.392 15.181 1.00 52.89 236 ALA B C 1
ATOM 4963 O O . ALA B 1 238 ? 1.493 63.252 15.176 1.00 52.62 236 ALA B O 1
ATOM 4965 N N . THR B 1 239 ? 3.557 62.434 14.759 1.00 47.72 237 THR B N 1
ATOM 4966 C CA . THR B 1 239 ? 3.074 61.143 14.285 1.00 46.73 237 THR B CA 1
ATOM 4967 C C . THR B 1 239 ? 4.029 60.048 14.720 1.00 48.39 237 THR B C 1
ATOM 4968 O O . THR B 1 239 ? 5.216 60.311 14.929 1.00 48.18 237 THR B O 1
ATOM 4972 N N . SER B 1 240 ? 3.503 58.826 14.852 1.00 42.55 238 SER B N 1
ATOM 4973 C CA . SER B 1 240 ? 4.259 57.654 15.246 1.00 41.45 238 SER B CA 1
ATOM 4974 C C . SER B 1 240 ? 4.051 56.602 14.182 1.00 45.09 238 SER B C 1
ATOM 4975 O O . SER B 1 240 ? 2.957 56.053 14.059 1.00 45.07 238 SER B O 1
ATOM 4978 N N . GLU B 1 241 ? 5.088 56.352 13.384 1.00 41.45 239 GLU B N 1
ATOM 4979 C CA . GLU B 1 241 ? 5.047 55.357 12.309 1.00 41.45 239 GLU B CA 1
ATOM 4980 C C . GLU B 1 241 ? 5.701 54.043 12.723 1.00 45.63 239 GLU B C 1
ATOM 4981 O O . GLU B 1 241 ? 6.521 54.012 13.641 1.00 43.82 239 GLU B O 1
ATOM 4987 N N . LYS B 1 242 ? 5.300 52.948 12.067 1.00 44.21 240 LYS B N 1
ATOM 4988 C CA . LYS B 1 242 ? 5.796 51.606 12.346 1.00 43.66 240 LYS B CA 1
ATOM 4989 C C . LYS B 1 242 ? 6.272 50.948 11.076 1.00 48.46 240 LYS B C 1
ATOM 4990 O O . LYS B 1 242 ? 5.638 51.092 10.026 1.00 48.27 240 LYS B O 1
ATOM 4996 N N . VAL B 1 243 ? 7.391 50.233 11.163 1.00 44.90 241 VAL B N 1
ATOM 4997 C CA . VAL B 1 243 ? 7.915 49.510 10.017 1.00 46.05 241 VAL B CA 1
ATOM 4998 C C . VAL B 1 243 ? 7.816 48.007 10.333 1.00 52.17 241 VAL B C 1
ATOM 4999 O O . VAL B 1 243 ? 8.466 47.521 11.262 1.00 52.21 241 VAL B O 1
ATOM 5003 N N . GLY B 1 244 ? 6.907 47.323 9.628 1.00 49.44 242 GLY B N 1
ATOM 5004 C CA . GLY B 1 244 ? 6.634 45.900 9.800 1.00 49.83 242 GLY B CA 1
ATOM 5005 C C . GLY B 1 244 ? 7.824 45.024 9.477 1.00 57.79 242 GLY B C 1
ATOM 5006 O O . GLY B 1 244 ? 8.742 45.465 8.778 1.00 57.73 242 GLY B O 1
ATOM 5007 N N . ARG B 1 245 ? 7.809 43.772 9.960 1.00 57.27 243 ARG B N 1
ATOM 5008 C CA . ARG B 1 245 ? 8.932 42.853 9.754 1.00 58.82 243 ARG B CA 1
ATOM 5009 C C . ARG B 1 245 ? 9.055 42.318 8.305 1.00 64.79 243 ARG B C 1
ATOM 5010 O O . ARG B 1 245 ? 10.057 41.652 8.009 1.00 65.86 243 ARG B O 1
ATOM 5018 N N . ALA B 1 246 ? 8.083 42.641 7.402 1.00 59.43 244 ALA B N 1
ATOM 5019 C CA . ALA B 1 246 ? 8.099 42.198 6.000 1.00 58.39 244 ALA B CA 1
ATOM 5020 C C . ALA B 1 246 ? 7.549 43.266 5.031 1.00 62.16 244 ALA B C 1
ATOM 5021 O O . ALA B 1 246 ? 6.773 42.962 4.129 1.00 62.45 244 ALA B O 1
ATOM 5023 N N . MET B 1 247 ? 7.974 44.511 5.208 1.00 58.42 245 MET B N 1
ATOM 5024 C CA . MET B 1 247 ? 7.531 45.623 4.375 1.00 57.31 245 MET B CA 1
ATOM 5025 C C . MET B 1 247 ? 8.211 45.680 3.026 1.00 59.31 245 MET B C 1
ATOM 5026 O O . MET B 1 247 ? 9.312 45.158 2.864 1.00 59.87 245 MET B O 1
ATOM 5031 N N . SER B 1 248 ? 7.533 46.292 2.049 1.00 53.07 246 SER B N 1
ATOM 5032 C CA . SER B 1 248 ? 8.019 46.458 0.684 1.00 51.21 246 SER B CA 1
ATOM 5033 C C . SER B 1 248 ? 8.609 47.846 0.545 1.00 52.43 246 SER B C 1
ATOM 5034 O O . SER B 1 248 ? 8.361 48.705 1.395 1.00 52.08 246 SER B O 1
ATOM 5037 N N . ARG B 1 249 ? 9.303 48.092 -0.566 1.00 47.77 247 ARG B N 1
ATOM 5038 C CA . ARG B 1 249 ? 9.899 49.383 -0.898 1.00 47.24 247 ARG B CA 1
ATOM 5039 C C . ARG B 1 249 ? 8.848 50.480 -1.042 1.00 50.16 247 ARG B C 1
ATOM 5040 O O . ARG B 1 249 ? 9.097 51.626 -0.656 1.00 51.01 247 ARG B O 1
ATOM 5048 N N . ALA B 1 250 ? 7.673 50.128 -1.598 1.00 44.73 248 ALA B N 1
ATOM 5049 C CA . ALA B 1 250 ? 6.556 51.052 -1.778 1.00 43.13 248 ALA B CA 1
ATOM 5050 C C . ALA B 1 250 ? 5.895 51.366 -0.439 1.00 40.75 248 ALA B C 1
ATOM 5051 O O . ALA B 1 250 ? 5.496 52.508 -0.228 1.00 39.00 248 ALA B O 1
ATOM 5053 N N . ALA B 1 251 ? 5.798 50.362 0.467 1.00 37.27 249 ALA B N 1
ATOM 5054 C CA . ALA B 1 251 ? 5.256 50.536 1.822 1.00 37.83 249 ALA B CA 1
ATOM 5055 C C . ALA B 1 251 ? 6.139 51.509 2.659 1.00 45.66 249 ALA B C 1
ATOM 5056 O O . ALA B 1 251 ? 5.587 52.331 3.404 1.00 46.52 249 ALA B O 1
ATOM 5058 N N . PHE B 1 252 ? 7.489 51.502 2.439 1.00 42.29 250 PHE B N 1
ATOM 5059 C CA . PHE B 1 252 ? 8.419 52.458 3.078 1.00 41.68 250 PHE B CA 1
ATOM 5060 C C . PHE B 1 252 ? 8.114 53.876 2.627 1.00 49.10 250 PHE B C 1
ATOM 5061 O O . PHE B 1 252 ? 8.089 54.789 3.457 1.00 49.06 250 PHE B O 1
ATOM 5069 N N . GLU B 1 253 ? 7.815 54.051 1.320 1.00 47.93 251 GLU B N 1
ATOM 5070 C CA . GLU B 1 253 ? 7.438 55.348 0.736 1.00 48.20 251 GLU B CA 1
ATOM 50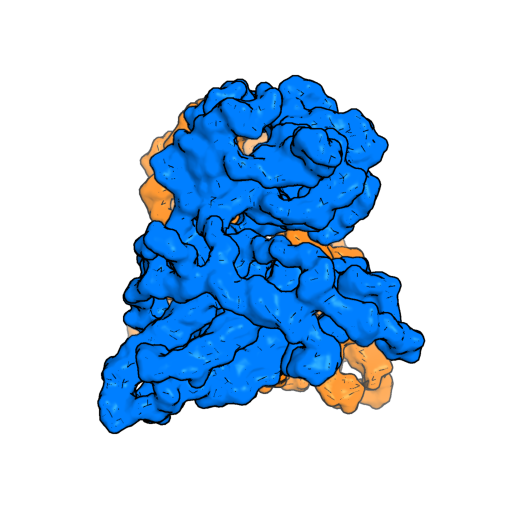71 C C . GLU B 1 253 ? 6.129 55.852 1.362 1.00 51.74 251 GLU B C 1
ATOM 5072 O O . GLU B 1 253 ? 5.948 57.061 1.509 1.00 51.72 251 GLU B O 1
ATOM 5078 N N . GLY B 1 254 ? 5.267 54.911 1.762 1.00 47.92 252 GLY B N 1
ATOM 5079 C CA . GLY B 1 254 ? 4.024 55.189 2.469 1.00 47.66 252 GLY B CA 1
ATOM 5080 C C . GLY B 1 254 ? 4.349 55.841 3.797 1.00 51.63 252 GLY B C 1
ATOM 5081 O O . GLY B 1 254 ? 3.871 56.948 4.066 1.00 52.21 252 GLY B O 1
ATOM 5082 N N . VAL B 1 255 ? 5.290 55.219 4.569 1.00 46.00 253 VAL B N 1
ATOM 5083 C CA . VAL B 1 255 ? 5.800 55.734 5.856 1.00 43.88 253 VAL B CA 1
ATOM 5084 C C . VAL B 1 255 ? 6.299 57.175 5.710 1.00 45.86 253 VAL B C 1
ATOM 5085 O O . VAL B 1 255 ? 5.933 58.022 6.529 1.00 45.06 253 VAL B O 1
ATOM 5089 N N . VAL B 1 256 ? 7.118 57.445 4.670 1.00 42.85 254 VAL B N 1
ATOM 5090 C CA . VAL B 1 256 ? 7.691 58.769 4.381 1.00 43.17 254 VAL B CA 1
ATOM 5091 C C . VAL B 1 256 ? 6.579 59.771 4.065 1.00 49.96 254 VAL B C 1
ATOM 5092 O O . VAL B 1 256 ? 6.554 60.851 4.655 1.00 48.64 254 VAL B O 1
ATOM 5096 N N . ARG B 1 257 ? 5.631 59.387 3.172 1.00 49.14 255 ARG B N 1
ATOM 5097 C CA . ARG B 1 257 ? 4.456 60.205 2.828 1.00 49.37 255 ARG B CA 1
ATOM 5098 C C . ARG B 1 257 ? 3.657 60.532 4.099 1.00 53.03 255 ARG B C 1
ATOM 5099 O O . ARG B 1 257 ? 3.307 61.693 4.301 1.00 53.86 255 ARG B O 1
ATOM 5107 N N . ALA B 1 258 ? 3.462 59.530 4.991 1.00 48.80 256 ALA B N 1
ATOM 5108 C CA . ALA B 1 258 ? 2.800 59.673 6.299 1.00 48.06 256 ALA B CA 1
ATOM 5109 C C . ALA B 1 258 ? 3.549 60.680 7.198 1.00 53.54 256 ALA B C 1
ATOM 5110 O O . ALA B 1 258 ? 2.912 61.484 7.876 1.00 54.08 256 ALA B O 1
ATOM 5112 N N . LEU B 1 259 ? 4.896 60.667 7.164 1.00 50.72 257 LEU B N 1
ATOM 5113 C CA . LEU B 1 259 ? 5.717 61.603 7.936 1.00 50.70 257 LEU B CA 1
ATOM 5114 C C . LEU B 1 259 ? 5.620 63.029 7.361 1.00 57.27 257 LEU B C 1
ATOM 5115 O O . LEU B 1 259 ? 5.720 63.994 8.112 1.00 56.07 257 LEU B O 1
ATOM 5120 N N . LEU B 1 260 ? 5.429 63.153 6.033 1.00 57.76 258 LEU B N 1
ATOM 5121 C CA . LEU B 1 260 ? 5.299 64.437 5.320 1.00 58.98 258 LEU B CA 1
ATOM 5122 C C . LEU B 1 260 ? 3.947 65.140 5.571 1.00 64.72 258 LEU B C 1
ATOM 5123 O O . LEU B 1 260 ? 3.860 66.366 5.452 1.00 63.55 258 LEU B O 1
ATOM 5128 N N . GLN B 1 261 ? 2.923 64.358 5.973 1.00 63.51 259 GLN B N 1
ATOM 5129 C CA . GLN B 1 261 ? 1.569 64.784 6.339 1.00 64.46 259 GLN B CA 1
ATOM 5130 C C . GLN B 1 261 ? 1.587 65.733 7.583 1.00 71.97 259 GLN B C 1
ATOM 5131 O O . GLN B 1 261 ? 0.571 66.363 7.898 1.00 73.12 259 GLN B O 1
ATOM 5137 N N . LYS B 1 262 ? 2.746 65.830 8.275 1.00 69.65 260 LYS B N 1
ATOM 5138 C CA . LYS B 1 262 ? 2.997 66.709 9.429 1.00 70.10 260 LYS B CA 1
ATOM 5139 C C . LYS B 1 262 ? 4.262 67.541 9.074 1.00 74.26 260 LYS B C 1
ATOM 5140 O O . LYS B 1 262 ? 5.371 67.152 9.453 1.00 73.55 260 LYS B O 1
ATOM 5146 N N . PRO B 1 263 ? 4.123 68.641 8.282 1.00 71.51 261 PRO B N 1
ATOM 5147 C CA . PRO B 1 263 ? 5.320 69.386 7.821 1.00 71.14 261 PRO B CA 1
ATOM 5148 C C . PRO B 1 263 ? 6.066 70.205 8.873 1.00 73.05 261 PRO B C 1
ATOM 5149 O O . PRO B 1 263 ? 7.191 70.641 8.614 1.00 72.14 261 PRO B O 1
ATOM 5153 N N . SER B 1 264 ? 5.444 70.431 10.038 1.00 68.73 262 SER B N 1
ATOM 5154 C CA . SER B 1 264 ? 6.052 71.186 11.139 1.00 67.92 262 SER B CA 1
ATOM 5155 C C . SER B 1 264 ? 7.109 70.317 11.852 1.00 67.48 262 SER B C 1
ATOM 5156 O O . SER B 1 264 ? 8.080 70.854 12.400 1.00 66.25 262 SER B O 1
ATOM 5159 N N . ALA B 1 265 ? 6.915 68.970 11.815 1.00 60.71 263 ALA B N 1
ATOM 5160 C CA . ALA B 1 265 ? 7.810 67.969 12.406 1.00 57.91 263 ALA B CA 1
ATOM 5161 C C . ALA B 1 265 ? 8.909 67.571 11.410 1.00 57.03 263 ALA B C 1
ATOM 5162 O O . ALA B 1 265 ? 8.737 66.641 10.618 1.00 55.54 263 ALA B O 1
ATOM 5164 N N . ARG B 1 266 ? 10.025 68.309 11.438 1.00 51.37 264 ARG B N 1
ATOM 5165 C CA . ARG B 1 266 ? 11.171 68.063 10.558 1.00 50.82 264 ARG B CA 1
ATOM 5166 C C . ARG B 1 266 ? 12.119 66.987 11.123 1.00 50.83 264 ARG B C 1
ATOM 5167 O O . ARG B 1 266 ? 12.919 66.422 10.375 1.00 49.43 264 ARG B O 1
ATOM 5175 N N . VAL B 1 267 ? 12.014 66.709 12.439 1.00 43.98 265 VAL B N 1
ATOM 5176 C CA . VAL B 1 267 ? 12.860 65.753 13.151 1.00 41.77 265 VAL B CA 1
ATOM 5177 C C . VAL B 1 267 ? 12.165 64.417 13.256 1.00 43.20 265 VAL B C 1
ATOM 5178 O O . VAL B 1 267 ? 11.101 64.326 13.872 1.00 44.40 265 VAL B O 1
ATOM 5182 N N . ALA B 1 268 ? 12.748 63.391 12.632 1.00 36.91 266 ALA B N 1
ATOM 5183 C CA . ALA B 1 268 ? 12.234 62.011 12.706 1.00 36.08 266 ALA B CA 1
ATOM 5184 C C . ALA B 1 268 ? 13.159 61.211 13.660 1.00 36.24 266 ALA B C 1
ATOM 5185 O O . ALA B 1 268 ? 14.359 61.200 13.455 1.00 34.77 266 ALA B O 1
ATOM 5187 N N . VAL B 1 269 ? 12.596 60.626 14.722 1.00 32.42 267 VAL B N 1
ATOM 5188 C CA . VAL B 1 269 ? 13.297 59.866 15.761 1.00 31.97 267 VAL B CA 1
ATOM 5189 C C . VAL B 1 269 ? 13.151 58.362 15.460 1.00 37.82 267 VAL B C 1
ATOM 5190 O O . VAL B 1 269 ? 12.038 57.816 15.533 1.00 36.61 267 VAL B O 1
ATOM 5194 N N . LEU B 1 270 ? 14.277 57.693 15.133 1.00 33.77 268 LEU B N 1
ATOM 5195 C CA . LEU B 1 270 ? 14.214 56.283 14.776 1.00 33.19 268 LEU B CA 1
ATOM 5196 C C . LEU B 1 270 ? 14.705 55.344 15.872 1.00 36.00 268 LEU B C 1
ATOM 5197 O O . LEU B 1 270 ? 15.765 55.555 16.462 1.00 34.17 268 LEU B O 1
ATOM 5202 N N . PHE B 1 271 ? 13.904 54.303 16.125 1.00 31.93 269 PHE B N 1
ATOM 5203 C CA . PHE B 1 271 ? 14.240 53.151 16.946 1.00 31.10 269 PHE B 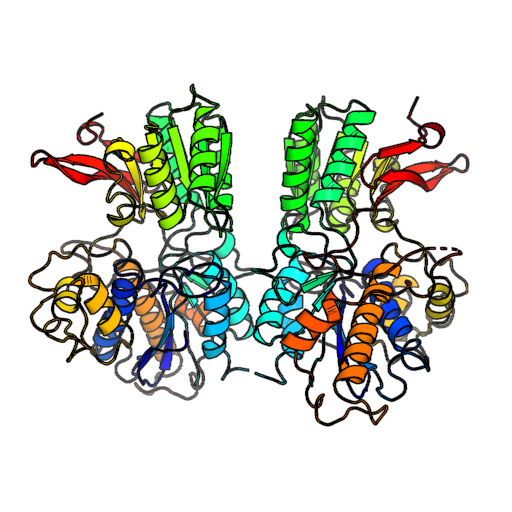CA 1
ATOM 5204 C C . PHE B 1 271 ? 14.054 52.002 15.968 1.00 32.33 269 PHE B C 1
ATOM 5205 O O . PHE B 1 271 ? 13.060 51.284 16.011 1.00 30.43 269 PHE B O 1
ATOM 5213 N N . THR B 1 272 ? 14.963 51.938 14.973 1.00 30.35 270 THR B N 1
ATOM 5214 C CA . THR B 1 272 ? 14.881 50.960 13.886 1.00 30.37 270 THR B CA 1
ATOM 5215 C C . THR B 1 272 ? 16.115 50.065 13.757 1.00 36.20 270 THR B C 1
ATOM 5216 O O . THR B 1 272 ? 17.233 50.452 14.138 1.00 35.37 270 THR B O 1
ATOM 5220 N N . ARG B 1 273 ? 15.880 48.863 13.171 1.00 31.32 271 ARG B N 1
ATOM 5221 C CA . ARG B 1 273 ? 16.847 47.877 12.727 1.00 30.63 271 ARG B CA 1
ATOM 5222 C C . ARG B 1 273 ? 17.579 48.596 11.570 1.00 33.56 271 ARG B C 1
ATOM 5223 O O . ARG B 1 273 ? 16.997 49.468 10.907 1.00 33.39 271 ARG B O 1
ATOM 5231 N N . SER B 1 274 ? 18.837 48.227 11.314 1.00 29.70 272 SER B N 1
ATOM 5232 C CA . SER B 1 274 ? 19.628 48.847 10.251 1.00 28.66 272 SER B CA 1
ATOM 5233 C C . SER B 1 274 ? 18.942 48.807 8.887 1.00 32.47 272 SER B C 1
ATOM 5234 O O . SER B 1 274 ? 18.895 49.829 8.206 1.00 31.66 272 SER B O 1
ATOM 5237 N N . GLU B 1 275 ? 18.372 47.650 8.517 1.00 30.72 273 GLU B N 1
ATOM 5238 C CA . GLU B 1 275 ? 17.694 47.477 7.226 1.00 32.13 273 GLU B CA 1
ATOM 5239 C C . GLU B 1 275 ? 16.509 48.402 7.058 1.00 34.98 273 GLU B C 1
ATOM 5240 O O . GLU B 1 275 ? 16.309 48.932 5.964 1.00 35.97 273 GLU B O 1
ATOM 5246 N N . ASP B 1 276 ? 15.772 48.650 8.151 1.00 29.71 274 ASP B N 1
ATOM 5247 C CA . ASP B 1 276 ? 14.620 49.551 8.143 1.00 30.25 274 ASP B CA 1
ATOM 5248 C C . ASP B 1 276 ? 15.045 50.999 7.993 1.00 35.11 274 ASP B C 1
ATOM 5249 O O . ASP B 1 276 ? 14.424 51.727 7.213 1.00 34.23 274 ASP B O 1
ATOM 5254 N N . ALA B 1 277 ? 16.145 51.404 8.696 1.00 31.85 275 ALA B N 1
ATOM 5255 C CA . ALA B 1 277 ? 16.744 52.736 8.599 1.00 30.89 275 ALA B CA 1
ATOM 5256 C C . ALA B 1 277 ? 17.211 52.919 7.168 1.00 34.02 275 ALA B C 1
ATOM 5257 O O . ALA B 1 277 ? 16.916 53.941 6.555 1.00 32.32 275 ALA B O 1
ATOM 5259 N N . ARG B 1 278 ? 17.870 51.875 6.610 1.00 30.54 276 ARG B N 1
ATOM 5260 C CA . ARG B 1 278 ? 18.373 51.902 5.251 1.00 31.34 276 ARG B CA 1
ATOM 5261 C C . ARG B 1 278 ? 17.257 52.154 4.232 1.00 37.96 276 ARG B C 1
ATOM 5262 O O . ARG B 1 278 ? 17.385 53.077 3.428 1.00 37.84 276 ARG B O 1
ATOM 5270 N N . GLU B 1 279 ? 16.153 51.369 4.311 1.00 35.52 277 GLU B N 1
ATOM 5271 C CA . GLU B 1 279 ? 15.010 51.462 3.402 1.00 35.49 277 GLU B CA 1
ATOM 5272 C C . GLU B 1 279 ? 14.222 52.758 3.541 1.00 41.10 277 GLU B C 1
ATOM 5273 O O . GLU B 1 279 ? 13.795 53.306 2.529 1.00 41.39 277 GLU B O 1
ATOM 5279 N N . LEU B 1 280 ? 14.078 53.270 4.774 1.00 39.08 278 LEU B N 1
ATOM 5280 C CA . LEU B 1 280 ? 13.424 54.536 5.096 1.00 40.16 278 LEU B CA 1
ATOM 5281 C C . LEU B 1 280 ? 14.162 55.667 4.385 1.00 43.70 278 LEU B C 1
ATOM 5282 O O . LEU B 1 280 ? 13.538 56.529 3.782 1.00 43.01 278 LEU B O 1
ATOM 5287 N N . LEU B 1 281 ? 15.500 55.673 4.514 1.00 40.92 279 LEU B N 1
ATOM 5288 C CA . LEU B 1 281 ? 16.441 56.622 3.921 1.00 40.65 279 LEU B CA 1
ATOM 5289 C C . LEU B 1 281 ? 16.370 56.552 2.382 1.00 44.44 279 LEU B C 1
ATOM 5290 O O . LEU B 1 281 ? 16.304 57.592 1.735 1.00 43.15 279 LEU B O 1
ATOM 5295 N N . ALA B 1 282 ? 16.359 55.319 1.808 1.00 42.15 280 ALA B N 1
ATOM 5296 C CA . ALA B 1 282 ? 16.264 55.107 0.358 1.00 42.39 280 ALA B CA 1
ATOM 5297 C C . ALA B 1 282 ? 14.916 55.656 -0.155 1.00 48.80 280 ALA B C 1
ATOM 5298 O O . ALA B 1 282 ? 14.898 56.381 -1.156 1.00 49.39 280 ALA B O 1
ATOM 5300 N N . ALA B 1 283 ? 13.808 55.374 0.582 1.00 45.38 281 ALA B N 1
ATOM 5301 C CA . ALA B 1 283 ? 12.467 55.882 0.267 1.00 46.05 281 ALA B CA 1
ATOM 5302 C C . ALA B 1 283 ? 12.447 57.412 0.270 1.00 49.63 281 ALA B C 1
ATOM 5303 O O . ALA B 1 283 ? 11.915 58.000 -0.669 1.00 49.77 281 ALA B O 1
ATOM 5305 N N . SER B 1 284 ? 13.084 58.041 1.285 1.00 46.12 282 SER B N 1
ATOM 5306 C CA . SER B 1 284 ? 13.202 59.495 1.454 1.00 46.67 282 SER B CA 1
ATOM 5307 C C . SER B 1 284 ? 14.005 60.156 0.312 1.00 53.27 282 SER B C 1
ATOM 5308 O O . SER B 1 284 ? 13.666 61.258 -0.110 1.00 52.41 282 SER B O 1
ATOM 5311 N N . GLN B 1 285 ? 15.064 59.483 -0.169 1.00 52.17 283 GLN B N 1
ATOM 5312 C CA . GLN B 1 285 ? 15.916 59.926 -1.278 1.00 53.64 283 GLN B CA 1
ATOM 5313 C C . GLN B 1 285 ? 15.044 59.958 -2.568 1.00 60.73 283 GLN B C 1
ATOM 5314 O O . GLN B 1 285 ? 15.050 60.958 -3.289 1.00 60.77 283 GLN B O 1
ATOM 5320 N N . ARG B 1 286 ? 14.253 58.877 -2.794 1.00 58.01 284 ARG B N 1
ATOM 5321 C CA . ARG B 1 286 ? 13.334 58.661 -3.916 1.00 58.06 284 ARG B CA 1
ATOM 5322 C C . ARG B 1 286 ? 12.229 59.704 -3.972 1.00 65.34 284 ARG B C 1
ATOM 5323 O O . ARG B 1 286 ? 11.884 60.148 -5.065 1.00 66.81 284 ARG B O 1
ATOM 5331 N N . LEU B 1 287 ? 11.635 60.053 -2.808 1.00 61.77 285 LEU B N 1
ATOM 5332 C CA . LEU B 1 287 ? 10.550 61.028 -2.717 1.00 61.19 285 LEU B CA 1
ATOM 5333 C C . LEU B 1 287 ? 11.087 62.445 -2.485 1.00 66.64 285 LEU B C 1
ATOM 5334 O O . LEU B 1 287 ? 10.290 63.356 -2.246 1.00 67.56 285 LEU B O 1
ATOM 5339 N N . ASN B 1 288 ? 12.424 62.633 -2.538 1.00 62.93 286 ASN B N 1
ATOM 5340 C CA . ASN B 1 288 ? 13.120 63.910 -2.298 1.00 63.60 286 ASN B CA 1
ATOM 5341 C C . ASN B 1 288 ? 12.669 64.599 -0.982 1.00 67.01 286 ASN B C 1
ATOM 5342 O O . ASN B 1 288 ? 12.509 65.824 -0.922 1.00 66.35 286 ASN B O 1
ATOM 5347 N N . ALA B 1 289 ? 12.452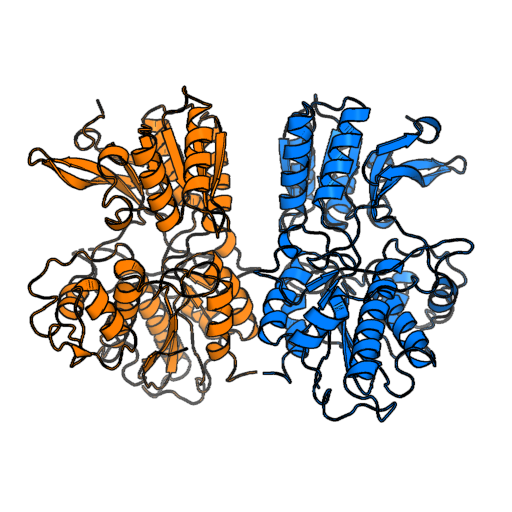 63.781 0.070 1.00 62.41 287 ALA B N 1
ATOM 5348 C CA . ALA B 1 289 ? 12.020 64.239 1.391 1.00 60.75 287 ALA B CA 1
ATOM 5349 C C . ALA B 1 289 ? 13.224 64.605 2.239 1.00 61.93 287 ALA B C 1
ATOM 5350 O O . ALA B 1 289 ? 14.251 63.932 2.166 1.00 62.31 287 ALA B O 1
ATOM 5352 N N . SER B 1 290 ? 13.100 65.666 3.040 1.00 56.53 288 SER B N 1
ATOM 5353 C CA . SER B 1 290 ? 14.171 66.142 3.908 1.00 55.31 288 SER B CA 1
ATOM 5354 C C . SER B 1 290 ? 13.765 66.099 5.358 1.00 57.77 288 SER B C 1
ATOM 5355 O O . SER B 1 290 ? 12.758 66.697 5.751 1.00 58.66 288 SER B O 1
ATOM 5358 N N . PHE B 1 291 ? 14.535 65.360 6.157 1.00 51.45 289 PHE B N 1
ATOM 5359 C CA . PHE B 1 291 ? 14.279 65.235 7.587 1.00 48.95 289 PHE B CA 1
ATOM 5360 C C . PHE B 1 291 ? 15.581 65.303 8.335 1.00 49.98 289 PHE B C 1
ATOM 5361 O O . PHE B 1 291 ? 16.624 64.967 7.780 1.00 49.55 289 PHE B O 1
ATOM 5369 N N . THR B 1 292 ? 15.522 65.736 9.591 1.00 45.82 290 THR B N 1
ATOM 5370 C CA . THR B 1 292 ? 16.657 65.721 10.498 1.00 45.39 290 THR B CA 1
ATOM 5371 C C . THR B 1 292 ? 16.468 64.414 11.266 1.00 45.71 290 THR B C 1
ATOM 5372 O O . THR B 1 292 ? 15.544 64.302 12.077 1.00 44.18 290 THR B O 1
ATOM 5376 N N . TRP B 1 293 ? 17.308 63.414 10.960 1.00 39.76 291 TRP B N 1
ATOM 5377 C CA . TRP B 1 293 ? 17.217 62.105 11.600 1.00 38.52 291 TRP B CA 1
ATOM 5378 C C . TRP B 1 293 ? 17.879 62.082 12.954 1.00 39.82 291 TRP B C 1
ATOM 5379 O O . TRP B 1 293 ? 18.939 62.671 13.132 1.00 40.49 291 TRP B O 1
ATOM 5390 N N . VAL B 1 294 ? 17.243 61.427 13.914 1.00 35.27 292 VAL B N 1
ATOM 5391 C CA . VAL B 1 294 ? 17.793 61.194 15.252 1.00 35.80 292 VAL B CA 1
ATOM 5392 C C . VAL B 1 294 ? 17.601 59.704 15.464 1.00 37.40 292 VAL B C 1
ATOM 5393 O O . VAL B 1 294 ? 16.476 59.278 15.671 1.00 36.51 292 VAL B O 1
ATOM 5397 N N . ALA B 1 295 ? 18.671 58.900 15.319 1.00 32.88 293 ALA B N 1
ATOM 5398 C CA . ALA B 1 295 ? 18.473 57.453 15.377 1.00 32.33 293 ALA B CA 1
ATOM 5399 C C . ALA B 1 295 ? 19.303 56.697 16.409 1.00 33.21 293 ALA B C 1
ATOM 5400 O O . ALA B 1 295 ? 20.398 57.096 16.790 1.00 31.00 293 ALA B O 1
ATOM 5402 N N . SER B 1 296 ? 18.740 55.562 16.830 1.00 28.57 294 SER B N 1
ATOM 5403 C CA . SER B 1 296 ? 19.300 54.637 17.802 1.00 27.23 294 SER B CA 1
ATOM 5404 C C . SER B 1 296 ? 20.427 53.766 17.183 1.00 27.51 294 SER B C 1
ATOM 5405 O O . SER B 1 296 ? 20.760 53.907 16.016 1.00 26.70 294 SER B O 1
ATOM 5408 N N . ASP B 1 297 ? 21.018 52.896 17.994 1.00 23.34 295 ASP B N 1
ATOM 5409 C CA . ASP B 1 297 ? 22.114 51.997 17.661 1.00 22.07 295 ASP B CA 1
ATOM 5410 C C . ASP B 1 297 ? 21.861 51.049 16.467 1.00 26.33 295 ASP B C 1
ATOM 5411 O O . ASP B 1 297 ? 22.838 50.572 15.872 1.00 24.08 295 ASP B O 1
ATOM 5416 N N . GLY B 1 298 ? 20.582 50.735 16.175 1.00 25.62 296 GLY B N 1
ATOM 5417 C CA . GLY B 1 298 ? 20.204 49.910 15.024 1.00 25.41 296 GLY B CA 1
ATOM 5418 C C . GLY B 1 298 ? 20.829 50.469 13.757 1.00 29.51 296 GLY B C 1
ATOM 5419 O O . GLY B 1 298 ? 21.385 49.720 12.960 1.00 29.85 296 GLY B O 1
ATOM 5420 N N . TRP B 1 299 ? 20.819 51.807 13.608 1.00 27.77 297 TRP B N 1
ATOM 5421 C CA . TRP B 1 299 ? 21.463 52.542 12.519 1.00 29.32 297 TRP B CA 1
ATOM 5422 C C . TRP B 1 299 ? 22.941 52.751 12.949 1.00 32.94 297 TRP B C 1
ATOM 5423 O O . TRP B 1 299 ? 23.866 52.341 12.223 1.00 32.78 297 TRP B O 1
ATOM 5434 N N . GLY B 1 300 ? 23.140 53.391 14.115 1.00 28.51 298 GLY B N 1
ATOM 5435 C CA . GLY B 1 300 ? 24.469 53.686 14.665 1.00 27.30 298 GLY B CA 1
ATOM 5436 C C . GLY B 1 300 ? 25.365 54.389 13.669 1.00 28.49 298 GLY B C 1
ATOM 5437 O O . GLY B 1 300 ? 24.947 55.366 13.060 1.00 28.60 298 GLY B O 1
ATOM 5438 N N . ALA B 1 301 ? 26.577 53.882 13.452 1.00 25.66 299 ALA B N 1
ATOM 5439 C CA . ALA B 1 301 ? 27.502 54.453 12.476 1.00 26.61 299 ALA B CA 1
ATOM 5440 C C . ALA B 1 301 ? 27.797 53.464 11.337 1.00 31.42 299 ALA B C 1
ATOM 5441 O O . ALA B 1 301 ? 28.923 53.368 10.857 1.00 31.75 299 ALA B O 1
ATOM 5443 N N . LEU B 1 302 ? 26.756 52.750 10.880 1.00 30.18 300 LEU B N 1
ATOM 5444 C CA . LEU B 1 302 ? 26.869 51.823 9.749 1.00 30.08 300 LEU B CA 1
ATOM 5445 C C . LEU B 1 302 ? 26.901 52.544 8.419 1.00 33.36 300 LEU B C 1
ATOM 5446 O O . LEU B 1 302 ? 25.984 53.318 8.110 1.00 31.84 300 LEU B O 1
ATOM 5451 N N . GLU B 1 303 ? 27.918 52.243 7.598 1.00 30.33 301 GLU B N 1
ATOM 5452 C CA . GLU B 1 303 ? 28.010 52.810 6.247 1.00 29.46 301 GLU B CA 1
ATOM 5453 C C . GLU B 1 303 ? 26.917 52.198 5.350 1.00 31.82 301 GLU B C 1
ATOM 5454 O O . GLU B 1 303 ? 26.416 52.903 4.479 1.00 29.15 301 GLU B O 1
ATOM 5460 N N . GLU B 1 304 ? 26.539 50.890 5.564 1.00 28.79 302 GLU B N 1
ATOM 5461 C CA . GLU B 1 304 ? 25.511 50.203 4.741 1.00 28.26 302 GLU B CA 1
ATOM 5462 C C . GLU B 1 304 ? 24.135 50.886 4.777 1.00 33.46 302 GLU B C 1
ATOM 5463 O O . GLU B 1 304 ? 23.360 50.787 3.823 1.00 33.48 302 GLU B O 1
ATOM 5469 N N . VAL B 1 305 ? 23.857 51.599 5.863 1.00 30.09 303 VAL B N 1
ATOM 5470 C CA . VAL B 1 305 ? 22.589 52.287 6.068 1.00 29.10 303 VAL B CA 1
ATOM 5471 C C . VAL B 1 305 ? 22.459 53.497 5.151 1.00 35.43 303 VAL B C 1
ATOM 5472 O O . VAL B 1 305 ? 21.409 53.682 4.536 1.00 36.10 303 VAL B O 1
ATOM 5476 N N . VAL B 1 306 ? 23.535 54.295 5.046 1.00 33.08 304 VAL B N 1
ATOM 5477 C CA . VAL B 1 306 ? 23.600 55.554 4.297 1.00 33.42 304 VAL B CA 1
ATOM 5478 C C . VAL B 1 306 ? 24.100 55.420 2.848 1.00 38.91 304 VAL B C 1
ATOM 5479 O O . VAL B 1 306 ? 23.844 56.317 2.046 1.00 38.43 304 VAL B O 1
ATOM 5483 N N . ALA B 1 307 ? 24.816 54.322 2.521 1.00 36.61 305 ALA B N 1
ATOM 5484 C CA . ALA B 1 307 ? 25.372 54.076 1.183 1.00 37.47 305 ALA B CA 1
ATOM 5485 C C . ALA B 1 307 ? 24.288 54.178 0.111 1.00 40.03 305 ALA B C 1
ATOM 5486 O O . ALA B 1 307 ? 23.288 53.463 0.173 1.00 38.96 305 ALA B O 1
ATOM 5488 N N . GLY B 1 308 ? 24.472 55.114 -0.814 1.00 36.47 306 GLY B N 1
ATOM 5489 C CA . GLY B 1 308 ? 23.510 55.384 -1.876 1.00 36.66 306 GLY B CA 1
ATOM 5490 C C . GLY B 1 308 ? 22.429 56.403 -1.539 1.00 40.64 306 GLY B C 1
ATOM 5491 O O . GLY B 1 308 ? 21.665 56.784 -2.420 1.00 42.03 306 GLY B O 1
ATOM 5492 N N . SER B 1 309 ? 22.327 56.840 -0.278 1.00 36.47 307 SER B N 1
ATOM 5493 C CA . SER B 1 309 ? 21.324 57.824 0.158 1.00 36.33 307 SER B CA 1
ATOM 5494 C C . SER B 1 309 ? 21.970 58.874 1.072 1.00 39.35 307 SER B C 1
ATOM 5495 O O . SER B 1 309 ? 21.326 59.414 1.979 1.00 39.93 307 SER B O 1
ATOM 5498 N N . GLU B 1 310 ? 23.249 59.166 0.815 1.00 34.96 308 GLU B N 1
ATOM 5499 C CA . GLU B 1 310 ? 24.074 60.091 1.589 1.00 35.20 308 GLU B CA 1
ATOM 5500 C C . GLU B 1 310 ? 23.434 61.463 1.742 1.00 41.67 308 GLU B C 1
ATOM 5501 O O . GLU B 1 310 ? 23.395 61.973 2.863 1.00 42.61 308 GLU B O 1
ATOM 5507 N N . GLY B 1 311 ? 22.877 61.997 0.646 1.00 39.29 309 GLY B N 1
ATOM 5508 C CA . GLY B 1 311 ? 22.156 63.268 0.628 1.00 38.62 309 GLY B CA 1
ATOM 5509 C C . GLY B 1 311 ? 20.979 63.326 1.588 1.00 43.13 309 GLY B C 1
ATOM 5510 O O . GLY B 1 311 ? 20.819 64.312 2.311 1.00 43.65 309 GLY B O 1
ATOM 5511 N N . ALA B 1 312 ? 20.162 62.257 1.630 1.00 40.03 310 ALA B N 1
ATOM 5512 C CA . ALA B 1 312 ? 18.999 62.147 2.529 1.00 40.01 310 ALA B CA 1
ATOM 5513 C C . ALA B 1 312 ? 19.405 62.065 4.010 1.00 43.23 310 ALA B C 1
ATOM 5514 O O . ALA B 1 312 ? 18.698 62.570 4.884 1.00 42.70 310 ALA B O 1
ATOM 5516 N N . ALA B 1 313 ? 20.550 61.429 4.277 1.00 40.11 311 ALA B N 1
ATOM 5517 C CA . ALA B 1 313 ? 21.087 61.186 5.620 1.00 38.11 311 ALA B CA 1
ATOM 5518 C C . ALA B 1 313 ? 21.871 62.335 6.186 1.00 39.77 311 ALA B C 1
ATOM 5519 O O . ALA B 1 313 ? 21.942 62.453 7.403 1.00 37.50 311 ALA B O 1
ATOM 5521 N N . GLU B 1 314 ? 22.440 63.200 5.323 1.00 37.91 312 GLU B N 1
ATOM 5522 C CA . GLU B 1 314 ? 23.254 64.349 5.755 1.00 38.29 312 GLU B CA 1
ATOM 5523 C C . GLU B 1 314 ? 22.618 65.181 6.863 1.00 41.78 312 GLU B C 1
ATOM 5524 O O . GLU B 1 314 ? 21.492 65.645 6.714 1.00 40.88 312 GLU B O 1
ATOM 5530 N N . GLY B 1 315 ? 23.348 65.318 7.971 1.00 39.24 313 GLY B N 1
ATOM 5531 C CA . GLY B 1 315 ? 22.917 66.056 9.154 1.00 39.01 313 GLY B CA 1
ATOM 5532 C C . GLY B 1 315 ? 22.376 65.197 10.284 1.00 42.84 313 GLY B C 1
ATOM 5533 O O . GLY B 1 315 ? 22.112 65.707 11.383 1.00 40.86 313 GLY B O 1
ATOM 5534 N N . ALA B 1 316 ? 22.196 63.877 10.018 1.00 39.38 314 ALA B N 1
ATOM 5535 C CA . ALA B 1 316 ? 21.649 62.923 10.979 1.00 38.29 314 ALA B CA 1
ATOM 5536 C C . ALA B 1 316 ? 22.468 62.859 12.235 1.00 40.33 314 ALA B C 1
ATOM 5537 O O . ALA B 1 316 ? 23.690 62.979 12.182 1.00 38.59 314 ALA B O 1
ATOM 5539 N N . ILE B 1 317 ? 21.785 62.675 13.364 1.00 37.78 315 ILE B N 1
ATOM 5540 C CA . ILE B 1 317 ? 22.408 62.437 14.646 1.00 38.47 315 ILE B CA 1
ATOM 5541 C C . ILE B 1 317 ? 22.138 60.970 14.962 1.00 41.30 315 ILE B C 1
ATOM 5542 O O . ILE B 1 317 ? 20.971 60.554 15.001 1.00 40.45 315 ILE B O 1
ATOM 5547 N N . THR B 1 318 ? 23.210 60.180 15.163 1.00 36.14 316 THR B N 1
ATOM 5548 C CA . THR B 1 318 ? 23.043 58.766 15.508 1.00 34.38 316 THR B CA 1
ATOM 5549 C C . THR B 1 318 ? 23.709 58.390 16.828 1.00 38.31 316 THR B C 1
ATOM 5550 O O . THR B 1 318 ? 24.649 59.051 17.300 1.00 36.41 316 THR B O 1
ATOM 5554 N N . ILE B 1 319 ? 23.211 57.292 17.409 1.00 35.95 317 ILE B N 1
ATOM 5555 C CA . ILE B 1 319 ? 23.683 56.753 18.662 1.00 35.75 317 ILE B CA 1
ATOM 5556 C C . ILE B 1 319 ? 24.316 55.391 18.487 1.00 36.62 317 ILE B C 1
ATOM 5557 O O . ILE B 1 319 ? 23.822 54.551 17.729 1.00 36.42 317 ILE B O 1
ATOM 5562 N N A GLU B 1 320 ? 25.417 55.164 19.196 0.50 30.74 318 GLU B N 1
ATOM 5563 N N B GLU B 1 320 ? 25.413 55.176 19.208 0.50 31.77 318 GLU B N 1
ATOM 5564 C CA A GLU B 1 320 ? 26.006 53.846 19.356 0.50 28.99 318 GLU B CA 1
ATOM 5565 C CA B GLU B 1 320 ? 26.069 53.886 19.319 0.50 30.51 318 GLU B CA 1
ATOM 5566 C C A GLU B 1 320 ? 26.389 53.682 20.799 0.50 32.49 318 GLU B C 1
ATOM 5567 C C B GLU B 1 320 ? 26.470 53.684 20.767 0.50 33.29 318 GLU B C 1
ATOM 5568 O O A GLU B 1 320 ? 26.712 54.661 21.476 0.50 31.20 318 GLU B O 1
ATOM 5569 O O B GLU B 1 320 ? 26.876 54.645 21.424 0.50 32.07 318 GLU B O 1
ATOM 5580 N N . LEU B 1 321 ? 26.338 52.444 21.282 1.00 29.27 319 LEU B N 1
ATOM 5581 C CA . LEU B 1 321 ? 26.747 52.116 22.651 1.00 27.89 319 LEU B CA 1
ATOM 5582 C C . LEU B 1 321 ? 28.263 52.429 22.722 1.00 28.00 319 LEU B C 1
ATOM 5583 O O . LEU B 1 321 ? 28.979 52.202 21.737 1.00 25.79 319 LEU B O 1
ATOM 5588 N N . ALA B 1 322 ? 28.700 53.134 23.778 1.00 25.28 320 ALA B N 1
ATOM 5589 C CA . ALA B 1 322 ? 30.106 53.563 23.913 1.00 26.14 320 ALA B CA 1
ATOM 5590 C C . ALA B 1 322 ? 31.033 52.368 23.832 1.00 29.39 320 ALA B C 1
ATOM 5591 O O . ALA B 1 322 ? 30.865 51.432 24.594 1.00 29.54 320 ALA B O 1
ATOM 5593 N N . SER B 1 323 ? 31.951 52.362 22.868 1.00 26.53 321 SER B N 1
ATOM 5594 C CA . SER B 1 323 ? 32.902 51.263 22.693 1.00 27.09 321 SER B CA 1
ATOM 5595 C C . SER B 1 323 ? 34.194 51.769 22.107 1.00 32.63 321 SER B C 1
ATOM 5596 O O . SER B 1 323 ? 34.303 52.946 21.754 1.00 34.50 321 SER B O 1
ATOM 5599 N N . TYR B 1 324 ? 35.145 50.855 21.929 1.00 28.81 322 TYR B N 1
ATOM 5600 C CA . TYR B 1 324 ? 36.404 51.132 21.265 1.00 29.53 322 TYR B CA 1
ATOM 5601 C C . TYR B 1 324 ? 36.699 50.000 20.277 1.00 35.29 322 TYR B C 1
ATOM 5602 O O . TYR B 1 324 ? 36.272 48.866 20.503 1.00 34.27 322 TYR B O 1
ATOM 5611 N N . PRO B 1 325 ? 37.510 50.237 19.232 1.00 33.75 323 PRO B N 1
ATOM 5612 C CA . PRO B 1 325 ? 37.932 49.107 18.409 1.00 34.78 323 PRO B CA 1
ATOM 5613 C C . PRO B 1 325 ? 39.000 48.297 19.172 1.00 44.07 323 PRO B C 1
ATOM 5614 O O . PRO B 1 325 ? 39.828 48.869 19.887 1.00 43.98 323 PRO B O 1
ATOM 5618 N N . ILE B 1 326 ? 38.927 46.969 19.074 1.00 42.88 324 ILE B N 1
ATOM 5619 C CA . ILE B 1 326 ? 39.867 46.016 19.664 1.00 43.63 324 ILE B CA 1
ATOM 5620 C C . ILE B 1 326 ? 41.011 45.883 18.638 1.00 49.20 324 ILE B C 1
ATOM 5621 O O . ILE B 1 326 ? 40.778 45.486 17.500 1.00 49.80 324 ILE B O 1
ATOM 5626 N N . SER B 1 327 ? 42.220 46.312 19.009 1.00 47.50 325 SER B N 1
ATOM 5627 C CA . SER B 1 327 ? 43.354 46.382 18.080 1.00 47.57 325 SER B CA 1
ATOM 5628 C C . SER B 1 327 ? 43.802 45.038 17.432 1.00 48.78 325 SER B C 1
ATOM 5629 O O . SER B 1 327 ? 43.913 44.988 16.196 1.00 48.78 325 SER B O 1
ATOM 5632 N N . ASP B 1 328 ? 44.038 43.972 18.232 1.00 40.69 326 ASP B N 1
ATOM 5633 C CA . ASP B 1 328 ? 44.486 42.687 17.667 1.00 39.04 326 ASP B CA 1
ATOM 5634 C C . ASP B 1 328 ? 43.437 42.003 16.736 1.00 39.34 326 ASP B C 1
ATOM 5635 O O . ASP B 1 328 ? 43.799 41.187 15.888 1.00 38.68 326 ASP B O 1
ATOM 5640 N N . PHE B 1 329 ? 42.150 42.372 16.884 1.00 32.51 327 PHE B N 1
ATOM 5641 C CA . PHE B 1 329 ? 41.086 41.811 16.069 1.00 30.74 327 PHE B CA 1
ATOM 5642 C C . PHE B 1 329 ? 41.265 42.229 14.604 1.00 35.37 327 PHE B C 1
ATOM 5643 O O . PHE B 1 329 ? 41.185 41.381 13.707 1.00 34.04 327 PHE B O 1
ATOM 5651 N N . ALA B 1 330 ? 41.631 43.506 14.382 1.00 32.62 328 ALA B N 1
ATOM 5652 C CA . ALA B 1 330 ? 41.882 44.039 13.049 1.00 32.34 328 ALA B CA 1
ATOM 5653 C C . ALA B 1 330 ? 42.949 43.246 12.297 1.00 37.36 328 ALA B C 1
ATOM 5654 O O . ALA B 1 330 ? 42.678 42.849 11.164 1.00 36.99 328 ALA B O 1
ATOM 5656 N N . SER B 1 331 ? 44.117 42.913 12.929 1.00 34.33 329 SER B N 1
ATOM 5657 C CA . SER B 1 331 ? 45.126 42.102 12.194 1.00 33.28 329 SER B CA 1
ATOM 5658 C C . SER B 1 331 ? 44.655 40.674 11.970 1.00 35.67 329 SER B C 1
ATOM 5659 O O . SER B 1 331 ? 44.867 40.110 10.896 1.00 36.67 329 SER B O 1
ATOM 5662 N N . TYR B 1 332 ? 43.984 40.101 12.966 1.00 31.97 330 TYR B N 1
ATOM 5663 C CA . TYR B 1 332 ? 43.395 38.769 12.866 1.00 30.86 330 TYR B CA 1
ATOM 5664 C C . TYR B 1 332 ? 42.378 38.719 11.679 1.00 34.21 330 TYR B C 1
ATOM 5665 O O . TYR B 1 332 ? 42.481 37.827 10.841 1.00 34.95 330 TYR B O 1
ATOM 5674 N N . PHE B 1 333 ? 41.430 39.681 11.591 1.00 30.32 331 PHE B N 1
ATOM 5675 C CA . PHE B 1 333 ? 40.402 39.671 10.518 1.00 28.94 331 PHE B CA 1
ATOM 5676 C C . PHE B 1 333 ? 40.992 39.900 9.128 1.00 31.29 331 PHE B C 1
ATOM 5677 O O . PHE B 1 333 ? 40.664 39.180 8.183 1.00 28.02 331 PHE B O 1
ATOM 5685 N N . GLN B 1 334 ? 41.891 40.886 9.010 1.00 31.16 332 GLN B N 1
ATOM 5686 C CA . GLN B 1 334 ? 42.559 41.225 7.747 1.00 31.41 332 GLN B CA 1
ATOM 5687 C C . GLN B 1 334 ? 43.467 40.118 7.209 1.00 37.23 332 GLN B C 1
ATOM 5688 O O . GLN B 1 334 ? 43.773 40.129 6.016 1.00 41.11 332 GLN B O 1
ATOM 5694 N N . SER B 1 335 ? 43.822 39.134 8.044 1.00 31.98 333 SER B N 1
ATOM 5695 C CA . SER B 1 335 ? 44.639 37.964 7.675 1.00 32.33 333 SER B CA 1
ATOM 5696 C C . SER B 1 335 ? 43.815 36.824 7.126 1.00 35.65 333 SER B C 1
ATOM 5697 O O . SER B 1 335 ? 44.380 35.876 6.569 1.00 36.71 333 SER B O 1
ATOM 5700 N N . LEU B 1 336 ? 42.516 36.899 7.308 1.00 31.78 334 LEU B N 1
ATOM 5701 C CA . LEU B 1 336 ? 41.605 35.861 6.897 1.00 30.09 334 LEU B CA 1
ATOM 5702 C C . LEU B 1 336 ? 41.560 35.697 5.399 1.00 36.42 334 LEU B C 1
ATOM 5703 O O . LEU B 1 336 ? 41.559 36.614 4.632 1.00 36.17 334 LEU B O 1
ATOM 5708 N N . ASP B 1 337 ? 41.527 34.459 5.021 1.00 35.15 335 ASP B N 1
ATOM 5709 C CA . ASP B 1 337 ? 41.849 34.028 3.702 1.00 36.39 335 ASP B CA 1
ATOM 5710 C C . ASP B 1 337 ? 40.887 32.908 3.399 1.00 38.94 335 ASP B C 1
ATOM 5711 O O . ASP B 1 337 ? 40.675 32.107 4.252 1.00 38.90 335 ASP B O 1
ATOM 5716 N N . PRO B 1 338 ? 40.318 32.814 2.221 1.00 33.85 336 PRO B N 1
ATOM 5717 C CA . PRO B 1 338 ? 39.391 31.728 1.942 1.00 34.07 336 PRO B CA 1
ATOM 5718 C C . PRO B 1 338 ? 40.026 30.353 1.890 1.00 38.02 336 PRO B C 1
ATOM 5719 O O . PRO B 1 338 ? 39.320 29.397 1.983 1.00 37.83 336 PRO B O 1
ATOM 5723 N N . TRP B 1 339 ? 41.336 30.285 1.749 1.00 35.96 337 TRP B N 1
ATOM 5724 C CA . TRP B 1 339 ? 42.078 29.024 1.711 1.00 36.24 337 TRP B CA 1
ATOM 5725 C C . TRP B 1 339 ? 42.574 28.545 3.076 1.00 39.10 337 TRP B C 1
ATOM 5726 O O . TRP B 1 339 ? 42.877 27.353 3.220 1.00 41.02 337 TRP B O 1
ATOM 5737 N N A ASN B 1 340 ? 42.624 29.430 4.078 0.50 34.78 338 ASN B N 1
ATOM 5738 N N B ASN B 1 340 ? 42.645 29.434 4.066 0.50 34.68 338 ASN B N 1
ATOM 5739 C CA A ASN B 1 340 ? 43.078 29.058 5.426 0.50 34.22 338 ASN B CA 1
ATOM 5740 C CA B ASN B 1 340 ? 43.023 29.003 5.410 0.50 34.08 338 ASN B CA 1
ATOM 5741 C C A ASN B 1 340 ? 41.995 29.187 6.506 0.50 36.40 338 ASN B C 1
ATOM 5742 C C B ASN B 1 340 ? 42.030 29.506 6.457 0.50 36.14 338 ASN B C 1
ATOM 5743 O O A ASN B 1 340 ? 42.302 29.039 7.686 0.50 36.22 338 ASN B O 1
ATOM 5744 O O B ASN B 1 340 ? 42.411 29.944 7.541 0.50 35.66 338 ASN B O 1
ATOM 5753 N N . ASN B 1 341 ? 40.745 29.452 6.107 1.00 32.85 339 ASN B N 1
ATOM 5754 C CA . ASN B 1 341 ? 39.638 29.745 7.020 1.00 32.41 339 ASN B CA 1
ATOM 5755 C C . ASN B 1 341 ? 38.501 28.785 6.802 1.00 35.76 339 ASN B C 1
ATOM 5756 O O . ASN B 1 341 ? 37.356 29.197 6.712 1.00 34.45 339 ASN B O 1
ATOM 5761 N N . SER B 1 342 ? 38.819 27.484 6.782 1.00 34.91 340 SER B N 1
ATOM 5762 C CA . SER B 1 342 ? 37.846 26.409 6.571 1.00 34.80 340 SER B CA 1
ATOM 5763 C C . SER B 1 342 ? 36.943 26.219 7.787 1.00 36.98 340 SER B C 1
ATOM 5764 O O . SER B 1 342 ? 35.822 25.744 7.627 1.00 36.30 340 SER B O 1
ATOM 5767 N N . ARG B 1 343 ? 37.426 26.585 8.998 1.00 33.96 341 ARG B N 1
ATOM 5768 C CA . ARG B 1 343 ? 36.623 26.482 10.222 1.00 33.19 341 ARG B CA 1
ATOM 5769 C C . ARG B 1 343 ? 35.359 27.351 10.132 1.00 36.88 341 ARG B C 1
ATOM 5770 O O . ARG B 1 343 ? 34.345 26.979 10.705 1.00 37.39 341 ARG B O 1
ATOM 5778 N N . ASN B 1 344 ? 35.386 28.447 9.348 1.00 32.40 342 ASN B N 1
ATOM 5779 C CA . ASN B 1 344 ? 34.180 29.245 9.137 1.00 31.74 342 ASN B CA 1
ATOM 5780 C C . ASN B 1 344 ? 33.477 28.764 7.835 1.00 33.35 342 ASN B C 1
ATOM 5781 O O . ASN B 1 344 ? 33.959 29.106 6.752 1.00 32.25 342 ASN B O 1
ATOM 5786 N N . PRO B 1 345 ? 32.325 28.029 7.912 1.00 28.89 343 PRO B N 1
ATOM 5787 C CA . PRO B 1 345 ? 31.676 27.529 6.685 1.00 28.53 343 PRO B CA 1
ATOM 5788 C C . PRO B 1 345 ? 31.006 28.573 5.791 1.00 32.73 343 PRO B C 1
ATOM 5789 O O . PRO B 1 345 ? 30.676 28.235 4.665 1.00 34.04 343 PRO B O 1
ATOM 5793 N N . TRP B 1 346 ? 30.790 29.812 6.287 1.00 27.62 344 TRP B N 1
ATOM 5794 C CA . TRP B 1 346 ? 30.196 30.939 5.549 1.00 26.57 344 TRP B CA 1
ATOM 5795 C C . TRP B 1 346 ? 31.265 31.955 5.007 1.00 29.48 344 TRP B C 1
ATOM 5796 O O . TRP B 1 346 ? 30.911 32.931 4.334 1.00 29.86 344 TRP B O 1
ATOM 5807 N N . PHE B 1 347 ? 32.555 31.717 5.273 1.00 25.32 345 PHE B N 1
ATOM 5808 C CA . PHE B 1 347 ? 33.615 32.625 4.826 1.00 25.29 345 PHE B CA 1
ATOM 5809 C C . PHE B 1 347 ? 33.759 32.718 3.276 1.00 27.62 345 PHE B C 1
ATOM 5810 O O . PHE B 1 347 ? 33.952 33.828 2.752 1.00 25.31 345 PHE B O 1
ATOM 5818 N N . ARG B 1 348 ? 33.625 31.591 2.554 1.00 26.07 346 ARG B N 1
ATOM 5819 C CA . ARG B 1 348 ? 33.736 31.601 1.077 1.00 28.30 346 ARG B CA 1
ATOM 5820 C C . ARG B 1 348 ? 32.568 32.360 0.456 1.00 32.94 346 ARG B C 1
ATOM 5821 O O . ARG B 1 348 ? 32.776 33.113 -0.504 1.00 32.85 346 ARG B O 1
ATOM 5829 N N . GLU B 1 349 ? 31.361 32.221 1.033 1.00 29.12 347 GLU B N 1
ATOM 5830 C CA . GLU B 1 349 ? 30.211 32.975 0.535 1.00 29.89 347 GLU B CA 1
ATOM 5831 C C . GLU B 1 349 ? 30.416 34.478 0.834 1.00 34.29 347 GLU B C 1
ATOM 5832 O O . GLU B 1 349 ? 30.051 35.318 0.005 1.00 36.02 347 GLU B O 1
ATOM 5838 N N . PHE B 1 350 ? 31.023 34.815 1.993 1.00 28.80 348 PHE B N 1
ATOM 5839 C CA . PHE B 1 350 ? 31.310 36.227 2.313 1.00 27.49 348 PHE B CA 1
ATOM 5840 C C . PHE B 1 350 ? 32.318 36.795 1.285 1.00 29.51 348 PHE B C 1
ATOM 5841 O O . PHE B 1 350 ? 32.102 37.877 0.745 1.00 28.36 348 PHE B O 1
ATOM 5849 N N . TRP B 1 351 ? 33.402 36.055 1.018 1.00 27.92 349 TRP B N 1
ATOM 5850 C CA . TRP B 1 351 ? 34.462 36.460 0.076 1.00 28.36 349 TRP B CA 1
ATOM 5851 C C . TRP B 1 351 ? 33.917 36.771 -1.336 1.00 31.21 349 TRP B C 1
ATOM 5852 O O . TRP B 1 351 ? 34.200 37.830 -1.893 1.00 29.82 349 TRP B O 1
ATOM 5863 N N . GLU B 1 352 ? 33.048 35.894 -1.852 1.00 29.20 350 GLU B N 1
ATOM 5864 C CA . GLU B 1 352 ? 32.402 36.046 -3.156 1.00 28.35 350 GLU B CA 1
ATOM 5865 C C . GLU B 1 352 ? 31.606 37.334 -3.236 1.00 30.96 350 GLU B C 1
ATOM 5866 O O . GLU B 1 352 ? 31.649 37.992 -4.267 1.00 28.19 350 GLU B O 1
ATOM 5872 N N . GLN B 1 353 ? 30.873 37.696 -2.146 1.00 28.10 351 GLN B N 1
ATOM 5873 C CA . GLN B 1 353 ? 30.040 38.895 -2.115 1.00 27.28 351 GLN B CA 1
ATOM 5874 C C . GLN B 1 353 ? 30.879 40.163 -2.007 1.00 31.90 351 GLN B C 1
ATOM 5875 O O . GLN B 1 353 ? 30.669 41.108 -2.764 1.00 31.88 351 GLN B O 1
ATOM 5881 N N . ARG B 1 354 ? 31.798 40.184 -1.044 1.00 28.71 352 ARG B N 1
ATOM 5882 C CA . ARG B 1 354 ? 32.672 41.306 -0.764 1.00 28.38 352 ARG B CA 1
ATOM 5883 C C . ARG B 1 354 ? 33.515 41.679 -1.979 1.00 33.64 352 ARG B C 1
ATOM 5884 O O . ARG B 1 354 ? 33.672 42.872 -2.267 1.00 33.61 352 ARG B O 1
ATOM 5892 N N . PHE B 1 355 ? 34.064 40.665 -2.679 1.00 28.58 353 PHE B N 1
ATOM 5893 C CA . PHE B 1 355 ? 34.954 40.934 -3.799 1.00 28.08 353 PHE B CA 1
ATOM 5894 C C . PHE B 1 355 ? 34.317 40.662 -5.152 1.00 34.10 353 PHE B C 1
ATOM 5895 O O . PHE B 1 355 ? 35.011 40.756 -6.180 1.00 34.19 353 PHE B O 1
ATOM 5903 N N . ARG B 1 356 ? 32.977 40.416 -5.170 1.00 30.90 354 ARG B N 1
ATOM 5904 C CA . ARG B 1 356 ? 32.199 40.190 -6.401 1.00 30.66 354 ARG B CA 1
ATOM 5905 C C . ARG B 1 356 ? 32.952 39.260 -7.371 1.00 36.49 354 ARG B C 1
ATOM 5906 O O . ARG B 1 356 ? 33.128 39.574 -8.550 1.00 34.75 354 ARG B O 1
ATOM 5914 N N . CYS B 1 357 ? 33.421 38.108 -6.811 1.00 35.43 355 CYS B N 1
ATOM 5915 C CA . CYS B 1 357 ? 34.207 37.070 -7.459 1.00 36.08 355 CYS B CA 1
ATOM 5916 C C . CYS B 1 357 ? 33.493 35.740 -7.339 1.00 38.72 355 CYS B C 1
ATOM 5917 O O . CYS B 1 357 ? 32.421 35.670 -6.731 1.00 36.01 355 CYS B O 1
ATOM 5920 N N . SER B 1 358 ? 34.073 34.698 -7.958 1.00 35.99 356 SER B N 1
ATOM 5921 C CA . SER B 1 358 ? 33.552 33.339 -7.998 1.00 36.75 356 SER B CA 1
ATOM 5922 C C . SER B 1 358 ? 34.723 32.369 -7.899 1.00 43.75 356 SER B C 1
ATOM 5923 O O . SER B 1 358 ? 35.652 32.450 -8.715 1.00 43.62 356 SER B O 1
ATOM 5926 N N . PHE B 1 359 ? 34.702 31.460 -6.890 1.00 40.66 357 PHE B N 1
ATOM 5927 C CA . PHE B 1 359 ? 35.775 30.460 -6.744 1.00 39.62 357 PHE B CA 1
ATOM 5928 C C . PHE B 1 359 ? 35.805 29.524 -7.950 1.00 45.51 357 PHE B C 1
ATOM 5929 O O . PHE B 1 359 ? 36.881 29.117 -8.367 1.00 45.58 357 PHE B O 1
ATOM 5937 N N . ARG B 1 360 ? 34.627 29.256 -8.548 1.00 44.20 358 ARG B N 1
ATOM 5938 C CA . ARG B 1 360 ? 34.448 28.454 -9.754 1.00 44.73 358 ARG B CA 1
ATOM 5939 C C . ARG B 1 360 ? 35.173 29.156 -10.918 1.00 52.16 358 ARG B C 1
ATOM 5940 O O . ARG B 1 360 ? 35.934 28.516 -11.641 1.00 53.59 358 ARG B O 1
ATOM 5948 N N . GLN B 1 361 ? 35.005 30.478 -11.038 1.00 48.54 359 GLN B N 1
ATOM 5949 C CA . GLN B 1 361 ? 35.660 31.245 -12.083 1.00 48.03 359 GLN B CA 1
ATOM 5950 C C . GLN B 1 361 ? 37.139 31.545 -11.771 1.00 53.00 359 GLN B C 1
ATOM 5951 O O . GLN B 1 361 ? 37.824 32.139 -12.614 1.00 53.43 359 GLN B O 1
ATOM 5957 N N . ARG B 1 362 ? 37.647 31.094 -10.586 1.00 48.86 360 ARG B N 1
ATOM 5958 C CA . ARG B 1 362 ? 39.046 31.245 -10.135 1.00 48.04 360 ARG B CA 1
ATOM 5959 C C . ARG B 1 362 ? 39.555 32.695 -10.168 1.00 50.63 360 ARG B C 1
ATOM 5960 O O . ARG B 1 362 ? 40.742 32.941 -10.425 1.00 49.58 360 ARG B O 1
ATOM 5962 N N . ASP B 1 363 ? 38.663 33.654 -9.870 1.00 46.69 361 ASP B N 1
ATOM 5963 C CA . ASP B 1 363 ? 39.025 35.072 -9.848 1.00 45.93 361 ASP B CA 1
ATOM 5964 C C . ASP B 1 363 ? 39.001 35.693 -8.439 1.00 45.81 361 ASP B C 1
ATOM 5965 O O . ASP B 1 363 ? 39.044 36.911 -8.324 1.00 44.30 361 ASP B O 1
ATOM 5970 N N . CYS B 1 364 ? 38.986 34.857 -7.374 1.00 41.41 362 CYS B N 1
ATOM 5971 C CA . CYS B 1 364 ? 38.941 35.310 -5.976 1.00 40.17 362 CYS B CA 1
ATOM 5972 C C . CYS B 1 364 ? 40.288 35.548 -5.325 1.00 44.40 362 CYS B C 1
ATOM 5973 O O . CYS B 1 364 ? 40.336 36.297 -4.347 1.00 42.25 362 CYS B O 1
ATOM 5976 N N . ALA B 1 365 ? 41.358 34.836 -5.774 1.00 43.40 363 ALA B N 1
ATOM 5977 C CA . ALA B 1 365 ? 42.704 34.913 -5.166 1.00 42.64 363 ALA B CA 1
ATOM 5978 C C . ALA B 1 365 ? 43.363 36.269 -5.300 1.00 48.05 363 ALA B C 1
ATOM 5979 O O . ALA B 1 365 ? 44.210 36.638 -4.474 1.00 48.79 363 ALA B O 1
ATOM 5981 N N . ALA B 1 366 ? 42.956 37.034 -6.315 1.00 45.42 364 ALA B N 1
ATOM 5982 C CA . ALA B 1 366 ? 43.491 38.369 -6.565 1.00 46.47 364 ALA B CA 1
ATOM 5983 C C . ALA B 1 366 ? 43.177 39.360 -5.431 1.00 48.12 364 ALA B C 1
ATOM 5984 O O . ALA B 1 366 ? 43.857 40.367 -5.287 1.00 50.14 364 ALA B O 1
ATOM 5986 N N . HIS B 1 367 ? 42.197 39.032 -4.593 1.00 40.51 365 HIS B N 1
ATOM 5987 C CA . HIS B 1 367 ? 41.731 39.873 -3.503 1.00 37.20 365 HIS B CA 1
ATOM 5988 C C . HIS B 1 367 ? 42.364 39.592 -2.155 1.00 41.69 365 HIS B C 1
ATOM 5989 O O . HIS B 1 367 ? 42.732 38.462 -1.849 1.00 42.41 365 HIS B O 1
ATOM 5996 N N . SER B 1 368 ? 42.499 40.639 -1.358 1.00 38.26 366 SER B N 1
ATOM 5997 C CA . SER B 1 368 ? 43.033 40.535 -0.013 1.00 39.16 366 SER B CA 1
ATOM 5998 C C . SER B 1 368 ? 42.308 41.509 0.880 1.00 42.62 366 SER B C 1
ATOM 5999 O O . SER B 1 368 ? 42.079 42.649 0.474 1.00 43.08 366 SER B O 1
ATOM 6002 N N . LEU B 1 369 ? 41.978 41.077 2.107 1.00 39.08 367 LEU B N 1
ATOM 6003 C CA . LEU B 1 369 ? 41.386 41.952 3.128 1.00 39.87 367 LEU B CA 1
ATOM 6004 C C . LEU B 1 369 ? 42.492 42.887 3.697 1.00 50.38 367 LEU B C 1
ATOM 6005 O O . LEU B 1 369 ? 42.179 43.926 4.284 1.00 49.40 367 LEU B O 1
ATOM 6010 N N . ARG B 1 370 ? 43.792 42.528 3.470 1.00 52.87 368 ARG B N 1
ATOM 6011 C CA . ARG B 1 370 ? 44.973 43.322 3.851 1.00 54.33 368 ARG B CA 1
ATOM 6012 C C . ARG B 1 370 ? 45.110 44.541 2.934 1.00 59.47 368 ARG B C 1
ATOM 6013 O O . ARG B 1 370 ? 45.362 45.640 3.429 1.00 59.88 368 ARG B O 1
ATOM 6021 N N . ALA B 1 371 ? 44.869 44.342 1.610 1.00 56.32 369 ALA B N 1
ATOM 6022 C CA . ALA B 1 371 ? 44.925 45.328 0.509 1.00 56.12 369 ALA B CA 1
ATOM 6023 C C . ALA B 1 371 ? 43.701 46.265 0.474 1.00 62.66 369 ALA B C 1
ATOM 6024 O O . ALA B 1 371 ? 43.618 47.166 -0.379 1.00 63.22 369 ALA B O 1
ATOM 6026 N N . VAL B 1 372 ? 42.700 46.061 1.332 1.00 58.36 370 VAL B N 1
ATOM 6027 C CA . VAL B 1 372 ? 41.553 46.986 1.381 1.00 57.94 370 VAL B CA 1
ATOM 6028 C C . VAL B 1 372 ? 41.360 47.549 2.774 1.00 57.63 370 VAL B C 1
ATOM 6029 O O . VAL B 1 372 ? 41.919 47.050 3.708 1.00 56.66 370 VAL B O 1
ATOM 6033 N N . PRO B 1 373 ? 40.562 48.590 2.905 1.00 52.16 371 PRO B N 1
ATOM 6034 C CA . PRO B 1 373 ? 40.370 49.237 4.220 1.00 51.04 371 PRO B CA 1
ATOM 6035 C C . PRO B 1 373 ? 39.536 48.406 5.195 1.00 51.55 371 PRO B C 1
ATOM 6036 O O . PRO B 1 373 ? 38.628 47.660 4.782 1.00 51.79 371 PRO B O 1
ATOM 6040 N N . PHE B 1 374 ? 39.841 48.537 6.499 1.00 43.89 372 PHE B N 1
ATOM 6041 C CA . PHE B 1 374 ? 39.122 47.794 7.529 1.00 41.13 372 PHE B CA 1
ATOM 6042 C C . PHE B 1 374 ? 38.446 48.711 8.543 1.00 42.87 372 PHE B C 1
ATOM 6043 O O . PHE B 1 374 ? 39.098 49.495 9.247 1.00 43.15 372 PHE B O 1
ATOM 6051 N N . GLU B 1 375 ? 37.110 48.598 8.597 1.00 36.18 373 GLU B N 1
ATOM 6052 C CA . GLU B 1 375 ? 36.275 49.345 9.515 1.00 34.49 373 GLU B CA 1
ATOM 6053 C C . GLU B 1 375 ? 35.740 48.304 10.478 1.00 37.03 373 GLU B C 1
ATOM 6054 O O . GLU B 1 375 ? 35.007 47.408 10.073 1.00 36.59 373 GLU B O 1
ATOM 6056 N N . GLN B 1 376 ? 36.177 48.380 11.733 1.00 33.20 374 GLN B N 1
ATOM 6057 C CA . GLN B 1 376 ? 35.779 47.458 12.780 1.00 32.41 374 GLN B CA 1
ATOM 6058 C C . GLN B 1 376 ? 34.355 47.812 13.219 1.00 36.75 374 GLN B C 1
ATOM 6059 O O . GLN B 1 376 ? 34.099 48.967 13.563 1.00 37.41 374 GLN B O 1
ATOM 6065 N N . GLU B 1 377 ? 33.441 46.820 13.206 1.00 31.12 375 GLU B N 1
ATOM 6066 C CA . GLU B 1 377 ? 32.041 47.015 13.611 1.00 29.64 375 GLU B CA 1
ATOM 6067 C C . GLU B 1 377 ? 31.993 47.500 15.053 1.00 29.29 375 GLU B C 1
ATOM 6068 O O . GLU B 1 377 ? 32.780 47.062 15.894 1.00 27.64 375 GLU B O 1
ATOM 6074 N N . SER B 1 378 ? 31.112 48.448 15.316 1.00 25.64 376 SER B N 1
ATOM 6075 C CA . SER B 1 378 ? 31.027 49.101 16.611 1.00 27.02 376 SER B CA 1
ATOM 6076 C C . SER B 1 378 ? 30.861 48.189 17.842 1.00 33.02 376 SER B C 1
ATOM 6077 O O . SER B 1 378 ? 31.361 48.550 18.907 1.00 34.12 376 SER B O 1
ATOM 6080 N N . LYS B 1 379 ? 30.147 47.053 17.732 1.00 27.58 377 LYS B N 1
ATOM 6081 C CA . LYS B 1 379 ? 29.895 46.202 18.899 1.00 24.89 377 LYS B CA 1
ATOM 6082 C C . LYS B 1 379 ? 30.866 45.042 19.064 1.00 26.04 377 LYS B C 1
ATOM 6083 O O . LYS B 1 379 ? 30.627 44.213 19.925 1.00 25.67 377 LYS B O 1
ATOM 6089 N N . ILE B 1 380 ? 31.957 44.986 18.284 1.00 23.89 378 ILE B N 1
ATOM 6090 C CA . ILE B 1 380 ? 32.984 43.916 18.360 1.00 24.88 378 ILE B CA 1
ATOM 6091 C C . ILE B 1 380 ? 33.511 43.710 19.797 1.00 27.91 378 ILE B C 1
ATOM 6092 O O . ILE B 1 380 ? 33.609 42.574 20.245 1.00 28.26 378 ILE B O 1
ATOM 6097 N N . MET B 1 381 ? 33.792 44.817 20.515 1.00 25.49 379 MET B N 1
ATOM 6098 C CA . MET B 1 381 ? 34.194 44.860 21.929 1.00 25.59 379 MET B CA 1
ATOM 6099 C C . MET B 1 381 ? 33.173 44.089 22.799 1.00 28.11 379 MET B C 1
ATOM 6100 O O . MET B 1 381 ? 33.571 43.271 23.635 1.00 26.89 379 MET B O 1
ATOM 6105 N N . PHE B 1 382 ? 31.859 44.330 22.562 1.00 23.76 380 PHE B N 1
ATOM 6106 C CA . PHE B 1 382 ? 30.800 43.657 23.302 1.00 23.48 380 PHE B CA 1
ATOM 6107 C C . PHE B 1 382 ? 30.765 42.146 23.037 1.00 24.79 380 PHE B C 1
ATOM 6108 O O . PHE B 1 382 ? 30.452 41.384 23.961 1.00 23.52 380 PHE B O 1
ATOM 6116 N N . VAL B 1 383 ? 31.115 41.715 21.804 1.00 20.47 381 VAL B N 1
ATOM 6117 C CA . VAL B 1 383 ? 31.201 40.282 21.462 1.00 21.80 381 VAL B CA 1
ATOM 6118 C C . VAL B 1 383 ? 32.329 39.658 22.294 1.00 25.64 381 VAL B C 1
ATOM 6119 O O . VAL B 1 383 ? 32.117 38.656 22.957 1.00 26.96 381 VAL B O 1
ATOM 6123 N N . VAL B 1 384 ? 33.521 40.252 22.234 1.00 24.41 382 VAL B N 1
ATOM 6124 C CA . VAL B 1 384 ? 34.732 39.777 22.930 1.00 25.29 382 VAL B CA 1
ATOM 6125 C C . VAL B 1 384 ? 34.520 39.755 24.456 1.00 28.86 382 VAL B C 1
ATOM 6126 O O . VAL B 1 384 ? 34.864 38.770 25.114 1.00 30.33 382 VAL B O 1
ATOM 6130 N N . ASN B 1 385 ? 33.844 40.767 24.982 1.00 25.25 383 ASN B N 1
ATOM 6131 C CA . ASN B 1 385 ? 33.533 40.825 26.417 1.00 25.88 383 ASN B CA 1
ATOM 6132 C C . ASN B 1 385 ? 32.573 39.726 26.837 1.00 27.67 383 ASN B C 1
ATOM 6133 O O . ASN B 1 385 ? 32.761 39.163 27.917 1.00 26.08 383 ASN B O 1
ATOM 6138 N N . ALA B 1 386 ? 31.568 39.386 25.970 1.00 23.71 384 ALA B N 1
ATOM 6139 C CA . ALA B 1 386 ? 30.607 38.331 26.292 1.00 22.56 384 ALA B CA 1
ATOM 6140 C C . ALA B 1 386 ? 31.308 36.954 26.364 1.00 27.13 384 ALA B C 1
ATOM 6141 O O . ALA B 1 386 ? 31.067 36.197 27.312 1.00 26.63 384 ALA B O 1
ATOM 6143 N N . VAL B 1 387 ? 32.191 36.649 25.376 1.00 23.27 385 VAL B N 1
ATOM 6144 C CA . VAL B 1 387 ? 32.944 35.392 25.343 1.00 23.59 385 VAL B CA 1
ATOM 6145 C C . VAL B 1 387 ? 33.852 35.311 26.597 1.00 26.19 385 VAL B C 1
ATOM 6146 O O . VAL B 1 387 ? 33.925 34.259 27.236 1.00 24.77 385 VAL B O 1
ATOM 6150 N N . TYR B 1 388 ? 34.551 36.417 26.919 1.00 23.39 386 TYR B N 1
ATOM 6151 C CA . TYR B 1 388 ? 35.443 36.483 28.076 1.00 23.91 386 TYR B CA 1
ATOM 6152 C C . TYR B 1 388 ? 34.697 36.379 29.374 1.00 29.25 386 TYR B C 1
ATOM 6153 O O . TYR B 1 388 ? 35.190 35.722 30.290 1.00 29.23 386 TYR B O 1
ATOM 6162 N N . ALA B 1 389 ? 33.472 36.956 29.435 1.00 26.13 387 ALA B N 1
ATOM 6163 C CA . ALA B 1 389 ? 32.628 36.896 30.628 1.00 26.25 387 ALA B CA 1
ATOM 6164 C C . ALA B 1 389 ? 32.250 35.472 30.935 1.00 30.29 387 ALA B C 1
ATOM 6165 O O . ALA B 1 389 ? 32.298 35.065 32.100 1.00 31.11 387 ALA B O 1
ATOM 6167 N N . MET B 1 390 ? 31.934 34.690 29.890 1.00 26.63 388 MET B N 1
ATOM 6168 C CA . MET B 1 390 ? 31.601 33.268 30.022 1.00 26.02 388 MET B CA 1
ATOM 6169 C C . MET B 1 390 ? 32.863 32.463 30.403 1.00 29.29 388 MET B C 1
ATOM 6170 O O . MET B 1 390 ? 32.770 31.558 31.229 1.00 28.71 388 MET B O 1
ATOM 6175 N N . ALA B 1 391 ? 34.021 32.770 29.772 1.00 27.24 389 ALA B N 1
ATOM 6176 C CA . ALA B 1 391 ? 35.305 32.098 30.078 1.00 27.97 389 ALA B CA 1
ATOM 6177 C C . ALA B 1 391 ? 35.696 32.343 31.570 1.00 32.82 389 ALA B C 1
ATOM 6178 O O . ALA B 1 391 ? 35.965 31.377 32.290 1.00 32.21 389 ALA B O 1
ATOM 6180 N N . HIS B 1 392 ? 35.654 33.625 32.037 1.00 29.40 390 HIS B N 1
ATOM 6181 C CA . HIS B 1 392 ? 35.916 33.984 33.436 1.00 30.15 390 HIS B CA 1
ATOM 6182 C C . HIS B 1 392 ? 34.944 33.289 34.395 1.00 32.71 390 HIS B C 1
ATOM 6183 O O . HIS B 1 392 ? 35.356 32.855 35.464 1.00 31.42 390 HIS B O 1
ATOM 6190 N N . ALA B 1 393 ? 33.658 33.157 34.006 1.00 29.54 391 ALA B N 1
ATOM 6191 C CA . ALA B 1 393 ? 32.675 32.492 34.862 1.00 28.69 391 ALA B CA 1
ATOM 6192 C C . ALA B 1 393 ? 33.027 31.017 35.057 1.00 33.49 391 ALA B C 1
ATOM 6193 O O . ALA B 1 393 ? 32.948 30.522 36.176 1.00 33.95 391 ALA B O 1
ATOM 6195 N N . LEU B 1 394 ? 33.431 30.331 33.970 1.00 29.10 392 LEU B N 1
ATOM 6196 C CA . LEU B 1 394 ? 33.799 28.914 33.998 1.00 28.66 392 LEU B CA 1
ATOM 6197 C C . LEU B 1 394 ? 35.109 28.723 34.741 1.00 33.55 392 LEU B C 1
ATOM 6198 O O . LEU B 1 394 ? 35.273 27.706 35.395 1.00 33.23 392 LEU B O 1
ATOM 6203 N N . HIS B 1 395 ? 36.021 29.707 34.646 1.00 32.18 393 HIS B N 1
ATOM 6204 C CA . HIS B 1 395 ? 37.298 29.693 35.336 1.00 33.09 393 HIS B CA 1
ATOM 6205 C C . HIS B 1 395 ? 37.078 29.789 36.849 1.00 37.63 393 HIS B C 1
ATOM 6206 O O . HIS B 1 395 ? 37.587 28.936 37.577 1.00 36.30 393 HIS B O 1
ATOM 6213 N N . ASN B 1 396 ? 36.243 30.754 37.308 1.00 35.30 394 ASN B N 1
ATOM 6214 C CA . ASN B 1 396 ? 35.874 30.924 38.720 1.00 34.63 394 ASN B CA 1
ATOM 6215 C C . ASN B 1 396 ? 35.133 29.709 39.249 1.00 39.82 394 ASN B C 1
ATOM 6216 O O . ASN B 1 396 ? 35.412 29.275 40.375 1.00 39.46 394 ASN B O 1
ATOM 6221 N N . MET B 1 397 ? 34.237 29.118 38.420 1.00 35.84 395 MET B N 1
ATOM 6222 C CA . MET B 1 397 ? 33.528 27.885 38.781 1.00 35.27 395 MET B CA 1
ATOM 6223 C C . MET B 1 397 ? 34.527 26.737 38.947 1.00 38.36 395 MET B C 1
ATOM 6224 O O . MET B 1 397 ? 34.400 25.933 39.871 1.00 37.35 395 MET B O 1
ATOM 6229 N N . HIS B 1 398 ? 35.484 26.646 38.019 1.00 34.55 396 HIS B N 1
ATOM 6230 C CA . HIS B 1 398 ? 36.514 25.640 38.059 1.00 35.08 396 HIS B CA 1
ATOM 6231 C C . HIS B 1 398 ? 37.372 25.760 39.347 1.00 41.19 396 HIS B C 1
ATOM 6232 O O . HIS B 1 398 ? 37.626 24.748 39.976 1.00 40.61 396 HIS B O 1
ATOM 6239 N N . ARG B 1 399 ? 37.793 26.983 39.734 1.00 39.64 397 ARG B N 1
ATOM 6240 C CA . ARG B 1 399 ? 38.587 27.257 40.942 1.00 40.49 397 ARG B CA 1
ATOM 6241 C C . ARG B 1 399 ? 37.941 26.720 42.216 1.00 45.51 397 ARG B C 1
ATOM 6242 O O . ARG B 1 399 ? 38.623 26.108 43.022 1.00 45.28 397 ARG B O 1
ATOM 6244 N N . ALA B 1 400 ? 36.624 26.890 42.354 1.00 43.84 398 ALA B N 1
ATOM 6245 C CA . ALA B 1 400 ? 35.838 26.433 43.492 1.00 44.01 398 ALA B CA 1
ATOM 6246 C C . ALA B 1 400 ? 35.529 24.931 43.457 1.00 47.78 398 ALA B C 1
ATOM 6247 O O . ALA B 1 400 ? 35.660 24.261 44.492 1.00 47.19 398 ALA B O 1
ATOM 6249 N N . LEU B 1 401 ? 35.095 24.413 42.287 1.00 42.55 399 LEU B N 1
ATOM 6250 C CA . LEU B 1 401 ? 34.676 23.021 42.155 1.00 41.97 399 LEU B CA 1
ATOM 6251 C C . LEU B 1 401 ? 35.809 22.015 41.919 1.00 46.20 399 LEU B C 1
ATOM 6252 O O . LEU B 1 401 ? 35.602 20.841 42.213 1.00 46.90 399 LEU B O 1
ATOM 6257 N N . CYS B 1 402 ? 36.960 22.449 41.363 1.00 43.62 400 CYS B N 1
ATOM 6258 C CA . CYS B 1 402 ? 38.130 21.617 40.994 1.00 44.73 400 CYS B CA 1
ATOM 6259 C C . CYS B 1 402 ? 39.440 22.222 41.559 1.00 48.65 400 CYS B C 1
ATOM 6260 O O . CYS B 1 402 ? 40.302 22.636 40.773 1.00 46.29 400 CYS B O 1
ATOM 6263 N N . PRO B 1 403 ? 39.637 22.282 42.899 1.00 48.25 401 PRO B N 1
ATOM 6264 C CA . PRO B 1 403 ? 40.847 22.949 43.427 1.00 48.78 401 PRO B CA 1
ATOM 6265 C C . PRO B 1 403 ? 42.198 22.262 43.200 1.00 55.28 401 PRO B C 1
ATOM 6266 O O . PRO B 1 403 ? 43.217 22.947 43.302 1.00 56.09 401 PRO B O 1
ATOM 6270 N N . ASN B 1 404 ? 42.225 20.938 42.920 1.00 52.72 402 ASN B N 1
ATOM 6271 C CA . ASN B 1 404 ? 43.481 20.168 42.801 1.00 53.35 402 ASN B CA 1
ATOM 6272 C C . ASN B 1 404 ? 43.990 19.877 41.366 1.00 58.19 402 ASN B C 1
ATOM 6273 O O . ASN B 1 404 ? 45.064 19.281 41.219 1.00 57.32 402 ASN B O 1
ATOM 6278 N N . THR B 1 405 ? 43.218 20.262 40.323 1.00 53.59 403 THR B N 1
ATOM 6279 C CA . THR B 1 405 ? 43.550 19.991 38.922 1.00 51.84 403 THR B CA 1
ATOM 6280 C C . THR B 1 405 ? 43.189 21.156 38.015 1.00 54.28 403 THR B C 1
ATOM 6281 O O . THR B 1 405 ? 42.237 21.874 38.309 1.00 54.07 403 THR B O 1
ATOM 6285 N N . THR B 1 406 ? 43.915 21.316 36.896 1.00 48.98 404 THR B N 1
ATOM 6286 C CA . THR B 1 406 ? 43.597 22.356 35.911 1.00 48.20 404 THR B CA 1
ATOM 6287 C C . THR B 1 406 ? 42.544 21.830 34.933 1.00 50.62 404 THR B C 1
ATOM 6288 O O . THR B 1 406 ? 41.964 22.611 34.194 1.00 51.32 404 THR B O 1
ATOM 6292 N N . ARG B 1 407 ? 42.310 20.514 34.930 1.00 45.66 405 ARG B N 1
ATOM 6293 C CA . ARG B 1 407 ? 41.376 19.820 34.052 1.00 44.90 405 ARG B CA 1
ATOM 6294 C C . ARG B 1 407 ? 39.941 19.852 34.590 1.00 47.21 405 ARG B C 1
ATOM 6295 O O . ARG B 1 407 ? 39.725 20.217 35.741 1.00 44.74 405 ARG B O 1
ATOM 6303 N N . LEU B 1 408 ? 38.967 19.418 33.761 1.00 44.48 406 LEU B N 1
ATOM 6304 C CA . LEU B 1 408 ? 37.571 19.307 34.158 1.00 44.20 406 LEU B CA 1
ATOM 6305 C C . LEU B 1 408 ? 37.434 18.151 35.115 1.00 49.66 406 LEU B C 1
ATOM 6306 O O . LEU B 1 408 ? 37.427 16.998 34.687 1.00 50.36 406 LEU B O 1
ATOM 6311 N N . CYS B 1 409 ? 37.277 18.450 36.401 1.00 47.17 407 CYS B N 1
ATOM 6312 C CA . CYS B 1 409 ? 37.055 17.438 37.428 1.00 46.93 407 CYS B CA 1
ATOM 6313 C C . CYS B 1 409 ? 35.594 16.957 37.318 1.00 52.95 407 CYS B C 1
ATOM 6314 O O . CYS B 1 409 ? 34.821 17.542 36.558 1.00 52.77 407 CYS B O 1
ATOM 6317 N N . ASP B 1 410 ? 35.219 15.891 38.039 1.00 52.04 408 ASP B N 1
ATOM 6318 C CA . ASP B 1 410 ? 33.882 15.301 37.947 1.00 52.82 408 ASP B CA 1
ATOM 6319 C C . ASP B 1 410 ? 32.755 16.242 38.374 1.00 57.33 408 ASP B C 1
ATOM 6320 O O . ASP B 1 410 ? 31.639 16.124 37.850 1.00 56.98 408 ASP B O 1
ATOM 6325 N N . ALA B 1 411 ? 33.057 17.214 39.255 1.00 53.97 409 ALA B N 1
ATOM 6326 C CA . ALA B 1 411 ? 32.088 18.228 39.694 1.00 53.74 409 ALA B CA 1
ATOM 6327 C C . ALA B 1 411 ? 31.578 19.069 38.515 1.00 55.13 409 ALA B C 1
ATOM 6328 O O . ALA B 1 411 ? 30.469 19.601 38.581 1.00 56.54 409 ALA B O 1
ATOM 6330 N N . MET B 1 412 ? 32.342 19.142 37.434 1.00 48.12 410 MET B N 1
ATOM 6331 C CA . MET B 1 412 ? 31.964 19.912 36.271 1.00 46.89 410 MET B CA 1
ATOM 6332 C C . MET B 1 412 ? 31.648 19.059 35.071 1.00 53.07 410 MET B C 1
ATOM 6333 O O . MET B 1 412 ? 31.638 19.512 33.951 1.00 52.61 410 MET B O 1
ATOM 6338 N N . ARG B 1 413 ? 31.390 17.801 35.330 1.00 51.56 411 ARG B N 1
ATOM 6339 C CA . ARG B 1 413 ? 31.005 16.822 34.327 1.00 51.37 411 ARG B CA 1
ATOM 6340 C C . ARG B 1 413 ? 29.617 16.298 34.740 1.00 56.06 411 ARG B C 1
ATOM 6341 O O . ARG B 1 413 ? 29.525 15.337 35.507 1.00 57.15 411 ARG B O 1
ATOM 6349 N N . PRO B 1 414 ? 28.517 16.967 34.328 1.00 50.96 412 PRO B N 1
ATOM 6350 C CA . PRO B 1 414 ? 28.440 18.158 33.467 1.00 49.07 412 PRO B CA 1
ATOM 6351 C C . PRO B 1 414 ? 28.439 19.465 34.273 1.00 46.20 412 PRO B C 1
ATOM 6352 O O . PRO B 1 414 ? 28.417 19.428 35.497 1.00 46.49 412 PRO B O 1
ATOM 6356 N N . VAL B 1 415 ? 28.500 20.609 33.595 1.00 38.27 413 VAL B N 1
ATOM 6357 C CA . VAL B 1 415 ? 28.438 21.917 34.247 1.00 37.28 413 VAL B CA 1
ATOM 6358 C C . VAL B 1 415 ? 26.949 22.179 34.613 1.00 41.45 413 VAL B C 1
ATOM 6359 O O . VAL B 1 415 ? 26.038 21.889 33.821 1.00 40.93 413 VAL B O 1
ATOM 6363 N N . ASN B 1 416 ? 26.717 22.641 35.841 1.00 37.37 414 ASN B N 1
ATOM 6364 C CA . ASN B 1 416 ? 25.383 22.959 36.308 1.00 36.71 414 ASN B CA 1
ATOM 6365 C C . ASN B 1 416 ? 25.046 24.380 35.838 1.00 38.65 414 ASN B C 1
ATOM 6366 O O . ASN B 1 416 ? 25.708 25.346 36.235 1.00 38.02 414 ASN B O 1
ATOM 6371 N N . GLY B 1 417 ? 24.032 24.474 34.979 1.00 33.86 415 GLY B N 1
ATOM 6372 C CA . GLY B 1 417 ? 23.608 25.735 34.394 1.00 32.91 415 GLY B CA 1
ATOM 6373 C C . GLY B 1 417 ? 23.121 26.775 35.363 1.00 33.66 415 GLY B C 1
ATOM 6374 O O . GLY B 1 417 ? 23.463 27.950 35.218 1.00 33.27 415 GLY B O 1
ATOM 6375 N N . ARG B 1 418 ? 22.315 26.357 36.354 1.00 32.31 416 ARG B N 1
ATOM 6376 C CA . ARG B 1 418 ? 21.788 27.265 37.388 1.00 33.18 416 ARG B CA 1
ATOM 6377 C C . ARG B 1 418 ? 22.918 27.923 38.161 1.00 36.23 416 ARG B C 1
ATOM 6378 O O . ARG B 1 418 ? 22.957 29.157 38.231 1.00 34.87 416 ARG B O 1
ATOM 6386 N N . ARG B 1 419 ? 23.867 27.099 38.685 1.00 34.96 417 ARG B N 1
ATOM 6387 C CA . ARG B 1 419 ? 25.023 27.557 39.474 1.00 35.66 417 ARG B CA 1
ATOM 6388 C C . ARG B 1 419 ? 25.897 28.444 38.632 1.00 37.86 417 ARG B C 1
ATOM 6389 O O . ARG B 1 419 ? 26.243 29.528 39.091 1.00 39.34 417 ARG B O 1
ATOM 6397 N N . LEU B 1 420 ? 26.231 28.003 37.381 1.00 32.24 418 LEU B N 1
ATOM 6398 C CA . LEU B 1 420 ? 27.057 28.769 36.447 1.00 30.39 418 LEU B CA 1
ATOM 6399 C C . LEU B 1 420 ? 26.464 30.164 36.225 1.00 33.85 418 LEU B C 1
ATOM 6400 O O . LEU B 1 420 ? 27.192 31.145 36.357 1.00 31.98 418 LEU B O 1
ATOM 6405 N N . TYR B 1 421 ? 25.133 30.259 35.959 1.00 32.14 419 TYR B N 1
ATOM 6406 C CA . TYR B 1 421 ? 24.498 31.570 35.737 1.00 31.14 419 TYR B CA 1
ATOM 6407 C C . TYR B 1 421 ? 24.439 32.424 37.029 1.00 34.84 419 TYR B C 1
ATOM 6408 O O . TYR B 1 421 ? 25.011 33.529 37.078 1.00 34.14 419 TYR B O 1
ATOM 6417 N N . LYS B 1 422 ? 23.739 31.912 38.056 1.00 31.95 420 LYS B N 1
ATOM 6418 C CA . LYS B 1 422 ? 23.506 32.624 39.323 1.00 31.97 420 LYS B CA 1
ATOM 6419 C C . LYS B 1 422 ? 24.733 32.934 40.114 1.00 37.01 420 LYS B C 1
ATOM 6420 O O . LYS B 1 422 ? 24.859 34.067 40.575 1.00 37.38 420 LYS B O 1
ATOM 6423 N N . ASP B 1 423 ? 25.657 31.965 40.273 1.00 32.57 421 ASP B N 1
ATOM 6424 C CA . ASP B 1 423 ? 26.800 32.187 41.164 1.00 31.25 421 ASP B CA 1
ATOM 6425 C C . ASP B 1 423 ? 28.106 32.562 40.502 1.00 36.02 421 ASP B C 1
ATOM 6426 O O . ASP B 1 423 ? 29.038 32.938 41.207 1.00 35.53 421 ASP B O 1
ATOM 6431 N N . PHE B 1 424 ? 28.199 32.482 39.166 1.00 33.61 422 PHE B N 1
ATOM 6432 C CA . PHE B 1 424 ? 29.448 32.811 38.499 1.00 32.14 422 PHE B CA 1
ATOM 6433 C C . PHE B 1 424 ? 29.244 33.862 37.417 1.00 36.08 422 PHE B C 1
ATOM 6434 O O . PHE B 1 424 ? 29.821 34.936 37.543 1.00 36.55 422 PHE B O 1
ATOM 6442 N N . VAL B 1 425 ? 28.404 33.607 36.401 1.00 32.24 423 VAL B N 1
ATOM 6443 C CA . VAL B 1 425 ? 28.169 34.587 35.303 1.00 31.27 423 VAL B CA 1
ATOM 6444 C C . VAL B 1 425 ? 27.838 35.989 35.858 1.00 32.44 423 VAL B C 1
ATOM 6445 O O . VAL B 1 425 ? 28.503 36.959 35.516 1.00 29.70 423 VAL B O 1
ATOM 6449 N N . LEU B 1 426 ? 26.855 36.070 36.764 1.00 32.52 424 LEU B N 1
ATOM 6450 C CA . LEU B 1 426 ? 26.423 37.344 37.363 1.00 32.36 424 LEU B CA 1
ATOM 6451 C C . LEU B 1 426 ? 27.457 37.997 38.277 1.00 36.17 424 LEU B C 1
ATOM 6452 O O . LEU B 1 426 ? 27.349 39.198 38.519 1.00 36.25 424 LEU B O 1
ATOM 6457 N N . ASN B 1 427 ? 28.482 37.237 38.723 1.00 31.74 425 ASN B N 1
ATOM 6458 C CA . ASN B 1 427 ? 29.469 37.739 39.669 1.00 32.79 425 ASN B CA 1
ATOM 6459 C C . ASN B 1 427 ? 30.849 38.015 39.102 1.00 37.70 425 ASN B C 1
ATOM 6460 O O . ASN B 1 427 ? 31.732 38.381 39.881 1.00 39.20 425 ASN B O 1
ATOM 6465 N N . VAL B 1 428 ? 31.051 37.883 37.774 1.00 32.90 426 VAL B N 1
ATOM 6466 C CA . VAL B 1 428 ? 32.359 38.169 37.166 1.00 31.47 426 VAL B CA 1
ATOM 6467 C C . VAL B 1 428 ? 32.653 39.674 37.260 1.00 35.10 426 VAL B C 1
ATOM 6468 O O . VAL B 1 428 ? 31.724 40.487 37.260 1.00 33.18 426 VAL B O 1
ATOM 6472 N N . LYS B 1 429 ? 33.932 40.027 37.392 1.00 33.83 427 LYS B N 1
ATOM 6473 C CA . LYS B 1 429 ? 34.387 41.410 37.475 1.00 35.14 427 LYS B CA 1
ATOM 6474 C C . LYS B 1 429 ? 35.844 41.379 37.087 1.00 38.56 427 LYS B C 1
ATOM 6475 O O . LYS B 1 429 ? 36.679 40.862 37.824 1.00 40.41 427 LYS B O 1
ATOM 6481 N N . PHE B 1 430 ? 36.131 41.804 35.883 1.00 33.99 428 PHE B N 1
ATOM 6482 C CA . PHE B 1 430 ? 37.496 41.790 35.377 1.00 34.13 428 PHE B CA 1
ATOM 6483 C C . PHE B 1 430 ? 37.702 42.929 34.431 1.00 40.71 428 PHE B C 1
ATOM 6484 O O . PHE B 1 430 ? 36.734 43.494 33.901 1.00 40.52 428 PHE B O 1
ATOM 6492 N N . ASP B 1 431 ? 38.972 43.258 34.206 1.00 39.96 429 ASP B N 1
ATOM 6493 C CA . ASP B 1 431 ? 39.397 44.305 33.300 1.00 40.57 429 ASP B CA 1
ATOM 6494 C C . ASP B 1 431 ? 39.140 43.807 31.864 1.00 44.31 429 ASP B C 1
ATOM 6495 O O . ASP B 1 431 ? 39.649 42.757 31.482 1.00 43.81 429 ASP B O 1
ATOM 6500 N N . ALA B 1 432 ? 38.317 44.539 31.099 1.00 40.37 430 ALA B N 1
ATOM 6501 C CA . ALA B 1 432 ? 37.983 44.249 29.705 1.00 39.39 430 ALA B CA 1
ATOM 6502 C C . ALA B 1 432 ? 39.253 43.905 28.910 1.00 44.08 430 ALA B C 1
ATOM 6503 O O . ALA B 1 432 ? 40.243 44.624 29.015 1.00 43.96 430 ALA B O 1
ATOM 6505 N N . PRO B 1 433 ? 39.281 42.798 28.139 1.00 41.55 431 PRO B N 1
ATOM 6506 C CA . PRO B 1 433 ? 40.511 42.475 27.391 1.00 40.46 431 PRO B CA 1
ATOM 6507 C C . PRO B 1 433 ? 40.708 43.397 26.200 1.00 44.05 431 PRO B C 1
ATOM 6508 O O . PRO B 1 433 ? 39.729 43.950 25.702 1.00 42.61 431 PRO B O 1
ATOM 6512 N N . PHE B 1 434 ? 41.965 43.538 25.730 1.00 42.31 432 PHE B N 1
ATOM 6513 C CA . PHE B 1 434 ? 42.396 44.346 24.562 1.00 42.73 432 PHE B CA 1
ATOM 6514 C C . PHE B 1 434 ? 41.887 45.808 24.584 1.00 49.27 432 PHE B C 1
ATOM 6515 O O . PHE B 1 434 ? 41.720 46.427 23.523 1.00 48.81 432 PHE B O 1
ATOM 6523 N N . ARG B 1 435 ? 41.646 46.341 25.800 1.00 47.95 433 ARG B N 1
ATOM 6524 C CA . ARG B 1 435 ? 41.137 47.692 26.066 1.00 49.42 433 ARG B CA 1
ATOM 6525 C C . ARG B 1 435 ? 42.226 48.783 25.856 1.00 60.06 433 ARG B C 1
ATOM 6526 O O . ARG B 1 435 ? 43.413 48.459 25.943 1.00 60.51 433 ARG B O 1
ATOM 6534 N N . PRO B 1 436 ? 41.878 50.065 25.582 1.00 60.16 434 PRO B N 1
ATOM 6535 C CA . PRO B 1 436 ? 42.935 51.086 25.427 1.00 60.88 434 PRO B CA 1
ATOM 6536 C C . PRO B 1 436 ? 43.439 51.606 26.789 1.00 66.51 434 PRO B C 1
ATOM 6537 O O . PRO B 1 436 ? 42.764 51.446 27.821 1.00 65.78 434 PRO B O 1
ATOM 6541 N N . ALA B 1 437 ? 44.631 52.242 26.779 1.00 64.12 435 ALA B N 1
ATOM 6542 C CA . ALA B 1 437 ? 45.296 52.831 27.946 1.00 86.85 435 ALA B CA 1
ATOM 6543 C C . ALA B 1 437 ? 44.444 53.901 28.635 1.00 84.06 435 ALA B C 1
ATOM 6544 O O . ALA B 1 437 ? 43.715 54.630 27.966 1.00 53.35 435 ALA B O 1
ATOM 6546 N N . HIS B 1 440 ? 40.331 52.608 29.853 1.00 60.89 438 HIS B N 1
ATOM 6547 C CA . HIS B 1 440 ? 40.039 51.810 31.051 1.00 61.24 438 HIS B CA 1
ATOM 6548 C C . HIS B 1 440 ? 38.558 51.378 31.113 1.00 66.59 438 HIS B C 1
ATOM 6549 O O . HIS B 1 440 ? 37.659 52.229 31.207 1.00 68.06 438 HIS B O 1
ATOM 6551 N N . ASN B 1 441 ? 38.316 50.047 31.063 1.00 60.01 439 ASN B N 1
ATOM 6552 C CA . ASN B 1 441 ? 36.984 49.434 31.074 1.00 57.60 439 ASN B CA 1
ATOM 6553 C C . ASN B 1 441 ? 36.945 48.133 31.873 1.00 54.51 439 ASN B C 1
ATOM 6554 O O . ASN B 1 441 ? 37.907 47.359 31.879 1.00 52.86 439 ASN B O 1
ATOM 6559 N N . GLU B 1 442 ? 35.806 47.877 32.504 1.00 46.95 440 GLU B N 1
ATOM 6560 C CA . GLU B 1 442 ? 35.606 46.681 33.303 1.00 45.45 440 GLU B CA 1
ATOM 6561 C C . GLU B 1 442 ? 34.327 45.956 32.877 1.00 43.88 440 GLU B C 1
ATOM 6562 O O . GLU B 1 442 ? 33.296 46.588 32.655 1.00 42.89 440 GLU B O 1
ATOM 6568 N N . VAL B 1 443 ? 34.408 44.616 32.799 1.00 37.03 441 VAL B N 1
ATOM 6569 C CA . VAL B 1 443 ? 33.292 43.730 32.460 1.00 34.83 441 VAL B CA 1
ATOM 6570 C C . VAL B 1 443 ? 32.671 43.219 33.753 1.00 37.55 441 VAL B C 1
ATOM 6571 O O . VAL B 1 443 ? 33.356 42.668 34.606 1.00 36.25 441 VAL B O 1
ATOM 6575 N N . ARG B 1 444 ? 31.374 43.427 33.886 1.00 34.41 442 ARG B N 1
ATOM 6576 C CA . ARG B 1 444 ? 30.566 43.024 35.031 1.00 34.51 442 ARG B CA 1
ATOM 6577 C C . ARG B 1 444 ? 29.110 43.142 34.623 1.00 34.10 442 ARG B C 1
ATOM 6578 O O . ARG B 1 444 ? 28.796 43.843 33.664 1.00 31.30 442 ARG B O 1
ATOM 6586 N N . PHE B 1 445 ? 28.235 42.484 35.364 1.00 29.27 443 PHE B N 1
ATOM 6587 C CA . PHE B 1 445 ? 26.804 42.563 35.128 1.00 28.98 443 PHE B CA 1
ATOM 6588 C C . PHE B 1 445 ? 26.209 43.182 36.375 1.00 35.35 443 PHE B C 1
ATOM 6589 O O . PHE B 1 445 ? 26.722 42.959 37.463 1.00 34.11 443 PHE B O 1
ATOM 6597 N N . ASP B 1 446 ? 25.144 43.939 36.225 1.00 34.26 444 ASP B N 1
ATOM 6598 C CA . ASP B 1 446 ? 24.392 44.486 37.325 1.00 34.08 444 ASP B CA 1
ATOM 6599 C C . ASP B 1 446 ? 23.346 43.526 37.809 1.00 39.00 444 ASP B C 1
ATOM 6600 O O . ASP B 1 446 ? 23.324 42.409 37.380 1.00 38.08 444 ASP B O 1
ATOM 6605 N N . ARG B 1 447 ? 22.517 43.965 38.741 1.00 37.40 445 ARG B N 1
ATOM 6606 C CA . ARG B 1 447 ? 21.475 43.124 39.349 1.00 37.57 445 ARG B CA 1
ATOM 6607 C C . ARG B 1 447 ? 20.452 42.592 38.335 1.00 41.25 445 ARG B C 1
ATOM 6608 O O . ARG B 1 447 ? 19.820 41.568 38.602 1.00 42.56 445 ARG B O 1
ATOM 6616 N N . PHE B 1 448 ? 20.306 43.261 37.173 1.00 36.68 446 PHE B N 1
ATOM 6617 C CA . PHE B 1 448 ? 19.391 42.822 36.095 1.00 36.48 446 PHE B CA 1
ATOM 6618 C C . PHE B 1 448 ? 20.133 42.035 34.984 1.00 39.48 446 PHE B C 1
ATOM 6619 O O . PHE B 1 448 ? 19.526 41.663 33.978 1.00 39.77 446 PHE B O 1
ATOM 6627 N N . GLY B 1 449 ? 21.428 41.784 35.204 1.00 33.50 447 GLY B N 1
ATOM 6628 C CA . GLY B 1 449 ? 22.335 41.110 34.279 1.00 31.65 447 GLY B CA 1
ATOM 6629 C C . GLY B 1 449 ? 22.631 41.951 33.058 1.00 32.07 447 GLY B C 1
ATOM 6630 O O . GLY B 1 449 ? 22.837 41.413 31.973 1.00 30.64 447 GLY B O 1
ATOM 6631 N N . ASP B 1 450 ? 22.629 43.286 33.222 1.00 28.11 448 ASP B N 1
ATOM 6632 C CA . ASP B 1 450 ? 22.826 44.241 32.132 1.00 27.91 448 ASP B CA 1
ATOM 6633 C C . ASP B 1 450 ? 24.181 44.878 32.189 1.00 32.34 448 ASP B C 1
ATOM 6634 O O . ASP B 1 450 ? 24.874 44.755 33.197 1.00 34.53 448 ASP B O 1
ATOM 6639 N N . GLY B 1 451 ? 24.543 45.540 31.096 1.00 27.94 449 GLY B N 1
ATOM 6640 C CA . GLY B 1 451 ? 25.743 46.359 30.940 1.00 27.51 449 GLY B CA 1
ATOM 6641 C C . GLY B 1 451 ? 25.474 47.818 31.277 1.00 32.30 449 GLY B C 1
ATOM 6642 O O . GLY B 1 451 ? 24.337 48.182 31.588 1.00 31.97 449 GLY B O 1
ATOM 6643 N N . ILE B 1 452 ? 26.506 48.671 31.217 1.00 31.80 450 ILE B N 1
ATOM 6644 C CA . ILE B 1 452 ? 26.408 50.086 31.615 1.00 33.65 450 ILE B CA 1
ATOM 6645 C C . ILE B 1 452 ? 25.824 51.026 30.510 1.00 38.47 450 ILE B C 1
ATOM 6646 O O . ILE B 1 452 ? 26.269 50.991 29.366 1.00 36.17 450 ILE B O 1
ATOM 6651 N N . GLY B 1 453 ? 24.868 51.884 30.912 1.00 36.12 451 GLY B N 1
ATOM 6652 C CA . GLY B 1 453 ? 24.202 52.869 30.063 1.00 36.12 451 GLY B CA 1
ATOM 6653 C C . GLY B 1 453 ? 25.091 54.009 29.593 1.00 41.88 451 GLY B C 1
ATOM 6654 O O . GLY B 1 453 ? 24.900 55.154 30.002 1.00 42.36 451 GLY B O 1
ATOM 6655 N N . ARG B 1 454 ? 26.073 53.708 28.729 1.00 37.72 452 ARG B N 1
ATOM 6656 C CA . ARG B 1 454 ? 27.010 54.704 28.209 1.00 36.83 452 ARG B CA 1
ATOM 6657 C C . ARG B 1 454 ? 26.940 54.698 26.679 1.00 37.09 452 ARG B C 1
ATOM 6658 O O . ARG B 1 454 ? 27.061 53.629 26.065 1.00 33.92 452 ARG B O 1
ATOM 6666 N N . TYR B 1 455 ? 26.743 55.893 26.068 1.00 31.53 453 TYR B N 1
ATOM 6667 C CA . TYR B 1 455 ? 26.565 56.026 24.618 1.00 30.91 453 TYR B CA 1
ATOM 6668 C C . TYR B 1 455 ? 27.412 57.104 23.990 1.00 35.73 453 TYR B C 1
ATOM 6669 O O . TYR B 1 455 ? 27.658 58.129 24.606 1.00 35.97 453 TYR B O 1
ATOM 6678 N N . ASN B 1 456 ? 27.838 56.874 22.752 1.00 32.70 454 ASN B N 1
ATOM 6679 C CA . ASN B 1 456 ? 28.546 57.833 21.926 1.00 32.08 454 ASN B CA 1
ATOM 6680 C C . ASN B 1 456 ? 27.541 58.440 20.948 1.00 34.82 454 ASN B C 1
ATOM 6681 O O . ASN B 1 456 ? 26.614 57.751 20.497 1.00 30.80 454 ASN B O 1
ATOM 6686 N N . ILE B 1 457 ? 27.689 59.761 20.686 1.00 32.60 455 ILE B N 1
ATOM 6687 C CA . ILE B 1 457 ? 26.819 60.506 19.778 1.00 32.19 455 ILE B CA 1
ATOM 6688 C C . ILE B 1 457 ? 27.596 60.887 18.537 1.00 36.37 455 ILE B C 1
ATOM 6689 O O . ILE B 1 457 ? 28.745 61.341 18.624 1.00 35.36 455 ILE B O 1
ATOM 6694 N N . PHE B 1 458 ? 26.998 60.608 17.371 1.00 31.87 456 PHE B N 1
ATOM 6695 C CA . PHE B 1 458 ? 27.653 60.876 16.100 1.00 30.95 456 PHE B CA 1
ATOM 6696 C C . PHE B 1 458 ? 26.802 61.761 15.237 1.00 35.83 456 PHE B C 1
ATOM 6697 O O . PHE B 1 458 ? 25.575 61.808 15.400 1.00 35.51 456 PHE B O 1
ATOM 6705 N N . THR B 1 459 ? 27.451 62.451 14.299 1.00 32.21 457 THR B N 1
ATOM 6706 C CA . THR B 1 459 ? 26.735 63.207 13.296 1.00 32.29 457 THR B CA 1
ATOM 6707 C C . THR B 1 459 ? 27.183 62.729 11.907 1.00 36.15 457 THR B C 1
ATOM 6708 O O . THR B 1 459 ? 28.313 62.271 11.740 1.00 34.63 457 THR B O 1
ATOM 6712 N N . TYR B 1 460 ? 26.270 62.778 10.934 1.00 33.87 458 TYR B N 1
ATOM 6713 C CA . TYR B 1 460 ? 26.614 62.353 9.592 1.00 34.25 458 TYR B CA 1
ATOM 6714 C C . TYR B 1 460 ? 26.794 63.589 8.721 1.00 41.07 458 TYR B C 1
ATOM 6715 O O . TYR B 1 460 ? 25.874 64.396 8.576 1.00 41.08 458 TYR B O 1
ATOM 6724 N N . LEU B 1 461 ? 28.000 63.776 8.203 1.00 40.24 459 LEU B N 1
ATOM 6725 C CA . LEU B 1 461 ? 28.307 64.988 7.454 1.00 42.42 459 LEU B CA 1
ATOM 6726 C C . LEU B 1 461 ? 29.026 64.763 6.129 1.00 48.41 459 LEU B C 1
ATOM 6727 O O . LEU B 1 461 ? 29.650 63.711 5.913 1.00 46.54 459 LEU B O 1
ATOM 6732 N N . ARG B 1 462 ? 28.985 65.805 5.274 1.00 46.70 460 ARG B N 1
ATOM 6733 C CA . ARG B 1 462 ? 29.729 65.850 4.025 1.00 47.37 460 ARG B CA 1
ATOM 6734 C C . ARG B 1 462 ? 30.943 66.732 4.311 1.00 51.36 460 ARG B C 1
ATOM 6735 O O . ARG B 1 462 ? 30.783 67.884 4.730 1.00 51.50 460 ARG B O 1
ATOM 6743 N N . ALA B 1 463 ? 32.152 66.172 4.164 1.00 47.71 461 ALA B N 1
ATOM 6744 C CA . ALA B 1 463 ? 33.396 66.904 4.402 1.00 47.37 461 ALA B CA 1
ATOM 6745 C C . ALA B 1 463 ? 33.684 67.877 3.243 1.00 52.11 461 ALA B C 1
ATOM 6746 O O . ALA B 1 463 ? 32.983 67.847 2.212 1.00 50.29 461 ALA B O 1
ATOM 6748 N N . GLY B 1 464 ? 34.697 68.742 3.447 1.00 49.98 462 GLY B N 1
ATOM 6749 C CA . GLY B 1 464 ? 35.174 69.735 2.483 1.00 48.99 462 GLY B CA 1
ATOM 6750 C C . GLY B 1 464 ? 35.546 69.108 1.154 1.00 53.13 462 GLY B C 1
ATOM 6751 O O . GLY B 1 464 ? 35.244 69.679 0.103 1.00 54.35 462 GLY B O 1
ATOM 6752 N N . SER B 1 465 ? 36.118 67.872 1.203 1.00 47.09 463 SER B N 1
ATOM 6753 C CA . SER B 1 465 ? 36.502 67.048 0.055 1.00 45.88 463 SER B CA 1
ATOM 6754 C C . SER B 1 465 ? 35.309 66.540 -0.769 1.00 47.00 463 SER B C 1
ATOM 6755 O O . SER B 1 465 ? 35.508 66.107 -1.909 1.00 46.93 463 SER B O 1
ATOM 6758 N N . GLY B 1 466 ? 34.117 66.538 -0.172 1.00 40.57 464 GLY B N 1
ATOM 6759 C CA . GLY B 1 466 ? 32.898 66.039 -0.801 1.00 39.72 464 GLY B CA 1
ATOM 6760 C C . GLY B 1 466 ? 32.539 64.632 -0.362 1.00 44.46 464 GLY B C 1
ATOM 6761 O O . GLY B 1 466 ? 31.482 64.116 -0.740 1.00 44.93 464 GLY B O 1
ATOM 6762 N N . ARG B 1 467 ? 33.414 64.005 0.450 1.00 40.74 465 ARG B N 1
ATOM 6763 C CA . ARG B 1 467 ? 33.210 62.655 0.981 1.00 40.90 465 ARG B CA 1
ATOM 6764 C C . ARG B 1 467 ? 32.436 62.694 2.289 1.00 44.09 465 ARG B C 1
ATOM 6765 O O . ARG B 1 467 ? 32.615 63.606 3.100 1.00 43.42 465 ARG B O 1
ATOM 6767 N N . TYR B 1 468 ? 31.563 61.705 2.487 1.00 40.15 466 TYR B N 1
ATOM 6768 C CA . TYR B 1 468 ? 30.729 61.617 3.684 1.00 39.26 466 TYR B CA 1
ATOM 6769 C C . TYR B 1 468 ? 31.359 60.808 4.790 1.00 41.15 466 TYR B C 1
ATOM 6770 O O . TYR B 1 468 ? 32.148 59.900 4.528 1.00 41.61 466 TYR B O 1
ATOM 6779 N N . ARG B 1 469 ? 31.023 61.144 6.034 1.00 36.71 467 ARG B N 1
ATOM 6780 C CA . ARG B 1 469 ? 31.531 60.431 7.198 1.00 36.62 467 ARG B CA 1
ATOM 6781 C C . ARG B 1 469 ? 30.694 60.656 8.464 1.00 39.41 467 ARG B C 1
ATOM 6782 O O . ARG B 1 469 ? 29.893 61.586 8.543 1.00 38.49 467 ARG B O 1
ATOM 6790 N N . TYR B 1 470 ? 30.893 59.780 9.440 1.00 35.88 468 TYR B N 1
ATOM 6791 C CA . TYR B 1 470 ? 30.318 59.856 10.777 1.00 35.16 468 TYR B CA 1
ATOM 6792 C C . TYR B 1 470 ? 31.405 60.497 11.615 1.00 40.17 468 TYR B C 1
ATOM 6793 O O . TYR B 1 470 ? 32.580 60.164 11.456 1.00 40.37 468 TYR B O 1
ATOM 6802 N N . GLN B 1 471 ? 31.014 61.391 12.510 1.00 37.92 469 GLN B N 1
ATOM 6803 C CA . GLN B 1 471 ? 31.915 62.126 13.385 1.00 37.86 469 GLN B CA 1
ATOM 6804 C C . GLN B 1 471 ? 31.336 62.092 14.783 1.00 39.02 469 GLN B C 1
ATOM 6805 O O . GLN B 1 471 ? 30.169 62.407 14.953 1.00 37.16 469 GLN B O 1
ATOM 6811 N N . LYS B 1 472 ? 32.142 61.699 15.776 1.00 37.22 470 LYS B N 1
ATOM 6812 C CA . LYS B 1 472 ? 31.716 61.658 17.180 1.00 36.91 470 LYS B CA 1
ATOM 6813 C C . LYS B 1 472 ? 31.601 63.106 17.663 1.00 41.60 470 LYS B C 1
ATOM 6814 O O . LYS B 1 472 ? 32.556 63.878 17.531 1.00 42.35 470 LYS B O 1
ATOM 6820 N N . VAL B 1 473 ? 30.405 63.495 18.119 1.00 36.43 471 VAL B N 1
ATOM 6821 C CA . VAL B 1 473 ? 30.106 64.868 18.554 1.00 35.51 471 VAL B CA 1
ATOM 6822 C C . VAL B 1 473 ? 29.721 64.950 20.030 1.00 41.25 471 VAL B C 1
ATOM 6823 O O . VAL B 1 473 ? 29.637 66.048 20.581 1.00 39.62 471 VAL B O 1
ATOM 6827 N N . GLY B 1 474 ? 29.435 63.797 20.633 1.00 38.69 472 GLY B N 1
ATOM 6828 C CA . GLY B 1 474 ? 28.998 63.766 22.009 1.00 38.40 472 GLY B CA 1
ATOM 6829 C C . GLY B 1 474 ? 29.068 62.436 22.707 1.00 42.70 472 GLY B C 1
ATOM 6830 O O . GLY B 1 474 ? 29.647 61.470 22.202 1.00 40.97 472 GLY B O 1
ATOM 6831 N N . TYR B 1 475 ? 28.431 62.399 23.877 1.00 41.73 473 TYR B N 1
ATOM 6832 C CA . TYR B 1 475 ? 28.454 61.289 24.799 1.00 43.69 473 TYR B CA 1
ATOM 6833 C C . TYR B 1 475 ? 27.283 61.382 25.778 1.00 46.56 473 TYR B C 1
ATOM 6834 O O . TYR B 1 475 ? 26.824 62.479 26.079 1.00 46.73 473 TYR B O 1
ATOM 6843 N N . TRP B 1 476 ? 26.788 60.234 26.250 1.00 41.77 474 TRP B N 1
ATOM 6844 C CA . TRP B 1 476 ? 25.749 60.168 27.262 1.00 41.07 474 TRP B CA 1
ATOM 6845 C C . TRP B 1 476 ? 26.089 59.113 28.271 1.00 44.16 474 TRP B C 1
ATOM 6846 O O . TRP B 1 476 ? 26.311 57.964 27.920 1.00 42.12 474 TRP B O 1
ATOM 6857 N N . ALA B 1 477 ? 26.152 59.521 29.531 1.00 42.78 475 ALA B N 1
ATOM 6858 C CA . ALA B 1 477 ? 26.415 58.668 30.685 1.00 43.10 475 ALA B CA 1
ATOM 6859 C C . ALA B 1 477 ? 25.919 59.459 31.876 1.00 49.44 475 ALA B C 1
ATOM 6860 O O . ALA B 1 477 ? 26.659 60.273 32.438 1.00 48.94 475 ALA B O 1
ATOM 6862 N N . GLU B 1 478 ? 24.638 59.254 32.220 1.00 48.68 476 GLU B N 1
ATOM 6863 C CA . GLU B 1 478 ? 23.929 59.963 33.292 1.00 49.73 476 GLU B CA 1
ATOM 6864 C C . GLU B 1 478 ? 24.129 61.473 33.033 1.00 54.35 476 GLU B C 1
ATOM 6865 O O . GLU B 1 478 ? 24.757 62.172 33.834 1.00 54.54 476 GLU B O 1
ATOM 6871 N N . GLY B 1 479 ? 23.735 61.900 31.832 1.00 48.68 477 GLY B N 1
ATOM 6872 C CA . GLY B 1 479 ? 23.877 63.276 31.383 1.00 46.95 477 GLY B CA 1
ATOM 6873 C C . GLY B 1 479 ? 24.485 63.402 30.003 1.00 47.38 477 GLY B C 1
ATOM 6874 O O . GLY B 1 479 ? 25.377 62.632 29.627 1.00 44.90 477 GLY B O 1
ATOM 6875 N N . LEU B 1 480 ? 24.011 64.421 29.266 1.00 42.85 478 LEU B N 1
ATOM 6876 C CA . LEU B 1 480 ? 24.403 64.755 27.906 1.00 41.87 478 LEU B CA 1
ATOM 6877 C C . LEU B 1 480 ? 25.584 65.703 27.848 1.00 47.30 478 LEU B C 1
ATOM 6878 O O . LEU B 1 480 ? 25.658 66.664 28.606 1.00 48.63 478 LEU B O 1
ATOM 6883 N N . THR B 1 481 ? 26.525 65.388 26.957 1.00 43.35 479 THR B N 1
ATOM 6884 C CA . THR B 1 481 ? 27.722 66.149 26.649 1.00 42.56 479 THR B CA 1
ATOM 6885 C C . THR B 1 481 ? 27.776 66.244 25.115 1.00 46.22 479 THR B C 1
ATOM 6886 O O . THR B 1 481 ? 27.912 65.218 24.448 1.00 45.58 479 THR B O 1
ATOM 6890 N N . LEU B 1 482 ? 27.558 67.451 24.563 1.00 42.96 480 LEU B N 1
ATOM 6891 C CA . LEU B 1 482 ? 27.628 67.696 23.115 1.00 43.84 480 LEU B CA 1
ATOM 6892 C C . LEU B 1 482 ? 28.678 68.755 22.773 1.00 51.54 480 LEU B C 1
ATOM 6893 O O . LEU B 1 482 ? 28.833 69.736 23.501 1.00 53.10 480 LEU B O 1
ATOM 6898 N N . ASP B 1 483 ? 29.393 68.554 21.675 1.00 48.47 481 ASP B N 1
ATOM 6899 C CA . ASP B 1 483 ? 30.368 69.514 21.175 1.00 48.47 481 ASP B CA 1
ATOM 6900 C C . ASP B 1 483 ? 29.795 70.047 19.854 1.00 53.04 481 ASP B C 1
ATOM 6901 O O . ASP B 1 483 ? 30.103 69.521 18.775 1.00 52.87 481 ASP B O 1
ATOM 6906 N N . THR B 1 484 ? 28.926 71.079 19.961 1.00 49.94 482 THR B N 1
ATOM 6907 C CA . THR B 1 484 ? 28.226 71.736 18.843 1.00 50.16 482 THR B CA 1
ATOM 6908 C C . THR B 1 484 ? 29.156 72.264 17.739 1.00 54.46 482 THR B C 1
ATOM 6909 O O . THR B 1 484 ? 28.730 72.372 16.585 1.00 54.88 482 THR B O 1
ATOM 6913 N N . SER B 1 485 ? 30.421 72.568 18.082 1.00 51.11 483 SER B N 1
ATOM 6914 C CA . SER B 1 485 ? 31.426 73.036 17.132 1.00 51.51 483 SER B CA 1
ATOM 6915 C C . SER B 1 485 ? 31.713 71.986 16.052 1.00 57.71 483 SER B C 1
ATOM 6916 O O . SER B 1 485 ? 32.158 72.356 14.959 1.00 58.91 483 SER B O 1
ATOM 6919 N N . LEU B 1 486 ? 31.424 70.683 16.346 1.00 53.45 484 LEU B N 1
ATOM 6920 C CA . LEU B 1 486 ? 31.640 69.548 15.426 1.00 52.16 484 LEU B CA 1
ATOM 6921 C C . LEU B 1 486 ? 30.400 69.176 14.596 1.00 56.06 484 LEU B C 1
ATOM 6922 O O . LEU B 1 486 ? 30.503 68.360 13.676 1.00 56.81 484 LEU B O 1
ATOM 6927 N N . ILE B 1 487 ? 29.242 69.785 14.905 1.00 52.19 485 ILE B N 1
ATOM 6928 C CA . ILE B 1 487 ? 27.993 69.577 14.169 1.00 52.17 485 ILE B CA 1
ATOM 6929 C C . ILE B 1 487 ? 27.911 70.728 13.138 1.00 60.11 485 ILE B C 1
ATOM 6930 O O . ILE B 1 487 ? 27.767 71.883 13.544 1.00 59.91 485 ILE B O 1
ATOM 6935 N N . PRO B 1 488 ? 28.046 70.443 11.818 1.00 59.99 486 PRO B N 1
ATOM 6936 C CA . PRO B 1 488 ? 28.083 71.532 10.823 1.00 60.63 486 PRO B CA 1
ATOM 6937 C C . PRO B 1 488 ? 26.899 72.501 10.824 1.00 65.13 486 PRO B C 1
ATOM 6938 O O . PRO B 1 488 ? 27.125 73.701 10.663 1.00 65.34 486 PRO B O 1
ATOM 6942 N N . TRP B 1 489 ? 25.665 72.006 11.024 1.00 61.43 487 TRP B N 1
ATOM 6943 C CA . TRP B 1 489 ? 24.451 72.839 11.044 1.00 60.86 487 TRP B CA 1
ATOM 6944 C C . TRP B 1 489 ? 24.145 73.511 12.400 1.00 65.71 487 TRP B C 1
ATOM 6945 O O . TRP B 1 489 ? 23.211 74.313 12.465 1.00 64.75 487 TRP B O 1
ATOM 6956 N N . ALA B 1 490 ? 24.877 73.155 13.479 1.00 64.00 488 ALA B N 1
ATOM 6957 C CA . ALA B 1 490 ? 24.643 73.723 14.813 1.00 65.07 488 ALA B CA 1
ATOM 6958 C C . ALA B 1 490 ? 25.326 75.081 14.993 1.00 71.43 488 ALA B C 1
ATOM 6959 O O . ALA B 1 490 ? 26.462 75.265 14.547 1.00 71.37 488 ALA B O 1
ATOM 6961 N N . SER B 1 491 ? 24.626 76.020 15.665 1.00 69.06 489 SER B N 1
ATOM 6962 C CA . SER B 1 491 ? 25.088 77.387 15.937 1.00 99.65 489 SER B CA 1
ATOM 6963 C C . SER B 1 491 ? 25.939 77.437 17.206 1.00 134.96 489 SER B C 1
ATOM 6964 O O . SER B 1 491 ? 27.154 77.256 17.148 1.00 97.70 489 SER B O 1
#

B-factor: mean 45.54, std 16.83, range [15.6, 151.91]

Solvent-accessible surface area: 35654 Å² total; per-residue (Å²): 85,197,108,60,1,82,42,157,30,86,14,20,0,0,0,0,0,2,0,12,28,78,22,46,156,109,124,42,18,18,86,6,8,39,50,26,0,0,2,3,0,0,0,0,0,0,0,2,28,63,2,42,159,44,90,147,5,8,84,29,5,137,2,0,0,32,0,0,8,3,0,5,55,8,16,7,0,8,55,32,0,15,42,1,1,113,60,64,50,138,62,13,17,0,0,0,0,0,12,38,5,33,0,0,10,28,0,4,13,6,1,39,20,29,85,6,0,1,0,0,0,10,1,2,1,47,73,0,27,50,44,82,25,7,46,18,1,0,0,16,0,2,15,4,78,51,0,0,49,0,0,0,34,0,0,79,102,44,99,43,54,92,0,0,1,0,5,2,57,25,39,30,0,48,32,2,12,78,25,0,58,91,36,0,154,83,48,116,8,60,44,16,22,70,40,86,2,21,66,99,48,66,156,65,40,8,35,31,11,0,128,29,1,77,104,80,107,90,2,175,11,0,0,0,0,1,38,6,45,10,0,69,38,0,0,22,0,0,72,92,60,140,8,96,18,38,0,0,0,1,7,6,0,0,35,13,97,45,1,0,67,62,7,52,45,8,0,87,13,0,2,0,0,2,2,32,27,29,101,5,52,82,0,36,74,25,4,43,39,16,43,9,167,94,8,100,71,4,45,5,0,108,65,0,2,53,80,63,26,208,39,44,28,231,158,194,109,0,43,78,72,47,12,158,93,18,128,49,74,30,11,35,3,0,11,12,0,0,10,0,0,11,0,0,0,40,0,0,30,38,0,19,155,61,71,4,103,150,50,84,176,18,28,125,54,2,153,114,22,78,10,126,84,0,8,40,61,32,0,37,102,2,137,18,83,4,20,42,68,52,101,111,40,169,61,83,6,100,4,56,209,103,1,5,10,105,7,139,1,20,1,30,1,4,19,141,19,93,107,30,59,55,119,26,54,107,2,9,109,2,46,131,32,42,66,24,64,66,100,84,10,99,128,177,113,45,1,87,43,115,28,78,12,26,0,0,0,0,0,1,0,16,27,64,19,39,157,108,99,46,16,12,87,7,6,37,50,26,0,0,2,4,0,0,0,0,0,5,0,1,43,74,2,42,164,42,95,155,4,10,75,3,3,134,2,0,1,25,0,0,12,2,0,2,49,9,12,6,0,8,57,26,0,20,30,4,4,120,52,83,39,89,70,19,17,0,0,0,0,0,10,39,5,29,1,0,18,13,0,5,19,5,0,28,15,32,85,14,0,1,0,0,0,10,0,1,1,37,65,0,21,54,48,84,37,9,42,21,1,0,0,14,0,2,9,3,99,48,0,0,42,0,0,0,42,0,0,78,97,38,101,46,55,91,0,1,0,0,1,2,60,13,32,26,0,48,25,1,14,75,22,0,19,117,15,0,135,80,47,124,1,57,36,19,24,64,38,98,0,24,74,101,56,64,144,68,42,8,34,26,11,0,129,27,1,74,132,63,108,69,2,161,10,0,0,0,0,1,31,6,47,14,0,79,33,0,0,25,0,0,81,93,58,135,9,95,19,41,1,0,0,0,6,7,0,0,32,13,98,52,0,3,64,58,8,52,48,13,0,84,12,1,0,1,0,2,1,24,33,26,99,0,90,64,0,2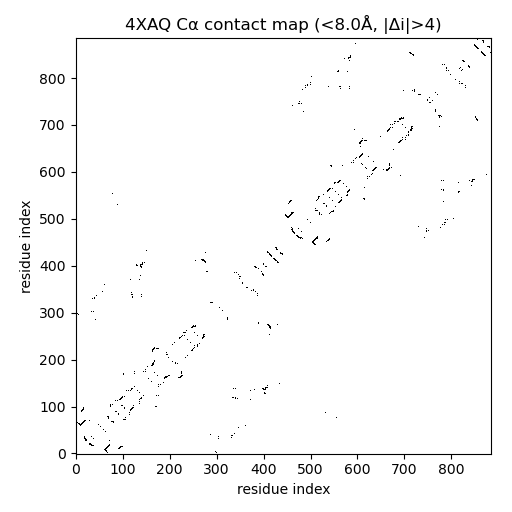6,71,45,2,39,40,19,46,9,151,107,6,108,74,2,41,8,0,106,72,0,6,62,76,78,17,222,15,37,36,224,132,89,69,1,74,99,63,41,10,170,86,41,127,53,64,36,10,35,3,1,8,14,0,0,10,0,0,12,0,0,0,42,0,0,50,59,1,18,62,70,44,5,102,147,56,72,146,13,28,122,55,2,142,119,26,75,13,162,97,0,5,54,72,28,0,46,103,4,141,22,89,3,20,47,86,67,147,101,61,88,10,113,5,39,198,87,0,3,11,114,10,95,0,16,0,36,0,5,15,134,31,94,103,29,62,62,113,30,45,96,3,7,74,5,26,143,32,44,91,29,67,43,102,72,3,93,103,21,156